Protein AF-A0A922CSL4-F1 (afdb_monomer)

Mean predicted aligned error: 23.05 Å

Foldseek 3Di:
DDDDDDDDDDDDDDDDDDDPDPPPPPPPLDPDDPPDAWAWFAWKDADAFPFTWTKHFQAFFKIKTFQTFGQFPQPAKAKWWAADPDDWLPTDGFAPPPPDDPVDDGDHDGGDGRDMDMTGHPPPHTLQHTFKIFTAHNVVGDTRIITTGDNPDDTAAKDWFQWWDAADQRWTFHTKIRQAFWKIKTFQTFGQQLQQQKAWWWAADPDDWLPTDGWAFQVRDSHHDGGDGRHIGMTTGDDPHTLLHTQKIFIARNVVGDTRTITGRDSPHRHGHPPCPPPSPDPDDDDDDDDDDKWAWDAALRLQWIWIWDDDDQKIKIKIKHQADPQKWKKKFFACDWQWHHLAQTKMKIWDQDPVVRAIDIWIWFANDCAPDPQCHGGDGVVSVVDDTQWAWPGWDDDPSMTMTMTMGGQDDPPVSGDDHNDLPDKGWMKMFMAGADPVRHGDDGDPSGIGHTTDIDRNNDIPNYPDPDRDPDCPCPDAAADAFEAEPDQEKEKAKEAQLRSRGQCVVQVDDDSRMAIQINNHRFHAYEAEAQDKHKYFYAQAADPVDPVRWFFKFKWADFWAALVPDDPVVVVVIDTQWQWDADPVGDIDGQQHWWHKYWAFPRHQCSSVDPHVVVNSVRTDIDTDPTGTGIIMGRHHPPDDQKMWMGTNHGTRRHGIYGYHHPPPDDDDGPPPPPPDDPPDDDDDDDDDDDDDDDDDDDDDDDDDDDDDDDDDDDDDYDDDDDDDDDDDDDDDDDDDDDDDDDDDDDDDDDPPVCVVCVVVVVVVVVVVVVVVVVVCVVCVPVVVVVVVVVVADKFFPVVQFQPHPVLLCCCQPVFQDWDDADPDDQADDADPVRVLVCVQANQAAQFEEEAAEADDEDDSNVVNRCRVRVYYYAHEYQDPVNLVVCVRPHRYGHAHADLDRGKIWDWDWDDDDVDTDTDTHIHHQPSSVCSSSVNLQGAEYEYEDDSVQSSVVNDPQPDPSHHHFKYKYFDPDVVVVVVSQVVVVVSQWDFSDDDPGITMIGRNVSGPDD

Solvent-accessible surface area (backbone atoms only — not comparable to full-atom values): 58434 Å² total; per-residue (Å²): 131,86,87,91,83,89,88,81,88,81,91,85,88,82,88,84,86,82,79,83,80,79,80,76,82,71,84,74,86,66,82,75,67,81,88,63,60,46,40,79,51,45,53,42,42,64,73,37,64,69,31,37,29,39,34,18,27,28,30,58,42,34,38,32,30,45,46,24,25,29,68,41,80,58,95,44,22,38,43,30,33,35,68,54,101,61,96,59,86,88,43,45,74,35,61,55,69,87,86,62,67,84,94,51,85,70,64,64,50,64,62,37,82,59,41,72,45,82,44,55,50,54,94,81,42,37,62,89,68,33,34,35,45,31,40,31,26,66,88,77,64,42,72,29,22,36,34,57,52,57,96,83,69,77,52,26,45,62,46,80,43,68,38,41,43,68,68,36,64,76,29,38,41,39,60,24,30,35,56,27,32,36,38,36,39,38,34,43,26,26,30,33,43,52,53,74,47,19,33,46,31,32,31,64,62,100,58,94,60,88,85,41,48,77,31,34,43,73,84,68,41,84,64,57,44,69,52,41,81,58,40,70,44,51,34,48,48,54,90,86,52,35,56,85,75,29,34,33,46,29,38,32,26,63,84,77,64,40,71,28,25,41,36,75,46,69,88,89,68,53,44,13,42,77,80,68,84,76,75,76,92,66,100,69,90,75,78,91,75,93,83,84,80,84,55,27,23,44,60,40,70,88,26,46,34,34,43,31,52,48,72,59,87,70,29,35,39,40,35,44,35,29,69,62,61,89,62,32,34,42,35,43,34,46,24,31,38,78,88,30,48,34,62,61,62,10,26,30,38,44,33,36,63,40,84,84,81,72,40,70,46,56,39,32,24,34,18,69,37,102,44,65,52,79,57,86,50,10,46,27,52,22,60,60,66,76,47,69,63,64,46,45,74,75,50,58,50,78,55,99,65,32,40,35,41,29,33,33,32,63,26,65,43,83,54,71,92,49,42,64,63,59,54,52,89,47,68,44,27,32,36,40,37,39,27,45,43,44,100,84,73,42,74,41,86,49,56,88,88,36,39,48,88,54,64,42,69,49,49,63,52,62,81,56,53,53,73,59,90,63,69,50,83,68,68,85,70,58,55,76,49,50,79,83,40,57,47,48,94,64,53,70,41,42,36,28,36,25,65,24,38,65,72,24,27,47,34,71,71,69,76,47,76,55,75,30,39,24,34,19,45,71,86,32,75,49,32,41,34,48,48,42,44,76,42,66,36,38,37,36,23,16,30,9,59,51,80,89,40,67,94,52,34,38,27,44,30,30,25,62,51,75,51,41,16,56,73,72,47,53,71,78,55,42,76,74,48,58,71,76,36,34,64,48,63,53,98,87,66,54,76,45,73,64,20,50,10,25,35,30,35,42,42,60,76,73,52,73,50,45,90,78,32,83,46,62,72,56,40,54,68,48,39,44,82,48,67,56,90,74,57,64,17,77,37,74,38,67,36,53,80,90,56,61,56,62,34,18,41,23,21,33,59,43,58,35,30,40,38,45,31,41,43,41,59,78,88,61,91,70,75,61,72,83,62,83,68,87,82,69,88,85,88,74,90,78,83,89,79,88,84,79,82,86,81,90,86,92,90,85,85,88,86,91,90,82,88,88,86,87,86,86,88,91,86,85,87,89,90,90,86,89,85,91,88,89,87,93,91,89,92,85,91,89,87,86,90,91,87,88,90,92,84,84,92,86,87,88,89,84,89,82,82,80,69,67,62,57,72,70,44,49,66,58,53,52,51,52,51,54,51,51,54,55,49,51,53,52,48,52,52,51,54,60,51,52,54,52,47,55,52,51,57,62,75,69,56,64,45,77,43,75,91,44,52,34,83,35,65,68,59,26,46,50,49,24,66,78,43,45,51,89,60,82,68,71,94,70,80,86,68,76,82,80,42,75,68,44,54,50,50,34,70,65,72,43,89,73,62,65,47,35,36,38,38,43,32,45,59,66,82,83,56,72,53,62,54,38,37,33,74,78,29,55,30,50,50,37,40,35,15,43,32,67,67,44,37,61,72,43,75,60,59,54,29,45,35,80,30,32,68,14,58,45,55,22,35,30,42,34,80,44,70,48,87,54,97,90,54,77,48,73,46,80,36,50,16,40,15,54,60,22,50,26,58,33,67,71,38,36,63,14,54,36,37,39,40,30,58,91,32,43,60,47,22,55,73,61,47,68,81,88,40,96,77,47,48,66,42,26,43,32,39,45,50,94,46,73,68,61,43,51,55,44,49,56,51,41,47,75,69,53,31,42,84,72,48,79,56,101,50,34,40,34,30,33,31,51,91,76,52,79,88,122

Sequence (1014 aa):
MAGRVPPSRGVAPHVGVALLLLLAVGSASSRRPEPYYGRLIGRLNQYAHGIKGTVYAVDESTVFIRGFAYDGTGPDAYFWVGDTPQPTPEGILVPYPEDYDTSKDPPILLAHSNSDILLRLPAGKRLRDIKWLSVWCRRFTVNFGDVFIPAGLDPPRPRVLPEFKRLAHGLRSGNISVLDAKTFYIPNLHYDGAGPDAYFWVGNGSEPNPFGTKVPNEVGSLNPLRGYQGEDIEIQLPGKLTAYDIDWLAVWCVEYRHNFGHVYIPKDLDVPPALGQTKITTSSTTSQTPYTTTNNCKEILDKRLQVRWEVQGDQVQITLSARLRKDQYMSFGISGAEGRPAMLGADVVVAYWDSKGNQPKASDYTITHLAQCDGERGVCPDHKLGGSNDVVVVSGSQKNGITTITYRRPLAAKESSKDKEILTSRSQSVIAAFGPLNSKLEANAHSFMDTTRHDVQLDFGATNDNTCIGLAELDERGPQPWAPRVLSGLTNFTARIGPAGGKRGYTPVTGHPSWGIAWYINDQLIPEIYVERGKTYTFFVEGGDDRTNPAKYHPFYISDSSEGGFGQKKEEDQRKQRVFAGVAYDNEGYPYPTAVGRYCEWTHKTVDQWAKAETFEEYMQTLQLECNNGEPAALNWTVAHETPDLVYYQCYTHNNLGWKIHVVDPGTAVPMPGDQKARMNTATTFPPFKMQENPAQEEQPSKTMEKPKEPKPQTPVLPPAKPADKTPPAPTPAAPVLTPSPWLTMPSFTKTPPNDLYRRLLPAVLFVLTFVTVMTILLIYMDTVVGAQQFRLNMTRDYELARIGQASAALVAYVRQLHLAPRAPPRDPPPAEPTPQVRVLDALYGEIYNATFVEFLPAGARAPSTLYLEAARGWDGAVVRAAPRDYLALRGAARALHACLSAADHPREVMYQEGDAAGPFRSRVLCLPLYTVLLAAAATRARLLLLGGPAALPALTHLPFGDGDLHLQNIEILFTDPVVRNKTTEFLLSKNYTVAATFDKSVMYALKEDLNLN

Structure (mmCIF, N/CA/C/O backbone):
data_AF-A0A922CSL4-F1
#
_entry.id   AF-A0A922CSL4-F1
#
loop_
_atom_site.group_PDB
_atom_site.id
_atom_site.type_symbol
_atom_site.label_atom_id
_atom_site.label_alt_id
_atom_site.label_comp_id
_atom_site.label_asym_id
_atom_site.label_entity_id
_atom_site.label_seq_id
_atom_site.pdbx_PDB_ins_code
_atom_site.Cartn_x
_atom_site.Cartn_y
_atom_site.Cartn_z
_atom_site.occupancy
_atom_site.B_iso_or_equiv
_atom_site.auth_seq_id
_atom_site.auth_comp_id
_atom_site.auth_asym_id
_atom_site.auth_atom_id
_atom_site.pdbx_PDB_model_num
ATOM 1 N N . MET A 1 1 ? -46.450 -2.083 -66.752 1.00 36.09 1 MET A N 1
ATOM 2 C CA . MET A 1 1 ? -46.517 -2.535 -68.163 1.00 36.09 1 MET A CA 1
ATOM 3 C C . MET A 1 1 ? -45.136 -3.038 -68.574 1.00 36.09 1 MET A C 1
ATOM 5 O O . MET A 1 1 ? -44.165 -2.572 -67.992 1.00 36.09 1 MET A O 1
ATOM 9 N N . ALA A 1 2 ? -45.032 -3.961 -69.536 1.00 31.73 2 ALA A N 1
ATOM 10 C CA . ALA A 1 2 ? -43.755 -4.256 -70.209 1.00 31.73 2 ALA A CA 1
ATOM 11 C C . ALA A 1 2 ? -43.326 -3.050 -71.084 1.00 31.73 2 ALA A C 1
ATOM 13 O O . ALA A 1 2 ? -44.181 -2.245 -71.444 1.00 31.73 2 ALA A O 1
ATOM 14 N N . GLY A 1 3 ? -42.061 -2.836 -71.463 1.00 32.59 3 GLY A N 1
ATOM 15 C CA . GLY A 1 3 ? -40.851 -3.660 -71.311 1.00 32.59 3 GLY A CA 1
ATOM 16 C C . GLY A 1 3 ? -40.247 -4.020 -72.681 1.00 32.59 3 GLY A C 1
ATOM 17 O O . GLY A 1 3 ? -40.944 -4.623 -73.492 1.00 32.59 3 GLY A O 1
ATOM 18 N N . ARG A 1 4 ? -38.980 -3.649 -72.955 1.00 31.77 4 ARG A N 1
ATOM 19 C CA . ARG A 1 4 ? -38.219 -3.983 -74.189 1.00 31.77 4 ARG A CA 1
ATOM 20 C C . ARG A 1 4 ? -36.695 -3.847 -73.985 1.00 31.77 4 ARG A C 1
ATOM 22 O O . ARG A 1 4 ? -36.267 -2.943 -73.278 1.00 31.77 4 ARG A O 1
ATOM 29 N N . VAL A 1 5 ? -35.919 -4.764 -74.582 1.00 33.84 5 VAL A N 1
ATOM 30 C CA . VAL A 1 5 ? -34.458 -5.029 -74.422 1.00 33.84 5 VAL A CA 1
ATOM 31 C C . VAL A 1 5 ? -33.981 -5.884 -75.635 1.00 33.84 5 VAL A C 1
ATOM 33 O O . VAL A 1 5 ? -34.849 -6.565 -76.190 1.00 33.84 5 VAL A O 1
ATOM 36 N N . PRO A 1 6 ? -32.682 -6.001 -76.033 1.00 62.91 6 PRO A N 1
ATOM 37 C CA . PRO A 1 6 ? -31.513 -5.118 -75.895 1.00 62.91 6 PRO A CA 1
ATOM 38 C C . PRO A 1 6 ? -31.317 -4.342 -77.232 1.00 62.91 6 PRO A C 1
ATOM 40 O O . PRO A 1 6 ? -32.133 -3.433 -77.382 1.00 62.91 6 PRO A O 1
ATOM 43 N N . PRO A 1 7 ? -30.449 -4.647 -78.251 1.00 51.44 7 PRO A N 1
ATOM 44 C CA . PRO A 1 7 ? -29.173 -5.414 -78.423 1.00 51.44 7 PRO A CA 1
ATOM 45 C C . PRO A 1 7 ? -27.947 -4.508 -78.787 1.00 51.44 7 PRO A C 1
ATOM 47 O O . PRO A 1 7 ? -28.124 -3.319 -79.005 1.00 51.44 7 PRO A O 1
ATOM 50 N N . SER A 1 8 ? -26.684 -4.952 -78.955 1.00 33.00 8 SER A N 1
ATOM 51 C CA . SER A 1 8 ? -25.893 -6.074 -78.386 1.00 33.00 8 SER A CA 1
ATOM 52 C C . SER A 1 8 ? -24.391 -5.968 -78.774 1.00 33.00 8 SER A C 1
ATOM 54 O O . SER A 1 8 ? -24.123 -5.675 -79.934 1.00 33.00 8 SER A O 1
ATOM 56 N N . ARG A 1 9 ? -23.467 -6.400 -77.885 1.00 36.00 9 ARG A N 1
ATOM 57 C CA . ARG A 1 9 ? -22.016 -6.704 -78.109 1.00 36.00 9 ARG A CA 1
ATOM 58 C C . ARG A 1 9 ? -21.091 -5.511 -78.479 1.00 36.00 9 ARG A C 1
ATOM 60 O O . ARG A 1 9 ? -21.466 -4.669 -79.274 1.00 36.00 9 ARG A O 1
ATOM 67 N N . GLY A 1 10 ? -19.849 -5.422 -77.979 1.00 30.38 10 GLY A N 1
ATOM 68 C CA . GLY A 1 10 ? -19.165 -6.232 -76.953 1.00 30.38 10 GLY A CA 1
ATOM 69 C C . GLY A 1 10 ? -17.646 -5.959 -76.854 1.00 30.38 10 GLY A C 1
ATOM 70 O O . GLY A 1 10 ? -17.124 -5.148 -77.607 1.00 30.38 10 GLY A O 1
ATOM 71 N N . VAL A 1 11 ? -16.958 -6.726 -75.990 1.00 31.73 11 VAL A N 1
ATOM 72 C CA . VAL A 1 11 ? -15.486 -6.784 -75.768 1.00 31.73 11 VAL A CA 1
ATOM 73 C C . VAL A 1 11 ? -14.870 -5.644 -74.920 1.00 31.73 11 VAL A C 1
ATOM 75 O O . VAL A 1 11 ? -15.285 -4.493 -74.965 1.00 31.73 11 VAL A O 1
ATOM 78 N N . ALA A 1 12 ? -13.884 -6.026 -74.101 1.00 30.91 12 ALA A N 1
ATOM 79 C CA . ALA A 1 12 ? -13.054 -5.246 -73.166 1.00 30.91 12 ALA A CA 1
ATOM 80 C C . ALA A 1 12 ? -11.633 -5.898 -73.159 1.00 30.91 12 ALA A C 1
ATOM 82 O O . ALA A 1 12 ? -11.473 -6.873 -73.903 1.00 30.91 12 ALA A O 1
ATOM 83 N N . PRO A 1 13 ? -10.626 -5.507 -72.335 1.00 52.47 13 PRO A N 1
ATOM 84 C CA . PRO A 1 13 ? -10.555 -4.427 -71.331 1.00 52.47 13 PRO A CA 1
ATOM 85 C C . PRO A 1 13 ? -9.269 -3.553 -71.423 1.00 52.47 13 PRO A C 1
ATOM 87 O O . PRO A 1 13 ? -8.436 -3.790 -72.289 1.00 52.47 13 PRO A O 1
ATOM 90 N N . HIS A 1 14 ? -9.084 -2.574 -70.513 1.00 28.61 14 HIS A N 1
ATOM 91 C CA . HIS A 1 14 ? -7.913 -2.449 -69.598 1.00 28.61 14 HIS A CA 1
ATOM 92 C C . HIS A 1 14 ? -7.725 -1.048 -68.958 1.00 28.61 14 HIS A C 1
ATOM 94 O O . HIS A 1 14 ? -7.924 -0.037 -69.616 1.00 28.61 14 HIS A O 1
ATOM 100 N N . VAL A 1 15 ? -7.214 -1.050 -67.709 1.00 32.50 15 VAL A N 1
ATOM 101 C CA . VAL A 1 15 ? -6.528 0.041 -66.957 1.00 32.50 15 VAL A CA 1
ATOM 102 C C . VAL A 1 15 ? -7.337 1.315 -66.627 1.00 32.50 15 VAL A C 1
ATOM 104 O O . VAL A 1 15 ? -7.944 1.926 -67.494 1.00 32.50 15 VAL A O 1
ATOM 107 N N . GLY A 1 16 ? -7.275 1.775 -65.361 1.00 29.73 16 GLY A N 1
ATOM 108 C CA . GLY A 1 16 ? -7.767 3.119 -64.996 1.00 29.73 16 GLY A CA 1
ATOM 109 C C . GLY A 1 16 ? -8.272 3.384 -63.566 1.00 29.73 16 GLY A C 1
ATOM 110 O O . GLY A 1 16 ? -8.978 4.370 -63.379 1.00 29.73 16 GLY A O 1
ATOM 111 N N . VAL A 1 17 ? -7.971 2.564 -62.547 1.00 32.62 17 VAL A N 1
ATOM 112 C CA . VAL A 1 17 ? -8.412 2.862 -61.163 1.00 32.62 17 VAL A CA 1
ATOM 113 C C . VAL A 1 17 ? -7.452 3.844 -60.485 1.00 32.62 17 VAL A C 1
ATOM 115 O O . VAL A 1 17 ? -6.345 3.473 -60.102 1.00 32.62 17 VAL A O 1
ATOM 118 N N . ALA A 1 18 ? -7.893 5.089 -60.299 1.00 32.78 18 ALA A N 1
ATOM 119 C CA . ALA A 1 18 ? -7.193 6.077 -59.481 1.00 32.78 18 ALA A CA 1
ATOM 120 C C . ALA A 1 18 ? -7.495 5.847 -57.988 1.00 32.78 18 ALA A C 1
ATOM 122 O O . ALA A 1 18 ? -8.610 6.088 -57.526 1.00 32.78 18 ALA A O 1
ATOM 123 N N . LEU A 1 19 ? -6.502 5.377 -57.227 1.00 32.06 19 LEU A N 1
ATOM 124 C CA . LEU A 1 19 ? -6.626 5.159 -55.785 1.00 32.06 19 LEU A CA 1
ATOM 125 C C . LEU A 1 19 ? -6.345 6.463 -55.020 1.00 32.06 19 LEU A C 1
ATOM 127 O O . LEU A 1 19 ? -5.195 6.891 -54.920 1.00 32.06 19 LEU A O 1
ATOM 131 N N . LEU A 1 20 ? -7.384 7.086 -54.456 1.00 33.97 20 LEU A N 1
ATOM 132 C CA . LEU A 1 20 ? -7.229 8.291 -53.637 1.00 33.97 20 LEU A CA 1
ATOM 133 C C . LEU A 1 20 ? -6.722 7.918 -52.230 1.00 33.97 20 LEU A C 1
ATOM 135 O O . LEU A 1 20 ? -7.496 7.576 -51.336 1.00 33.97 20 LEU A O 1
ATOM 139 N N . LEU A 1 21 ? -5.403 7.950 -52.045 1.00 31.23 21 LEU A N 1
ATOM 140 C CA . LEU A 1 21 ? -4.739 7.540 -50.805 1.00 31.23 21 LEU A CA 1
ATOM 141 C C . LEU A 1 21 ? -4.828 8.634 -49.724 1.00 31.23 21 LEU A C 1
ATOM 143 O O . LEU A 1 21 ? -3.905 9.420 -49.512 1.00 31.23 21 LEU A O 1
ATOM 147 N N . LEU A 1 22 ? -5.962 8.673 -49.018 1.00 34.69 22 LEU A N 1
ATOM 148 C CA . LEU A 1 22 ? -6.120 9.434 -47.776 1.00 34.69 22 LEU A CA 1
ATOM 149 C C . LEU A 1 22 ? -5.254 8.808 -46.671 1.00 34.69 22 LEU A C 1
ATOM 151 O O . LEU A 1 22 ? -5.691 7.917 -45.942 1.00 34.69 22 LEU A O 1
ATOM 155 N N . LEU A 1 23 ? -4.013 9.285 -46.549 1.00 32.34 23 LEU A N 1
ATOM 156 C CA . LEU A 1 23 ? -3.118 8.953 -45.442 1.00 32.34 23 LEU A CA 1
ATOM 157 C C . LEU A 1 23 ? -3.625 9.584 -44.139 1.00 32.34 23 LEU A C 1
ATOM 159 O O . LEU A 1 23 ? -3.185 10.655 -43.722 1.00 32.34 23 LEU A O 1
ATOM 163 N N . ALA A 1 24 ? -4.540 8.884 -43.471 1.00 32.25 24 ALA A N 1
ATOM 164 C CA . ALA A 1 24 ? -4.835 9.125 -42.070 1.00 32.25 24 ALA A CA 1
ATOM 165 C C . ALA A 1 24 ? -3.587 8.777 -41.241 1.00 32.25 24 ALA A C 1
ATOM 167 O O . ALA A 1 24 ? -3.325 7.608 -40.952 1.00 32.25 24 ALA A O 1
ATOM 168 N N . VAL A 1 25 ? -2.806 9.795 -40.865 1.00 36.72 25 VAL A N 1
ATOM 169 C CA . VAL A 1 25 ? -1.700 9.655 -39.908 1.00 36.72 25 VAL A CA 1
ATOM 170 C C . VAL A 1 25 ? -2.301 9.416 -38.525 1.00 36.72 25 VAL A C 1
ATOM 172 O O . VAL A 1 25 ? -2.489 10.332 -37.728 1.00 36.72 25 VAL A O 1
ATOM 175 N N . GLY A 1 26 ? -2.665 8.163 -38.260 1.00 28.47 26 GLY A N 1
ATOM 176 C CA . GLY A 1 26 ? -3.084 7.729 -36.939 1.00 28.47 26 GLY A CA 1
ATOM 177 C C . GLY A 1 26 ? -1.903 7.818 -35.980 1.00 28.47 26 GLY A C 1
ATOM 178 O O . GLY A 1 26 ? -0.919 7.097 -36.149 1.00 28.47 26 GLY A O 1
ATOM 179 N N . SER A 1 27 ? -2.009 8.679 -34.967 1.00 33.62 27 SER A N 1
ATOM 180 C CA . SER A 1 27 ? -1.060 8.743 -33.853 1.00 33.62 27 SER A CA 1
ATOM 181 C C . SER A 1 27 ? -1.111 7.444 -33.051 1.00 33.62 27 SER A C 1
ATOM 183 O O . SER A 1 27 ? -1.835 7.327 -32.061 1.00 33.62 27 SER A O 1
ATOM 185 N N . ALA A 1 28 ? -0.357 6.443 -33.500 1.00 31.31 28 ALA A N 1
ATOM 186 C CA . ALA A 1 28 ? -0.207 5.181 -32.802 1.00 31.31 28 ALA A CA 1
ATOM 187 C C . ALA A 1 28 ? 0.451 5.441 -31.440 1.00 31.31 28 ALA A C 1
ATOM 189 O O . ALA A 1 28 ? 1.654 5.690 -31.357 1.00 31.31 28 ALA A O 1
ATOM 190 N N . SER A 1 29 ? -0.339 5.358 -30.365 1.00 43.31 29 SER A N 1
ATOM 191 C CA . SER A 1 29 ? 0.163 5.327 -28.987 1.00 43.31 29 SER A CA 1
ATOM 192 C C . SER A 1 29 ? 0.821 3.965 -28.732 1.00 43.31 29 SER A C 1
ATOM 194 O O . SER A 1 29 ? 0.289 3.081 -28.061 1.00 43.31 29 SER A O 1
ATOM 196 N N . SER A 1 30 ? 1.972 3.751 -29.371 1.00 37.78 30 SER A N 1
ATOM 197 C CA . SER A 1 30 ? 2.791 2.565 -29.181 1.00 37.78 30 SER A CA 1
ATOM 198 C C . SER A 1 30 ? 3.489 2.659 -27.830 1.00 37.78 30 SER A C 1
ATOM 200 O O . SER A 1 30 ? 4.292 3.573 -27.620 1.00 37.78 30 SER A O 1
ATOM 202 N N . ARG A 1 31 ? 3.262 1.674 -26.954 1.00 43.72 31 ARG A N 1
ATOM 203 C CA . ARG A 1 31 ? 4.190 1.382 -25.853 1.00 43.72 31 ARG A CA 1
ATOM 204 C C . ARG A 1 31 ? 5.590 1.250 -26.456 1.00 43.72 31 ARG A C 1
ATOM 206 O O . ARG A 1 31 ? 5.822 0.340 -27.251 1.00 43.72 31 ARG A O 1
ATOM 213 N N . ARG A 1 32 ? 6.493 2.185 -26.144 1.00 55.94 32 ARG A N 1
ATOM 214 C CA . ARG A 1 32 ? 7.875 2.141 -26.640 1.00 55.94 32 ARG A CA 1
ATOM 215 C C . ARG A 1 32 ? 8.553 0.950 -25.944 1.00 55.94 32 ARG A C 1
ATOM 217 O O . ARG A 1 32 ? 8.535 0.924 -24.716 1.00 55.94 32 ARG A O 1
ATOM 224 N N . PRO A 1 33 ? 9.063 -0.061 -26.671 1.00 50.09 33 PRO A N 1
ATOM 225 C CA . PRO A 1 33 ? 9.620 -1.250 -26.037 1.00 50.09 33 PRO A CA 1
ATOM 226 C C . PRO A 1 33 ? 10.852 -0.878 -25.209 1.00 50.09 33 PRO A C 1
ATOM 228 O O . PRO A 1 33 ? 11.732 -0.165 -25.693 1.00 50.09 33 PRO A O 1
ATOM 231 N N . GLU A 1 34 ? 10.917 -1.358 -23.966 1.00 55.31 34 GLU A N 1
ATOM 232 C CA . GLU A 1 34 ? 12.117 -1.204 -23.145 1.00 55.31 34 GLU A CA 1
ATOM 233 C C . GLU A 1 34 ? 13.295 -2.017 -23.718 1.00 55.31 34 GLU A C 1
ATOM 235 O O . GLU A 1 34 ? 13.086 -3.111 -24.252 1.00 55.31 34 GLU A O 1
ATOM 240 N N . PRO A 1 35 ? 14.546 -1.552 -23.538 1.00 65.19 35 PRO A N 1
ATOM 241 C CA . PRO A 1 35 ? 14.935 -0.244 -23.001 1.00 65.19 35 PRO A CA 1
ATOM 242 C C . PRO A 1 35 ? 14.758 0.899 -24.021 1.00 65.19 35 PRO A C 1
ATOM 244 O O . PRO A 1 35 ? 15.205 0.813 -25.166 1.00 65.19 35 PRO A O 1
ATOM 247 N N . TYR A 1 36 ? 14.137 1.997 -23.579 1.00 81.19 36 TYR A N 1
ATOM 248 C CA . TYR A 1 36 ? 13.947 3.219 -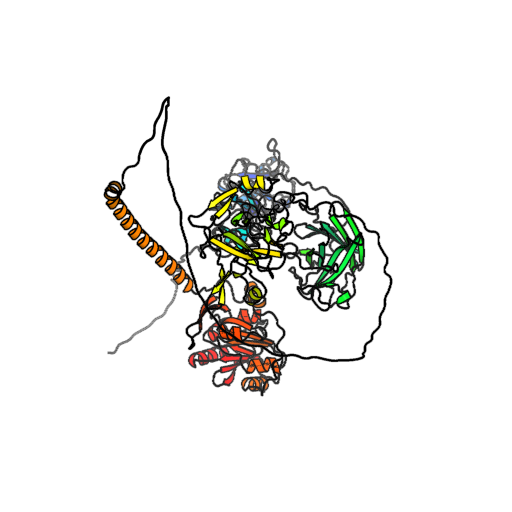24.367 1.00 81.19 36 TYR A CA 1
ATOM 249 C C . TYR A 1 36 ? 15.121 4.190 -24.158 1.00 81.19 36 TYR A C 1
ATOM 251 O O . TYR A 1 36 ? 15.441 4.545 -23.027 1.00 81.19 36 TYR A O 1
ATOM 259 N N . TYR A 1 37 ? 15.736 4.641 -25.257 1.00 84.88 37 TYR A N 1
ATOM 260 C CA . TYR A 1 37 ? 16.961 5.461 -25.257 1.00 84.88 37 TYR A CA 1
ATOM 261 C C . TYR A 1 37 ? 16.772 6.883 -25.811 1.00 84.88 37 TYR A C 1
ATOM 263 O O . TYR A 1 37 ? 17.752 7.567 -26.095 1.00 84.88 37 TYR A O 1
ATOM 271 N N . GLY A 1 38 ? 15.530 7.339 -25.987 1.00 87.69 38 GLY A N 1
ATOM 272 C CA . GLY A 1 38 ? 15.236 8.615 -26.643 1.00 87.69 38 GLY A CA 1
ATOM 273 C C . GLY A 1 38 ? 14.934 8.471 -28.139 1.00 87.69 38 GLY A C 1
ATOM 274 O O . GLY A 1 38 ? 14.615 7.384 -28.634 1.00 87.69 38 GLY A O 1
ATOM 275 N N . ARG A 1 39 ? 14.995 9.582 -28.877 1.00 91.00 39 ARG A N 1
ATOM 276 C CA . ARG A 1 39 ? 14.645 9.644 -30.306 1.00 91.00 39 ARG A CA 1
ATOM 277 C C . ARG A 1 39 ? 15.856 9.271 -31.168 1.00 91.00 39 ARG A C 1
ATOM 279 O O . ARG A 1 39 ? 16.878 9.942 -31.102 1.00 91.00 39 ARG A O 1
ATOM 286 N N . LEU A 1 40 ? 15.758 8.217 -31.982 1.00 91.88 40 LEU A N 1
ATOM 287 C CA . LEU A 1 40 ? 16.858 7.767 -32.850 1.00 91.88 40 LEU A CA 1
ATOM 288 C C . LEU A 1 40 ? 17.323 8.886 -33.803 1.00 91.88 40 LEU A C 1
ATOM 290 O O . LEU A 1 40 ? 16.510 9.458 -34.527 1.00 91.88 40 LEU A O 1
ATOM 294 N N . ILE A 1 41 ? 18.634 9.137 -33.823 1.00 94.94 41 ILE A N 1
ATOM 295 C CA . ILE A 1 41 ? 19.314 10.052 -34.751 1.00 94.94 41 ILE A CA 1
ATOM 296 C C . ILE A 1 41 ? 19.867 9.251 -35.937 1.00 94.94 41 ILE A C 1
ATOM 298 O O . ILE A 1 41 ? 19.562 9.555 -37.086 1.00 94.94 41 ILE A O 1
ATOM 302 N N . GLY A 1 42 ? 20.630 8.185 -35.666 1.00 94.19 42 GLY A N 1
ATOM 303 C CA . GLY A 1 42 ? 21.213 7.323 -36.698 1.00 94.19 42 GLY A CA 1
ATOM 304 C C . GLY A 1 42 ? 22.276 6.366 -36.153 1.00 94.19 42 GLY A C 1
ATOM 305 O O . GLY A 1 42 ? 22.438 6.224 -34.943 1.00 94.19 42 GLY A O 1
ATOM 306 N N . ARG A 1 43 ? 23.022 5.704 -37.042 1.00 96.25 43 ARG A N 1
ATOM 307 C CA . ARG A 1 43 ? 24.281 5.021 -36.692 1.00 96.25 43 ARG A CA 1
ATOM 308 C C . ARG A 1 43 ? 25.468 5.914 -37.025 1.00 96.25 43 ARG A C 1
ATOM 310 O O . ARG A 1 43 ? 25.379 6.702 -37.960 1.00 96.25 43 ARG A O 1
ATOM 317 N N . LEU A 1 44 ? 26.563 5.744 -36.286 1.00 96.00 44 LEU A N 1
ATOM 318 C CA . LEU A 1 44 ? 27.851 6.299 -36.688 1.00 96.00 44 LEU A CA 1
ATOM 319 C C . LEU A 1 44 ? 28.353 5.562 -37.937 1.00 96.00 44 LEU A C 1
ATOM 321 O O . LEU A 1 44 ? 28.434 4.331 -37.945 1.00 96.00 44 LEU A O 1
ATOM 325 N N . ASN A 1 45 ? 28.691 6.322 -38.974 1.00 94.88 45 ASN A N 1
ATOM 326 C CA . ASN A 1 45 ? 29.465 5.861 -40.118 1.00 94.88 45 ASN A CA 1
ATOM 327 C C . ASN A 1 45 ? 30.901 5.556 -39.667 1.00 94.88 45 ASN A C 1
ATOM 329 O O . ASN A 1 45 ? 31.427 6.231 -38.783 1.00 94.88 45 ASN A O 1
ATOM 333 N N . GLN A 1 46 ? 31.549 4.566 -40.283 1.00 91.88 46 GLN A N 1
ATOM 334 C CA . GLN A 1 46 ? 32.938 4.207 -39.988 1.00 91.88 46 GLN A CA 1
ATOM 335 C C . GLN A 1 46 ? 33.838 4.609 -41.162 1.00 91.88 46 GLN A C 1
ATOM 337 O O . GLN A 1 46 ? 33.700 4.050 -42.249 1.00 91.88 46 GLN A O 1
ATOM 342 N N . TYR A 1 47 ? 34.795 5.512 -40.931 1.00 90.25 47 TYR A N 1
ATOM 343 C CA . TYR A 1 47 ? 35.834 5.862 -41.914 1.00 90.25 47 TYR A CA 1
ATOM 344 C C . TYR A 1 47 ? 37.217 5.361 -41.486 1.00 90.25 47 TYR A C 1
ATOM 346 O O . TYR A 1 47 ? 37.994 4.898 -42.317 1.00 90.25 47 TYR A O 1
ATOM 354 N N . ALA A 1 48 ? 37.508 5.393 -40.184 1.00 84.00 48 ALA A N 1
ATOM 355 C CA . ALA A 1 48 ? 38.757 4.910 -39.602 1.00 84.00 48 ALA A CA 1
ATOM 356 C C . ALA A 1 48 ? 38.520 4.280 -38.215 1.00 84.00 48 ALA A C 1
ATOM 358 O O . ALA A 1 48 ? 37.390 4.208 -37.734 1.00 84.00 48 ALA A O 1
ATOM 359 N N . HIS A 1 49 ? 39.594 3.791 -37.593 1.00 86.25 49 HIS A N 1
ATOM 360 C CA . HIS A 1 49 ? 39.707 3.464 -36.163 1.00 86.25 49 HIS A CA 1
ATOM 361 C C . HIS A 1 49 ? 38.596 2.618 -35.501 1.00 86.25 49 HIS A C 1
ATOM 363 O O . HIS A 1 49 ? 38.349 2.703 -34.296 1.00 86.25 49 HIS A O 1
ATOM 369 N N . GLY A 1 50 ? 37.899 1.794 -36.287 1.00 86.62 50 GLY A N 1
ATOM 370 C CA . GLY A 1 50 ? 36.857 0.891 -35.796 1.00 86.62 50 GLY A CA 1
ATOM 371 C C . GLY A 1 50 ? 35.575 1.564 -35.288 1.00 86.62 50 GLY A C 1
ATOM 372 O O . GLY A 1 50 ? 34.807 0.875 -34.615 1.00 86.62 50 GLY A O 1
ATOM 373 N N . ILE A 1 51 ? 35.342 2.852 -35.598 1.00 93.44 51 ILE A N 1
ATOM 374 C CA . ILE A 1 51 ? 34.201 3.633 -35.082 1.00 93.44 51 ILE A CA 1
ATOM 375 C C . ILE A 1 51 ? 32.865 2.919 -35.307 1.00 93.44 51 ILE A C 1
ATOM 377 O O . ILE A 1 51 ? 32.465 2.657 -36.440 1.00 93.44 51 ILE A O 1
ATOM 381 N N . LYS A 1 52 ? 32.149 2.641 -34.213 1.00 92.81 52 LYS A N 1
ATOM 382 C CA . LYS A 1 52 ? 30.786 2.082 -34.209 1.00 92.81 52 LYS A CA 1
ATOM 383 C C . LYS A 1 52 ? 29.953 2.750 -33.124 1.00 92.81 52 LYS A C 1
ATOM 385 O O . LYS A 1 52 ? 30.496 3.248 -32.146 1.00 92.81 52 LYS A O 1
ATOM 390 N N . GLY A 1 53 ? 28.634 2.727 -33.290 1.00 94.19 53 GLY A N 1
ATOM 391 C CA . GLY A 1 53 ? 27.662 3.182 -32.294 1.00 94.19 53 GLY A CA 1
ATOM 392 C C . GLY A 1 53 ? 26.306 3.497 -32.925 1.00 94.19 53 GLY A C 1
ATOM 393 O O . GLY A 1 53 ? 26.207 3.704 -34.137 1.00 94.19 53 GLY A O 1
ATOM 394 N N . THR A 1 54 ? 25.246 3.523 -32.118 1.00 95.50 54 THR A N 1
ATOM 395 C CA . THR A 1 54 ? 23.908 3.989 -32.534 1.00 95.50 54 THR A CA 1
ATOM 396 C C . THR A 1 54 ? 23.478 5.145 -31.638 1.00 95.50 54 THR A C 1
ATOM 398 O O . THR A 1 54 ? 23.522 5.017 -30.420 1.00 95.50 54 THR A O 1
ATOM 401 N N . VAL A 1 55 ? 23.094 6.270 -32.235 1.00 96.00 55 VAL A N 1
ATOM 402 C CA . VAL A 1 55 ? 22.989 7.578 -31.580 1.00 96.00 55 VAL A CA 1
ATOM 403 C C . VAL A 1 55 ? 21.523 7.999 -31.435 1.00 96.00 55 VAL A C 1
ATOM 405 O O . VAL A 1 55 ? 20.746 7.887 -32.385 1.00 96.00 55 VAL A O 1
ATOM 408 N N . TYR A 1 56 ? 21.153 8.500 -30.257 1.00 94.25 56 TYR A N 1
ATOM 409 C CA . TYR A 1 56 ? 19.795 8.885 -29.865 1.00 94.25 56 TYR A CA 1
ATOM 410 C C . TYR A 1 56 ? 19.795 10.256 -29.167 1.00 94.25 56 TYR A C 1
ATOM 412 O O . TYR A 1 56 ? 20.706 10.562 -28.403 1.00 94.25 56 TYR A O 1
ATOM 420 N N . ALA A 1 57 ? 18.764 11.070 -29.390 1.00 93.12 57 ALA A N 1
ATOM 421 C CA . ALA A 1 57 ? 18.505 12.299 -28.643 1.00 93.12 57 ALA A CA 1
ATOM 422 C C . ALA A 1 57 ? 17.737 11.985 -27.352 1.00 93.12 57 ALA A C 1
ATOM 424 O O . ALA A 1 57 ? 16.627 11.448 -27.410 1.00 93.12 57 ALA A O 1
ATOM 425 N N . VAL A 1 58 ? 18.325 12.338 -26.209 1.00 89.56 58 VAL A N 1
ATOM 426 C CA . VAL A 1 58 ? 17.747 12.153 -24.867 1.00 89.56 58 VAL A CA 1
ATOM 427 C C . VAL A 1 58 ? 16.827 13.325 -24.521 1.00 89.56 58 VAL A C 1
ATOM 429 O O . VAL A 1 58 ? 15.688 13.105 -24.118 1.00 89.56 58 VAL A O 1
ATOM 432 N N . ASP A 1 59 ? 17.302 14.551 -24.751 1.00 88.81 59 ASP A N 1
ATOM 433 C CA . ASP A 1 59 ? 16.568 15.815 -24.594 1.00 88.81 59 ASP A CA 1
ATOM 434 C C . ASP A 1 59 ? 17.035 16.842 -25.657 1.00 88.81 59 ASP A C 1
ATOM 436 O O . ASP A 1 59 ? 17.651 16.450 -26.646 1.00 88.81 59 ASP A O 1
ATOM 440 N N . GLU A 1 60 ? 16.752 18.147 -25.518 1.00 89.62 60 GLU A N 1
ATOM 441 C CA . GLU A 1 60 ? 17.232 19.174 -26.474 1.00 89.62 60 GLU A CA 1
ATOM 442 C C . GLU A 1 60 ? 18.765 19.361 -26.494 1.00 89.62 60 GLU A C 1
ATOM 444 O O . GLU A 1 60 ? 19.286 19.933 -27.451 1.00 89.62 60 GLU A O 1
ATOM 449 N N . SER A 1 61 ? 19.482 18.911 -25.464 1.00 88.69 61 SER A N 1
ATOM 450 C CA . SER A 1 61 ? 20.905 19.171 -25.189 1.00 88.69 61 SER A CA 1
ATOM 451 C C . SER A 1 61 ? 21.754 17.917 -24.931 1.00 88.69 61 SER A C 1
ATOM 453 O O . SER A 1 61 ? 22.982 18.002 -24.971 1.00 88.69 61 SER A O 1
ATOM 455 N N . THR A 1 62 ? 21.127 16.763 -24.693 1.00 90.00 62 THR A N 1
ATOM 456 C CA . THR A 1 62 ? 21.809 15.505 -24.345 1.00 90.00 62 THR A CA 1
ATOM 457 C C . THR A 1 62 ? 21.622 14.437 -25.426 1.00 90.00 62 THR A C 1
ATOM 459 O O . THR A 1 62 ? 20.528 14.237 -25.961 1.00 90.00 62 THR A O 1
ATOM 462 N N . VAL A 1 63 ? 22.700 13.713 -25.727 1.00 92.06 63 VAL A N 1
ATOM 463 C CA . VAL A 1 63 ? 22.787 12.664 -26.751 1.00 92.06 63 VAL A CA 1
ATOM 464 C C . VAL A 1 63 ? 23.329 11.380 -26.123 1.00 92.06 63 VAL A C 1
ATOM 466 O O . VAL A 1 63 ? 24.279 11.415 -25.347 1.00 92.06 63 VAL A O 1
ATOM 469 N N . PHE A 1 64 ? 22.758 10.233 -26.480 1.00 92.75 64 PHE A N 1
ATOM 470 C CA . PHE A 1 64 ? 23.202 8.915 -26.031 1.00 92.75 64 PHE A CA 1
ATOM 471 C C . PHE A 1 64 ? 23.714 8.083 -27.211 1.00 92.75 64 PHE A C 1
ATOM 473 O O . PHE A 1 64 ? 23.023 7.930 -28.218 1.00 92.75 64 PHE A O 1
ATOM 480 N N . ILE A 1 65 ? 24.920 7.529 -27.088 1.00 93.75 65 ILE A N 1
ATOM 481 C CA . ILE A 1 65 ? 25.545 6.628 -28.058 1.00 93.75 65 ILE A CA 1
ATOM 482 C C . ILE A 1 65 ? 25.563 5.223 -27.458 1.00 93.75 65 ILE A C 1
ATOM 484 O O . ILE A 1 65 ? 26.348 4.927 -26.559 1.00 93.75 65 ILE A O 1
ATOM 488 N N . ARG A 1 66 ? 24.717 4.339 -27.986 1.00 92.44 66 ARG A N 1
ATOM 489 C CA . ARG A 1 66 ? 24.664 2.929 -27.597 1.00 92.44 66 ARG A CA 1
ATOM 490 C C . ARG A 1 66 ? 25.717 2.110 -28.344 1.00 92.44 66 ARG A C 1
ATOM 492 O O . ARG A 1 66 ? 25.783 2.189 -29.577 1.00 92.44 66 ARG A O 1
ATOM 499 N N . GLY A 1 67 ? 26.469 1.281 -27.624 1.00 88.94 67 GLY A N 1
ATOM 500 C CA . GLY A 1 67 ? 27.465 0.357 -28.168 1.00 88.94 67 GLY A CA 1
ATOM 501 C C . GLY A 1 67 ? 28.600 1.066 -28.904 1.00 88.94 67 GLY A C 1
ATOM 502 O O . GLY A 1 67 ? 28.946 0.673 -30.020 1.00 88.94 67 GLY A O 1
ATOM 503 N N . PHE A 1 68 ? 29.144 2.139 -28.321 1.00 94.94 68 PHE A N 1
ATOM 504 C CA . PHE A 1 68 ? 30.272 2.858 -28.902 1.00 94.94 68 PHE A CA 1
ATOM 505 C C . PHE A 1 68 ? 31.532 1.984 -28.924 1.00 94.94 68 PHE A C 1
ATOM 507 O O . PHE A 1 68 ? 31.869 1.334 -27.930 1.00 94.94 68 PHE A O 1
ATOM 514 N N . ALA A 1 69 ? 32.246 1.981 -30.047 1.00 90.31 69 ALA A N 1
ATOM 515 C CA . ALA A 1 69 ? 33.558 1.355 -30.154 1.00 90.31 69 ALA A CA 1
ATOM 516 C C . ALA A 1 69 ? 34.529 2.252 -30.926 1.00 90.31 69 ALA A C 1
ATOM 518 O O . ALA A 1 69 ? 34.125 2.908 -31.884 1.00 90.31 69 ALA A O 1
ATOM 519 N N . TYR A 1 70 ? 35.791 2.256 -30.500 1.00 92.50 70 TYR A N 1
ATOM 520 C CA . TYR A 1 70 ? 36.902 3.020 -31.072 1.00 92.50 70 TYR A CA 1
ATOM 521 C C . TYR A 1 70 ? 38.219 2.397 -30.586 1.00 92.50 70 TYR A C 1
ATOM 523 O O . TYR A 1 70 ? 38.336 2.061 -29.409 1.00 92.50 70 TYR A O 1
ATOM 531 N N . ASP A 1 71 ? 39.208 2.227 -31.466 1.00 84.62 71 ASP A N 1
ATOM 532 C CA . ASP A 1 71 ? 40.457 1.525 -31.122 1.00 84.62 71 ASP A CA 1
ATOM 533 C C . ASP A 1 71 ? 41.427 2.303 -30.208 1.00 84.62 71 ASP A C 1
ATOM 535 O O . ASP A 1 71 ? 42.362 1.711 -29.670 1.00 84.62 71 ASP A O 1
ATOM 539 N N . GLY A 1 72 ? 41.204 3.606 -29.996 1.00 86.44 72 GLY A N 1
ATOM 540 C CA . GLY A 1 72 ? 42.031 4.446 -29.122 1.00 86.44 72 GLY A CA 1
ATOM 541 C C . GLY A 1 72 ? 43.402 4.834 -29.685 1.00 86.44 72 GLY A C 1
ATOM 542 O O . GLY A 1 72 ? 44.199 5.425 -28.962 1.00 86.44 72 GLY A O 1
ATOM 543 N N . THR A 1 73 ? 43.708 4.515 -30.947 1.00 83.44 73 THR A N 1
ATOM 544 C CA . THR A 1 73 ? 45.041 4.745 -31.545 1.00 83.44 73 THR A CA 1
ATOM 545 C C . THR A 1 73 ? 45.212 6.125 -32.193 1.00 83.44 73 THR A C 1
ATOM 547 O O . THR A 1 73 ? 46.329 6.511 -32.545 1.00 83.44 73 THR A O 1
ATOM 550 N N . GLY A 1 74 ? 44.133 6.902 -32.329 1.00 83.88 74 GLY A N 1
ATOM 551 C CA . GLY A 1 74 ? 44.169 8.282 -32.809 1.00 83.88 74 GLY A CA 1
ATOM 552 C C . GLY A 1 74 ? 44.741 9.247 -31.753 1.00 83.88 74 GLY A C 1
ATOM 553 O O . GLY A 1 74 ? 44.183 9.345 -30.663 1.00 83.88 74 GLY A O 1
ATOM 554 N N . PRO A 1 75 ? 45.812 10.009 -32.053 1.00 78.19 75 PRO A N 1
ATOM 555 C CA . PRO A 1 75 ? 46.637 10.674 -31.033 1.00 78.19 75 PRO A CA 1
ATOM 556 C C . PRO A 1 75 ? 46.082 11.996 -30.468 1.00 78.19 75 PRO A C 1
ATOM 558 O O . PRO A 1 75 ? 46.761 12.626 -29.663 1.00 78.19 75 PRO A O 1
ATOM 561 N N . ASP A 1 76 ? 44.923 12.461 -30.940 1.00 87.94 76 ASP A N 1
ATOM 562 C CA . ASP A 1 76 ? 44.283 13.730 -30.547 1.00 87.94 76 ASP A CA 1
ATOM 563 C C . ASP A 1 76 ? 42.783 13.701 -30.919 1.00 87.94 76 ASP A C 1
ATOM 565 O O . ASP A 1 76 ? 42.269 14.578 -31.617 1.00 87.94 76 ASP A O 1
ATOM 569 N N . ALA A 1 77 ? 42.109 12.601 -30.563 1.00 89.94 77 ALA A N 1
ATOM 570 C CA . ALA A 1 77 ? 40.727 12.314 -30.946 1.00 89.94 77 ALA A CA 1
ATOM 571 C C . ALA A 1 77 ? 39.711 12.796 -29.898 1.00 89.94 77 ALA A C 1
ATOM 573 O O . ALA A 1 77 ? 39.932 12.631 -28.701 1.00 89.94 77 ALA A O 1
ATOM 574 N N . TYR A 1 78 ? 38.579 13.335 -30.355 1.00 93.75 78 TYR A N 1
ATOM 575 C CA . TYR A 1 78 ? 37.511 13.896 -29.521 1.00 93.75 78 TYR A CA 1
ATOM 576 C C . TYR A 1 78 ? 36.124 13.669 -30.137 1.00 93.75 78 TYR A C 1
ATOM 578 O O . TYR A 1 78 ? 36.002 13.445 -31.343 1.00 93.75 78 TYR A O 1
ATOM 586 N N . PHE A 1 79 ? 35.069 13.804 -29.328 1.00 95.12 79 PHE A N 1
ATOM 587 C CA . PHE A 1 79 ? 33.723 14.046 -29.851 1.00 95.12 79 PHE A CA 1
ATOM 588 C C . PHE A 1 79 ? 33.599 15.499 -30.331 1.00 95.12 79 PHE A C 1
ATOM 590 O O . PHE A 1 79 ? 34.107 16.426 -29.698 1.00 95.12 79 PHE A O 1
ATOM 597 N N . TRP A 1 80 ? 32.942 15.694 -31.472 1.00 93.94 80 TRP A N 1
ATOM 598 C CA . TRP A 1 80 ? 32.995 16.933 -32.252 1.00 93.94 80 TRP A CA 1
ATOM 599 C C . TRP A 1 80 ? 31.631 17.211 -32.894 1.00 93.94 80 TRP A C 1
ATOM 601 O O . TRP A 1 80 ? 31.023 16.296 -33.447 1.00 93.94 80 TRP A O 1
ATOM 611 N N . VAL A 1 81 ? 31.133 18.447 -32.844 1.00 95.31 81 VAL A N 1
ATOM 612 C CA . VAL A 1 81 ? 29.836 18.835 -33.442 1.00 95.31 81 VAL A CA 1
ATOM 613 C C . VAL A 1 81 ? 29.937 20.138 -34.224 1.00 95.31 81 VAL A C 1
ATOM 615 O O . VAL A 1 81 ? 30.761 20.992 -33.915 1.00 95.31 81 VAL A O 1
ATOM 618 N N . GLY A 1 82 ? 29.057 20.344 -35.200 1.00 92.69 82 GLY A N 1
ATOM 619 C CA . GLY A 1 82 ? 28.995 21.608 -35.934 1.00 92.69 82 GLY A CA 1
ATOM 620 C C . GLY A 1 82 ? 27.711 21.778 -36.732 1.00 92.69 82 GLY A C 1
ATOM 621 O O . GLY A 1 82 ? 26.900 20.860 -36.841 1.00 92.69 82 GLY A O 1
ATOM 622 N N . ASP A 1 83 ? 27.513 22.979 -37.266 1.00 92.69 83 ASP A N 1
ATOM 623 C CA . ASP A 1 83 ? 26.329 23.419 -38.016 1.00 92.69 83 ASP A CA 1
ATOM 624 C C . ASP A 1 83 ? 26.572 23.527 -39.535 1.00 92.69 83 ASP A C 1
ATOM 626 O O . ASP A 1 83 ? 25.659 23.854 -40.300 1.00 92.69 83 ASP A O 1
ATOM 630 N N . THR A 1 84 ? 27.778 23.207 -39.997 1.00 93.19 84 THR A N 1
ATOM 631 C CA . THR A 1 84 ? 28.166 23.093 -41.408 1.00 93.19 84 THR A CA 1
ATOM 632 C C . THR A 1 84 ? 27.497 21.887 -42.099 1.00 93.19 84 THR A C 1
ATOM 634 O O . THR A 1 84 ? 27.014 20.972 -41.430 1.00 93.19 84 THR A O 1
ATOM 637 N N . PRO A 1 85 ? 27.438 21.829 -43.446 1.00 91.00 85 PRO A N 1
ATOM 638 C CA . PRO A 1 85 ? 26.825 20.700 -44.161 1.00 91.00 85 PRO A CA 1
ATOM 639 C C . PRO A 1 85 ? 27.570 19.357 -44.051 1.00 91.00 85 PRO A C 1
ATOM 641 O O . PRO A 1 85 ? 27.005 18.341 -44.443 1.00 91.00 85 PRO A O 1
ATOM 644 N N . GLN A 1 86 ? 28.820 19.350 -43.579 1.00 90.62 86 GLN A N 1
ATOM 645 C CA . GLN A 1 86 ? 29.719 18.196 -43.407 1.00 90.62 86 GLN A CA 1
ATOM 646 C C . GLN A 1 86 ? 30.682 18.482 -42.234 1.00 90.62 86 GLN A C 1
ATOM 648 O O . GLN A 1 86 ? 30.926 19.662 -41.980 1.00 90.62 86 GLN A O 1
ATOM 653 N N . PRO A 1 87 ? 31.266 17.474 -41.556 1.00 93.25 87 PRO A N 1
ATOM 654 C CA . PRO A 1 87 ? 32.302 17.685 -40.539 1.00 93.25 87 PRO A CA 1
ATOM 655 C C . PRO A 1 87 ? 33.526 18.463 -41.045 1.00 93.25 87 PRO A C 1
ATOM 657 O O . PRO A 1 87 ? 34.095 18.119 -42.081 1.00 93.25 87 PRO A O 1
ATOM 660 N N . THR A 1 88 ? 33.943 19.499 -40.307 1.00 92.25 88 THR A N 1
ATOM 661 C CA . THR A 1 88 ? 35.098 20.360 -40.638 1.00 92.25 88 THR A CA 1
ATOM 662 C C . THR A 1 88 ? 35.970 20.665 -39.401 1.00 92.25 88 THR A C 1
ATOM 664 O O . THR A 1 88 ? 35.512 20.465 -38.266 1.00 92.25 88 THR A O 1
ATOM 667 N N . PRO A 1 89 ? 37.220 21.157 -39.576 1.00 89.19 89 PRO A N 1
ATOM 668 C CA . PRO A 1 89 ? 38.114 21.499 -38.464 1.00 89.19 89 PRO A CA 1
ATOM 669 C C . PRO A 1 89 ? 37.546 22.536 -37.486 1.00 89.19 89 PRO A C 1
ATOM 671 O O . PRO A 1 89 ? 37.887 22.503 -36.308 1.00 89.19 89 PRO A O 1
ATOM 674 N N . GLU A 1 90 ? 36.668 23.425 -37.955 1.00 87.75 90 GLU A N 1
ATOM 675 C CA . GLU A 1 90 ? 36.079 24.543 -37.201 1.00 87.75 90 GLU A CA 1
ATOM 676 C C . GLU A 1 90 ? 34.908 24.123 -36.289 1.00 87.75 90 GLU A C 1
ATOM 678 O O . GLU A 1 90 ? 34.239 24.973 -35.700 1.00 87.75 90 GLU A O 1
ATOM 683 N N . GLY A 1 91 ? 34.638 22.819 -36.181 1.00 87.25 91 GLY A N 1
ATOM 684 C CA . GLY A 1 91 ? 33.662 22.274 -35.240 1.00 87.25 91 GLY A CA 1
ATOM 685 C C . GLY A 1 91 ? 34.013 22.501 -33.763 1.00 87.25 91 GLY A C 1
ATOM 686 O O . GLY A 1 91 ? 35.111 22.909 -33.389 1.00 87.25 91 GLY A O 1
ATOM 687 N N . ILE A 1 92 ? 33.036 22.214 -32.909 1.00 90.62 92 ILE A N 1
ATOM 688 C CA . ILE A 1 92 ? 33.070 22.428 -31.465 1.00 90.62 92 ILE A CA 1
ATOM 689 C C . ILE A 1 92 ? 33.363 21.096 -30.766 1.00 90.62 92 ILE A C 1
ATOM 691 O O . ILE A 1 92 ? 32.667 20.102 -30.987 1.00 90.62 92 ILE A O 1
ATOM 695 N N . LEU A 1 93 ? 34.358 21.098 -29.879 1.00 89.81 93 LEU A N 1
ATOM 696 C CA . LEU A 1 93 ? 34.704 19.970 -29.013 1.00 89.81 93 LEU A CA 1
ATOM 697 C C . LEU A 1 93 ? 33.570 19.704 -28.009 1.00 89.81 93 LEU A C 1
ATOM 699 O O . LEU A 1 93 ? 33.227 20.585 -27.221 1.00 89.81 93 LEU A O 1
ATOM 703 N N . VAL A 1 94 ? 33.012 18.492 -28.014 1.00 90.12 94 VAL A N 1
ATOM 704 C CA . VAL A 1 94 ? 32.078 18.003 -26.985 1.00 90.12 94 VAL A CA 1
ATOM 705 C C . VAL A 1 94 ? 32.886 17.280 -25.901 1.00 90.12 94 VAL A C 1
ATOM 707 O O . VAL A 1 94 ? 33.444 16.218 -26.194 1.00 90.12 94 VAL A O 1
ATOM 710 N N . PRO A 1 95 ? 33.003 17.820 -24.673 1.00 85.62 95 PRO A N 1
ATOM 711 C CA . PRO A 1 95 ? 33.850 17.214 -23.653 1.00 85.62 95 PRO A CA 1
ATOM 712 C C . PRO A 1 95 ? 33.327 15.853 -23.189 1.00 85.62 95 PRO A C 1
ATOM 714 O O . PRO A 1 95 ? 32.120 15.649 -23.046 1.00 85.62 95 PRO A O 1
ATOM 717 N N . TYR A 1 96 ? 34.250 14.931 -22.928 1.00 84.06 96 TYR A N 1
ATOM 718 C CA . TYR A 1 96 ? 33.958 13.617 -22.370 1.00 84.06 96 TYR A CA 1
ATOM 719 C C . TYR A 1 96 ? 35.174 13.108 -21.571 1.00 84.06 96 TYR A C 1
ATOM 721 O O . TYR A 1 96 ? 36.291 13.203 -22.085 1.00 84.06 96 TYR A O 1
ATOM 729 N N . PRO A 1 97 ? 34.996 12.556 -20.355 1.00 77.06 97 PRO A N 1
ATOM 730 C CA . PRO A 1 97 ? 33.740 12.466 -19.600 1.00 77.06 97 PRO A CA 1
ATOM 731 C C . PRO A 1 97 ? 33.257 13.837 -19.072 1.00 77.06 97 PRO A C 1
ATOM 733 O O . PRO A 1 97 ? 33.981 14.829 -19.126 1.00 77.06 97 PRO A O 1
ATOM 736 N N . GLU A 1 98 ? 31.999 13.920 -18.619 1.00 67.31 98 GLU A N 1
ATOM 737 C CA . GLU A 1 98 ? 31.335 15.190 -18.236 1.00 67.31 98 GLU A CA 1
ATOM 738 C C . GLU A 1 98 ? 31.853 15.779 -16.902 1.00 67.31 98 GLU A C 1
ATOM 740 O O . GLU A 1 98 ? 31.568 16.928 -16.581 1.00 67.31 98 GLU A O 1
ATOM 745 N N . ASP A 1 99 ? 32.582 15.001 -16.100 1.00 63.94 99 ASP A N 1
ATOM 746 C CA . ASP A 1 99 ? 33.070 15.341 -14.755 1.00 63.94 99 ASP A CA 1
ATOM 747 C C . ASP A 1 99 ? 34.514 15.886 -14.724 1.00 63.94 99 ASP A C 1
ATOM 749 O O . ASP A 1 99 ? 35.115 16.016 -13.657 1.00 63.94 99 ASP A O 1
ATOM 753 N N . TYR A 1 100 ? 35.072 16.237 -15.886 1.00 68.69 100 TYR A N 1
ATOM 754 C CA . TYR A 1 100 ? 36.408 16.825 -15.991 1.00 68.69 100 TYR A CA 1
ATOM 755 C C . TYR A 1 100 ? 36.483 18.282 -15.482 1.00 68.69 100 TYR A C 1
ATOM 757 O O . TYR A 1 100 ? 35.515 19.042 -15.488 1.00 68.69 100 TYR A O 1
ATOM 765 N N . ASP A 1 101 ? 37.686 18.688 -15.075 1.00 64.81 101 ASP A N 1
ATOM 766 C CA . ASP A 1 101 ? 38.007 20.055 -14.657 1.00 64.81 101 ASP A CA 1
ATOM 767 C C . ASP A 1 101 ? 38.004 21.019 -15.857 1.00 64.81 101 ASP A C 1
ATOM 769 O O . ASP A 1 101 ? 38.957 21.068 -16.640 1.00 64.81 101 ASP A O 1
ATOM 773 N N . THR A 1 102 ? 36.947 21.828 -15.972 1.00 63.44 102 THR A N 1
ATOM 774 C CA . THR A 1 102 ? 36.739 22.782 -17.075 1.00 63.44 102 THR A CA 1
ATOM 775 C C . THR A 1 102 ? 37.754 23.932 -17.129 1.00 63.44 102 THR A C 1
ATOM 777 O O . THR A 1 102 ? 37.667 24.763 -18.030 1.00 63.44 102 THR A O 1
ATOM 780 N N . SER A 1 103 ? 38.706 24.023 -16.189 1.00 61.44 103 SER A N 1
ATOM 781 C CA . SER A 1 103 ? 39.839 24.961 -16.277 1.00 61.44 103 SER A CA 1
ATOM 782 C C . SER A 1 103 ? 40.989 24.462 -17.168 1.00 61.44 103 SER A C 1
ATOM 784 O O . SER A 1 103 ? 41.972 25.180 -17.359 1.00 61.44 103 SER A O 1
ATOM 786 N N . LYS A 1 104 ? 40.882 23.243 -17.716 1.00 66.69 104 LYS A N 1
ATOM 787 C CA . LYS A 1 104 ? 41.899 22.577 -18.547 1.00 66.69 104 LYS A CA 1
ATOM 788 C C . LYS A 1 104 ? 41.304 22.086 -19.868 1.00 66.69 104 LYS A C 1
ATOM 790 O O . LYS A 1 104 ? 40.089 21.951 -20.003 1.00 66.69 104 LYS A O 1
ATOM 795 N N . ASP A 1 105 ? 42.173 21.774 -20.829 1.00 68.25 105 ASP A N 1
ATOM 796 C CA . ASP A 1 105 ? 41.772 21.012 -22.014 1.00 68.25 105 ASP A CA 1
ATOM 797 C C . ASP A 1 105 ? 41.206 19.636 -21.598 1.00 68.25 105 ASP A C 1
ATOM 799 O O . ASP A 1 105 ? 41.785 18.976 -20.726 1.00 68.25 105 ASP A O 1
ATOM 803 N N . PRO A 1 106 ? 40.099 19.176 -22.209 1.00 75.12 106 PRO A N 1
ATOM 804 C CA . PRO A 1 106 ? 39.544 17.857 -21.932 1.00 75.12 106 PRO A CA 1
ATOM 805 C C . PRO A 1 106 ? 40.487 16.733 -22.403 1.00 75.12 106 PRO A C 1
ATOM 807 O O . PRO A 1 106 ? 41.252 16.914 -23.363 1.00 75.12 106 PRO A O 1
ATOM 810 N N . PRO A 1 107 ? 40.432 15.552 -21.758 1.00 82.38 107 PRO A N 1
ATOM 811 C CA . PRO A 1 107 ? 41.278 14.419 -22.115 1.00 82.38 107 PRO A CA 1
ATOM 812 C C . PRO A 1 107 ? 40.970 13.911 -23.528 1.00 82.38 107 PRO A C 1
ATOM 814 O O . PRO A 1 107 ? 39.829 13.962 -23.986 1.00 82.38 107 PRO A O 1
ATOM 817 N N . ILE A 1 108 ? 41.993 13.388 -24.210 1.00 88.25 108 ILE A N 1
ATOM 818 C CA . ILE A 1 108 ? 41.808 12.687 -25.486 1.00 88.25 108 ILE A CA 1
ATOM 819 C C . ILE A 1 108 ? 40.930 11.445 -25.292 1.00 88.25 108 ILE A C 1
ATOM 821 O O . ILE A 1 108 ? 41.015 10.758 -24.270 1.00 88.25 108 ILE A O 1
ATOM 825 N N . LEU A 1 109 ? 40.106 11.137 -26.291 1.00 88.62 109 LEU A N 1
ATOM 826 C CA . LEU A 1 109 ? 39.249 9.958 -26.290 1.00 88.62 109 LEU A CA 1
ATOM 827 C C . LEU A 1 109 ? 40.111 8.684 -26.263 1.00 88.62 109 LEU A C 1
ATOM 829 O O . LEU A 1 109 ? 40.996 8.502 -27.101 1.00 88.62 109 LEU A O 1
ATOM 833 N N . LEU A 1 110 ? 39.847 7.806 -25.294 1.00 88.75 110 LEU A N 1
ATOM 834 C CA . LEU A 1 110 ? 40.569 6.545 -25.100 1.00 88.75 110 LEU A CA 1
ATOM 835 C C . LEU A 1 110 ? 39.939 5.402 -25.916 1.00 88.75 110 LEU A C 1
ATOM 837 O O . LEU A 1 110 ? 38.935 5.589 -26.599 1.00 88.75 110 LEU A O 1
ATOM 841 N N . ALA A 1 111 ? 40.520 4.202 -25.858 1.00 88.56 111 ALA A N 1
ATOM 842 C CA . ALA A 1 111 ? 39.932 3.019 -26.486 1.00 88.56 111 ALA A CA 1
ATOM 843 C C . ALA A 1 111 ? 38.585 2.646 -25.835 1.00 88.56 111 ALA A C 1
ATOM 845 O O . ALA A 1 111 ? 38.481 2.550 -24.612 1.00 88.56 111 ALA A O 1
ATOM 846 N N . HIS A 1 112 ? 37.573 2.370 -26.658 1.00 89.12 112 HIS A N 1
ATOM 847 C CA . HIS A 1 112 ? 36.229 1.976 -26.234 1.00 89.12 112 HIS A CA 1
ATOM 848 C C . HIS A 1 112 ? 35.807 0.668 -26.913 1.00 89.12 112 HIS A C 1
ATOM 850 O O . HIS A 1 112 ? 35.963 0.498 -28.123 1.00 89.12 112 HIS A O 1
ATOM 856 N N . SER A 1 113 ? 35.234 -0.260 -26.143 1.00 89.06 113 SER A N 1
ATOM 857 C CA . SER A 1 113 ? 34.830 -1.593 -26.612 1.00 89.06 113 SER A CA 1
ATOM 858 C C . SER A 1 113 ? 33.364 -1.888 -26.275 1.00 89.06 113 SER A C 1
ATOM 860 O O . SER A 1 113 ? 33.049 -2.535 -25.283 1.00 89.06 113 SER A O 1
ATOM 862 N N . ASN A 1 114 ? 32.455 -1.412 -27.133 1.00 87.94 114 ASN A N 1
ATOM 863 C CA . ASN A 1 114 ? 31.000 -1.551 -26.975 1.00 87.94 114 ASN A CA 1
ATOM 864 C C . ASN A 1 114 ? 30.471 -0.932 -25.660 1.00 87.94 114 ASN A C 1
ATOM 866 O O . ASN A 1 114 ? 29.633 -1.511 -24.972 1.00 87.94 114 ASN A O 1
ATOM 870 N N . SER A 1 115 ? 30.969 0.255 -25.312 1.00 87.44 115 SER A N 1
ATOM 871 C CA . SER A 1 115 ? 30.514 1.033 -24.154 1.00 87.44 115 SER A CA 1
ATOM 872 C C . SER A 1 115 ? 29.345 1.946 -24.521 1.00 87.44 115 SER A C 1
ATOM 874 O O . SER A 1 115 ? 29.391 2.612 -25.554 1.00 87.44 115 SER A O 1
ATOM 876 N N . ASP A 1 116 ? 28.343 2.050 -23.656 1.00 89.56 116 ASP A N 1
ATOM 877 C CA . ASP A 1 116 ? 27.295 3.065 -23.786 1.00 89.56 116 ASP A CA 1
ATOM 878 C C . ASP A 1 116 ? 27.811 4.420 -23.257 1.00 89.56 116 ASP A C 1
ATOM 880 O O . ASP A 1 116 ? 28.439 4.481 -22.200 1.00 89.56 116 ASP A O 1
ATOM 884 N N . ILE A 1 117 ? 27.588 5.504 -24.009 1.00 88.94 117 ILE A N 1
ATOM 885 C CA . ILE A 1 117 ? 28.129 6.846 -23.729 1.00 88.94 117 ILE A CA 1
ATOM 886 C C . ILE A 1 117 ? 27.005 7.884 -23.721 1.00 88.94 117 ILE A C 1
ATOM 888 O O . ILE A 1 117 ? 26.205 7.955 -24.651 1.00 88.94 117 ILE A O 1
ATOM 892 N N . LEU A 1 118 ? 26.989 8.736 -22.696 1.00 88.19 118 LEU A N 1
ATOM 893 C CA . LEU A 1 118 ? 26.125 9.911 -22.597 1.00 88.19 118 LEU A CA 1
ATOM 894 C C . LEU A 1 118 ? 26.969 11.172 -22.850 1.00 88.19 118 LEU A C 1
ATOM 896 O O . LEU A 1 118 ? 27.986 11.372 -22.189 1.00 88.19 118 LEU A O 1
ATOM 900 N N . LEU A 1 119 ? 26.557 12.006 -23.806 1.00 88.88 119 LEU A N 1
ATOM 901 C CA . LEU A 1 119 ? 27.206 13.268 -24.166 1.00 88.88 119 LEU A CA 1
ATOM 902 C C . LEU A 1 119 ? 26.248 14.437 -23.958 1.00 88.88 119 LEU A C 1
ATOM 904 O O . LEU A 1 119 ? 25.079 14.368 -24.339 1.00 88.88 119 LEU A O 1
ATOM 908 N N . ARG A 1 120 ? 26.769 15.544 -23.433 1.00 87.56 120 ARG A N 1
ATOM 909 C CA . ARG A 1 120 ? 26.028 16.795 -23.263 1.00 87.56 120 ARG A CA 1
ATOM 910 C C . ARG A 1 120 ? 26.630 17.879 -24.142 1.00 87.56 120 ARG A C 1
ATOM 912 O O . ARG A 1 120 ? 27.846 18.055 -24.162 1.00 87.56 120 ARG A O 1
ATOM 919 N N . LEU A 1 121 ? 25.791 18.593 -24.886 1.00 88.44 121 LEU A N 1
ATOM 920 C CA . LEU A 1 121 ? 26.259 19.611 -25.819 1.00 88.44 121 LEU A CA 1
ATOM 921 C C . LEU A 1 121 ? 26.848 20.828 -25.071 1.00 88.44 121 LEU A C 1
ATOM 923 O O . LEU A 1 121 ? 26.237 21.328 -24.121 1.00 88.44 121 LEU A O 1
ATOM 927 N N . PRO A 1 122 ? 28.032 21.320 -25.481 1.00 84.75 122 PRO A N 1
ATOM 928 C CA . PRO A 1 122 ? 28.732 22.406 -24.799 1.00 84.75 122 PRO A CA 1
ATOM 929 C C . PRO A 1 122 ? 28.068 23.772 -25.030 1.00 84.75 122 PRO A C 1
ATOM 931 O O . PRO A 1 122 ? 27.300 23.970 -25.971 1.00 84.75 122 PRO A O 1
ATOM 934 N N . ALA A 1 123 ? 28.413 24.747 -24.182 1.00 73.88 123 ALA A N 1
ATOM 935 C CA . ALA A 1 123 ? 28.048 26.163 -24.333 1.00 73.88 123 ALA A CA 1
ATOM 936 C C . ALA A 1 123 ? 26.537 26.452 -24.518 1.00 73.88 123 ALA A C 1
ATOM 938 O O . ALA A 1 123 ? 26.162 27.448 -25.135 1.00 73.88 123 ALA A O 1
ATOM 939 N N . GLY A 1 124 ? 25.657 25.585 -24.001 1.00 75.12 124 GLY A N 1
ATOM 940 C CA . GLY A 1 124 ? 24.201 25.735 -24.128 1.00 75.12 124 GLY A CA 1
ATOM 941 C C . GLY A 1 124 ? 23.651 25.480 -25.539 1.00 75.12 124 GLY A C 1
ATOM 942 O O . GLY A 1 124 ? 22.483 25.783 -25.794 1.00 75.12 124 GLY A O 1
ATOM 943 N N . LYS A 1 125 ? 24.467 24.927 -26.449 1.00 85.00 125 LYS A N 1
ATOM 944 C CA . LYS A 1 125 ? 24.023 24.461 -27.768 1.00 85.00 125 LYS A CA 1
ATOM 945 C C . LYS A 1 125 ? 22.977 23.359 -27.624 1.00 85.00 125 LYS A C 1
ATOM 947 O O . LYS A 1 125 ? 23.049 22.518 -26.731 1.00 85.00 125 LYS A O 1
ATOM 952 N N . ARG A 1 126 ? 22.027 23.338 -28.551 1.00 88.94 126 ARG A N 1
ATOM 953 C CA . ARG A 1 126 ? 20.985 22.317 -28.653 1.00 88.94 126 ARG A CA 1
ATOM 954 C C . ARG A 1 126 ? 21.150 21.487 -29.917 1.00 88.94 126 ARG A C 1
ATOM 956 O O . ARG A 1 126 ? 21.789 21.917 -30.871 1.00 88.94 126 ARG A O 1
ATOM 963 N N . LEU A 1 127 ? 20.502 20.326 -29.967 1.00 90.06 127 LEU A N 1
ATOM 964 C CA . LEU A 1 127 ? 20.467 19.442 -31.141 1.00 90.06 127 LEU A CA 1
ATOM 965 C C . LEU A 1 127 ? 19.952 20.138 -32.411 1.00 90.06 127 LEU A C 1
ATOM 967 O O . LEU A 1 127 ? 20.384 19.804 -33.506 1.00 90.06 127 LEU A O 1
ATOM 971 N N . ARG A 1 128 ? 19.079 21.141 -32.262 1.00 89.31 128 ARG A N 1
ATOM 972 C CA . ARG A 1 128 ? 18.602 22.014 -33.352 1.00 89.31 128 ARG A CA 1
ATOM 973 C C . ARG A 1 128 ? 19.667 22.986 -33.898 1.00 89.31 128 ARG A C 1
ATOM 975 O O . ARG A 1 128 ? 19.490 23.514 -34.990 1.00 89.31 128 ARG A O 1
ATOM 982 N N . ASP A 1 129 ? 20.742 23.230 -33.144 1.00 90.31 129 ASP A N 1
ATOM 983 C CA . ASP A 1 129 ? 21.811 24.195 -33.452 1.00 90.31 129 ASP A CA 1
ATOM 984 C C . ASP A 1 129 ? 23.051 23.525 -34.083 1.00 90.31 129 ASP A C 1
ATOM 986 O O . ASP A 1 129 ? 24.085 24.181 -34.243 1.00 90.31 129 ASP A O 1
ATOM 990 N N . ILE A 1 130 ? 22.971 22.222 -34.385 1.00 93.12 130 ILE A N 1
ATOM 991 C CA . ILE A 1 130 ? 24.027 21.397 -34.990 1.00 93.12 130 ILE A CA 1
ATOM 992 C C . ILE A 1 130 ? 23.437 20.488 -36.082 1.00 93.12 130 ILE A C 1
ATOM 994 O O . ILE A 1 130 ? 22.269 20.112 -36.040 1.00 93.12 130 ILE A O 1
ATOM 998 N N . LYS A 1 131 ? 24.249 20.129 -37.079 1.00 94.38 131 LYS A N 1
ATOM 999 C CA . LYS A 1 131 ? 23.880 19.252 -38.204 1.00 94.38 131 LYS A CA 1
ATOM 1000 C C . LYS A 1 131 ? 24.569 17.893 -38.168 1.00 94.38 131 LYS A C 1
ATOM 1002 O O . LYS A 1 131 ? 24.103 16.978 -38.842 1.00 94.38 131 LYS A O 1
ATOM 1007 N N . TRP A 1 132 ? 25.641 17.738 -37.395 1.00 95.06 132 TRP A N 1
ATOM 1008 C CA . TRP A 1 132 ? 26.384 16.483 -37.284 1.00 95.06 132 TRP A CA 1
ATOM 1009 C C . TRP A 1 132 ? 27.070 16.325 -35.923 1.00 95.06 132 TRP A C 1
ATOM 1011 O O . TRP A 1 132 ? 27.377 17.306 -35.244 1.00 95.06 132 TRP A O 1
ATOM 1021 N N . LEU A 1 133 ? 27.322 15.065 -35.567 1.00 96.56 133 LEU A N 1
ATOM 1022 C CA . LEU A 1 133 ? 28.189 14.611 -34.481 1.00 96.56 133 LEU A CA 1
ATOM 1023 C C . LEU A 1 133 ? 29.247 13.681 -35.088 1.00 96.56 133 LEU A C 1
ATOM 1025 O O . LEU A 1 133 ? 28.908 12.791 -35.864 1.00 96.56 133 LEU A O 1
ATOM 1029 N N . SER A 1 134 ? 30.515 13.883 -34.742 1.00 96.12 134 SER A N 1
ATOM 1030 C CA . SER A 1 134 ? 31.677 13.174 -35.288 1.00 96.12 134 SER A CA 1
ATOM 1031 C C . SER A 1 134 ? 32.642 12.753 -34.178 1.00 96.12 134 SER A C 1
ATOM 1033 O O . SER A 1 134 ? 32.709 13.386 -33.122 1.00 96.12 134 SER A O 1
ATOM 1035 N N . VAL A 1 135 ? 33.404 11.689 -34.430 1.00 96.12 135 VAL A N 1
ATOM 1036 C CA . VAL A 1 135 ? 34.682 11.423 -33.762 1.00 96.12 135 VAL A CA 1
ATOM 1037 C C . VAL A 1 135 ? 35.786 11.998 -34.648 1.00 96.12 135 VAL A C 1
ATOM 1039 O O . VAL A 1 135 ? 36.038 11.489 -35.742 1.00 96.12 135 VAL A O 1
ATOM 1042 N N . TRP A 1 136 ? 36.431 13.066 -34.190 1.00 93.62 136 TRP A N 1
ATOM 1043 C CA . TRP A 1 136 ? 37.354 13.883 -34.982 1.00 93.62 136 TRP A CA 1
ATOM 1044 C C . TRP A 1 136 ? 38.742 13.927 -34.344 1.00 93.62 136 TRP A C 1
ATOM 1046 O O . TRP A 1 136 ? 38.866 14.113 -33.134 1.00 93.62 136 TRP A O 1
ATOM 1056 N N . CYS A 1 137 ? 39.796 13.803 -35.153 1.00 91.12 137 CYS A N 1
ATOM 1057 C CA . CYS A 1 137 ? 41.176 14.005 -34.715 1.00 91.12 137 CYS A CA 1
ATOM 1058 C C . CYS A 1 137 ? 41.673 15.385 -35.149 1.00 91.12 137 CYS A C 1
ATOM 1060 O O . CYS A 1 137 ? 41.907 15.608 -36.342 1.00 91.12 137 CYS A O 1
ATOM 1062 N N . ARG A 1 138 ? 41.861 16.315 -34.197 1.00 90.12 138 ARG A N 1
ATOM 1063 C CA . ARG A 1 138 ? 42.221 17.711 -34.526 1.00 90.12 138 ARG A CA 1
ATOM 1064 C C . ARG A 1 138 ? 43.625 17.777 -35.121 1.00 90.12 138 ARG A C 1
ATOM 1066 O O . ARG A 1 138 ? 43.797 18.358 -36.187 1.00 90.12 138 ARG A O 1
ATOM 1073 N N . ARG A 1 139 ? 44.597 17.092 -34.503 1.00 82.31 139 ARG A N 1
ATOM 1074 C CA . ARG A 1 139 ? 46.004 17.006 -34.955 1.00 82.31 139 ARG A CA 1
ATOM 1075 C C . ARG A 1 139 ? 46.195 16.619 -36.428 1.00 82.31 139 ARG A C 1
ATOM 1077 O O . ARG A 1 139 ? 47.184 17.039 -37.022 1.00 82.31 139 ARG A O 1
ATOM 1084 N N . PHE A 1 140 ? 45.299 15.814 -37.001 1.00 84.25 140 PHE A N 1
ATOM 1085 C CA . PHE A 1 140 ? 45.353 15.429 -38.419 1.00 84.25 140 PHE A CA 1
ATOM 1086 C C . PHE A 1 140 ? 44.234 16.045 -39.270 1.00 84.25 140 PHE A C 1
ATOM 1088 O O . PHE A 1 140 ? 44.246 15.879 -40.486 1.00 84.25 140 PHE A O 1
ATOM 1095 N N . THR A 1 141 ? 43.283 16.763 -38.666 1.00 88.31 141 THR A N 1
ATOM 1096 C CA . THR A 1 141 ? 42.067 17.283 -39.318 1.00 88.31 141 THR A CA 1
ATOM 1097 C C . THR A 1 141 ? 41.261 16.208 -40.067 1.00 88.31 141 THR A C 1
ATOM 1099 O O . THR A 1 141 ? 40.829 16.417 -41.197 1.00 88.31 141 THR A O 1
ATOM 1102 N N . VAL A 1 142 ? 41.074 15.037 -39.441 1.00 88.25 142 VAL A N 1
ATOM 1103 C CA . VAL A 1 142 ? 40.363 13.887 -40.038 1.00 88.25 142 VAL A CA 1
ATOM 1104 C C . VAL A 1 142 ? 39.167 13.453 -39.188 1.00 88.25 142 VAL A C 1
ATOM 1106 O O . VAL A 1 142 ? 39.273 13.266 -37.976 1.00 88.25 142 VAL A O 1
ATOM 1109 N N . ASN A 1 143 ? 38.046 13.218 -39.871 1.00 91.12 143 ASN A N 1
ATOM 1110 C CA . ASN A 1 143 ? 36.838 12.564 -39.374 1.00 91.12 143 ASN A CA 1
ATOM 1111 C C . ASN A 1 143 ? 37.023 11.035 -39.368 1.00 91.12 143 ASN A C 1
ATOM 1113 O O . ASN A 1 143 ? 37.246 10.435 -40.419 1.00 91.12 143 ASN A O 1
ATOM 1117 N N . PHE A 1 144 ? 36.926 10.392 -38.205 1.00 92.88 144 PHE A N 1
ATOM 1118 C CA . PHE A 1 144 ? 37.014 8.930 -38.082 1.00 92.88 144 PHE A CA 1
ATOM 1119 C C . PHE A 1 144 ? 35.651 8.238 -38.222 1.00 92.88 144 PHE A C 1
ATOM 1121 O O . PHE A 1 144 ? 35.594 7.055 -38.569 1.00 92.88 144 PHE A O 1
ATOM 1128 N N . GLY A 1 145 ? 34.564 8.975 -37.994 1.00 94.12 145 GLY A N 1
ATOM 1129 C CA . GLY A 1 145 ? 33.187 8.512 -38.127 1.00 94.12 145 GLY A CA 1
ATOM 1130 C C . GLY A 1 145 ? 32.187 9.577 -37.682 1.00 94.12 145 GLY A C 1
ATOM 1131 O O . GLY A 1 145 ? 32.477 10.348 -36.768 1.00 94.12 145 GLY A O 1
ATOM 1132 N N . ASP A 1 146 ? 31.014 9.630 -38.315 1.00 96.69 146 ASP A N 1
ATOM 1133 C CA . ASP A 1 146 ? 30.000 10.665 -38.073 1.00 96.69 146 ASP A CA 1
ATOM 1134 C C . ASP A 1 146 ? 28.553 10.159 -38.116 1.00 96.69 146 ASP A C 1
ATOM 1136 O O . ASP A 1 146 ? 28.262 9.049 -38.553 1.00 96.69 146 ASP A O 1
ATOM 1140 N N . VAL A 1 147 ? 27.630 10.997 -37.648 1.00 96.88 147 VAL A N 1
ATOM 1141 C CA . VAL A 1 147 ? 26.188 10.882 -37.877 1.00 96.88 147 VAL A CA 1
ATOM 1142 C C . VAL A 1 147 ? 25.604 12.279 -38.099 1.00 96.88 147 VAL A C 1
ATOM 1144 O O . VAL A 1 147 ? 25.995 13.239 -37.433 1.00 96.88 147 VAL A O 1
ATOM 1147 N N . PHE A 1 148 ? 24.652 12.400 -39.022 1.00 95.75 148 PHE A N 1
ATOM 1148 C CA . PHE A 1 148 ? 23.939 13.651 -39.287 1.00 95.75 148 PHE A CA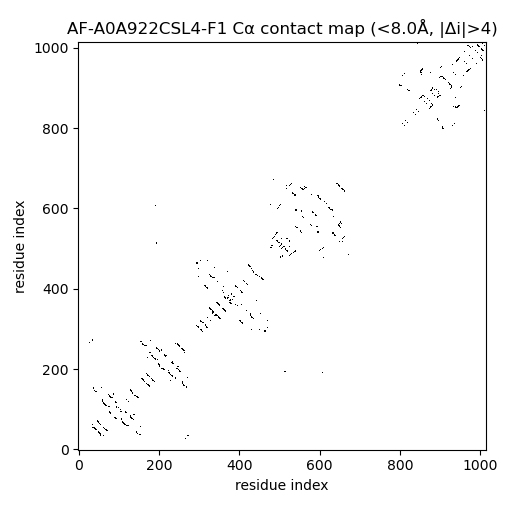 1
ATOM 1149 C C . PHE A 1 148 ? 22.650 13.741 -38.466 1.00 95.75 148 PHE A C 1
ATOM 1151 O O . PHE A 1 148 ? 21.954 12.744 -38.272 1.00 95.75 148 PHE A O 1
ATOM 1158 N N . ILE A 1 149 ? 22.319 14.945 -38.003 1.00 94.50 149 ILE A N 1
ATOM 1159 C CA . ILE A 1 149 ? 21.094 15.235 -37.254 1.00 94.50 149 ILE A CA 1
ATOM 1160 C C . ILE A 1 149 ? 19.930 15.403 -38.248 1.00 94.50 149 ILE A C 1
ATOM 1162 O O . ILE A 1 149 ? 20.005 16.273 -39.121 1.00 94.50 149 ILE A O 1
ATOM 1166 N N . PRO A 1 150 ? 18.842 14.611 -38.159 1.00 92.62 150 PRO A N 1
ATOM 1167 C CA . PRO A 1 150 ? 17.702 14.766 -39.058 1.00 92.62 150 PRO A CA 1
ATOM 1168 C C . PRO A 1 150 ? 17.014 16.128 -38.884 1.00 92.62 150 PRO A C 1
ATOM 1170 O O . PRO A 1 150 ? 16.634 16.502 -37.779 1.00 92.62 150 PRO A O 1
ATOM 1173 N N . ALA A 1 151 ? 16.754 16.838 -39.985 1.00 83.38 151 ALA A N 1
ATOM 1174 C CA . ALA A 1 151 ? 16.152 18.181 -39.966 1.00 83.38 151 ALA A CA 1
ATOM 1175 C C . ALA A 1 151 ? 14.704 18.250 -39.415 1.00 83.38 151 ALA A C 1
ATOM 1177 O O . ALA A 1 151 ? 14.169 19.339 -39.231 1.00 83.38 151 ALA A O 1
ATOM 1178 N N . GLY A 1 152 ? 14.071 17.098 -39.162 1.00 84.25 152 GLY A N 1
ATOM 1179 C CA . GLY A 1 152 ? 12.761 16.956 -38.509 1.00 84.25 152 GLY A CA 1
ATOM 1180 C C . GLY A 1 152 ? 12.822 16.205 -37.172 1.00 84.25 152 GLY A C 1
ATOM 1181 O O . GLY A 1 152 ? 11.849 15.555 -36.791 1.00 84.25 152 GLY A O 1
ATOM 1182 N N . LEU A 1 153 ? 13.976 16.208 -36.497 1.00 89.44 153 LEU A N 1
ATOM 1183 C CA . LEU A 1 153 ? 14.164 15.578 -35.191 1.00 89.44 153 LEU A CA 1
ATOM 1184 C C . LEU A 1 153 ? 13.538 16.438 -34.080 1.00 89.44 153 LEU A C 1
ATOM 1186 O O . LEU A 1 153 ? 14.147 17.405 -33.631 1.00 89.44 153 LEU A O 1
ATOM 1190 N N . ASP A 1 154 ? 12.351 16.059 -33.606 1.00 87.44 154 ASP A N 1
ATOM 1191 C CA . ASP A 1 154 ? 11.801 16.579 -32.348 1.00 87.44 154 ASP A CA 1
ATOM 1192 C C . ASP A 1 154 ? 12.298 15.705 -31.174 1.00 87.44 154 ASP A C 1
ATOM 1194 O O . ASP A 1 154 ? 12.055 14.490 -31.187 1.00 87.44 154 ASP A O 1
ATOM 1198 N N . PRO A 1 155 ? 13.051 16.261 -30.203 1.00 88.62 155 PRO A N 1
ATOM 1199 C CA . PRO A 1 155 ? 13.563 15.511 -29.060 1.00 88.62 155 PRO A CA 1
ATOM 1200 C C . PRO A 1 155 ? 12.553 15.464 -27.891 1.00 88.62 155 PRO A C 1
ATOM 1202 O O . PRO A 1 155 ? 11.735 16.382 -27.742 1.00 88.62 155 PRO A O 1
ATOM 1205 N N . PRO A 1 156 ? 12.633 14.439 -27.017 1.00 89.62 156 PRO A N 1
ATOM 1206 C CA . PRO A 1 156 ? 11.798 14.345 -25.819 1.00 89.62 156 PRO A CA 1
ATOM 1207 C C . PRO A 1 156 ? 12.046 15.513 -24.856 1.00 89.62 156 PRO A C 1
ATOM 1209 O O . PRO A 1 156 ? 13.160 16.033 -24.774 1.00 89.62 156 PRO A O 1
ATOM 1212 N N . ARG A 1 157 ? 11.020 15.941 -24.111 1.00 87.81 157 ARG A N 1
ATOM 1213 C CA . ARG A 1 157 ? 11.082 17.132 -23.240 1.00 87.81 157 ARG A CA 1
ATOM 1214 C C . ARG A 1 157 ? 10.301 16.941 -21.932 1.00 87.81 157 ARG A C 1
ATOM 1216 O O . ARG A 1 157 ? 9.260 16.285 -21.957 1.00 87.81 157 ARG A O 1
ATOM 1223 N N . PRO A 1 158 ? 10.758 17.522 -20.803 1.00 87.25 158 PRO A N 1
ATOM 1224 C CA . PRO A 1 158 ? 10.022 17.500 -19.539 1.00 87.25 158 PRO A CA 1
ATOM 1225 C C . PRO A 1 158 ? 8.578 18.006 -19.673 1.00 87.25 158 PRO A C 1
ATOM 1227 O O . PRO A 1 158 ? 8.308 18.953 -20.418 1.00 87.25 158 PRO A O 1
ATOM 1230 N N . ARG A 1 159 ? 7.643 17.399 -18.932 1.00 90.75 159 ARG A N 1
ATOM 1231 C CA . ARG A 1 159 ? 6.206 17.721 -18.991 1.00 90.75 159 ARG A CA 1
ATOM 1232 C C . ARG A 1 159 ? 5.716 18.282 -17.661 1.00 90.75 159 ARG A C 1
ATOM 1234 O O . ARG A 1 159 ? 5.742 17.591 -16.648 1.00 90.75 159 ARG A O 1
ATOM 1241 N N . VAL A 1 160 ? 5.198 19.506 -17.690 1.00 91.19 160 VAL A N 1
ATOM 1242 C CA . VAL A 1 160 ? 4.521 20.127 -16.542 1.00 91.19 160 VAL A CA 1
ATOM 1243 C C . VAL A 1 160 ? 3.079 19.614 -16.436 1.00 91.19 160 VAL A C 1
ATOM 1245 O O . VAL A 1 160 ? 2.384 19.462 -17.445 1.00 91.19 160 VAL A O 1
ATOM 1248 N N . LEU A 1 161 ? 2.648 19.356 -15.205 1.00 92.62 161 LEU A N 1
ATOM 1249 C CA . LEU A 1 161 ? 1.332 18.895 -14.767 1.00 92.62 161 LEU A CA 1
ATOM 1250 C C . LEU A 1 161 ? 0.741 19.899 -13.748 1.00 92.62 161 LEU A C 1
ATOM 1252 O O . LEU A 1 161 ? 1.472 20.750 -13.237 1.00 92.62 161 LEU A O 1
ATOM 1256 N N . PRO A 1 162 ? -0.563 19.822 -13.422 1.00 93.12 162 PRO A N 1
ATOM 1257 C CA . PRO A 1 162 ? -1.163 20.610 -12.337 1.00 93.12 162 PRO A CA 1
ATOM 1258 C C . PRO A 1 162 ? -0.579 20.301 -10.944 1.00 93.12 162 PRO A C 1
ATOM 1260 O O . PRO A 1 162 ? 0.208 19.369 -10.772 1.00 93.12 162 PRO A O 1
ATOM 1263 N N . GLU A 1 163 ? -1.011 21.060 -9.933 1.00 92.88 163 GLU A N 1
ATOM 1264 C CA . GLU A 1 163 ? -0.833 20.678 -8.524 1.00 92.88 163 GLU A CA 1
ATOM 1265 C C . GLU A 1 163 ? -1.640 19.419 -8.146 1.00 92.88 163 GLU A C 1
ATOM 1267 O O . GLU A 1 163 ? -2.565 19.008 -8.857 1.00 92.88 163 GLU A O 1
ATOM 1272 N N . PHE A 1 164 ? -1.333 18.829 -6.987 1.00 94.56 164 PHE A N 1
ATOM 1273 C CA . PHE A 1 164 ? -2.187 17.803 -6.382 1.00 94.56 164 PHE A CA 1
ATOM 1274 C C . PHE A 1 164 ? -3.610 18.328 -6.119 1.00 94.56 164 PHE A C 1
ATOM 1276 O O . PHE A 1 164 ? -3.795 19.378 -5.501 1.00 94.56 164 PHE A O 1
ATOM 1283 N N . LYS A 1 165 ? -4.638 17.551 -6.498 1.00 89.94 165 LYS A N 1
ATOM 1284 C CA . LYS A 1 165 ? -6.015 17.768 -6.020 1.00 89.94 165 LYS A CA 1
ATOM 1285 C C . LYS A 1 165 ? -6.028 17.762 -4.492 1.00 89.94 165 LYS A C 1
ATOM 1287 O O . LYS A 1 165 ? -5.639 16.769 -3.893 1.00 89.94 165 LYS A O 1
ATOM 1292 N N . ARG A 1 166 ? -6.523 18.825 -3.865 1.00 90.00 166 ARG A N 1
ATOM 1293 C CA . ARG A 1 166 ? -6.543 18.971 -2.402 1.00 90.00 166 ARG A CA 1
ATOM 1294 C C . ARG A 1 166 ? -7.764 18.241 -1.828 1.00 90.00 166 ARG A C 1
ATOM 1296 O O . ARG A 1 166 ? -8.873 18.750 -1.972 1.00 90.00 166 ARG A O 1
ATOM 1303 N N . LEU A 1 167 ? -7.585 17.048 -1.247 1.00 77.44 167 LEU A N 1
ATOM 1304 C CA . LEU A 1 167 ? -8.695 16.238 -0.707 1.00 77.44 167 LEU A CA 1
ATOM 1305 C C . LEU A 1 167 ? -8.660 16.125 0.824 1.00 77.44 167 LEU A C 1
ATOM 1307 O O . LEU A 1 167 ? -9.693 16.299 1.464 1.00 77.44 167 LEU A O 1
ATOM 1311 N N . ALA A 1 168 ? -7.490 15.868 1.415 1.00 76.88 168 ALA A N 1
ATOM 1312 C CA . ALA A 1 168 ? -7.321 15.753 2.865 1.00 76.88 168 ALA A CA 1
ATOM 1313 C C . ALA A 1 168 ? -5.937 16.246 3.331 1.00 76.88 168 ALA A C 1
ATOM 1315 O O . ALA A 1 168 ? -5.067 16.562 2.518 1.00 76.88 168 ALA A O 1
ATOM 1316 N N . HIS A 1 169 ? -5.737 16.304 4.652 1.00 80.06 169 HIS A N 1
ATOM 1317 C CA . HIS A 1 169 ? -4.429 16.491 5.300 1.00 80.06 169 HIS A CA 1
ATOM 1318 C C . HIS A 1 169 ? -3.601 17.710 4.842 1.00 80.06 169 HIS A C 1
ATOM 1320 O O . HIS A 1 169 ? -2.369 17.690 4.771 1.00 80.06 169 HIS A O 1
ATOM 1326 N N . GLY A 1 170 ? -4.298 18.789 4.469 1.00 77.25 170 GLY A N 1
ATOM 1327 C CA . GLY A 1 170 ? -3.694 20.035 3.991 1.00 77.25 170 GLY A CA 1
ATOM 1328 C C . GLY A 1 170 ? -2.919 19.927 2.670 1.00 77.25 170 GLY A C 1
ATOM 1329 O O . GLY A 1 170 ? -2.246 20.902 2.310 1.00 77.25 170 GLY A O 1
ATOM 1330 N N . LEU A 1 171 ? -3.006 18.785 1.968 1.00 90.44 171 LEU A N 1
ATOM 1331 C CA . LEU A 1 171 ? -2.167 18.460 0.814 1.00 90.44 171 LEU A CA 1
ATOM 1332 C C . LEU A 1 171 ? -2.337 19.477 -0.320 1.00 90.44 171 LEU A C 1
ATOM 1334 O O . LEU A 1 171 ? -3.451 19.731 -0.780 1.00 90.44 171 LEU A O 1
ATOM 1338 N N . ARG A 1 172 ? -1.215 20.036 -0.781 1.00 89.25 172 ARG A N 1
ATOM 1339 C CA . ARG A 1 172 ? -1.113 20.944 -1.938 1.00 89.25 172 ARG A CA 1
ATOM 1340 C C . ARG A 1 172 ? 0.329 21.005 -2.441 1.00 89.25 172 ARG A C 1
ATOM 1342 O O . ARG A 1 172 ? 1.254 20.700 -1.691 1.00 89.25 172 ARG A O 1
ATOM 1349 N N . SER A 1 173 ? 0.526 21.463 -3.670 1.00 95.06 173 SER A N 1
ATOM 1350 C CA . SER A 1 173 ? 1.853 21.687 -4.260 1.00 95.06 173 SER A CA 1
ATOM 1351 C C . SER A 1 173 ? 1.818 22.870 -5.233 1.00 95.06 173 SER A C 1
ATOM 1353 O O . SER A 1 173 ? 0.767 23.456 -5.482 1.00 95.06 173 SER A O 1
ATOM 1355 N N . GLY A 1 174 ? 2.961 23.213 -5.822 1.00 89.50 174 GLY A N 1
ATOM 1356 C CA . GLY A 1 174 ? 2.984 23.868 -7.129 1.00 89.50 174 GLY A CA 1
ATOM 1357 C C . GLY A 1 174 ? 2.711 22.870 -8.264 1.00 89.50 174 GLY A C 1
ATOM 1358 O O . GLY A 1 174 ? 2.384 21.703 -8.031 1.00 89.50 174 GLY A O 1
ATOM 1359 N N . ASN A 1 175 ? 2.871 23.329 -9.505 1.00 89.69 175 ASN A N 1
ATOM 1360 C CA . ASN A 1 175 ? 2.743 22.490 -10.699 1.00 89.69 175 ASN A CA 1
ATOM 1361 C C . ASN A 1 175 ? 3.857 21.431 -10.752 1.00 89.69 175 ASN A C 1
ATOM 1363 O O . ASN A 1 175 ? 5.041 21.769 -10.804 1.00 89.69 175 ASN A O 1
ATOM 1367 N N . ILE A 1 176 ? 3.473 20.156 -10.759 1.00 93.75 176 ILE A N 1
ATOM 1368 C CA . ILE A 1 176 ? 4.395 19.012 -10.731 1.00 93.75 176 ILE A CA 1
ATOM 1369 C C . ILE A 1 176 ? 5.054 18.848 -12.108 1.00 93.75 176 ILE A C 1
ATOM 1371 O O . ILE A 1 176 ? 4.389 18.988 -13.129 1.00 93.75 176 ILE A O 1
ATOM 1375 N N . SER A 1 177 ? 6.349 18.537 -12.170 1.00 88.19 177 SER A N 1
ATOM 1376 C CA . SER A 1 177 ? 7.082 18.364 -13.433 1.00 88.19 177 SER A CA 1
ATOM 1377 C C . SER A 1 177 ? 7.646 16.954 -13.578 1.00 88.19 177 SER A C 1
ATOM 1379 O O . SER A 1 177 ? 8.427 16.499 -12.749 1.00 88.19 177 SER A O 1
ATOM 1381 N N . VAL A 1 178 ? 7.284 16.272 -14.664 1.00 92.00 178 VAL A N 1
ATOM 1382 C CA . VAL A 1 178 ? 7.888 14.999 -15.079 1.00 92.00 178 VAL A CA 1
ATOM 1383 C C . VAL A 1 178 ? 9.188 15.323 -15.814 1.00 92.00 178 VAL A C 1
ATOM 1385 O O . VAL A 1 178 ? 9.142 15.845 -16.931 1.00 92.00 178 VAL A O 1
ATOM 1388 N N . LEU A 1 179 ? 10.335 15.083 -15.175 1.00 86.19 179 LEU A N 1
ATOM 1389 C CA . LEU A 1 179 ? 11.656 15.448 -15.704 1.00 86.19 179 LEU A CA 1
ATOM 1390 C C . LEU A 1 179 ? 12.155 14.436 -16.743 1.00 86.19 179 LEU A C 1
ATOM 1392 O O . LEU A 1 179 ? 12.696 14.816 -17.781 1.00 86.19 179 LEU A O 1
ATOM 1396 N N . ASP A 1 180 ? 11.931 13.153 -16.472 1.00 87.50 180 ASP A N 1
ATOM 1397 C CA . ASP A 1 180 ? 12.281 12.022 -17.329 1.00 87.50 180 ASP A CA 1
ATOM 1398 C C . ASP A 1 180 ? 11.260 10.880 -17.144 1.00 87.50 180 ASP A C 1
ATOM 1400 O O . ASP A 1 180 ? 10.249 11.025 -16.458 1.00 87.50 180 ASP A O 1
ATOM 1404 N N . ALA A 1 181 ? 11.505 9.727 -17.764 1.00 87.56 181 ALA A N 1
ATOM 1405 C CA . ALA A 1 181 ? 10.638 8.554 -17.710 1.00 87.56 181 ALA A CA 1
ATOM 1406 C C . ALA A 1 181 ? 10.375 7.982 -16.297 1.00 87.56 181 ALA A C 1
ATOM 1408 O O . ALA A 1 181 ? 9.503 7.126 -16.175 1.00 87.56 181 ALA A O 1
ATOM 1409 N N . LYS A 1 182 ? 11.088 8.399 -15.244 1.00 88.94 182 LYS A N 1
ATOM 1410 C CA . LYS A 1 182 ? 10.917 7.952 -13.848 1.00 88.94 182 LYS A CA 1
ATOM 1411 C C . LYS A 1 182 ? 10.937 9.074 -12.807 1.00 88.94 182 LYS A C 1
ATOM 1413 O O . LYS A 1 182 ? 10.415 8.849 -11.718 1.00 88.94 182 LYS A O 1
ATOM 1418 N N . THR A 1 183 ? 11.533 10.229 -13.090 1.00 87.88 183 THR A N 1
ATOM 1419 C CA . THR A 1 183 ? 11.772 11.282 -12.086 1.00 87.88 183 THR A CA 1
ATOM 1420 C C . THR A 1 183 ? 10.711 12.390 -12.130 1.00 87.88 183 THR A C 1
ATOM 1422 O O . THR A 1 183 ? 10.434 12.969 -13.185 1.00 87.88 183 THR A O 1
ATOM 1425 N N . PHE A 1 184 ? 10.139 12.710 -10.967 1.00 93.19 184 PHE A N 1
ATOM 1426 C CA . PHE A 1 184 ? 9.137 13.758 -10.756 1.00 93.19 184 PHE A CA 1
ATOM 1427 C C . PHE A 1 184 ? 9.673 14.826 -9.799 1.00 93.19 184 PHE A C 1
ATOM 1429 O O . PHE A 1 184 ? 10.048 14.503 -8.676 1.00 93.19 184 PHE A O 1
ATOM 1436 N N . TYR A 1 185 ? 9.628 16.092 -10.210 1.00 90.69 185 TYR A N 1
ATOM 1437 C CA . TYR A 1 185 ? 9.861 17.257 -9.354 1.00 90.69 185 TYR A CA 1
ATOM 1438 C C . TYR A 1 185 ? 8.521 17.830 -8.874 1.00 90.69 185 TYR A C 1
ATOM 1440 O O . TYR A 1 185 ? 7.621 18.099 -9.676 1.00 90.69 185 TYR A O 1
ATOM 1448 N N . ILE A 1 186 ? 8.381 18.001 -7.562 1.00 94.19 186 ILE A N 1
ATOM 1449 C CA . ILE A 1 186 ? 7.176 18.472 -6.876 1.00 94.19 186 ILE A CA 1
ATOM 1450 C C . ILE A 1 186 ? 7.563 19.740 -6.097 1.00 94.19 186 ILE A C 1
ATOM 1452 O O . ILE A 1 186 ? 8.105 19.631 -4.996 1.00 94.19 186 ILE A O 1
ATOM 1456 N N . PRO A 1 187 ? 7.313 20.942 -6.647 1.00 86.25 187 PRO A N 1
ATOM 1457 C CA . PRO A 1 187 ? 7.618 22.191 -5.958 1.00 86.25 187 PRO A CA 1
ATOM 1458 C C . PRO A 1 187 ? 6.593 22.515 -4.865 1.00 86.25 187 PRO A C 1
ATOM 1460 O O . PRO A 1 187 ? 5.414 22.162 -4.984 1.00 86.25 187 PRO A O 1
ATOM 1463 N N . ASN A 1 188 ? 7.009 23.286 -3.858 1.00 84.62 188 ASN A N 1
ATOM 1464 C CA . ASN A 1 188 ? 6.154 23.916 -2.844 1.00 84.62 188 ASN A CA 1
ATOM 1465 C C . ASN A 1 188 ? 5.174 22.944 -2.139 1.00 84.62 188 ASN A C 1
ATOM 1467 O O . ASN A 1 188 ? 4.030 23.301 -1.822 1.00 84.62 188 ASN A O 1
ATOM 1471 N N . LEU A 1 189 ? 5.595 21.695 -1.921 1.00 91.19 189 LEU A N 1
ATOM 1472 C CA . LEU A 1 189 ? 4.782 20.647 -1.312 1.00 91.19 189 LEU A CA 1
ATOM 1473 C C . LEU A 1 189 ? 4.432 21.005 0.134 1.00 91.19 189 LEU A C 1
ATOM 1475 O O . LEU A 1 189 ? 5.294 21.362 0.938 1.00 91.19 189 LEU A O 1
ATOM 1479 N N . HIS A 1 190 ? 3.157 20.863 0.478 1.00 86.75 190 HIS A N 1
ATOM 1480 C CA . HIS A 1 190 ? 2.688 20.896 1.855 1.00 86.75 190 HIS A CA 1
ATOM 1481 C C . HIS A 1 190 ? 1.821 19.676 2.152 1.00 86.75 190 HIS A C 1
ATOM 1483 O O . HIS A 1 190 ? 1.002 19.291 1.322 1.00 86.75 190 HIS A O 1
ATOM 1489 N N . TYR A 1 191 ? 1.974 19.127 3.353 1.00 89.38 191 TYR A N 1
ATOM 1490 C CA . TYR A 1 191 ? 1.189 18.028 3.923 1.00 89.38 191 TYR A CA 1
ATOM 1491 C C . TYR A 1 191 ? 1.371 18.075 5.449 1.00 89.38 191 TYR A C 1
ATOM 1493 O O . TYR A 1 191 ? 2.462 18.410 5.915 1.00 89.38 191 TYR A O 1
ATOM 1501 N N . ASP A 1 192 ? 0.321 17.804 6.228 1.00 76.12 192 ASP A N 1
ATOM 1502 C CA . ASP A 1 192 ? 0.337 17.995 7.690 1.00 76.12 192 ASP A CA 1
ATOM 1503 C C . ASP A 1 192 ? 1.235 17.002 8.459 1.00 76.12 192 ASP A C 1
ATOM 1505 O O . ASP A 1 192 ? 1.786 17.359 9.503 1.00 76.12 192 ASP A O 1
ATOM 1509 N N . GLY A 1 193 ? 1.434 15.794 7.918 1.00 76.94 193 GLY A N 1
ATOM 1510 C CA . GLY A 1 193 ? 2.155 14.694 8.564 1.00 76.94 193 GLY A CA 1
ATOM 1511 C C . GLY A 1 193 ? 1.305 13.815 9.492 1.00 76.94 193 GLY A C 1
ATOM 1512 O O . GLY A 1 193 ? 1.859 12.920 10.125 1.00 76.94 193 GLY A O 1
ATOM 1513 N N . ALA A 1 194 ? -0.009 14.045 9.583 1.00 72.62 194 ALA A N 1
ATOM 1514 C CA . ALA A 1 194 ? -0.906 13.373 10.528 1.00 72.62 194 ALA A CA 1
ATOM 1515 C C . ALA A 1 194 ? -1.428 12.009 10.031 1.00 72.62 194 ALA A C 1
ATOM 1517 O O . ALA A 1 194 ? -1.888 11.193 10.831 1.00 72.62 194 ALA A O 1
ATOM 1518 N N . GLY A 1 195 ? -1.349 11.730 8.725 1.00 70.56 195 GLY A N 1
ATOM 1519 C CA . GLY A 1 195 ? -1.703 10.429 8.157 1.00 70.56 195 GLY A CA 1
ATOM 1520 C C . GLY A 1 195 ? -0.674 9.344 8.518 1.00 70.56 195 GLY A C 1
ATOM 1521 O O . GLY A 1 195 ? 0.470 9.430 8.065 1.00 70.56 195 GLY A O 1
ATOM 1522 N N . PRO A 1 196 ? -1.051 8.300 9.282 1.00 56.50 196 PRO A N 1
ATOM 1523 C CA . PRO A 1 196 ? -0.092 7.415 9.957 1.00 56.50 196 PRO A CA 1
ATOM 1524 C C . PRO A 1 196 ? 0.640 6.429 9.032 1.00 56.50 196 PRO A C 1
ATOM 1526 O O . PRO A 1 196 ? 1.748 6.003 9.352 1.00 56.50 196 PRO A O 1
ATOM 1529 N N . ASP A 1 197 ? 0.047 6.091 7.884 1.00 74.31 197 ASP A N 1
ATOM 1530 C CA . ASP A 1 197 ? 0.581 5.142 6.895 1.00 74.31 197 ASP A CA 1
ATOM 1531 C C . ASP A 1 197 ? 0.480 5.736 5.472 1.00 74.31 197 ASP A C 1
ATOM 1533 O O . ASP A 1 197 ? 0.028 5.091 4.522 1.00 74.31 197 ASP A O 1
ATOM 1537 N N . ALA A 1 198 ? 0.817 7.028 5.351 1.00 79.62 198 ALA A N 1
ATOM 1538 C CA . ALA A 1 198 ? 0.732 7.816 4.121 1.00 79.62 198 ALA A CA 1
ATOM 1539 C C . ALA A 1 198 ? 2.019 7.763 3.283 1.00 79.62 198 ALA A C 1
ATOM 1541 O O . ALA A 1 198 ? 3.118 7.887 3.821 1.00 79.62 198 ALA A O 1
ATOM 1542 N N . TYR A 1 199 ? 1.883 7.636 1.960 1.00 90.88 199 TYR A N 1
ATOM 1543 C CA . TYR A 1 199 ? 2.998 7.481 1.015 1.00 90.88 199 TYR A CA 1
ATOM 1544 C C . TYR A 1 199 ? 2.756 8.200 -0.308 1.00 90.88 199 TYR A C 1
ATOM 1546 O O . TYR A 1 199 ? 1.606 8.376 -0.715 1.00 90.88 199 TYR A O 1
ATOM 1554 N N . PHE A 1 200 ? 3.835 8.501 -1.038 1.00 95.94 200 PHE A N 1
ATOM 1555 C CA . PHE A 1 200 ? 3.733 8.693 -2.483 1.00 95.94 200 PHE A CA 1
ATOM 1556 C C . PHE A 1 200 ? 3.324 7.369 -3.137 1.00 95.94 200 PHE A C 1
ATOM 1558 O O . PHE A 1 200 ? 3.855 6.299 -2.825 1.00 95.94 200 PHE A O 1
ATOM 1565 N N . TRP A 1 201 ? 2.334 7.441 -4.017 1.00 94.88 201 TRP A N 1
ATOM 1566 C CA . TRP A 1 201 ? 1.596 6.282 -4.502 1.00 94.88 201 TRP A CA 1
ATOM 1567 C C . TRP A 1 201 ? 1.243 6.494 -5.970 1.00 94.88 201 TRP A C 1
ATOM 1569 O O . TRP A 1 201 ? 0.724 7.546 -6.338 1.00 94.88 201 TRP A O 1
ATOM 1579 N N . VAL A 1 202 ? 1.521 5.512 -6.821 1.00 96.25 202 VAL A N 1
ATOM 1580 C CA . VAL A 1 202 ? 1.231 5.585 -8.262 1.00 96.25 202 VAL A CA 1
ATOM 1581 C C . VAL A 1 202 ? 0.461 4.366 -8.717 1.00 96.25 202 VAL A C 1
ATOM 1583 O O . VAL A 1 202 ? 0.566 3.296 -8.123 1.00 96.25 202 VAL A O 1
ATOM 1586 N N . GLY A 1 203 ? -0.282 4.477 -9.805 1.00 90.12 203 GLY A N 1
ATOM 1587 C CA . GLY A 1 203 ? -0.965 3.316 -10.347 1.00 90.12 203 GLY A CA 1
ATOM 1588 C C . GLY A 1 203 ? -1.736 3.615 -11.611 1.00 90.12 203 GLY A C 1
ATOM 1589 O O . GLY A 1 203 ? -1.631 4.692 -12.192 1.00 90.12 203 GLY A O 1
ATOM 1590 N N . ASN A 1 204 ? -2.500 2.618 -12.036 1.00 87.19 204 ASN A N 1
ATOM 1591 C CA . ASN A 1 204 ? -3.298 2.636 -13.251 1.00 87.19 204 ASN A CA 1
ATOM 1592 C C . ASN A 1 204 ? -4.792 2.539 -12.876 1.00 87.19 204 ASN A C 1
ATOM 1594 O O . ASN A 1 204 ? -5.138 2.029 -11.806 1.00 87.19 204 ASN A O 1
ATOM 1598 N N . GLY A 1 205 ? -5.680 3.036 -13.733 1.00 83.75 205 GLY A N 1
ATOM 1599 C CA . GLY A 1 205 ? -7.106 3.230 -13.457 1.00 83.75 205 GLY A CA 1
ATOM 1600 C C . GLY A 1 205 ? -7.500 4.709 -13.374 1.00 83.75 205 GLY A C 1
ATOM 1601 O O . GLY A 1 205 ? -6.661 5.593 -13.232 1.00 83.75 205 GLY A O 1
ATOM 1602 N N . SER A 1 206 ? -8.804 4.987 -13.442 1.00 82.00 206 SER A N 1
ATOM 1603 C CA . SER A 1 206 ? -9.350 6.353 -13.487 1.00 82.00 206 SER A CA 1
ATOM 1604 C C . SER A 1 206 ? -9.151 7.170 -12.207 1.00 82.00 206 SER A C 1
ATOM 1606 O O . SER A 1 206 ? -9.246 8.395 -12.261 1.00 82.00 206 SER A O 1
ATOM 1608 N N . GLU A 1 207 ? -8.890 6.526 -11.067 1.00 85.75 207 GLU A N 1
ATOM 1609 C CA . GLU A 1 207 ? -8.656 7.172 -9.770 1.00 85.75 207 GLU A CA 1
ATOM 1610 C C . GLU A 1 207 ? -7.642 6.379 -8.915 1.00 85.75 207 GLU A C 1
ATOM 1612 O O . GLU A 1 207 ? -7.500 5.160 -9.105 1.00 85.75 207 GLU A O 1
ATOM 1617 N N . PRO A 1 208 ? -6.950 7.047 -7.965 1.00 89.44 208 PRO A N 1
ATOM 1618 C CA . PRO A 1 208 ? -6.126 6.402 -6.949 1.00 89.44 208 PRO A CA 1
ATOM 1619 C C . PRO A 1 208 ? -6.881 5.329 -6.178 1.00 89.44 208 PRO A C 1
ATOM 1621 O O . PRO A 1 208 ? -8.039 5.510 -5.806 1.00 89.44 208 PRO A O 1
ATOM 1624 N N . ASN A 1 209 ? -6.221 4.196 -5.956 1.00 81.50 209 ASN A N 1
ATOM 1625 C CA . ASN A 1 209 ? -6.850 3.013 -5.383 1.00 81.50 209 ASN A CA 1
ATOM 1626 C C . ASN A 1 209 ? -5.839 2.141 -4.601 1.00 81.50 209 ASN A C 1
ATOM 1628 O O . ASN A 1 209 ? -4.621 2.317 -4.749 1.00 81.50 209 ASN A O 1
ATOM 1632 N N . PRO A 1 210 ? -6.313 1.173 -3.784 1.00 73.00 210 PRO A N 1
ATOM 1633 C CA . PRO A 1 210 ? -5.451 0.371 -2.909 1.00 73.00 210 PRO A CA 1
ATOM 1634 C C . PRO A 1 210 ? -4.425 -0.515 -3.633 1.00 73.00 210 PRO A C 1
ATOM 1636 O O . PRO A 1 210 ? -3.517 -1.021 -2.981 1.00 73.00 210 PRO A O 1
ATOM 1639 N N . PHE A 1 211 ? -4.564 -0.726 -4.948 1.00 77.25 211 PHE A N 1
ATOM 1640 C CA . PHE A 1 211 ? -3.684 -1.584 -5.753 1.00 77.25 211 PHE A CA 1
ATOM 1641 C C . PHE A 1 211 ? -2.540 -0.817 -6.440 1.00 77.25 211 PHE A C 1
ATOM 1643 O O . PHE A 1 211 ? -1.853 -1.371 -7.298 1.00 77.25 211 PHE A O 1
ATOM 1650 N N . GLY A 1 212 ? -2.338 0.455 -6.085 1.00 79.56 212 GLY A N 1
ATOM 1651 C CA . GLY A 1 212 ? -1.167 1.223 -6.503 1.00 79.56 212 GLY A CA 1
ATOM 1652 C C . GLY A 1 212 ? 0.157 0.681 -5.949 1.00 79.56 212 GLY A C 1
ATOM 1653 O O . GLY A 1 212 ? 0.204 -0.191 -5.084 1.00 79.56 212 GLY A O 1
ATOM 1654 N N . THR A 1 213 ? 1.253 1.222 -6.472 1.00 85.81 213 THR A N 1
ATOM 1655 C CA . THR A 1 213 ? 2.626 0.947 -6.048 1.00 85.81 213 THR A CA 1
ATOM 1656 C C . THR A 1 213 ? 3.173 2.107 -5.223 1.00 85.81 213 THR A C 1
ATOM 1658 O O . THR A 1 213 ? 3.009 3.278 -5.570 1.00 85.81 213 THR A O 1
ATOM 1661 N N . LYS A 1 214 ? 3.869 1.752 -4.144 1.00 86.25 214 LYS A N 1
ATOM 1662 C CA . LYS A 1 214 ? 4.568 2.652 -3.227 1.00 86.25 214 LYS A CA 1
ATOM 1663 C C . LYS A 1 214 ? 5.793 3.274 -3.901 1.00 86.25 214 LYS A C 1
ATOM 1665 O O . LYS A 1 214 ? 6.642 2.534 -4.388 1.00 86.25 214 LYS A O 1
ATOM 1670 N N . VAL A 1 215 ? 5.905 4.599 -3.910 1.00 89.50 215 VAL A N 1
ATOM 1671 C CA . VAL A 1 215 ? 7.069 5.325 -4.449 1.00 89.50 215 VAL A CA 1
ATOM 1672 C C . VAL A 1 215 ? 7.957 5.797 -3.288 1.00 89.50 215 VAL A C 1
ATOM 1674 O O . VAL A 1 215 ? 7.414 6.280 -2.290 1.00 89.50 215 VAL A O 1
ATOM 1677 N N . PRO A 1 216 ? 9.295 5.661 -3.374 1.00 79.44 216 PRO A N 1
ATOM 1678 C CA . PRO A 1 216 ? 10.210 6.253 -2.401 1.00 79.44 216 PRO A CA 1
ATOM 1679 C C . PRO A 1 216 ? 10.063 7.778 -2.303 1.00 79.44 216 PRO A C 1
ATOM 1681 O O . PRO A 1 216 ? 9.748 8.444 -3.289 1.00 79.44 216 PRO A O 1
ATOM 1684 N N . ASN A 1 217 ? 10.317 8.333 -1.120 1.00 79.94 217 ASN A N 1
ATOM 1685 C CA . ASN A 1 217 ? 10.343 9.779 -0.903 1.00 79.94 217 ASN A CA 1
ATOM 1686 C C . ASN A 1 217 ? 11.674 10.422 -1.352 1.00 79.94 217 ASN A C 1
ATOM 1688 O O . ASN A 1 217 ? 12.538 9.765 -1.934 1.00 79.94 217 ASN A O 1
ATOM 1692 N N . GLU A 1 218 ? 11.857 11.705 -1.038 1.00 83.88 218 GLU A N 1
ATOM 1693 C CA . GLU A 1 218 ? 12.985 12.538 -1.475 1.00 83.88 218 GLU A CA 1
ATOM 1694 C C . GLU A 1 218 ? 14.370 12.094 -0.967 1.00 83.88 218 GLU A C 1
ATOM 1696 O O . GLU A 1 218 ? 15.391 12.534 -1.487 1.00 83.88 218 GLU A O 1
ATOM 1701 N N . VAL A 1 219 ? 14.420 11.198 0.027 1.00 68.50 219 VAL A N 1
ATOM 1702 C CA . VAL A 1 219 ? 15.657 10.562 0.525 1.00 68.50 219 VAL A CA 1
ATOM 1703 C C . VAL A 1 219 ? 15.725 9.065 0.189 1.00 68.50 219 VAL A C 1
ATOM 1705 O O . VAL A 1 219 ? 16.470 8.312 0.814 1.00 68.50 219 VAL A O 1
ATOM 1708 N N . GLY A 1 220 ? 14.917 8.602 -0.771 1.00 58.81 220 GLY A N 1
ATOM 1709 C CA . GLY A 1 220 ? 14.853 7.198 -1.186 1.00 58.81 220 GLY A CA 1
ATOM 1710 C C . GLY A 1 220 ? 14.205 6.260 -0.159 1.00 58.81 220 GLY A C 1
ATOM 1711 O O . GLY A 1 220 ? 14.342 5.041 -0.272 1.00 58.81 220 GLY A O 1
ATOM 1712 N N . SER A 1 221 ? 13.504 6.793 0.846 1.00 63.31 221 SER A N 1
ATOM 1713 C CA . SER A 1 221 ? 12.876 6.002 1.907 1.00 63.31 221 SER A CA 1
ATOM 1714 C C . SER A 1 221 ? 11.455 5.569 1.548 1.00 63.31 221 SER A C 1
ATOM 1716 O O . SER A 1 221 ? 10.701 6.297 0.907 1.00 63.31 221 SER A O 1
ATOM 1718 N N . LEU A 1 222 ? 11.073 4.382 2.023 1.00 71.19 222 LEU A N 1
ATOM 1719 C CA . LEU A 1 222 ? 9.709 3.846 1.968 1.00 71.19 222 LEU A CA 1
ATOM 1720 C C . LEU A 1 222 ? 8.990 3.958 3.330 1.00 71.19 222 LEU A C 1
ATOM 1722 O O . LEU A 1 222 ? 7.973 3.298 3.545 1.00 71.19 222 LEU A O 1
ATOM 1726 N N . ASN A 1 223 ? 9.497 4.773 4.257 1.00 68.31 223 ASN A N 1
ATOM 1727 C CA . ASN A 1 223 ? 8.813 5.092 5.516 1.00 68.31 223 ASN A CA 1
ATOM 1728 C C . ASN A 1 223 ? 7.601 6.023 5.279 1.00 68.31 223 ASN A C 1
ATOM 1730 O O . ASN A 1 223 ? 7.552 6.684 4.238 1.00 68.31 223 ASN A O 1
ATOM 1734 N N . PRO A 1 224 ? 6.619 6.083 6.206 1.00 75.56 224 PRO A N 1
ATOM 1735 C CA . PRO A 1 224 ? 5.499 7.017 6.102 1.00 75.56 224 PRO A CA 1
ATOM 1736 C C . PRO A 1 224 ? 5.973 8.462 5.942 1.00 75.56 224 PRO A C 1
ATOM 1738 O O . PRO A 1 224 ? 6.969 8.866 6.553 1.00 75.56 224 PRO A O 1
ATOM 1741 N N . LEU A 1 225 ? 5.263 9.235 5.120 1.00 77.62 225 LEU A N 1
ATOM 1742 C CA . LEU A 1 225 ? 5.613 10.622 4.842 1.00 77.62 225 LEU A CA 1
ATOM 1743 C C . LEU A 1 225 ? 5.562 11.468 6.116 1.00 77.62 225 LEU A C 1
ATOM 1745 O O . LEU A 1 225 ? 4.561 11.510 6.831 1.00 77.62 225 LEU A O 1
ATOM 1749 N N . ARG A 1 226 ? 6.650 12.202 6.346 1.00 82.88 226 ARG A N 1
ATOM 1750 C CA . ARG A 1 226 ? 6.690 13.344 7.263 1.00 82.88 226 ARG A CA 1
ATOM 1751 C C . ARG A 1 226 ? 5.778 14.469 6.763 1.00 82.88 226 ARG A C 1
ATOM 1753 O O . ARG A 1 226 ? 5.431 14.510 5.586 1.00 82.88 226 ARG A O 1
ATOM 1760 N N . GLY A 1 227 ? 5.468 15.429 7.632 1.00 77.12 227 GLY A N 1
ATOM 1761 C CA . GLY A 1 227 ? 4.919 16.708 7.184 1.00 77.12 227 GLY A CA 1
ATOM 1762 C C . GLY A 1 227 ? 5.908 17.466 6.284 1.00 77.12 227 GLY A C 1
ATOM 1763 O O . GLY A 1 227 ? 7.127 17.374 6.473 1.00 77.12 227 GLY A O 1
ATOM 1764 N N . TYR A 1 228 ? 5.365 18.224 5.332 1.00 83.94 228 TYR A N 1
ATOM 1765 C CA . TYR A 1 228 ? 6.107 19.116 4.430 1.00 83.94 228 TYR A CA 1
ATOM 1766 C C . TYR A 1 228 ? 5.548 20.540 4.538 1.00 83.94 228 TYR A C 1
ATOM 1768 O O . TYR A 1 228 ? 4.334 20.700 4.717 1.00 83.94 228 TYR A O 1
ATOM 1776 N N . GLN A 1 229 ? 6.387 21.576 4.423 1.00 78.12 229 GLN A N 1
ATOM 1777 C CA . GLN A 1 229 ? 5.962 22.990 4.501 1.00 78.12 229 GLN A CA 1
ATOM 1778 C C . GLN A 1 229 ? 6.586 23.874 3.415 1.00 78.12 229 GLN A C 1
ATOM 1780 O O . GLN A 1 229 ? 7.513 24.638 3.672 1.00 78.12 229 GLN A O 1
ATOM 1785 N N . GLY A 1 230 ? 6.028 23.804 2.206 1.00 79.81 230 GLY A N 1
ATOM 1786 C CA . GLY A 1 230 ? 6.470 24.615 1.072 1.00 79.81 230 GLY A CA 1
ATOM 1787 C C . GLY A 1 230 ? 7.804 24.144 0.508 1.00 79.81 230 GLY A C 1
ATOM 1788 O O . GLY A 1 230 ? 8.637 24.955 0.119 1.00 79.81 230 GLY A O 1
ATOM 1789 N N . GLU A 1 231 ? 8.014 22.829 0.506 1.00 81.75 231 GLU A N 1
ATOM 1790 C CA . GLU A 1 231 ? 9.290 22.212 0.152 1.00 81.75 231 GLU A CA 1
ATOM 1791 C C . GLU A 1 231 ? 9.306 21.750 -1.304 1.00 81.75 231 GLU A C 1
ATOM 1793 O O . GLU A 1 231 ? 8.352 21.142 -1.789 1.00 81.75 231 GLU A O 1
ATOM 1798 N N . ASP A 1 232 ? 10.416 22.010 -1.984 1.00 79.44 232 ASP A N 1
ATOM 1799 C CA . ASP A 1 232 ? 10.695 21.496 -3.319 1.00 79.44 232 ASP A CA 1
ATOM 1800 C C . ASP A 1 232 ? 11.394 20.139 -3.198 1.00 79.44 232 ASP A C 1
ATOM 1802 O O . ASP A 1 232 ? 12.450 20.043 -2.568 1.00 79.44 232 ASP A O 1
ATOM 1806 N N . ILE A 1 233 ? 10.822 19.091 -3.798 1.00 86.56 233 ILE A N 1
ATOM 1807 C CA . ILE A 1 233 ? 11.382 17.733 -3.748 1.00 86.56 233 ILE A CA 1
ATOM 1808 C C . ILE A 1 233 ? 11.443 17.066 -5.123 1.00 86.56 233 ILE A C 1
ATOM 1810 O O . ILE A 1 233 ? 10.650 17.369 -6.014 1.00 86.56 233 ILE A O 1
ATOM 1814 N N . GLU A 1 234 ? 12.337 16.089 -5.265 1.00 82.25 234 GLU A N 1
ATOM 1815 C CA . GLU A 1 234 ? 12.356 15.141 -6.382 1.00 82.25 234 GLU A CA 1
ATOM 1816 C C . GLU A 1 234 ? 12.097 13.721 -5.862 1.00 82.25 234 GLU A C 1
ATOM 1818 O O . GLU A 1 234 ? 12.628 13.330 -4.823 1.00 82.25 234 GLU A O 1
ATOM 1823 N N . ILE A 1 235 ? 11.277 12.944 -6.575 1.00 88.19 235 ILE A N 1
ATOM 1824 C CA . ILE A 1 235 ? 11.006 11.526 -6.288 1.00 88.19 235 ILE A CA 1
ATOM 1825 C C . ILE A 1 235 ? 11.131 10.691 -7.566 1.00 88.19 235 ILE A C 1
ATOM 1827 O O . ILE A 1 235 ? 10.863 11.180 -8.666 1.00 88.19 235 ILE A O 1
ATOM 1831 N N . GLN A 1 236 ? 11.518 9.419 -7.437 1.00 86.19 236 GLN A N 1
ATOM 1832 C CA . GLN A 1 236 ? 11.766 8.536 -8.581 1.00 86.19 236 GLN A CA 1
ATOM 1833 C C . GLN A 1 236 ? 10.969 7.229 -8.491 1.00 86.19 236 GLN A C 1
ATOM 1835 O O . GLN A 1 236 ? 10.908 6.588 -7.441 1.00 86.19 236 GLN A O 1
ATOM 1840 N N . LEU A 1 237 ? 10.366 6.816 -9.611 1.00 87.00 237 LEU A N 1
ATOM 1841 C CA . LEU A 1 237 ? 9.584 5.581 -9.696 1.00 87.00 237 LEU A CA 1
ATOM 1842 C C . LEU A 1 237 ? 10.444 4.322 -9.453 1.00 87.00 237 LEU A C 1
ATOM 1844 O O . LEU A 1 237 ? 11.529 4.196 -10.028 1.00 87.00 237 LEU A O 1
ATOM 1848 N N . PRO A 1 238 ? 9.965 3.356 -8.644 1.00 82.25 238 PRO A N 1
ATOM 1849 C CA . PRO A 1 238 ? 10.760 2.205 -8.234 1.00 82.25 238 PRO A CA 1
ATOM 1850 C C . PRO A 1 238 ? 10.877 1.126 -9.320 1.00 82.25 238 PRO A C 1
ATOM 1852 O O . PRO A 1 238 ? 9.950 0.849 -10.088 1.00 82.25 238 PRO A O 1
ATOM 1855 N N . GLY A 1 239 ? 12.016 0.429 -9.321 1.00 78.62 239 GLY A N 1
ATOM 1856 C CA . GLY A 1 239 ? 12.243 -0.755 -10.149 1.00 78.62 239 GLY A CA 1
ATOM 1857 C C . GLY A 1 239 ? 12.128 -0.459 -11.647 1.00 78.62 239 GLY A C 1
ATOM 1858 O O . GLY A 1 239 ? 12.888 0.342 -12.194 1.00 78.62 239 GLY A O 1
ATOM 1859 N N . LYS A 1 240 ? 11.191 -1.132 -12.325 1.00 79.50 240 LYS A N 1
ATOM 1860 C CA . LYS A 1 240 ? 10.945 -0.982 -13.771 1.00 79.50 240 LYS A CA 1
ATOM 1861 C C . LYS A 1 240 ? 9.789 -0.039 -14.128 1.00 79.50 240 LYS A C 1
ATOM 1863 O O . LYS A 1 240 ? 9.550 0.157 -15.309 1.00 79.50 240 LYS A O 1
ATOM 1868 N N . LEU A 1 241 ? 9.081 0.545 -13.157 1.00 84.00 241 LEU A N 1
ATOM 1869 C CA . LEU A 1 241 ? 7.966 1.446 -13.473 1.00 84.00 241 LEU A CA 1
ATOM 1870 C C . LEU A 1 241 ? 8.462 2.730 -14.139 1.00 84.00 241 LEU A C 1
ATOM 1872 O O . LEU A 1 241 ? 9.461 3.311 -13.712 1.00 84.00 241 LEU A O 1
ATOM 1876 N N . THR A 1 242 ? 7.724 3.185 -15.149 1.00 88.44 242 THR A N 1
ATOM 1877 C CA . THR A 1 242 ? 7.919 4.476 -15.810 1.00 88.44 242 THR A CA 1
ATOM 1878 C C . THR A 1 242 ? 6.649 5.328 -15.750 1.00 88.44 242 THR A C 1
ATOM 1880 O O . THR A 1 242 ? 5.548 4.828 -15.513 1.00 88.44 242 THR A O 1
ATOM 1883 N N . ALA A 1 243 ? 6.776 6.628 -16.018 1.00 88.94 243 ALA A N 1
ATOM 1884 C CA . ALA A 1 243 ? 5.653 7.556 -16.130 1.00 88.94 243 ALA A CA 1
ATOM 1885 C C . ALA A 1 243 ? 4.655 7.152 -17.239 1.00 88.94 243 ALA A C 1
ATOM 1887 O O . ALA A 1 243 ? 3.497 7.556 -17.205 1.00 88.94 243 ALA A O 1
ATOM 1888 N N . TYR A 1 244 ? 5.070 6.317 -18.198 1.00 89.25 244 TYR A N 1
ATOM 1889 C CA . TYR A 1 244 ? 4.197 5.773 -19.240 1.00 89.25 244 TYR A CA 1
ATOM 1890 C C . TYR A 1 244 ? 3.250 4.671 -18.715 1.00 89.25 244 TYR A C 1
ATOM 1892 O O . TYR A 1 244 ? 2.152 4.490 -19.253 1.00 89.25 244 TYR A O 1
ATOM 1900 N N . ASP A 1 245 ? 3.642 3.964 -17.649 1.00 88.25 245 ASP A N 1
ATOM 1901 C CA . ASP A 1 245 ? 2.931 2.799 -17.095 1.00 88.25 245 ASP A CA 1
ATOM 1902 C C . ASP A 1 245 ? 1.818 3.160 -16.098 1.00 88.25 245 ASP A C 1
ATOM 1904 O O . ASP A 1 245 ? 1.053 2.287 -15.684 1.00 88.25 245 ASP A O 1
ATOM 1908 N N . ILE A 1 246 ? 1.720 4.435 -15.710 1.00 93.12 246 ILE A N 1
ATOM 1909 C CA . ILE A 1 246 ? 0.826 4.928 -14.653 1.00 93.12 246 ILE A CA 1
ATOM 1910 C C . ILE A 1 246 ? -0.173 5.964 -15.189 1.00 93.12 246 ILE A C 1
ATOM 1912 O O . ILE A 1 246 ? 0.119 6.714 -16.120 1.00 93.12 246 ILE A O 1
ATOM 1916 N N . ASP A 1 247 ? -1.378 5.990 -14.624 1.00 94.19 247 ASP A N 1
ATOM 1917 C CA . ASP A 1 247 ? -2.441 6.965 -14.913 1.00 94.19 247 ASP A CA 1
ATOM 1918 C C . ASP A 1 247 ? -2.428 8.143 -13.920 1.00 94.19 247 ASP A C 1
ATOM 1920 O O . ASP A 1 247 ? -2.926 9.222 -14.240 1.00 94.19 247 ASP A O 1
ATOM 1924 N N . TRP A 1 248 ? -1.867 7.965 -12.719 1.00 95.69 248 TRP A N 1
ATOM 1925 C CA . TRP A 1 248 ? -1.868 8.973 -11.652 1.00 95.69 248 TRP A CA 1
ATOM 1926 C C . TRP A 1 248 ? -0.681 8.839 -10.688 1.00 95.69 248 TRP A C 1
ATOM 1928 O O . TRP A 1 248 ? -0.124 7.756 -10.499 1.00 95.69 248 TRP A O 1
ATOM 1938 N N . LEU A 1 249 ? -0.357 9.964 -10.043 1.00 97.06 249 LEU A N 1
ATOM 1939 C CA . LEU A 1 249 ? 0.518 10.091 -8.875 1.00 97.06 249 LEU A CA 1
ATOM 1940 C C . LEU A 1 249 ? -0.296 10.723 -7.739 1.00 97.06 249 LEU A C 1
ATOM 1942 O O . LEU A 1 249 ? -1.000 11.709 -7.955 1.00 97.06 249 LEU A O 1
ATOM 1946 N N . ALA A 1 250 ? -0.216 10.159 -6.539 1.00 96.38 250 ALA A N 1
ATOM 1947 C CA . ALA A 1 250 ? -1.022 10.531 -5.383 1.00 96.38 250 ALA A CA 1
ATOM 1948 C C . ALA A 1 250 ? -0.211 10.525 -4.081 1.00 96.38 250 ALA A C 1
ATOM 1950 O O . ALA A 1 250 ? 0.841 9.888 -3.998 1.00 96.38 250 ALA A O 1
ATOM 1951 N N . VAL A 1 251 ? -0.755 11.171 -3.048 1.00 95.38 251 VAL A N 1
ATOM 1952 C CA . VAL A 1 251 ? -0.455 10.837 -1.651 1.00 95.38 251 VAL A CA 1
ATOM 1953 C C . VAL A 1 251 ? -1.615 10.009 -1.105 1.00 95.38 251 VAL A C 1
ATOM 1955 O O . VAL A 1 251 ? -2.772 10.433 -1.138 1.00 95.38 251 VAL A O 1
ATOM 1958 N N . TRP A 1 252 ? -1.310 8.803 -0.635 1.00 90.62 252 TRP A N 1
ATOM 1959 C CA . TRP A 1 252 ? -2.297 7.785 -0.278 1.00 90.62 252 TRP A CA 1
ATOM 1960 C C . TRP A 1 252 ? -1.958 7.149 1.069 1.00 90.62 252 TRP A C 1
ATOM 1962 O O . TRP A 1 252 ? -0.819 6.737 1.290 1.00 90.62 252 TRP A O 1
ATOM 1972 N N . CYS A 1 253 ? -2.954 7.025 1.947 1.00 83.50 253 CYS A N 1
ATOM 1973 C CA . CYS A 1 253 ? -2.841 6.278 3.196 1.00 83.50 253 CYS A CA 1
ATOM 1974 C C . CYS A 1 253 ? -3.227 4.815 2.971 1.00 83.50 253 CYS A C 1
ATOM 1976 O O . CYS A 1 253 ? -4.369 4.521 2.607 1.00 83.50 253 CYS A O 1
ATOM 1978 N N . VAL A 1 254 ? -2.278 3.898 3.166 1.00 74.31 254 VAL A N 1
ATOM 1979 C CA . VAL A 1 254 ? -2.469 2.469 2.874 1.00 74.31 254 VAL A CA 1
ATOM 1980 C C . VAL A 1 254 ? -3.355 1.797 3.922 1.00 74.31 254 VAL A C 1
ATOM 1982 O O . VAL A 1 254 ? -4.316 1.132 3.529 1.00 74.31 254 VAL A O 1
ATOM 1985 N N . GLU A 1 255 ? -3.105 2.022 5.215 1.00 65.44 255 GLU A N 1
ATOM 1986 C CA . GLU A 1 255 ? -3.912 1.479 6.320 1.00 65.44 255 GLU A CA 1
ATOM 1987 C C . GLU A 1 255 ? -5.408 1.831 6.194 1.00 65.44 255 GLU A C 1
ATOM 1989 O O . GLU A 1 255 ? -6.252 0.933 6.200 1.00 65.44 255 GLU A O 1
ATOM 1994 N N . TYR A 1 256 ? -5.741 3.105 5.949 1.00 57.78 256 TYR A N 1
ATOM 1995 C CA . TYR A 1 256 ? -7.135 3.570 5.810 1.00 57.78 256 TYR A CA 1
ATOM 1996 C C . TYR A 1 256 ? -7.663 3.615 4.373 1.00 57.78 256 TYR A C 1
ATOM 1998 O O . TYR A 1 256 ? -8.804 4.014 4.149 1.00 57.78 256 TYR A O 1
ATOM 2006 N N . ARG A 1 257 ? -6.859 3.179 3.393 1.00 75.31 257 ARG A N 1
ATOM 2007 C CA . ARG A 1 257 ? -7.210 3.132 1.960 1.00 75.31 257 ARG A CA 1
ATOM 2008 C C . ARG A 1 257 ? -7.778 4.458 1.432 1.00 75.31 257 ARG A C 1
ATOM 2010 O O . ARG A 1 257 ? -8.734 4.459 0.655 1.00 75.31 257 ARG A O 1
ATOM 2017 N N . HIS A 1 258 ? -7.201 5.574 1.874 1.00 80.56 258 HIS A N 1
ATOM 2018 C CA . HIS A 1 258 ? -7.735 6.913 1.634 1.00 80.56 258 HIS A CA 1
ATOM 2019 C C . HIS A 1 258 ? -6.791 7.758 0.772 1.00 80.56 258 HIS A C 1
ATOM 2021 O O . HIS A 1 258 ? -5.581 7.803 1.001 1.00 80.56 258 HIS A O 1
ATOM 2027 N N . ASN A 1 259 ? -7.362 8.447 -0.217 1.00 87.19 259 ASN A N 1
ATOM 2028 C CA . ASN A 1 259 ? -6.654 9.341 -1.126 1.00 87.19 259 ASN A CA 1
ATOM 2029 C C . ASN A 1 259 ? -6.597 10.753 -0.534 1.00 87.19 259 ASN A C 1
ATOM 2031 O O . ASN A 1 259 ? -7.627 11.414 -0.427 1.00 87.19 259 ASN A O 1
ATOM 2035 N N . PHE A 1 260 ? -5.408 11.236 -0.177 1.00 88.81 260 PHE A N 1
ATOM 2036 C CA . PHE A 1 260 ? -5.251 12.600 0.342 1.00 88.81 260 PHE A CA 1
ATOM 2037 C C . PHE A 1 260 ? -5.159 13.634 -0.786 1.00 88.81 260 PHE A C 1
ATOM 2039 O O . PHE A 1 260 ? -5.434 14.818 -0.571 1.00 88.81 260 PHE A O 1
ATOM 2046 N N . GLY A 1 261 ? -4.833 13.176 -1.997 1.00 90.81 261 GLY A N 1
ATOM 2047 C CA . GLY A 1 261 ? -4.867 13.971 -3.213 1.00 90.81 261 GLY A CA 1
ATOM 2048 C C . GLY A 1 261 ? -3.951 13.448 -4.310 1.00 90.81 261 GLY A C 1
ATOM 2049 O O . GLY A 1 261 ? -2.979 12.738 -4.049 1.00 90.81 261 GLY A O 1
ATOM 2050 N N . HIS A 1 262 ? -4.268 13.799 -5.559 1.00 96.00 262 HIS A N 1
ATOM 2051 C CA . HIS A 1 262 ? -3.608 13.237 -6.739 1.00 96.00 262 HIS A CA 1
ATOM 2052 C C . HIS A 1 262 ? -3.541 14.173 -7.942 1.00 96.00 262 HIS A C 1
ATOM 2054 O O . HIS A 1 262 ? -4.323 15.114 -8.068 1.00 96.00 262 HIS A O 1
ATOM 2060 N N . VAL A 1 263 ? -2.618 13.858 -8.848 1.00 96.31 263 VAL A N 1
ATOM 2061 C CA . VAL A 1 263 ? -2.475 14.422 -10.192 1.00 96.31 263 VAL A CA 1
ATOM 2062 C C . VAL A 1 263 ? -2.556 13.287 -11.222 1.00 96.31 263 VAL A C 1
ATOM 2064 O O . VAL A 1 263 ? -2.170 12.151 -10.940 1.00 96.31 263 VAL A O 1
ATOM 2067 N N . TYR A 1 264 ? -3.077 13.574 -12.415 1.00 95.44 264 TYR A N 1
ATOM 2068 C CA . TYR A 1 264 ? -3.158 12.606 -13.516 1.00 95.44 264 TYR A CA 1
ATOM 2069 C C . TYR A 1 264 ? -1.969 12.723 -14.465 1.00 95.44 264 TYR A C 1
ATOM 2071 O O . TYR A 1 264 ? -1.498 13.826 -14.749 1.00 95.44 264 TYR A O 1
ATOM 2079 N N . ILE A 1 265 ? -1.530 11.583 -14.998 1.00 94.12 265 ILE A N 1
ATOM 2080 C CA . ILE A 1 265 ? -0.433 11.499 -15.960 1.00 94.12 265 ILE A CA 1
ATOM 2081 C C . ILE A 1 265 ? -1.010 11.413 -17.387 1.00 94.12 265 ILE A C 1
ATOM 2083 O O . ILE A 1 265 ? -1.782 10.496 -17.683 1.00 94.12 265 ILE A O 1
ATOM 2087 N N . PRO A 1 266 ? -0.681 12.360 -18.287 1.00 89.75 266 PRO A N 1
ATOM 2088 C CA . PRO A 1 266 ? -1.162 12.351 -19.666 1.00 89.75 266 PRO A CA 1
ATOM 2089 C C . PRO A 1 266 ? -0.565 11.185 -20.466 1.00 89.75 266 PRO A C 1
ATOM 2091 O O . PRO A 1 266 ? 0.575 10.786 -20.240 1.00 89.75 266 PRO A O 1
ATOM 2094 N N . LYS A 1 267 ? -1.313 10.651 -21.442 1.00 82.38 267 LYS A N 1
ATOM 2095 C CA . LYS A 1 267 ? -0.850 9.544 -22.309 1.00 82.38 267 LYS A CA 1
ATOM 2096 C C . LYS A 1 267 ? -0.196 9.997 -23.618 1.00 82.38 267 LYS A C 1
ATOM 2098 O O . LYS A 1 267 ? 0.408 9.182 -24.306 1.00 82.38 267 LYS A O 1
ATOM 2103 N N . ASP A 1 268 ? -0.256 11.291 -23.924 1.00 84.06 268 ASP A N 1
ATOM 2104 C CA . ASP A 1 268 ? 0.541 11.998 -24.938 1.00 84.06 268 ASP A CA 1
ATOM 2105 C C . ASP A 1 268 ? 1.933 12.417 -24.412 1.00 84.06 268 ASP A C 1
ATOM 2107 O O . ASP A 1 268 ? 2.505 13.415 -24.848 1.00 84.06 268 ASP A O 1
ATOM 2111 N N . LEU A 1 269 ? 2.475 11.683 -23.436 1.00 84.88 269 LEU A N 1
ATOM 2112 C CA . LEU A 1 269 ? 3.774 11.962 -22.828 1.00 84.88 269 LEU A CA 1
ATOM 2113 C C . LEU A 1 269 ? 4.925 11.636 -23.802 1.00 84.88 269 LEU A C 1
ATOM 2115 O O . LEU A 1 269 ? 4.928 10.577 -24.429 1.00 84.88 269 LEU A O 1
ATOM 2119 N N . ASP A 1 270 ? 5.925 12.516 -23.888 1.00 86.06 270 ASP A N 1
ATOM 2120 C CA . ASP A 1 270 ? 7.188 12.274 -24.606 1.00 86.06 270 ASP A CA 1
ATOM 2121 C C . ASP A 1 270 ? 8.366 12.885 -23.828 1.00 86.06 270 ASP A C 1
ATOM 2123 O O . ASP A 1 270 ? 8.941 13.908 -24.205 1.00 86.06 270 ASP A O 1
ATOM 2127 N N . VAL A 1 271 ? 8.661 12.287 -22.670 1.00 89.50 271 VAL A N 1
ATOM 2128 C CA . VAL A 1 271 ? 9.710 12.736 -21.739 1.00 89.50 271 VAL A CA 1
ATOM 2129 C C . VAL A 1 271 ? 11.044 12.014 -21.985 1.00 89.50 271 VAL A C 1
ATOM 2131 O O . VAL A 1 271 ? 11.048 10.894 -22.519 1.00 89.50 271 VAL A O 1
ATOM 2134 N N . PRO A 1 272 ? 12.183 12.620 -21.594 1.00 89.75 272 PRO A N 1
ATOM 2135 C CA . PRO A 1 272 ? 13.505 12.005 -21.696 1.00 89.75 272 PRO A CA 1
ATOM 2136 C C . PRO A 1 272 ? 13.576 10.591 -21.094 1.00 89.75 272 PRO A C 1
ATOM 2138 O O . PRO A 1 272 ? 12.898 10.305 -20.106 1.00 89.75 272 PRO A O 1
ATOM 2141 N N . PRO A 1 273 ? 14.387 9.677 -21.651 1.00 86.88 273 PRO A N 1
ATOM 2142 C CA . PRO A 1 273 ? 14.669 8.385 -21.026 1.00 86.88 273 PRO A CA 1
ATOM 2143 C C . PRO A 1 273 ? 15.461 8.576 -19.720 1.00 86.88 273 PRO A C 1
ATOM 2145 O O . PRO A 1 273 ? 16.283 9.480 -19.620 1.00 86.88 273 PRO A O 1
ATOM 2148 N N . ALA A 1 274 ? 15.258 7.720 -18.718 1.00 82.56 274 ALA A N 1
ATOM 2149 C CA . ALA A 1 274 ? 15.975 7.800 -17.440 1.00 82.56 274 ALA A CA 1
ATOM 2150 C C . ALA A 1 274 ? 17.362 7.121 -17.532 1.00 82.56 274 ALA A C 1
ATOM 2152 O O . ALA A 1 274 ? 17.521 5.974 -17.116 1.00 82.56 274 ALA A O 1
ATOM 2153 N N . LEU A 1 275 ? 18.356 7.806 -18.118 1.00 78.69 275 LEU A N 1
ATOM 2154 C CA . LEU A 1 275 ? 19.715 7.282 -18.366 1.00 78.69 275 LEU A CA 1
ATOM 2155 C C . LEU A 1 275 ? 20.788 7.871 -17.426 1.00 78.69 275 LEU A C 1
ATOM 2157 O O . LEU A 1 275 ? 21.980 7.691 -17.662 1.00 78.69 275 LEU A O 1
ATOM 2161 N N . GLY A 1 276 ? 20.381 8.577 -16.365 1.00 65.94 276 GLY A N 1
ATOM 2162 C CA . GLY A 1 276 ? 21.287 9.200 -15.390 1.00 65.94 276 GLY A CA 1
ATOM 2163 C C . GLY A 1 276 ? 21.700 10.643 -15.709 1.00 65.94 276 GLY A C 1
ATOM 2164 O O . GLY A 1 276 ? 22.501 11.215 -14.976 1.00 65.94 276 GLY A O 1
ATOM 2165 N N . GLN A 1 277 ? 21.139 11.264 -16.755 1.00 63.84 277 GLN A N 1
ATOM 2166 C CA . GLN A 1 277 ? 21.383 12.676 -17.092 1.00 63.84 277 GLN A CA 1
ATOM 2167 C C . GLN A 1 277 ? 20.888 13.663 -16.012 1.00 63.84 277 GLN A C 1
ATOM 2169 O O . GLN A 1 277 ? 21.386 14.784 -15.902 1.00 63.84 277 GLN A O 1
ATOM 2174 N N . THR A 1 278 ? 19.915 13.250 -15.198 1.00 58.72 278 THR A N 1
ATOM 2175 C CA . THR A 1 278 ? 19.415 13.977 -14.026 1.00 58.72 278 THR A CA 1
ATOM 2176 C C . THR A 1 278 ? 20.346 13.747 -12.833 1.00 58.72 278 THR A C 1
ATOM 2178 O O . THR A 1 278 ? 20.180 12.792 -12.071 1.00 58.72 278 THR A O 1
ATOM 2181 N N . LYS A 1 279 ? 21.351 14.616 -12.667 1.00 47.88 279 LYS A N 1
ATOM 2182 C CA . LYS A 1 279 ? 22.260 14.574 -11.509 1.00 47.88 279 LYS A CA 1
ATOM 2183 C C . LYS A 1 279 ? 21.516 14.935 -10.220 1.00 47.88 279 LYS A C 1
ATOM 2185 O O . LYS A 1 279 ? 21.309 16.110 -9.923 1.00 47.88 279 LYS A O 1
ATOM 2190 N N . ILE A 1 280 ? 21.165 13.902 -9.454 1.00 44.06 280 ILE A N 1
ATOM 2191 C CA . ILE A 1 280 ? 20.548 14.001 -8.128 1.00 44.06 280 ILE A CA 1
ATOM 2192 C C . ILE A 1 280 ? 21.429 14.880 -7.231 1.00 44.06 280 ILE A C 1
ATOM 2194 O O . ILE A 1 280 ? 22.539 14.493 -6.859 1.00 44.06 280 ILE A O 1
ATOM 2198 N N . THR A 1 281 ? 20.940 16.065 -6.864 1.00 27.86 281 THR A N 1
ATOM 2199 C CA . THR A 1 281 ? 21.680 17.006 -6.006 1.00 27.86 281 THR A CA 1
ATOM 2200 C C . THR A 1 281 ? 21.364 16.744 -4.530 1.00 27.86 281 THR A C 1
ATOM 2202 O O . THR A 1 281 ? 20.817 17.586 -3.825 1.00 27.86 281 THR A O 1
ATOM 2205 N N . THR A 1 282 ? 21.720 15.549 -4.049 1.00 25.48 282 THR A N 1
ATOM 2206 C CA . THR A 1 282 ? 21.681 15.197 -2.618 1.00 25.48 282 THR A CA 1
ATOM 2207 C C . THR A 1 282 ? 23.024 14.630 -2.169 1.00 25.48 282 THR A C 1
ATOM 2209 O O . THR A 1 282 ? 23.514 13.649 -2.729 1.00 25.48 282 THR A O 1
ATOM 2212 N N . SER A 1 283 ? 23.616 15.231 -1.137 1.00 27.86 283 SER A N 1
ATOM 2213 C CA . SER A 1 283 ? 24.980 14.946 -0.675 1.00 27.86 283 SER A CA 1
ATOM 2214 C C . SER A 1 283 ? 25.111 13.589 0.030 1.00 27.86 283 SER A C 1
ATOM 2216 O O . SER A 1 283 ? 25.087 13.515 1.255 1.00 27.86 283 SER A O 1
ATOM 2218 N N . SER A 1 284 ? 25.279 12.511 -0.740 1.00 26.58 284 SER A N 1
ATOM 2219 C CA . SER A 1 284 ? 25.484 11.148 -0.220 1.00 26.58 284 SER A CA 1
ATOM 2220 C C . SER A 1 284 ? 26.589 10.386 -0.963 1.00 26.58 284 SER A C 1
ATOM 2222 O O . SER A 1 284 ? 26.401 9.292 -1.487 1.00 26.58 284 SER A O 1
ATOM 2224 N N . THR A 1 285 ? 27.803 10.946 -0.967 1.00 26.66 285 THR A N 1
ATOM 2225 C CA . THR A 1 285 ? 29.009 10.174 -1.296 1.00 26.66 285 THR A CA 1
ATOM 2226 C C . THR A 1 285 ? 29.112 8.984 -0.341 1.00 26.66 285 THR A C 1
ATOM 2228 O O . THR A 1 285 ? 29.287 9.172 0.861 1.00 26.66 285 THR A O 1
ATOM 2231 N N . THR A 1 286 ? 29.028 7.751 -0.840 1.00 27.02 286 THR A N 1
ATOM 2232 C CA . THR A 1 286 ? 29.341 6.555 -0.038 1.00 27.02 286 THR A CA 1
ATOM 2233 C C . THR A 1 286 ? 30.283 5.642 -0.806 1.00 27.02 286 THR A C 1
ATOM 2235 O O . THR A 1 286 ? 29.896 4.691 -1.479 1.00 27.02 286 THR A O 1
ATOM 2238 N N . SER A 1 287 ? 31.551 6.026 -0.698 1.00 25.50 287 SER A N 1
ATOM 2239 C CA . SER A 1 287 ? 32.775 5.299 -1.007 1.00 25.50 287 SER A CA 1
ATOM 2240 C C . SER A 1 287 ? 32.639 3.777 -1.107 1.00 25.50 287 SER A C 1
ATOM 2242 O O . SER A 1 287 ? 32.291 3.105 -0.137 1.00 25.50 287 SER A O 1
ATOM 2244 N N . GLN A 1 288 ? 33.075 3.225 -2.238 1.00 29.41 288 GLN A N 1
ATOM 2245 C CA . GLN A 1 288 ? 33.514 1.835 -2.290 1.00 29.41 288 GLN A CA 1
ATOM 2246 C C . GLN A 1 288 ? 34.778 1.685 -1.428 1.00 29.41 288 GLN A C 1
ATOM 2248 O O . GLN A 1 288 ? 35.802 2.301 -1.724 1.00 29.41 288 GLN A O 1
ATOM 2253 N N . THR A 1 289 ? 34.739 0.842 -0.397 1.00 24.89 289 THR A N 1
ATOM 2254 C CA . THR A 1 289 ? 35.943 0.320 0.268 1.00 24.89 289 THR A CA 1
ATOM 2255 C C . THR A 1 289 ? 35.859 -1.208 0.337 1.00 24.89 289 THR A C 1
ATOM 2257 O O . THR A 1 289 ? 34.899 -1.744 0.892 1.00 24.89 289 THR A O 1
ATOM 2260 N N . PRO A 1 290 ? 36.819 -1.944 -0.255 1.00 37.03 290 PRO A N 1
ATOM 2261 C CA . PRO A 1 290 ? 36.749 -3.397 -0.326 1.00 37.03 290 PRO A CA 1
ATOM 2262 C C . PRO A 1 290 ? 37.241 -4.041 0.973 1.00 37.03 290 PRO A C 1
ATOM 2264 O O . PRO A 1 290 ? 38.345 -3.752 1.432 1.00 37.03 290 PRO A O 1
ATOM 2267 N N . TYR A 1 291 ? 36.465 -4.982 1.512 1.00 26.69 291 TYR A N 1
ATOM 2268 C CA . TYR A 1 291 ? 36.920 -5.917 2.543 1.00 26.69 291 TYR A CA 1
ATOM 2269 C C . TYR A 1 291 ? 36.505 -7.351 2.203 1.00 26.69 291 TYR A C 1
ATOM 2271 O O . TYR A 1 291 ? 35.580 -7.589 1.427 1.00 26.69 291 TYR A O 1
ATOM 2279 N N . THR A 1 292 ? 37.286 -8.305 2.701 1.00 28.25 292 THR A N 1
ATOM 2280 C CA . THR A 1 292 ? 37.474 -9.625 2.091 1.00 28.25 292 THR A CA 1
ATOM 2281 C C . THR A 1 292 ? 36.732 -10.759 2.804 1.00 28.25 292 THR A C 1
ATOM 2283 O O . THR A 1 292 ? 36.417 -10.674 3.988 1.00 28.25 292 THR A O 1
ATOM 2286 N N . THR A 1 293 ? 36.617 -11.894 2.100 1.00 32.50 293 THR A N 1
ATOM 2287 C CA . THR A 1 293 ? 36.272 -13.235 2.627 1.00 32.50 293 THR A CA 1
ATOM 2288 C C . THR A 1 293 ? 34.771 -13.552 2.757 1.00 32.50 293 THR A C 1
ATOM 2290 O O . THR A 1 293 ? 34.174 -13.473 3.830 1.00 32.50 293 THR A O 1
ATOM 2293 N N . THR A 1 294 ? 34.189 -13.974 1.626 1.00 47.09 294 THR A N 1
ATOM 2294 C CA . THR A 1 294 ? 33.138 -15.011 1.505 1.00 47.09 294 THR A CA 1
ATOM 2295 C C . THR A 1 294 ? 32.144 -15.124 2.662 1.00 47.09 294 THR A C 1
ATOM 2297 O O . THR A 1 294 ? 32.256 -16.007 3.506 1.00 47.09 294 THR A O 1
ATOM 2300 N N . ASN A 1 295 ? 31.128 -14.264 2.664 1.00 62.78 295 ASN A N 1
ATOM 2301 C CA . ASN A 1 295 ? 29.911 -14.434 3.458 1.00 62.78 295 ASN A CA 1
ATOM 2302 C C . ASN A 1 295 ? 28.727 -13.900 2.646 1.00 62.78 295 ASN A C 1
ATOM 2304 O O . ASN A 1 295 ? 28.729 -12.722 2.287 1.00 62.78 295 ASN A O 1
ATOM 2308 N N . ASN A 1 296 ? 27.716 -14.729 2.376 1.00 86.00 296 ASN A N 1
ATOM 2309 C CA . ASN A 1 296 ? 26.478 -14.243 1.768 1.00 86.00 296 ASN A CA 1
ATOM 2310 C C . ASN A 1 296 ? 25.630 -13.540 2.834 1.00 86.00 296 ASN A C 1
ATOM 2312 O O . ASN A 1 296 ? 25.590 -13.969 3.991 1.00 86.00 296 ASN A O 1
ATOM 2316 N N . CYS A 1 297 ? 24.970 -12.447 2.464 1.00 87.44 297 CYS A N 1
ATOM 2317 C CA . CYS A 1 297 ? 24.155 -11.645 3.357 1.00 87.44 297 CYS A CA 1
ATOM 2318 C C . CYS A 1 297 ? 23.100 -10.839 2.599 1.00 87.44 297 CYS A C 1
ATOM 2320 O O . CYS A 1 297 ? 23.427 -10.114 1.658 1.00 87.44 297 CYS A O 1
ATOM 2322 N N . LYS A 1 298 ? 21.855 -10.882 3.081 1.00 89.12 298 LYS A N 1
ATOM 2323 C CA . LYS A 1 298 ? 20.729 -10.127 2.525 1.00 89.12 298 LYS A CA 1
ATOM 2324 C C . LYS A 1 298 ? 19.934 -9.429 3.622 1.00 89.12 298 LYS A C 1
ATOM 2326 O O . LYS A 1 298 ? 19.729 -9.966 4.712 1.00 89.12 298 LYS A O 1
ATOM 2331 N N . GLU A 1 299 ? 19.488 -8.217 3.321 1.00 87.88 299 GLU A N 1
ATOM 2332 C CA . GLU A 1 299 ? 18.627 -7.407 4.184 1.00 87.88 299 GLU A CA 1
ATOM 2333 C C . GLU A 1 299 ? 17.160 -7.586 3.761 1.00 87.88 299 GLU A C 1
ATOM 2335 O O . GLU A 1 299 ? 16.821 -7.479 2.583 1.00 87.88 299 GLU A O 1
ATOM 2340 N N . ILE A 1 300 ? 16.291 -7.893 4.726 1.00 86.75 300 ILE A N 1
ATOM 2341 C CA . ILE A 1 300 ? 14.871 -8.234 4.542 1.00 86.75 300 ILE A CA 1
ATOM 2342 C C . ILE A 1 300 ? 14.045 -7.427 5.569 1.00 86.75 300 ILE A C 1
ATOM 2344 O O . ILE A 1 300 ? 14.590 -6.906 6.545 1.00 86.75 300 ILE A O 1
ATOM 2348 N N . LEU A 1 301 ? 12.732 -7.286 5.351 1.00 82.56 301 LEU A N 1
ATOM 2349 C CA . LEU A 1 301 ? 11.817 -6.510 6.209 1.00 82.56 301 LEU A CA 1
ATOM 2350 C C . LEU A 1 301 ? 12.280 -5.053 6.380 1.00 82.56 301 LEU A C 1
ATOM 2352 O O . LEU A 1 301 ? 12.468 -4.577 7.498 1.00 82.56 301 LEU A O 1
ATOM 2356 N N . ASP A 1 302 ? 12.520 -4.357 5.266 1.00 74.62 302 ASP A N 1
ATOM 2357 C CA . ASP A 1 302 ? 12.977 -2.956 5.255 1.00 74.62 302 ASP A CA 1
ATOM 2358 C C . ASP A 1 302 ? 14.304 -2.767 6.019 1.00 74.62 302 ASP A C 1
ATOM 2360 O O . ASP A 1 302 ? 14.488 -1.825 6.788 1.00 74.62 302 ASP A O 1
ATOM 2364 N N . LYS A 1 303 ? 15.227 -3.724 5.830 1.00 78.31 303 LYS A N 1
ATOM 2365 C CA . LYS A 1 303 ? 16.530 -3.841 6.512 1.00 78.31 303 LYS A CA 1
ATOM 2366 C C . LYS A 1 303 ? 16.467 -4.048 8.032 1.00 78.31 303 LYS A C 1
ATOM 2368 O O . LYS A 1 303 ? 17.495 -3.938 8.703 1.00 78.31 303 LYS A O 1
ATOM 2373 N N . ARG A 1 304 ? 15.297 -4.368 8.597 1.00 84.88 304 ARG A N 1
ATOM 2374 C CA . ARG A 1 304 ? 15.138 -4.682 10.031 1.00 84.88 304 ARG A CA 1
ATOM 2375 C C . ARG A 1 304 ? 15.589 -6.102 10.379 1.00 84.88 304 ARG A C 1
ATOM 2377 O O . ARG A 1 304 ? 15.965 -6.345 11.524 1.00 84.88 304 ARG A O 1
ATOM 2384 N N . LEU A 1 305 ? 15.570 -7.019 9.407 1.00 90.88 305 LEU A N 1
ATOM 2385 C CA . LEU A 1 305 ? 16.154 -8.357 9.509 1.00 90.88 305 LEU A CA 1
ATOM 2386 C C . LEU A 1 305 ? 17.358 -8.468 8.571 1.00 90.88 305 LEU A C 1
ATOM 2388 O O . LEU A 1 305 ? 17.278 -8.133 7.390 1.00 90.88 305 LEU A O 1
ATOM 2392 N N . GLN A 1 306 ? 18.461 -8.995 9.086 1.00 92.44 306 GLN A N 1
ATOM 2393 C CA . GLN A 1 306 ? 19.648 -9.336 8.315 1.00 92.44 306 GLN A CA 1
ATOM 2394 C C . GLN A 1 306 ? 19.855 -10.850 8.367 1.00 92.44 306 GLN A C 1
ATOM 2396 O O . GLN A 1 306 ? 19.957 -11.427 9.450 1.00 92.44 306 GLN A O 1
ATOM 2401 N N . VAL A 1 307 ? 19.932 -11.477 7.194 1.00 94.00 307 VAL A N 1
ATOM 2402 C CA . VAL A 1 307 ? 20.105 -12.924 7.028 1.00 94.00 307 VAL A CA 1
ATOM 2403 C C . VAL A 1 307 ? 21.459 -13.178 6.380 1.00 94.00 307 VAL A C 1
ATOM 2405 O O . VAL A 1 307 ? 21.683 -12.747 5.251 1.00 94.00 307 VAL A O 1
ATOM 2408 N N . ARG A 1 308 ? 22.359 -13.885 7.071 1.00 92.12 308 ARG A N 1
ATOM 2409 C CA . ARG A 1 308 ? 23.559 -14.487 6.465 1.00 92.12 308 ARG A CA 1
ATOM 2410 C C . ARG A 1 308 ? 23.370 -15.984 6.301 1.00 92.12 308 ARG A C 1
ATOM 2412 O O . ARG A 1 308 ? 22.804 -16.610 7.195 1.00 92.12 308 ARG A O 1
ATOM 2419 N N . TRP A 1 309 ? 23.889 -16.545 5.213 1.00 91.94 309 TRP A N 1
ATOM 2420 C CA . TRP A 1 309 ? 23.909 -17.989 4.980 1.00 91.94 309 TRP A CA 1
ATOM 2421 C C . TRP A 1 309 ? 25.262 -18.462 4.449 1.00 91.94 309 TRP A C 1
ATOM 2423 O O . TRP A 1 309 ? 25.957 -17.745 3.728 1.00 91.94 309 TRP A O 1
ATOM 2433 N N . GLU A 1 310 ? 25.612 -19.690 4.809 1.00 88.44 310 GLU A N 1
ATOM 2434 C CA . GLU A 1 310 ? 26.792 -20.413 4.344 1.00 88.44 310 GLU A CA 1
ATOM 2435 C C . GLU A 1 310 ? 26.426 -21.897 4.218 1.00 88.44 310 GLU A C 1
ATOM 2437 O O . GLU A 1 310 ? 25.862 -22.477 5.148 1.00 88.44 310 GLU A O 1
ATOM 2442 N N . VAL A 1 311 ? 26.735 -22.519 3.080 1.00 86.12 311 VAL A N 1
ATOM 2443 C CA . VAL A 1 311 ? 26.541 -23.963 2.884 1.00 86.12 311 VAL A CA 1
ATOM 2444 C C . VAL A 1 311 ? 27.768 -24.708 3.405 1.00 86.12 311 VAL A C 1
ATOM 2446 O O . VAL A 1 311 ? 28.894 -24.434 2.995 1.00 86.12 311 VAL A O 1
ATOM 2449 N N . GLN A 1 312 ? 27.545 -25.657 4.310 1.00 82.44 312 GLN A N 1
ATOM 2450 C CA . GLN A 1 312 ? 28.574 -26.445 4.983 1.00 82.44 312 GLN A CA 1
ATOM 2451 C C . GLN A 1 312 ? 28.293 -27.937 4.758 1.00 82.44 312 GLN A C 1
ATOM 2453 O O . GLN A 1 312 ? 27.698 -28.608 5.599 1.00 82.44 312 GLN A O 1
ATOM 2458 N N . GLY A 1 313 ? 28.711 -28.455 3.599 1.00 79.88 313 GLY A N 1
ATOM 2459 C CA . GLY A 1 313 ? 28.446 -29.840 3.202 1.00 79.88 313 GLY A CA 1
ATOM 2460 C C . GLY A 1 313 ? 26.975 -30.058 2.839 1.00 79.88 313 GLY A C 1
ATOM 2461 O O . GLY A 1 313 ? 26.467 -29.424 1.920 1.00 79.88 313 GLY A O 1
ATOM 2462 N N . ASP A 1 314 ? 26.308 -30.956 3.560 1.00 83.81 314 ASP A N 1
ATOM 2463 C CA . ASP A 1 314 ? 24.881 -31.290 3.445 1.00 83.81 314 ASP A CA 1
ATOM 2464 C C . ASP A 1 314 ? 23.955 -30.364 4.264 1.00 83.81 314 ASP A C 1
ATOM 2466 O O . ASP A 1 314 ? 22.734 -30.528 4.249 1.00 83.81 314 ASP A O 1
ATOM 2470 N N . GLN A 1 315 ? 24.527 -29.393 4.980 1.00 87.31 315 GLN A N 1
ATOM 2471 C CA . GLN A 1 315 ? 23.834 -28.482 5.894 1.00 87.31 315 GLN A CA 1
ATOM 2472 C C . GLN A 1 315 ? 23.945 -27.026 5.417 1.00 87.31 315 GLN A C 1
ATOM 2474 O O . GLN A 1 315 ? 24.938 -26.637 4.799 1.00 87.31 315 GLN A O 1
ATOM 2479 N N . VAL A 1 316 ? 22.981 -26.179 5.789 1.00 90.62 316 VAL A N 1
ATOM 2480 C CA . VAL A 1 316 ? 23.126 -24.716 5.721 1.00 90.62 316 VAL A CA 1
ATOM 2481 C C . VAL A 1 316 ? 23.242 -24.132 7.126 1.00 90.62 316 VAL A C 1
ATOM 2483 O O . VAL A 1 316 ? 22.470 -24.463 8.026 1.00 90.62 316 VAL A O 1
ATOM 2486 N N . GLN A 1 317 ? 24.214 -23.245 7.320 1.00 93.19 317 GLN A N 1
ATOM 2487 C CA . GLN A 1 317 ? 24.341 -22.411 8.509 1.00 93.19 317 GLN A CA 1
ATOM 2488 C C . GLN A 1 317 ? 23.707 -21.050 8.225 1.00 93.19 317 GLN A C 1
ATOM 2490 O O . GLN A 1 317 ? 24.127 -20.354 7.302 1.00 93.19 317 GLN A O 1
ATOM 2495 N N . ILE A 1 318 ? 22.720 -20.657 9.030 1.00 94.94 318 ILE A N 1
ATOM 2496 C CA . ILE A 1 318 ? 22.000 -19.388 8.893 1.00 94.94 318 ILE A CA 1
ATOM 2497 C C . ILE A 1 318 ? 22.216 -18.554 10.156 1.00 94.94 318 ILE A C 1
ATOM 2499 O O . ILE A 1 318 ? 22.000 -19.022 11.273 1.00 94.94 318 ILE A O 1
ATOM 2503 N N . THR A 1 319 ? 22.624 -17.298 9.977 1.00 94.56 319 THR A N 1
ATOM 2504 C CA . THR A 1 319 ? 22.693 -16.298 11.049 1.00 94.56 319 THR A C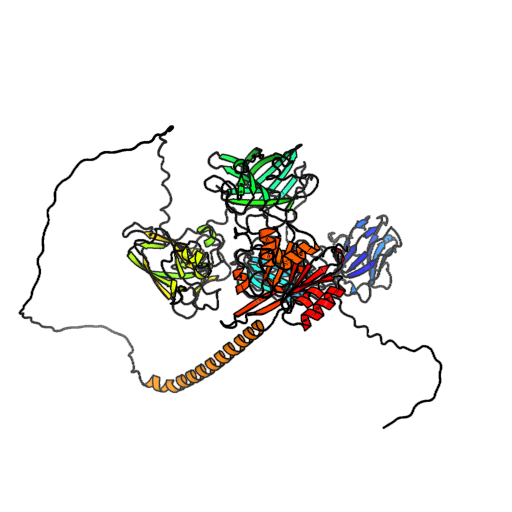A 1
ATOM 2505 C C . THR A 1 319 ? 21.636 -15.234 10.809 1.00 94.56 319 THR A C 1
ATOM 2507 O O . THR A 1 319 ? 21.729 -14.468 9.847 1.00 94.56 319 THR A O 1
ATOM 2510 N N . LEU A 1 320 ? 20.662 -15.159 11.712 1.00 95.81 320 LEU A N 1
ATOM 2511 C CA . LEU A 1 320 ? 19.680 -14.083 11.766 1.00 95.81 320 LEU A CA 1
ATOM 2512 C C . LEU A 1 320 ? 20.163 -13.013 12.748 1.00 95.81 320 LEU A C 1
ATOM 2514 O O . LEU A 1 320 ? 20.476 -13.324 13.898 1.00 95.81 320 LEU A O 1
ATOM 2518 N N . SER A 1 321 ? 20.187 -11.756 12.315 1.00 93.06 321 SER A N 1
ATOM 2519 C CA . SER A 1 321 ? 20.398 -10.594 13.184 1.00 93.06 321 SER A CA 1
ATOM 2520 C C . SER A 1 321 ? 19.235 -9.623 13.033 1.00 93.06 321 SER A C 1
ATOM 2522 O O . SER A 1 321 ? 18.893 -9.249 11.914 1.00 93.06 321 SER A O 1
ATOM 2524 N N . ALA A 1 322 ? 18.662 -9.178 14.148 1.00 90.12 322 ALA A N 1
ATOM 2525 C CA . ALA A 1 322 ? 17.635 -8.135 14.196 1.00 90.12 322 ALA A CA 1
ATOM 2526 C C . ALA A 1 322 ? 17.637 -7.451 15.569 1.00 90.12 322 ALA A C 1
ATOM 2528 O O . ALA A 1 322 ? 18.154 -8.011 16.536 1.00 90.12 322 ALA A O 1
ATOM 2529 N N . ARG A 1 323 ? 17.031 -6.267 15.698 1.00 82.00 323 ARG A N 1
ATOM 2530 C CA . ARG A 1 323 ? 16.653 -5.764 17.031 1.00 82.00 323 ARG A CA 1
ATOM 2531 C C . ARG A 1 323 ? 15.319 -6.394 17.422 1.00 82.00 323 ARG A C 1
ATOM 2533 O O . ARG A 1 323 ? 14.410 -6.460 16.599 1.00 82.00 323 ARG A O 1
ATOM 2540 N N . LEU A 1 324 ? 15.241 -6.916 18.643 1.00 82.38 324 LEU A N 1
ATOM 2541 C CA . LEU A 1 324 ? 14.067 -7.617 19.163 1.00 82.38 324 LEU A CA 1
ATOM 2542 C C . LEU A 1 324 ? 13.721 -7.079 20.544 1.00 82.38 324 LEU A C 1
ATOM 2544 O O . LEU A 1 324 ? 14.581 -6.981 21.423 1.00 82.38 324 LEU A O 1
ATOM 2548 N N . ARG A 1 325 ? 12.436 -6.791 20.745 1.00 76.94 325 ARG A N 1
ATOM 2549 C CA . ARG A 1 325 ? 11.888 -6.475 22.062 1.00 76.94 325 ARG A CA 1
ATOM 2550 C C . ARG A 1 325 ? 11.864 -7.733 22.927 1.00 76.94 325 ARG A C 1
ATOM 2552 O O . ARG A 1 325 ? 11.942 -8.863 22.441 1.00 76.94 325 ARG A O 1
ATOM 2559 N N . LYS A 1 326 ? 11.699 -7.533 24.234 1.00 70.06 326 LYS A N 1
ATOM 2560 C CA . LYS A 1 326 ? 11.414 -8.639 25.147 1.00 70.06 326 LYS A CA 1
ATOM 2561 C C . LYS A 1 326 ? 10.136 -9.362 24.699 1.00 70.06 326 LYS A C 1
ATOM 2563 O O . LYS A 1 326 ? 9.174 -8.711 24.301 1.00 70.06 326 LYS A O 1
ATOM 2568 N N . ASP A 1 327 ? 10.160 -10.691 24.771 1.00 75.38 327 ASP A N 1
ATOM 2569 C CA . ASP A 1 327 ? 9.046 -11.578 24.420 1.00 75.38 327 ASP A CA 1
ATOM 2570 C C . ASP A 1 327 ? 8.591 -11.459 22.938 1.00 75.38 327 ASP A C 1
ATOM 2572 O O . ASP A 1 327 ? 7.438 -11.728 22.601 1.00 75.38 327 ASP A O 1
ATOM 2576 N N . GLN A 1 328 ? 9.516 -11.092 22.036 1.00 85.56 328 GLN A N 1
ATOM 2577 C CA . GLN A 1 328 ? 9.336 -11.038 20.576 1.00 85.56 328 GLN A CA 1
ATOM 2578 C C . GLN A 1 328 ? 10.178 -12.118 19.862 1.00 85.56 328 GLN A C 1
ATOM 2580 O O . GLN A 1 328 ? 11.303 -12.407 20.275 1.00 85.56 328 GLN A O 1
ATOM 2585 N N . TYR A 1 329 ? 9.659 -12.679 18.766 1.00 94.06 329 TYR A N 1
ATOM 2586 C CA . TYR A 1 329 ? 10.387 -13.566 17.851 1.00 94.06 329 TYR A CA 1
ATOM 2587 C C . TYR A 1 329 ? 10.738 -12.882 16.525 1.00 94.06 329 TYR A C 1
ATOM 2589 O O . TYR A 1 329 ? 10.055 -11.957 16.080 1.00 94.06 329 TYR A O 1
ATOM 2597 N N . MET A 1 330 ? 11.773 -13.407 15.870 1.00 96.31 330 MET A N 1
ATOM 2598 C CA . MET A 1 330 ? 11.998 -13.301 14.427 1.00 96.31 330 MET A CA 1
ATOM 2599 C C . MET A 1 330 ? 11.812 -14.675 13.785 1.00 96.31 330 MET A C 1
ATOM 2601 O O . MET A 1 330 ? 11.993 -15.702 14.433 1.00 96.31 330 MET A O 1
ATOM 2605 N N . SER A 1 331 ? 11.441 -14.711 12.514 1.00 96.62 331 SER A N 1
ATOM 2606 C CA . SER A 1 331 ? 11.247 -15.951 11.763 1.00 96.62 331 SER A CA 1
ATOM 2607 C C . SER A 1 331 ? 11.771 -15.814 10.342 1.00 96.62 331 SER A C 1
ATOM 2609 O O . SER A 1 331 ? 11.741 -14.717 9.778 1.00 96.62 331 SER A O 1
ATOM 2611 N N . PHE A 1 332 ? 12.273 -16.914 9.785 1.00 97.75 332 PHE A N 1
ATOM 2612 C CA . PHE A 1 332 ? 12.830 -16.982 8.435 1.00 97.75 332 PHE A CA 1
ATOM 2613 C C . PHE A 1 332 ? 12.733 -18.410 7.882 1.00 97.75 332 PHE A C 1
ATOM 2615 O O . PHE A 1 332 ? 13.025 -19.359 8.607 1.00 97.75 332 PHE A O 1
ATOM 2622 N N . GLY A 1 333 ? 12.390 -18.566 6.603 1.00 96.31 333 GLY A N 1
ATOM 2623 C CA . GLY A 1 333 ? 12.440 -19.862 5.919 1.00 96.31 333 GLY A CA 1
ATOM 2624 C C . GLY A 1 333 ? 11.868 -19.841 4.503 1.00 96.31 333 GLY A C 1
ATOM 2625 O O . GLY A 1 333 ? 11.715 -18.777 3.901 1.00 96.31 333 GLY A O 1
ATOM 2626 N N . ILE A 1 334 ? 11.576 -21.019 3.956 1.00 96.38 334 ILE A N 1
ATOM 2627 C CA . ILE A 1 334 ? 11.162 -21.198 2.559 1.00 96.38 334 ILE A CA 1
ATOM 2628 C C . ILE A 1 334 ? 9.665 -20.898 2.404 1.00 96.38 334 ILE A C 1
ATOM 2630 O O . ILE A 1 334 ? 8.823 -21.391 3.158 1.00 96.38 334 ILE A O 1
ATOM 2634 N N . SER A 1 335 ? 9.318 -20.095 1.395 1.00 96.19 335 SER A N 1
ATOM 2635 C CA . SER A 1 335 ? 7.935 -19.695 1.124 1.00 96.19 335 SER A CA 1
ATOM 2636 C C . SER A 1 335 ? 7.037 -20.898 0.828 1.00 96.19 335 SER A C 1
ATOM 2638 O O . SER A 1 335 ? 7.441 -21.887 0.211 1.00 96.19 335 SER A O 1
ATOM 2640 N N . GLY A 1 336 ? 5.762 -20.789 1.197 1.00 92.38 336 GLY A N 1
ATOM 2641 C CA . GLY A 1 336 ? 4.720 -21.751 0.854 1.00 92.38 336 GLY A CA 1
ATOM 2642 C C . GLY A 1 336 ? 4.559 -21.973 -0.652 1.00 92.38 336 GLY A C 1
ATOM 2643 O O . GLY A 1 336 ? 4.231 -23.080 -1.076 1.00 92.38 336 GLY A O 1
ATOM 2644 N N . ALA A 1 337 ? 4.872 -20.958 -1.462 1.00 92.12 337 ALA A N 1
ATOM 2645 C CA . ALA A 1 337 ? 4.859 -21.008 -2.919 1.00 92.12 337 ALA A CA 1
ATOM 2646 C C . ALA A 1 337 ? 6.013 -20.183 -3.509 1.00 92.12 337 ALA A C 1
ATOM 2648 O O . ALA A 1 337 ? 6.362 -19.137 -2.972 1.00 92.12 337 ALA A O 1
ATOM 2649 N N . GLU A 1 338 ? 6.552 -20.625 -4.644 1.00 90.75 338 GLU A N 1
ATOM 2650 C CA . GLU A 1 338 ? 7.544 -19.869 -5.420 1.00 90.75 338 GLU A CA 1
ATOM 2651 C C . GLU A 1 338 ? 6.918 -18.631 -6.092 1.00 90.75 338 GLU A C 1
ATOM 2653 O O . GLU A 1 338 ? 5.728 -18.612 -6.427 1.00 90.75 338 GLU A O 1
ATOM 2658 N N . GLY A 1 339 ? 7.730 -17.594 -6.307 1.00 85.69 339 GLY A N 1
ATOM 2659 C CA . GLY A 1 339 ? 7.354 -16.347 -6.983 1.00 85.69 339 GLY A CA 1
ATOM 2660 C C . GLY A 1 339 ? 6.514 -15.370 -6.148 1.00 85.69 339 GLY A C 1
ATOM 2661 O O . GLY A 1 339 ? 6.020 -14.379 -6.689 1.00 85.69 339 GLY A O 1
ATOM 2662 N N . ARG A 1 340 ? 6.286 -15.651 -4.857 1.00 86.38 340 ARG A N 1
ATOM 2663 C CA . ARG A 1 340 ? 5.548 -14.782 -3.920 1.00 86.38 340 ARG A CA 1
ATOM 2664 C C . ARG A 1 340 ? 5.774 -15.189 -2.459 1.00 86.38 340 ARG A C 1
ATOM 2666 O O . ARG A 1 340 ? 5.949 -16.375 -2.187 1.00 86.38 340 ARG A O 1
ATOM 2673 N N . PRO A 1 341 ? 5.621 -14.271 -1.488 1.00 89.50 341 PRO A N 1
ATOM 2674 C CA . PRO A 1 341 ? 5.506 -14.657 -0.091 1.00 89.50 341 PRO A CA 1
ATOM 2675 C C . PRO A 1 341 ? 4.172 -15.385 0.140 1.00 89.50 341 PRO A C 1
ATOM 2677 O O . PRO A 1 341 ? 3.097 -14.909 -0.243 1.00 89.50 341 PRO A O 1
ATOM 2680 N N . ALA A 1 342 ? 4.228 -16.554 0.769 1.00 92.62 342 ALA A N 1
ATOM 2681 C CA . ALA A 1 342 ? 3.059 -17.326 1.170 1.00 92.62 342 ALA A CA 1
ATOM 2682 C C . ALA A 1 342 ? 3.350 -18.052 2.484 1.00 92.62 342 ALA A C 1
ATOM 2684 O O . ALA A 1 342 ? 4.301 -18.817 2.548 1.00 92.62 342 ALA A O 1
ATOM 2685 N N . MET A 1 343 ? 2.531 -17.839 3.517 1.00 88.69 343 MET A N 1
ATOM 2686 C CA . MET A 1 343 ? 2.679 -18.554 4.793 1.00 88.69 343 MET A CA 1
ATOM 2687 C C . MET A 1 343 ? 2.098 -19.973 4.749 1.00 88.69 343 MET A C 1
ATOM 2689 O O . MET A 1 343 ? 2.648 -20.872 5.361 1.00 88.69 343 MET A O 1
ATOM 2693 N N . LEU A 1 344 ? 0.983 -20.199 4.045 1.00 92.31 344 LEU A N 1
ATOM 2694 C CA . LEU A 1 344 ? 0.358 -21.526 3.979 1.00 92.31 344 LEU A CA 1
ATOM 2695 C C . LEU A 1 344 ? 1.248 -22.515 3.220 1.00 92.31 344 LEU A C 1
ATOM 2697 O O . LEU A 1 344 ? 1.589 -22.266 2.063 1.00 92.31 344 LEU A O 1
ATOM 2701 N N . GLY A 1 345 ? 1.586 -23.631 3.868 1.00 90.56 345 GLY A N 1
ATOM 2702 C CA . GLY A 1 345 ? 2.529 -24.625 3.359 1.00 90.56 345 GLY A CA 1
ATOM 2703 C C . GLY A 1 345 ? 3.983 -24.150 3.381 1.00 90.56 345 GLY A C 1
ATOM 2704 O O . GLY A 1 345 ? 4.779 -24.656 2.591 1.00 90.56 345 GLY A O 1
ATOM 2705 N N . ALA A 1 346 ? 4.313 -23.139 4.192 1.00 94.19 346 ALA A N 1
ATOM 2706 C CA . ALA A 1 346 ? 5.683 -22.690 4.419 1.00 94.19 346 ALA A CA 1
ATOM 2707 C C . ALA A 1 346 ? 6.363 -23.484 5.538 1.00 94.19 346 ALA A C 1
ATOM 2709 O O . ALA A 1 346 ? 5.708 -23.992 6.450 1.00 94.19 346 ALA A O 1
ATOM 2710 N N . ASP A 1 347 ? 7.686 -23.501 5.454 1.00 95.00 347 ASP A N 1
ATOM 2711 C CA . ASP A 1 347 ? 8.618 -24.133 6.378 1.00 95.00 347 ASP A CA 1
ATOM 2712 C C . ASP A 1 347 ? 9.538 -23.021 6.898 1.00 95.00 347 ASP A C 1
ATOM 2714 O O . ASP A 1 347 ? 10.231 -22.372 6.103 1.00 95.00 347 ASP A O 1
ATOM 2718 N N . VAL A 1 348 ? 9.462 -22.717 8.199 1.00 96.12 348 VAL A N 1
ATOM 2719 C CA . VAL A 1 348 ? 10.165 -21.576 8.800 1.00 96.12 348 VAL A CA 1
ATOM 2720 C C . VAL A 1 348 ? 10.780 -21.884 10.157 1.00 96.12 348 VAL A C 1
ATOM 2722 O O . VAL A 1 348 ? 10.154 -22.454 11.044 1.00 96.12 348 VAL A O 1
ATOM 2725 N N . VAL A 1 349 ? 11.980 -21.352 10.372 1.00 97.56 349 VAL A N 1
ATOM 2726 C CA . VAL A 1 349 ? 12.621 -21.327 11.683 1.00 97.56 349 VAL A CA 1
ATOM 2727 C C . VAL A 1 349 ? 12.119 -20.118 12.461 1.00 97.56 349 VAL A C 1
ATOM 2729 O O . VAL A 1 349 ? 12.317 -18.977 12.036 1.00 97.56 349 VAL A O 1
ATOM 2732 N N . VAL A 1 350 ? 11.521 -20.347 13.629 1.00 97.19 350 VAL A N 1
ATOM 2733 C CA . VAL A 1 350 ? 11.176 -19.297 14.601 1.00 97.19 350 VAL A CA 1
ATOM 2734 C C . VAL A 1 350 ? 12.304 -19.191 15.624 1.00 97.19 350 VAL A C 1
ATOM 2736 O O . VAL A 1 350 ? 12.609 -20.162 16.314 1.00 97.19 350 VAL A O 1
ATOM 2739 N N . ALA A 1 351 ? 12.915 -18.012 15.745 1.00 96.94 351 ALA A N 1
ATOM 2740 C CA . ALA A 1 351 ? 14.056 -17.742 16.617 1.00 96.94 351 ALA A CA 1
ATOM 2741 C C . ALA A 1 351 ? 13.804 -16.547 17.554 1.00 96.94 351 ALA A C 1
ATOM 2743 O O . ALA A 1 351 ? 13.263 -15.515 17.155 1.00 96.94 351 ALA A O 1
ATOM 2744 N N . TYR A 1 352 ? 14.204 -16.677 18.819 1.00 95.12 352 TYR A N 1
ATOM 2745 C CA . TYR A 1 352 ? 13.969 -15.678 19.865 1.00 95.12 352 TYR A CA 1
ATOM 2746 C C . TYR A 1 352 ? 14.992 -15.789 21.007 1.00 95.12 352 TYR A C 1
ATOM 2748 O O . TYR A 1 352 ? 15.742 -16.763 21.107 1.00 95.12 352 TYR A O 1
ATOM 2756 N N . TRP A 1 353 ? 15.027 -14.788 21.890 1.00 93.00 353 TRP A N 1
ATOM 2757 C CA . TRP A 1 353 ? 15.833 -14.831 23.113 1.00 93.00 353 TRP A CA 1
ATOM 2758 C C . TRP A 1 353 ? 14.963 -15.204 24.315 1.00 93.00 353 TRP A C 1
ATOM 2760 O O . TRP A 1 353 ? 14.071 -14.445 24.703 1.00 93.00 353 TRP A O 1
ATOM 2770 N N . ASP A 1 354 ? 15.217 -16.360 24.929 1.00 89.69 354 ASP A N 1
ATOM 2771 C CA . ASP A 1 354 ? 14.547 -16.730 26.173 1.00 89.69 354 ASP A CA 1
ATOM 2772 C C . ASP A 1 354 ? 15.087 -15.870 27.322 1.00 89.69 354 ASP A C 1
ATOM 2774 O O . ASP A 1 354 ? 16.195 -16.074 27.819 1.00 89.69 354 ASP A O 1
ATOM 2778 N N . SER A 1 355 ? 14.270 -14.918 27.772 1.00 81.62 355 SER A N 1
ATOM 2779 C CA . SER A 1 355 ? 14.593 -14.015 28.881 1.00 81.62 355 SER A CA 1
ATOM 2780 C C . SER A 1 355 ? 14.594 -14.687 30.263 1.00 81.62 355 SER A C 1
ATOM 2782 O O . SER A 1 355 ? 14.984 -14.039 31.232 1.00 81.62 355 SER A O 1
ATOM 2784 N N . LYS A 1 356 ? 14.143 -15.946 30.389 1.00 80.50 356 LYS A N 1
ATOM 2785 C CA . LYS A 1 356 ? 14.178 -16.716 31.647 1.00 80.50 356 LYS A CA 1
ATOM 2786 C C . LYS A 1 356 ? 15.457 -17.548 31.746 1.00 80.50 356 LYS A C 1
ATOM 2788 O O . LYS A 1 356 ? 16.141 -17.479 32.761 1.00 80.50 356 LYS A O 1
ATOM 2793 N N . GLY A 1 357 ? 15.797 -18.296 30.695 1.00 80.81 357 GLY A N 1
ATOM 2794 C CA . GLY A 1 357 ? 17.054 -19.046 30.598 1.00 80.81 357 GLY A CA 1
ATOM 2795 C C . GLY A 1 357 ? 18.278 -18.201 30.220 1.00 80.81 357 GLY A C 1
ATOM 2796 O O . GLY A 1 357 ? 19.401 -18.678 30.359 1.00 80.81 357 GLY A O 1
ATOM 2797 N N . ASN A 1 358 ? 18.071 -16.969 29.741 1.00 84.94 358 ASN A N 1
ATOM 2798 C CA . ASN A 1 358 ? 19.077 -16.093 29.128 1.00 84.94 358 ASN A CA 1
ATOM 2799 C C . ASN A 1 358 ? 19.871 -16.789 28.005 1.00 84.94 358 ASN A C 1
ATOM 2801 O O . ASN A 1 358 ? 21.104 -16.788 27.987 1.00 84.94 358 ASN A O 1
ATOM 2805 N N . GLN A 1 359 ? 19.144 -17.434 27.092 1.00 91.00 359 GLN A N 1
ATOM 2806 C CA . GLN A 1 359 ? 19.698 -18.244 26.006 1.00 91.00 359 GLN A CA 1
ATOM 2807 C C . GLN A 1 359 ? 18.976 -17.968 24.681 1.00 91.00 359 GLN A C 1
ATOM 2809 O O . GLN A 1 359 ? 17.762 -17.737 24.684 1.00 91.00 359 GLN A O 1
ATOM 2814 N N . PRO A 1 360 ? 19.671 -18.078 23.535 1.00 94.88 360 PRO A N 1
ATOM 2815 C CA . PRO A 1 360 ? 19.008 -18.137 22.242 1.00 94.88 360 PRO A CA 1
ATOM 2816 C C . PRO A 1 360 ? 18.176 -19.421 22.137 1.00 94.88 360 PRO A C 1
ATOM 2818 O O . PRO A 1 360 ? 18.601 -20.496 22.574 1.00 94.88 360 PRO A O 1
ATOM 2821 N N . LYS A 1 361 ? 17.003 -19.317 21.517 1.00 95.19 361 LYS A N 1
ATOM 2822 C CA . LYS A 1 361 ? 16.186 -20.450 21.080 1.00 95.19 361 LYS A CA 1
ATOM 2823 C C . LYS A 1 361 ? 15.875 -20.285 19.599 1.00 95.19 361 LYS A C 1
ATOM 2825 O O . LYS A 1 361 ? 15.643 -19.174 19.128 1.00 95.19 361 LYS A O 1
ATOM 2830 N N . ALA A 1 362 ? 15.870 -21.398 18.883 1.00 96.50 362 ALA A N 1
ATOM 2831 C CA . ALA A 1 362 ? 15.314 -21.500 17.547 1.00 96.50 362 ALA A CA 1
ATOM 2832 C C . ALA A 1 362 ? 14.637 -22.867 17.415 1.00 96.50 362 ALA A C 1
ATOM 2834 O O . ALA A 1 362 ? 15.067 -23.830 18.058 1.00 96.50 362 ALA A O 1
ATOM 2835 N N . SER A 1 363 ? 13.563 -22.947 16.638 1.00 95.31 363 SER A N 1
ATOM 2836 C CA . SER A 1 363 ? 12.866 -24.202 16.349 1.00 95.31 363 SER A CA 1
ATOM 2837 C C . SER A 1 363 ? 12.208 -24.154 14.976 1.00 95.31 363 SER A C 1
ATOM 2839 O O . SER A 1 363 ? 11.780 -23.078 14.554 1.00 95.31 363 SER A O 1
ATOM 2841 N N . ASP A 1 364 ? 12.129 -25.303 14.310 1.00 94.50 364 ASP A N 1
ATOM 2842 C CA . ASP A 1 364 ? 11.419 -25.461 13.034 1.00 94.50 364 ASP A CA 1
ATOM 2843 C C . ASP A 1 364 ? 9.896 -25.496 13.241 1.00 94.50 364 ASP A C 1
ATOM 2845 O O . ASP A 1 364 ? 9.402 -25.995 14.266 1.00 94.50 364 ASP A O 1
ATOM 2849 N N . TYR A 1 365 ? 9.179 -24.878 12.298 1.00 95.19 365 TYR A N 1
ATOM 2850 C CA . TYR A 1 365 ? 7.722 -24.772 12.254 1.00 95.19 365 TYR A CA 1
ATOM 2851 C C . TYR A 1 365 ? 7.173 -24.986 10.828 1.00 95.19 365 TYR A C 1
ATOM 2853 O O . TYR A 1 365 ? 7.309 -24.109 9.965 1.00 95.19 365 TYR A O 1
ATOM 2861 N N . THR A 1 366 ? 6.379 -26.041 10.625 1.00 92.81 366 THR A N 1
ATOM 2862 C CA . THR A 1 366 ? 5.414 -26.119 9.516 1.00 92.81 366 THR A CA 1
ATOM 2863 C C . THR A 1 366 ? 4.222 -25.188 9.753 1.00 92.81 366 THR A C 1
ATOM 2865 O O . THR A 1 366 ? 3.523 -25.259 10.772 1.00 92.81 366 THR A O 1
ATOM 2868 N N . ILE A 1 367 ? 3.894 -24.366 8.752 1.00 92.75 367 ILE A N 1
ATOM 2869 C CA . ILE A 1 367 ? 2.667 -23.561 8.742 1.00 92.75 367 ILE A CA 1
ATOM 2870 C C . ILE A 1 367 ? 1.593 -24.243 7.889 1.00 92.75 367 ILE A C 1
ATOM 2872 O O . ILE A 1 367 ? 1.558 -24.117 6.663 1.00 92.75 367 ILE A O 1
ATOM 2876 N N . THR A 1 368 ? 0.650 -24.919 8.545 1.00 85.44 368 THR A N 1
ATOM 2877 C CA . THR A 1 368 ? -0.493 -25.552 7.860 1.00 85.44 368 THR A CA 1
ATOM 2878 C C . THR A 1 368 ? -1.673 -24.594 7.672 1.00 85.44 368 THR A C 1
ATOM 2880 O O . THR A 1 368 ? -2.370 -24.672 6.664 1.00 85.44 368 THR A O 1
ATOM 2883 N N . HIS A 1 369 ? -1.915 -23.695 8.635 1.00 80.69 369 HIS A N 1
ATOM 2884 C CA . HIS A 1 369 ? -3.068 -22.785 8.676 1.00 80.69 369 HIS A CA 1
ATOM 2885 C C . HIS A 1 369 ? -2.667 -21.423 9.272 1.00 80.69 369 HIS A C 1
ATOM 2887 O O . HIS A 1 369 ? -1.740 -21.344 10.075 1.00 80.69 369 HIS A O 1
ATOM 2893 N N . LEU A 1 370 ? -3.394 -20.350 8.934 1.00 77.06 370 LEU A N 1
ATOM 2894 C CA . LEU A 1 370 ? -3.162 -18.987 9.454 1.00 77.06 370 LEU A CA 1
ATOM 2895 C C . LEU A 1 370 ? -3.757 -18.784 10.866 1.00 77.06 370 LEU A C 1
ATOM 2897 O O . LEU A 1 370 ? -4.534 -17.860 11.098 1.00 77.06 370 LEU A O 1
ATOM 2901 N N . ALA A 1 371 ? -3.427 -19.679 11.794 1.00 68.44 371 ALA A N 1
ATOM 2902 C CA . ALA A 1 371 ? -3.907 -19.687 13.176 1.00 68.44 371 ALA A CA 1
ATOM 2903 C C . ALA A 1 371 ? -2.772 -20.064 14.145 1.00 68.44 371 ALA A C 1
ATOM 2905 O O . ALA A 1 371 ? -1.746 -20.600 13.724 1.00 68.44 371 ALA A O 1
ATOM 2906 N N . GLN A 1 372 ? -2.955 -19.811 15.446 1.00 65.06 372 GLN A N 1
ATOM 2907 C CA . GLN A 1 372 ? -2.073 -20.374 16.478 1.00 65.06 372 GLN A CA 1
ATOM 2908 C C . GLN A 1 372 ? -2.100 -21.911 16.428 1.00 65.06 372 GLN A C 1
ATOM 2910 O O . GLN A 1 372 ? -3.102 -22.491 16.014 1.00 65.06 372 GLN A O 1
ATOM 2915 N N . CYS A 1 373 ? -1.024 -22.561 16.877 1.00 80.56 373 CYS A N 1
ATOM 2916 C CA . CYS A 1 373 ? -0.979 -24.018 16.969 1.00 80.56 373 CYS A CA 1
ATOM 2917 C C . CYS A 1 373 ? -2.018 -24.564 17.963 1.00 80.56 373 CYS A C 1
ATOM 2919 O O . CYS A 1 373 ? -1.906 -24.312 19.168 1.00 80.56 373 CYS A O 1
ATOM 2921 N N . ASP A 1 374 ? -2.984 -25.346 17.479 1.00 76.06 374 ASP A N 1
ATOM 2922 C CA . ASP A 1 374 ? -3.930 -26.083 18.332 1.00 76.06 374 ASP A CA 1
ATOM 2923 C C . ASP A 1 374 ? -3.359 -27.432 18.823 1.00 76.06 374 ASP A C 1
ATOM 2925 O O . ASP A 1 374 ? -3.710 -27.898 19.908 1.00 76.06 374 ASP A O 1
ATOM 2929 N N . GLY A 1 375 ? -2.409 -28.002 18.074 1.00 71.44 375 GLY A N 1
ATOM 2930 C CA . GLY A 1 375 ? -1.785 -29.307 18.310 1.00 71.44 375 GLY A CA 1
ATOM 2931 C C . GLY A 1 375 ? -1.775 -30.201 17.065 1.00 71.44 375 GLY A C 1
ATOM 2932 O O . GLY A 1 375 ? -0.892 -31.042 16.940 1.00 71.44 375 GLY A O 1
ATOM 2933 N N . GLU A 1 376 ? -2.691 -29.969 16.123 1.00 73.56 376 GLU A N 1
ATOM 2934 C CA . GLU A 1 376 ? -2.774 -30.646 14.820 1.00 73.56 376 GLU A CA 1
ATOM 2935 C C . GLU A 1 376 ? -2.565 -29.679 13.640 1.00 73.56 376 GLU A C 1
ATOM 2937 O O . GLU A 1 376 ? -2.170 -30.094 12.548 1.00 73.56 376 GLU A O 1
ATOM 2942 N N . ARG A 1 377 ? -2.901 -28.394 13.821 1.00 74.12 377 ARG A N 1
ATOM 2943 C CA . ARG A 1 377 ? -3.012 -27.373 12.771 1.00 74.12 377 ARG A CA 1
ATOM 2944 C C . ARG A 1 377 ? -2.607 -25.988 13.285 1.00 74.12 377 ARG A C 1
ATOM 2946 O O . ARG A 1 377 ? -2.533 -25.736 14.485 1.00 74.12 377 ARG A O 1
ATOM 2953 N N . GLY A 1 378 ? -2.355 -25.076 12.344 1.00 82.00 378 GLY A N 1
ATOM 2954 C CA . GLY A 1 378 ? -1.884 -23.711 12.604 1.00 82.00 378 GLY A CA 1
ATOM 2955 C C . GLY A 1 378 ? -0.423 -23.500 12.202 1.00 82.00 378 GLY A C 1
ATOM 2956 O O . GLY A 1 378 ? 0.108 -24.214 11.347 1.00 82.00 378 GLY A O 1
ATOM 2957 N N . VAL A 1 379 ? 0.197 -22.502 12.829 1.00 88.25 379 VAL A N 1
ATOM 2958 C CA . VAL A 1 379 ? 1.642 -22.231 12.859 1.00 88.25 379 VAL A CA 1
ATOM 2959 C C . VAL A 1 379 ? 2.229 -23.042 14.020 1.00 88.25 379 VAL A C 1
ATOM 2961 O O . VAL A 1 379 ? 2.205 -22.581 15.162 1.00 88.25 379 VAL A O 1
ATOM 2964 N N . CYS A 1 380 ? 2.689 -24.269 13.758 1.00 88.94 380 CYS A N 1
ATOM 2965 C CA . CYS A 1 380 ? 3.079 -25.233 14.795 1.00 88.94 380 CYS A CA 1
ATOM 2966 C C . CYS A 1 380 ? 4.573 -25.578 14.753 1.00 88.94 380 CYS A C 1
ATOM 2968 O O . CYS A 1 380 ? 5.076 -25.820 13.663 1.00 88.94 380 CYS A O 1
ATOM 2970 N N . PRO A 1 381 ? 5.251 -25.722 15.910 1.00 93.19 381 PRO A N 1
ATOM 2971 C CA . PRO A 1 381 ? 6.537 -26.408 15.976 1.00 93.19 381 PRO A CA 1
ATOM 2972 C C . PRO A 1 381 ? 6.395 -27.866 15.523 1.00 93.19 381 PRO A C 1
ATOM 2974 O O . PRO A 1 381 ? 5.481 -28.561 15.980 1.00 93.19 381 PRO A O 1
ATOM 2977 N N . ASP A 1 382 ? 7.316 -28.369 14.705 1.00 90.31 382 ASP A N 1
ATOM 2978 C CA . ASP A 1 382 ? 7.123 -29.664 14.031 1.00 90.31 382 ASP A CA 1
ATOM 2979 C C . ASP A 1 382 ? 7.060 -30.869 14.970 1.00 90.31 382 ASP A C 1
ATOM 2981 O O . ASP A 1 382 ? 6.292 -31.805 14.735 1.00 90.31 382 ASP A O 1
ATOM 2985 N N . HIS A 1 383 ? 7.748 -30.798 16.112 1.00 87.94 383 HIS A N 1
ATOM 2986 C CA . HIS A 1 383 ? 7.666 -31.810 17.168 1.00 87.94 383 HIS A CA 1
ATOM 2987 C C . HIS A 1 383 ? 6.253 -31.990 17.756 1.00 87.94 383 HIS A C 1
ATOM 2989 O O . HIS A 1 383 ? 5.971 -33.033 18.343 1.00 87.94 383 HIS A O 1
ATOM 2995 N N . LYS A 1 384 ? 5.344 -31.013 17.597 1.00 84.75 384 LYS A N 1
ATOM 2996 C CA . LYS A 1 384 ? 3.927 -31.169 17.971 1.00 84.75 384 LYS A CA 1
ATOM 2997 C C . LYS A 1 384 ? 3.130 -31.940 16.925 1.00 84.75 384 LYS A C 1
ATOM 2999 O O . LYS A 1 384 ? 2.269 -32.731 17.286 1.00 84.75 384 LYS A O 1
ATOM 3004 N N . LEU A 1 385 ? 3.469 -31.768 15.649 1.00 85.12 385 LEU A N 1
ATOM 3005 C CA . LEU A 1 385 ? 2.854 -32.469 14.518 1.00 85.12 385 LEU A CA 1
ATOM 3006 C C . LEU A 1 385 ? 3.485 -33.857 14.270 1.00 85.12 385 LEU A C 1
ATOM 3008 O O . LEU A 1 385 ? 3.370 -34.413 13.175 1.00 85.12 385 LEU A O 1
ATOM 3012 N N . GLY A 1 386 ? 4.221 -34.401 15.248 1.00 82.06 386 GLY A N 1
ATOM 3013 C CA . GLY A 1 386 ? 4.966 -35.657 15.114 1.00 82.06 386 GLY A CA 1
ATOM 3014 C C . GLY A 1 386 ? 6.058 -35.610 14.040 1.00 82.06 386 GLY A C 1
ATOM 3015 O O . GLY A 1 386 ? 6.305 -36.609 13.371 1.00 82.06 386 GLY A O 1
ATOM 3016 N N . GLY A 1 387 ? 6.621 -34.433 13.763 1.00 84.81 387 GLY A N 1
ATOM 3017 C CA . GLY A 1 387 ? 7.889 -34.279 13.049 1.00 84.81 387 GLY A CA 1
ATOM 3018 C C . GLY A 1 387 ? 9.048 -34.198 14.035 1.00 84.81 387 GLY A C 1
ATOM 3019 O O . GLY A 1 387 ? 8.875 -34.339 15.248 1.00 84.81 387 GLY A O 1
ATOM 3020 N N . SER A 1 388 ? 10.233 -33.944 13.515 1.00 87.31 388 SER A N 1
ATOM 3021 C CA . SER A 1 388 ? 11.430 -33.644 14.285 1.00 87.31 388 SER A CA 1
ATOM 3022 C C . SER A 1 388 ? 11.771 -32.152 14.199 1.00 87.31 388 SER A C 1
ATOM 3024 O O . SER A 1 388 ? 11.192 -31.411 13.415 1.00 87.31 388 SER A O 1
ATOM 3026 N N . ASN A 1 389 ? 12.659 -31.678 15.073 1.00 89.75 389 ASN A N 1
ATOM 3027 C CA . ASN A 1 389 ? 13.177 -30.312 15.011 1.00 89.75 389 ASN A CA 1
ATOM 3028 C C . ASN A 1 389 ? 14.608 -30.366 14.474 1.00 89.75 389 ASN A C 1
ATOM 3030 O O . ASN A 1 389 ? 15.525 -30.695 15.232 1.00 89.75 389 ASN A O 1
ATOM 3034 N N . ASP A 1 390 ? 14.790 -30.024 13.202 1.00 87.69 390 ASP A N 1
ATOM 3035 C CA . ASP A 1 390 ? 16.088 -30.099 12.522 1.00 87.69 390 ASP A CA 1
ATOM 3036 C C . ASP A 1 390 ? 16.973 -28.858 12.712 1.00 87.69 390 ASP A C 1
ATOM 3038 O O . ASP A 1 390 ? 18.146 -28.847 12.332 1.00 87.69 390 ASP A O 1
ATOM 3042 N N . VAL A 1 391 ? 16.450 -27.832 13.386 1.00 93.62 391 VAL A N 1
ATOM 3043 C CA . VAL A 1 391 ? 17.196 -26.628 13.761 1.00 93.62 391 VAL A CA 1
ATOM 3044 C C . VAL A 1 391 ? 18.095 -26.893 14.964 1.00 93.62 391 VAL A C 1
ATOM 3046 O O . VAL A 1 391 ? 17.629 -27.008 16.103 1.00 93.62 391 VAL A O 1
ATOM 3049 N N . VAL A 1 392 ? 19.407 -26.874 14.731 1.00 93.88 392 VAL A N 1
ATOM 3050 C CA . VAL A 1 392 ? 20.435 -26.900 15.780 1.00 93.88 392 VAL A CA 1
ATOM 3051 C C . VAL A 1 392 ? 20.999 -25.493 15.979 1.00 93.88 392 VAL A C 1
ATOM 3053 O O . VAL A 1 392 ? 21.691 -24.958 15.113 1.00 93.88 392 VAL A O 1
ATOM 3056 N N . VAL A 1 393 ? 20.734 -24.881 17.138 1.00 94.94 393 VAL A N 1
ATOM 3057 C CA . VAL A 1 393 ? 21.327 -23.585 17.513 1.00 94.94 393 VAL A CA 1
ATOM 3058 C C . VAL A 1 393 ? 22.831 -23.755 17.740 1.00 94.94 393 VAL A C 1
ATOM 3060 O O . VAL A 1 393 ? 23.253 -24.522 18.601 1.00 94.94 393 VAL A O 1
ATOM 3063 N N . VAL A 1 394 ? 23.637 -23.007 16.985 1.00 91.69 394 VAL A N 1
ATOM 3064 C CA . VAL A 1 394 ? 25.105 -22.994 17.078 1.00 91.69 394 VAL A CA 1
ATOM 3065 C C . VAL A 1 394 ? 25.570 -21.942 18.080 1.00 91.69 394 VAL A C 1
ATOM 3067 O O . VAL A 1 394 ? 26.466 -22.192 18.883 1.00 91.69 394 VAL A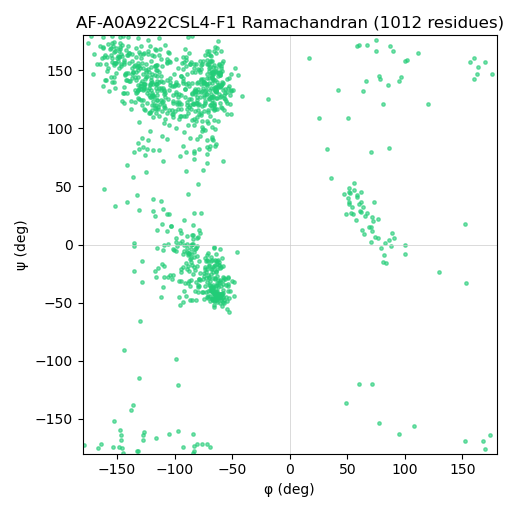 O 1
ATOM 3070 N N . SER A 1 395 ? 24.979 -20.747 18.032 1.00 91.69 395 SER A N 1
ATOM 3071 C CA . SER A 1 395 ? 25.321 -19.645 18.930 1.00 91.69 395 SER A CA 1
ATOM 3072 C C . SER A 1 395 ? 24.228 -18.576 18.960 1.00 91.69 395 SER A C 1
ATOM 3074 O O . SER A 1 395 ? 23.307 -18.555 18.143 1.00 91.69 395 SER A O 1
ATOM 3076 N N . GLY A 1 396 ? 24.343 -17.646 19.902 1.00 90.50 396 GLY A N 1
ATOM 3077 C CA . GLY A 1 396 ? 23.580 -16.409 19.874 1.00 90.50 396 GLY A CA 1
ATOM 3078 C C . GLY A 1 396 ? 24.119 -15.396 20.873 1.00 90.50 396 GLY A C 1
ATOM 3079 O O . GLY A 1 396 ? 24.756 -15.758 21.862 1.00 90.50 396 GLY A O 1
ATOM 3080 N N . SER A 1 397 ? 23.877 -14.116 20.611 1.00 88.25 397 SER A N 1
ATOM 3081 C CA . SER A 1 397 ? 24.283 -13.022 21.491 1.00 88.25 397 SER A CA 1
ATOM 3082 C C . SER A 1 397 ? 23.368 -11.816 21.339 1.00 88.25 397 SER A C 1
ATOM 3084 O O . SER A 1 397 ? 22.987 -11.477 20.219 1.00 88.25 397 SER A O 1
ATOM 3086 N N . GLN A 1 398 ? 23.113 -11.116 22.442 1.00 84.19 398 GLN A N 1
ATOM 3087 C CA . GLN A 1 398 ? 22.539 -9.774 22.419 1.00 84.19 398 GLN A CA 1
ATOM 3088 C C . GLN A 1 398 ? 23.647 -8.737 22.636 1.00 84.19 398 GLN A C 1
ATOM 3090 O O . GLN A 1 398 ? 24.374 -8.799 23.629 1.00 84.19 398 GLN A O 1
ATOM 3095 N N . LYS A 1 399 ? 23.799 -7.790 21.704 1.00 76.62 399 LYS A N 1
ATOM 3096 C CA . LYS A 1 399 ? 24.755 -6.671 21.785 1.00 76.62 399 LYS A CA 1
ATOM 3097 C C . LYS A 1 399 ? 24.109 -5.410 21.217 1.00 76.62 399 LYS A C 1
ATOM 3099 O O . LYS A 1 399 ? 23.566 -5.438 20.121 1.00 76.62 399 LYS A O 1
ATOM 3104 N N . ASN A 1 400 ? 24.175 -4.300 21.952 1.00 65.94 400 ASN A N 1
ATOM 3105 C CA . ASN A 1 400 ? 23.654 -2.989 21.531 1.00 65.94 400 ASN A CA 1
ATOM 3106 C C . ASN A 1 400 ? 22.182 -3.019 21.039 1.00 65.94 400 ASN A C 1
ATOM 3108 O O . ASN A 1 400 ? 21.829 -2.334 20.085 1.00 65.94 400 ASN A O 1
ATOM 3112 N N . GLY A 1 401 ? 21.331 -3.847 21.660 1.00 69.38 401 GLY A N 1
ATOM 3113 C CA . GLY A 1 401 ? 19.926 -4.056 21.263 1.00 69.38 401 GLY A CA 1
ATOM 3114 C C . GLY A 1 401 ? 19.714 -5.034 20.097 1.00 69.38 401 GLY A C 1
ATOM 3115 O O . GLY A 1 401 ? 18.609 -5.538 19.911 1.00 69.38 401 GLY A O 1
ATOM 3116 N N . ILE A 1 402 ? 20.765 -5.376 19.347 1.00 83.31 402 ILE A N 1
ATOM 3117 C CA . ILE A 1 402 ? 20.713 -6.390 18.292 1.00 83.31 402 ILE A CA 1
ATOM 3118 C C . ILE A 1 402 ? 20.813 -7.777 18.933 1.00 83.31 402 ILE A C 1
ATOM 3120 O O . ILE A 1 402 ? 21.764 -8.079 19.656 1.00 83.31 402 ILE A O 1
ATOM 3124 N N . THR A 1 403 ? 19.831 -8.625 18.643 1.00 88.94 403 THR A N 1
ATOM 3125 C CA . THR A 1 403 ? 19.847 -10.065 18.898 1.00 88.94 403 THR A CA 1
ATOM 3126 C C . THR A 1 403 ? 20.331 -10.771 17.635 1.00 88.94 403 THR A C 1
ATOM 3128 O O . THR A 1 403 ? 19.677 -10.715 16.594 1.00 88.94 403 THR A O 1
ATOM 3131 N N . THR A 1 404 ? 21.470 -11.451 17.733 1.00 92.88 404 THR A N 1
ATOM 3132 C CA . THR A 1 404 ? 21.997 -12.336 16.688 1.00 92.88 404 THR A CA 1
ATOM 3133 C C . THR A 1 404 ? 21.855 -13.782 17.144 1.00 92.88 404 THR A C 1
ATOM 3135 O O . THR A 1 404 ? 22.261 -14.107 18.260 1.00 92.88 404 THR A O 1
ATOM 3138 N N . ILE A 1 405 ? 21.298 -14.648 16.297 1.00 96.06 405 ILE A N 1
ATOM 3139 C CA . ILE A 1 405 ? 21.159 -16.091 16.535 1.00 96.06 405 ILE A CA 1
ATOM 3140 C C . ILE A 1 405 ? 21.650 -16.831 15.288 1.00 96.06 405 ILE A C 1
ATOM 3142 O O . ILE A 1 405 ? 21.172 -16.572 14.184 1.00 96.06 405 ILE A O 1
ATOM 3146 N N . THR A 1 406 ? 22.590 -17.758 15.472 1.00 95.00 406 THR A N 1
ATOM 3147 C CA . THR A 1 406 ? 23.099 -18.645 14.420 1.00 95.00 406 THR A CA 1
ATOM 3148 C C . THR A 1 406 ? 22.612 -20.062 14.675 1.00 95.00 406 THR A C 1
ATOM 3150 O O . THR A 1 406 ? 22.797 -20.604 15.767 1.00 95.00 406 THR A O 1
ATOM 3153 N N . TYR A 1 407 ? 22.037 -20.687 13.655 1.00 96.31 407 TYR A N 1
ATOM 3154 C CA . TYR A 1 407 ? 21.627 -22.086 13.673 1.00 96.31 407 TYR A CA 1
ATOM 3155 C C . TYR A 1 407 ? 22.079 -22.811 12.400 1.00 96.31 407 TYR A C 1
ATOM 3157 O O . TYR A 1 407 ? 22.551 -22.193 11.444 1.00 96.31 407 TYR A O 1
ATOM 3165 N N . ARG A 1 408 ? 21.952 -24.137 12.401 1.00 94.06 408 ARG A N 1
ATOM 3166 C CA . ARG A 1 408 ? 22.110 -25.006 11.230 1.00 94.06 408 ARG A CA 1
ATOM 3167 C C . ARG A 1 408 ? 20.861 -25.855 11.044 1.00 94.06 408 ARG A C 1
ATOM 3169 O O . ARG A 1 408 ? 20.213 -26.180 12.037 1.00 94.06 408 ARG A O 1
ATOM 3176 N N . ARG A 1 409 ? 20.563 -26.203 9.794 1.00 94.06 409 ARG A N 1
ATOM 3177 C CA . ARG A 1 409 ? 19.597 -27.244 9.413 1.00 94.06 409 ARG A CA 1
ATOM 3178 C C . ARG A 1 409 ? 20.030 -27.925 8.101 1.00 94.06 409 ARG A C 1
ATOM 3180 O O . ARG A 1 409 ? 20.839 -27.332 7.374 1.00 94.06 409 ARG A O 1
ATOM 3187 N N . PRO A 1 410 ? 19.522 -29.129 7.782 1.00 89.50 410 PRO A N 1
ATOM 3188 C CA . PRO A 1 410 ? 19.852 -29.832 6.545 1.00 89.50 410 PRO A CA 1
ATOM 3189 C C . PRO A 1 410 ? 19.437 -29.060 5.290 1.00 89.50 410 PRO A C 1
ATOM 3191 O O . PRO A 1 410 ? 18.508 -28.249 5.320 1.00 89.50 410 PRO A O 1
ATOM 3194 N N . LEU A 1 411 ? 20.110 -29.343 4.171 1.00 88.19 411 LEU A N 1
ATOM 3195 C CA . LEU A 1 411 ? 19.657 -28.917 2.844 1.00 88.19 411 LEU A CA 1
ATOM 3196 C C . LEU A 1 411 ? 18.483 -29.771 2.346 1.00 88.19 411 LEU A C 1
ATOM 3198 O O . LEU A 1 411 ? 17.547 -29.240 1.758 1.00 88.19 411 LEU A O 1
ATOM 3202 N N . ALA A 1 412 ? 18.528 -31.085 2.573 1.00 83.56 412 ALA A N 1
ATOM 3203 C CA . ALA A 1 412 ? 17.469 -32.004 2.168 1.00 83.56 412 ALA A CA 1
ATOM 3204 C C . ALA A 1 412 ? 16.263 -31.919 3.117 1.00 83.56 412 ALA A C 1
ATOM 3206 O O . ALA A 1 412 ? 16.443 -31.915 4.334 1.00 83.56 412 ALA A O 1
ATOM 3207 N N . ALA A 1 413 ? 15.044 -31.928 2.568 1.00 85.25 413 ALA A N 1
ATOM 3208 C CA . ALA A 1 413 ? 13.840 -32.164 3.363 1.00 85.25 413 ALA A CA 1
ATOM 3209 C C . ALA A 1 413 ? 13.859 -33.604 3.898 1.00 85.25 413 ALA A C 1
ATOM 3211 O O . ALA A 1 413 ? 14.018 -34.560 3.134 1.00 85.25 413 ALA A O 1
ATOM 3212 N N . LYS A 1 414 ? 13.695 -33.756 5.206 1.00 83.56 414 LYS A N 1
ATOM 3213 C CA . LYS A 1 414 ? 13.794 -35.019 5.937 1.00 83.56 414 LYS A CA 1
ATOM 3214 C C . LYS A 1 414 ? 12.412 -35.635 6.134 1.00 83.56 414 LYS A C 1
ATOM 3216 O O . LYS A 1 414 ? 12.194 -36.804 5.817 1.00 83.56 414 LYS A O 1
ATOM 3221 N N . GLU A 1 415 ? 11.447 -34.818 6.540 1.00 85.31 415 GLU A N 1
ATOM 3222 C CA . GLU A 1 415 ? 10.027 -35.123 6.609 1.00 85.31 415 GLU A CA 1
ATOM 3223 C C . GLU A 1 415 ? 9.261 -34.326 5.533 1.00 85.31 415 GLU A C 1
ATOM 3225 O O . GLU A 1 415 ? 8.483 -33.430 5.835 1.00 85.31 415 GLU A O 1
ATOM 3230 N N . SER A 1 416 ? 9.423 -34.710 4.256 1.00 77.56 416 SER A N 1
ATOM 3231 C CA . SER A 1 416 ? 8.879 -34.065 3.025 1.00 77.56 416 SER A CA 1
ATOM 3232 C C . SER A 1 416 ? 7.394 -33.620 2.981 1.00 77.56 416 SER A C 1
ATOM 3234 O O . SER A 1 416 ? 6.966 -32.989 2.015 1.00 77.56 416 SER A O 1
ATOM 3236 N N . SER A 1 417 ? 6.589 -33.938 3.995 1.00 79.19 417 SER A N 1
ATOM 3237 C CA . SER A 1 417 ? 5.233 -33.410 4.219 1.00 79.19 417 SER A CA 1
ATOM 3238 C C . SER A 1 417 ? 5.180 -32.116 5.052 1.00 79.19 417 SER A C 1
ATOM 3240 O O . SER A 1 417 ? 4.091 -31.587 5.272 1.00 79.19 417 SER A O 1
ATOM 3242 N N . LYS A 1 418 ? 6.323 -31.677 5.588 1.00 82.12 418 LYS A N 1
ATOM 3243 C CA . LYS A 1 418 ? 6.502 -30.602 6.574 1.00 82.12 418 LYS A CA 1
ATOM 3244 C C . LYS A 1 418 ? 7.579 -29.641 6.079 1.00 82.12 418 LYS A C 1
ATOM 3246 O O . LYS A 1 418 ? 7.276 -28.518 5.679 1.00 82.12 418 LYS A O 1
ATOM 3251 N N . ASP A 1 419 ? 8.803 -30.144 5.999 1.00 89.25 419 ASP A N 1
ATOM 3252 C CA . ASP A 1 419 ? 9.988 -29.401 5.589 1.00 89.25 419 ASP A CA 1
ATOM 3253 C C . ASP A 1 419 ? 10.199 -29.369 4.065 1.00 89.25 419 ASP A C 1
ATOM 3255 O O . ASP A 1 419 ? 9.703 -30.200 3.296 1.00 89.25 419 ASP A O 1
ATOM 3259 N N . LYS A 1 420 ? 10.946 -28.352 3.629 1.00 91.44 420 LYS A N 1
ATOM 3260 C CA . LYS A 1 420 ? 11.289 -28.048 2.242 1.00 91.44 420 LYS A CA 1
ATOM 3261 C C . LYS A 1 420 ? 12.786 -28.126 2.003 1.00 91.44 420 LYS A C 1
ATOM 3263 O O . LYS A 1 420 ? 13.606 -27.767 2.844 1.00 91.44 420 LYS A O 1
ATOM 3268 N N . GLU A 1 421 ? 13.126 -28.558 0.795 1.00 90.31 421 GLU A N 1
ATOM 3269 C CA . GLU A 1 421 ? 14.505 -28.655 0.338 1.00 90.31 421 GLU A CA 1
ATOM 3270 C C . GLU A 1 421 ? 15.098 -27.261 0.068 1.00 90.31 421 GLU A C 1
ATOM 3272 O O . GLU A 1 421 ? 14.501 -26.403 -0.594 1.00 90.31 421 GLU A O 1
ATOM 3277 N N . ILE A 1 422 ? 16.303 -27.028 0.579 1.00 91.19 422 ILE A N 1
ATOM 3278 C CA . ILE A 1 422 ? 17.060 -25.792 0.398 1.00 91.19 422 ILE A CA 1
ATOM 3279 C C . ILE A 1 422 ? 17.962 -25.972 -0.826 1.00 91.19 422 ILE A C 1
ATOM 3281 O O . ILE A 1 422 ? 19.128 -26.354 -0.735 1.00 91.19 422 ILE A O 1
ATOM 3285 N N . LEU A 1 423 ? 17.385 -25.710 -1.999 1.00 88.50 423 LEU A N 1
ATOM 3286 C CA . LEU A 1 423 ? 18.062 -25.825 -3.286 1.00 88.50 423 LEU A CA 1
ATOM 3287 C C . LEU A 1 423 ? 19.223 -24.826 -3.394 1.00 88.50 423 LEU A C 1
ATOM 3289 O O . LEU A 1 423 ? 19.041 -23.616 -3.261 1.00 88.50 423 LEU A O 1
ATOM 3293 N N . THR A 1 424 ? 20.408 -25.343 -3.713 1.00 86.56 424 THR A N 1
ATOM 3294 C CA . THR A 1 424 ? 21.636 -24.573 -3.988 1.00 86.56 424 THR A CA 1
ATOM 3295 C C . THR A 1 424 ? 21.903 -24.386 -5.486 1.00 86.56 424 THR A C 1
ATOM 3297 O O . THR A 1 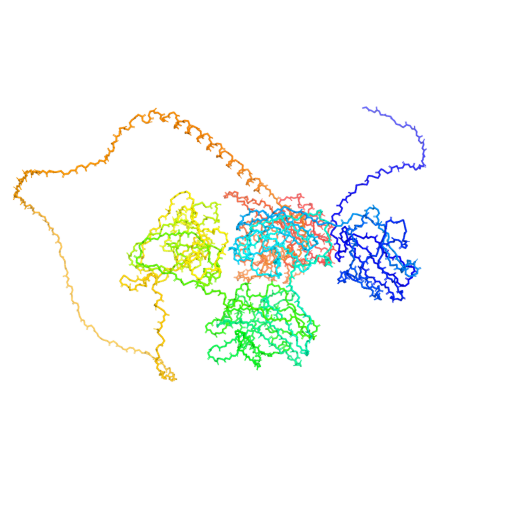424 ? 22.911 -23.806 -5.874 1.00 86.56 424 THR A O 1
ATOM 3300 N N . SER A 1 425 ? 21.013 -24.885 -6.350 1.00 80.56 425 SER A N 1
ATOM 3301 C CA . SER A 1 425 ? 21.142 -24.838 -7.814 1.00 80.56 425 SER A CA 1
ATOM 3302 C C . SER A 1 425 ? 20.311 -23.736 -8.483 1.00 80.56 425 SER A C 1
ATOM 3304 O O . SER A 1 425 ? 20.346 -23.605 -9.707 1.00 80.56 425 SER A O 1
ATOM 3306 N N . ARG A 1 426 ? 19.494 -23.007 -7.713 1.00 86.75 426 ARG A N 1
ATOM 3307 C CA . ARG A 1 426 ? 18.642 -21.902 -8.175 1.00 86.75 426 ARG A CA 1
ATOM 3308 C C . ARG A 1 426 ? 18.235 -21.009 -7.004 1.00 86.75 426 ARG A C 1
ATOM 3310 O O . ARG A 1 426 ? 18.232 -21.452 -5.859 1.00 86.75 426 ARG A O 1
ATOM 3317 N N . SER A 1 427 ? 17.773 -19.800 -7.306 1.00 89.06 427 SER A N 1
ATOM 3318 C CA . SER A 1 427 ? 17.070 -18.969 -6.325 1.00 89.06 427 SER A CA 1
ATOM 3319 C C . SER A 1 427 ? 15.711 -19.573 -5.931 1.00 89.06 427 SER A C 1
ATOM 3321 O O . SER A 1 427 ? 15.017 -20.130 -6.784 1.00 89.06 427 SER A O 1
ATOM 3323 N N . GLN A 1 428 ? 15.326 -19.431 -4.660 1.00 92.25 428 GLN A N 1
ATOM 3324 C CA . GLN A 1 428 ? 14.011 -19.808 -4.118 1.00 92.25 428 GLN A CA 1
ATOM 3325 C C . GLN A 1 428 ? 13.370 -18.634 -3.368 1.00 92.25 428 GLN A C 1
ATOM 3327 O O . GLN A 1 428 ? 14.078 -17.854 -2.722 1.00 92.25 428 GLN A O 1
ATOM 3332 N N . SER A 1 429 ? 12.041 -18.528 -3.402 1.00 95.56 429 SER A N 1
ATOM 3333 C CA . SER A 1 429 ? 11.268 -17.579 -2.593 1.00 95.56 429 SER A CA 1
ATOM 3334 C C . SER A 1 429 ? 11.351 -17.914 -1.101 1.00 95.56 429 SER A C 1
ATOM 3336 O O . SER A 1 429 ? 11.012 -19.019 -0.674 1.00 95.56 429 SER A O 1
ATOM 3338 N N . VAL A 1 430 ? 11.721 -16.928 -0.285 1.00 96.88 430 VAL A N 1
ATOM 3339 C CA . VAL A 1 430 ? 11.744 -17.017 1.184 1.00 96.88 430 VAL A CA 1
ATOM 3340 C C . VAL A 1 430 ? 10.672 -16.126 1.807 1.00 96.88 430 VAL A C 1
ATOM 3342 O O . VAL A 1 430 ? 10.201 -15.164 1.194 1.00 96.88 430 VAL A O 1
ATOM 3345 N N . ILE A 1 431 ? 10.314 -16.414 3.056 1.00 96.50 431 ILE A N 1
ATOM 3346 C CA . ILE A 1 431 ? 9.504 -15.528 3.896 1.00 96.50 431 ILE A CA 1
ATOM 3347 C C . ILE A 1 431 ? 10.204 -15.228 5.219 1.00 96.50 431 ILE A C 1
ATOM 3349 O O . ILE A 1 431 ? 11.037 -15.999 5.696 1.00 96.50 431 ILE A O 1
ATOM 3353 N N . ALA A 1 432 ? 9.846 -14.094 5.817 1.00 96.50 432 ALA A N 1
ATOM 3354 C CA . ALA A 1 432 ? 10.294 -13.700 7.144 1.00 96.50 432 ALA A CA 1
ATOM 3355 C C . ALA A 1 432 ? 9.229 -12.862 7.860 1.00 96.50 432 ALA A C 1
ATOM 3357 O O . ALA A 1 432 ? 8.457 -12.149 7.210 1.00 96.50 432 ALA A O 1
ATOM 3358 N N . ALA A 1 433 ? 9.212 -12.916 9.192 1.00 93.06 433 ALA A N 1
ATOM 3359 C CA . ALA A 1 433 ? 8.328 -12.090 10.013 1.00 93.06 433 ALA A CA 1
ATOM 3360 C C . ALA A 1 433 ? 8.858 -11.841 11.435 1.00 93.06 433 ALA A C 1
ATOM 3362 O O . ALA A 1 433 ? 9.623 -12.651 11.966 1.00 93.06 433 ALA A O 1
ATOM 3363 N N . PHE A 1 434 ? 8.388 -10.766 12.074 1.00 90.25 434 PHE A N 1
ATOM 3364 C CA . PHE A 1 434 ? 8.528 -10.525 13.515 1.00 90.25 434 PHE A CA 1
ATOM 3365 C C . PHE A 1 434 ? 7.167 -10.574 14.206 1.00 90.25 434 PHE A C 1
ATOM 3367 O O . PHE A 1 434 ? 6.212 -9.984 13.711 1.00 90.25 434 PHE A O 1
ATOM 3374 N N . GLY A 1 435 ? 7.074 -11.170 15.393 1.00 83.62 435 GLY A N 1
ATOM 3375 C CA . GLY A 1 435 ? 5.821 -11.171 16.153 1.00 83.62 435 GLY A CA 1
ATOM 3376 C C . GLY A 1 435 ? 6.010 -11.349 17.658 1.00 83.62 435 GLY A C 1
ATOM 3377 O O . GLY A 1 435 ? 7.113 -11.656 18.111 1.00 83.62 435 GLY A O 1
ATOM 3378 N N . PRO A 1 436 ? 4.957 -11.137 18.461 1.00 82.44 436 PRO A N 1
ATOM 3379 C CA . PRO A 1 436 ? 4.983 -11.443 19.885 1.00 82.44 436 PRO A CA 1
ATOM 3380 C C . PRO A 1 436 ? 4.994 -12.960 20.116 1.00 82.44 436 PRO A C 1
ATOM 3382 O O . PRO A 1 436 ? 4.418 -13.729 19.347 1.00 82.44 436 PRO A O 1
ATOM 3385 N N . LEU A 1 437 ? 5.612 -13.402 21.206 1.00 80.75 437 LEU A N 1
ATOM 3386 C CA . LEU A 1 437 ? 5.464 -14.762 21.717 1.00 80.75 437 LEU A CA 1
ATOM 3387 C C . LEU A 1 437 ? 4.194 -14.875 22.572 1.00 80.75 437 LEU A C 1
ATOM 3389 O O . LEU A 1 437 ? 3.752 -13.907 23.194 1.00 80.75 437 LEU A O 1
ATOM 3393 N N . ASN A 1 438 ? 3.599 -16.066 22.627 1.00 74.94 438 ASN A N 1
ATOM 3394 C CA . ASN A 1 438 ? 2.540 -16.373 23.589 1.00 74.94 438 ASN A CA 1
ATOM 3395 C C . ASN A 1 438 ? 3.121 -16.818 24.952 1.00 74.94 438 ASN A C 1
ATOM 3397 O O . ASN A 1 438 ? 4.334 -16.935 25.136 1.00 74.94 438 ASN A O 1
ATOM 3401 N N . SER A 1 439 ? 2.253 -17.111 25.925 1.00 74.94 439 SER A N 1
ATOM 3402 C CA . SER A 1 439 ? 2.650 -17.525 27.284 1.00 74.94 439 SER A CA 1
ATOM 3403 C C . SER A 1 439 ? 3.457 -18.833 27.360 1.00 74.94 439 SER A C 1
ATOM 3405 O O . SER A 1 439 ? 4.084 -19.092 28.390 1.00 74.94 439 SER A O 1
ATOM 3407 N N . LYS A 1 440 ? 3.476 -19.634 26.285 1.00 75.62 440 LYS A N 1
ATOM 3408 C CA . LYS A 1 440 ? 4.257 -20.873 26.140 1.00 75.62 440 LYS A CA 1
ATOM 3409 C C . LYS A 1 440 ? 5.609 -20.660 25.435 1.00 75.62 440 LYS A C 1
ATOM 3411 O O . LYS A 1 440 ? 6.348 -21.623 25.273 1.00 75.62 440 LYS A O 1
ATOM 3416 N N . LEU A 1 441 ? 5.944 -19.419 25.057 1.00 83.25 441 LEU A N 1
ATOM 3417 C CA . LEU A 1 441 ? 7.071 -19.058 24.178 1.00 83.25 441 LEU A CA 1
ATOM 3418 C C . LEU A 1 441 ? 6.938 -19.610 22.744 1.00 83.25 441 LEU A C 1
ATOM 3420 O O . LEU A 1 441 ? 7.932 -19.892 22.083 1.00 83.25 441 LEU A O 1
ATOM 3424 N N . GLU A 1 442 ? 5.706 -19.726 22.247 1.00 85.19 442 GLU A N 1
ATOM 3425 C CA . GLU A 1 442 ? 5.409 -20.110 20.861 1.00 85.19 442 GLU A CA 1
ATOM 3426 C C . GLU A 1 442 ? 4.974 -18.886 20.037 1.00 85.19 442 GLU A C 1
ATOM 3428 O O . GLU A 1 442 ? 4.499 -17.889 20.595 1.00 85.19 442 GLU A O 1
ATOM 3433 N N . ALA A 1 443 ? 5.122 -18.951 18.711 1.00 84.44 443 ALA A N 1
ATOM 3434 C CA . ALA A 1 443 ? 4.782 -17.849 17.810 1.00 84.44 443 ALA A CA 1
ATOM 3435 C C . ALA A 1 443 ? 3.293 -17.450 17.896 1.00 84.44 443 ALA A C 1
ATOM 3437 O O . ALA A 1 443 ? 2.395 -18.281 17.750 1.00 84.44 443 ALA A O 1
ATOM 3438 N N . ASN A 1 444 ? 3.027 -16.157 18.099 1.00 78.50 444 ASN A N 1
ATOM 3439 C CA . ASN A 1 444 ? 1.694 -15.558 18.010 1.00 78.50 444 ASN A CA 1
ATOM 3440 C C . ASN A 1 444 ? 1.575 -14.670 16.750 1.00 78.50 444 ASN A C 1
ATOM 3442 O O . ASN A 1 444 ? 2.559 -14.423 16.046 1.00 78.50 444 ASN A O 1
ATOM 3446 N N . ALA A 1 445 ? 0.363 -14.195 16.459 1.00 67.00 445 ALA A N 1
ATOM 3447 C CA . ALA A 1 445 ? 0.053 -13.368 15.298 1.00 67.00 445 ALA A CA 1
ATOM 3448 C C . ALA A 1 445 ? 0.905 -12.084 15.245 1.00 67.00 445 ALA A C 1
ATOM 3450 O O . ALA A 1 445 ? 0.936 -11.291 16.185 1.00 67.00 445 ALA A O 1
ATOM 3451 N N . HIS A 1 446 ? 1.578 -11.891 14.114 1.00 61.94 446 HIS A N 1
ATOM 3452 C CA . HIS A 1 446 ? 2.391 -10.723 13.777 1.00 61.94 446 HIS A CA 1
ATOM 3453 C C . HIS A 1 446 ? 1.583 -9.643 13.039 1.00 61.94 446 HIS A C 1
ATOM 3455 O O . HIS A 1 446 ? 0.589 -9.945 12.371 1.00 61.94 446 HIS A O 1
ATOM 3461 N N . SER A 1 447 ? 2.045 -8.390 13.085 1.00 63.03 447 SER A N 1
ATOM 3462 C CA . SER A 1 447 ? 1.458 -7.302 12.291 1.00 63.03 447 SER A CA 1
ATOM 3463 C C . SER A 1 447 ? 1.645 -7.530 10.787 1.00 63.03 447 SER A C 1
ATOM 3465 O O . SER A 1 447 ? 2.667 -8.050 10.341 1.00 63.03 447 SER A O 1
ATOM 3467 N N . PHE A 1 448 ? 0.708 -7.041 9.971 1.00 50.62 448 PHE A N 1
ATOM 3468 C CA . PHE A 1 448 ? 0.845 -7.006 8.508 1.00 50.62 448 PHE A CA 1
ATOM 3469 C C . PHE A 1 448 ? 2.035 -6.144 8.028 1.00 50.62 448 PHE A C 1
ATOM 3471 O O . PHE A 1 448 ? 2.499 -6.296 6.896 1.00 50.62 448 PHE A O 1
ATOM 3478 N N . MET A 1 449 ? 2.561 -5.262 8.886 1.00 49.09 449 MET A N 1
ATOM 3479 C CA . MET A 1 449 ? 3.776 -4.471 8.634 1.00 49.09 449 MET A CA 1
ATOM 3480 C C . MET A 1 449 ? 5.072 -5.180 9.072 1.00 49.09 449 MET A C 1
ATOM 3482 O O . MET A 1 449 ? 6.162 -4.710 8.755 1.00 49.09 449 MET A O 1
ATOM 3486 N N . ASP A 1 450 ? 4.978 -6.323 9.753 1.00 74.38 450 ASP A N 1
ATOM 3487 C CA . ASP A 1 450 ? 6.115 -7.087 10.283 1.00 74.38 450 ASP A CA 1
ATOM 3488 C C . ASP A 1 450 ? 6.335 -8.409 9.525 1.00 74.38 450 ASP A C 1
ATOM 3490 O O . ASP A 1 450 ? 6.797 -9.390 10.099 1.00 74.38 450 ASP A O 1
ATOM 3494 N N . THR A 1 451 ? 6.001 -8.446 8.229 1.00 81.94 451 THR A N 1
ATOM 3495 C CA . THR A 1 451 ? 6.065 -9.642 7.361 1.00 81.94 451 THR A CA 1
ATOM 3496 C C . THR A 1 451 ? 6.654 -9.325 5.982 1.00 81.94 451 THR A C 1
ATOM 3498 O O . THR A 1 451 ? 6.624 -8.180 5.527 1.00 81.94 451 THR A O 1
ATOM 3501 N N . THR A 1 452 ? 7.178 -10.332 5.277 1.00 81.31 452 THR A N 1
ATOM 3502 C CA . THR A 1 452 ? 7.624 -10.200 3.878 1.00 81.31 452 THR A CA 1
ATOM 3503 C C . THR A 1 452 ? 6.443 -9.928 2.946 1.00 81.31 452 THR A C 1
ATOM 3505 O O . THR A 1 452 ? 5.646 -10.818 2.659 1.00 81.31 452 THR A O 1
ATOM 3508 N N . ARG A 1 453 ? 6.342 -8.682 2.466 1.00 80.31 453 ARG A N 1
ATOM 3509 C CA . ARG A 1 453 ? 5.224 -8.152 1.656 1.00 80.31 453 ARG A CA 1
ATOM 3510 C C . ARG A 1 453 ? 5.380 -8.318 0.141 1.00 80.31 453 ARG A C 1
ATOM 3512 O O . ARG A 1 453 ? 4.402 -8.187 -0.591 1.00 80.31 453 ARG A O 1
ATOM 3519 N N . HIS A 1 454 ? 6.592 -8.601 -0.320 1.00 80.12 454 HIS A N 1
ATOM 3520 C CA . HIS A 1 454 ? 6.953 -8.795 -1.725 1.00 80.12 454 HIS A CA 1
ATOM 3521 C C . HIS A 1 454 ? 7.760 -10.087 -1.866 1.00 80.12 454 HIS A C 1
ATOM 3523 O O . HIS A 1 454 ? 8.199 -10.641 -0.857 1.00 80.12 454 HIS A O 1
ATOM 3529 N N . ASP A 1 455 ? 7.929 -10.585 -3.092 1.00 89.62 455 ASP A N 1
ATOM 3530 C CA . ASP A 1 455 ? 8.753 -11.774 -3.309 1.00 89.62 455 ASP A CA 1
ATOM 3531 C C . ASP A 1 455 ? 10.225 -11.459 -3.030 1.00 89.62 455 ASP A C 1
ATOM 3533 O O . ASP A 1 455 ? 10.778 -10.493 -3.560 1.00 89.62 455 ASP A O 1
ATOM 3537 N N . VAL A 1 456 ? 10.845 -12.266 -2.174 1.00 88.81 456 VAL A N 1
ATOM 3538 C CA . VAL A 1 456 ? 12.259 -12.160 -1.820 1.00 88.81 456 VAL A CA 1
ATOM 3539 C C . VAL A 1 456 ? 12.885 -13.494 -2.170 1.00 88.81 456 VAL A C 1
ATOM 3541 O O . VAL A 1 456 ? 12.567 -14.503 -1.550 1.00 88.81 456 VAL A O 1
ATOM 3544 N N . GLN A 1 457 ? 13.765 -13.502 -3.168 1.00 90.88 457 GLN A N 1
ATOM 3545 C CA . GLN A 1 457 ? 14.452 -14.716 -3.596 1.00 90.88 457 GLN A CA 1
ATOM 3546 C C . GLN A 1 457 ? 15.906 -14.718 -3.115 1.00 90.88 457 GLN A C 1
ATOM 3548 O O . GLN A 1 457 ? 16.628 -13.719 -3.253 1.00 90.88 457 GLN A O 1
ATOM 3553 N N . LEU A 1 458 ? 16.336 -15.844 -2.545 1.00 89.56 458 LEU A N 1
ATOM 3554 C CA . LEU A 1 458 ? 17.729 -16.121 -2.185 1.00 89.56 458 LEU A CA 1
ATOM 3555 C C . LEU A 1 458 ? 18.231 -17.301 -3.008 1.00 89.56 458 LEU A C 1
ATOM 3557 O O . LEU A 1 458 ? 17.527 -18.294 -3.166 1.00 89.56 458 LEU A O 1
ATOM 3561 N N . ASP A 1 459 ? 19.461 -17.191 -3.498 1.00 89.31 459 ASP A N 1
ATOM 3562 C CA . ASP A 1 459 ? 20.223 -18.321 -4.015 1.00 89.31 459 ASP A CA 1
ATOM 3563 C C . ASP A 1 459 ? 21.129 -18.837 -2.891 1.00 89.31 459 ASP A C 1
ATOM 3565 O O . ASP A 1 459 ? 22.069 -18.162 -2.460 1.00 89.31 459 ASP A O 1
ATOM 3569 N N . PHE A 1 460 ? 20.822 -20.030 -2.383 1.00 87.44 460 PHE A N 1
ATOM 3570 C CA . PHE A 1 460 ? 21.580 -20.620 -1.283 1.00 87.44 460 PHE A CA 1
ATOM 3571 C C . PHE A 1 460 ? 22.961 -21.135 -1.720 1.00 87.44 460 PHE A C 1
ATOM 3573 O O . PHE A 1 460 ? 23.837 -21.263 -0.868 1.00 87.44 460 PHE A O 1
ATOM 3580 N N . GLY A 1 461 ? 23.185 -21.368 -3.021 1.00 83.06 461 GLY A N 1
ATOM 3581 C CA . GLY A 1 461 ? 24.476 -21.771 -3.591 1.00 83.06 461 GLY A CA 1
ATOM 3582 C C . GLY A 1 461 ? 25.359 -20.614 -4.073 1.00 83.06 461 GLY A C 1
ATOM 3583 O O . GLY A 1 461 ? 26.507 -20.846 -4.456 1.00 83.06 461 GLY A O 1
ATOM 3584 N N . ALA A 1 462 ? 24.861 -19.373 -4.048 1.00 77.88 462 ALA A N 1
ATOM 3585 C CA . ALA A 1 462 ? 25.635 -18.192 -4.426 1.00 77.88 462 ALA A CA 1
ATOM 3586 C C . ALA A 1 462 ? 26.912 -18.021 -3.580 1.00 77.88 462 ALA A C 1
ATOM 3588 O O . ALA A 1 462 ? 27.011 -18.496 -2.447 1.00 77.88 462 ALA A O 1
ATOM 3589 N N . THR A 1 463 ? 27.891 -17.282 -4.110 1.00 69.19 463 THR A N 1
ATOM 3590 C CA . THR A 1 463 ? 29.114 -16.922 -3.377 1.00 69.19 463 THR A CA 1
ATOM 3591 C C . THR A 1 463 ? 29.369 -15.421 -3.455 1.00 69.19 463 THR A C 1
ATOM 3593 O O . THR A 1 463 ? 29.497 -14.852 -4.537 1.00 69.19 463 THR A O 1
ATOM 3596 N N . ASN A 1 464 ? 29.489 -14.781 -2.291 1.00 64.31 464 ASN A N 1
ATOM 3597 C CA . ASN A 1 464 ? 29.614 -13.329 -2.131 1.00 64.31 464 ASN A CA 1
ATOM 3598 C C . ASN A 1 464 ? 28.354 -12.524 -2.534 1.00 64.31 464 ASN A C 1
ATOM 3600 O O . ASN A 1 464 ? 28.483 -11.343 -2.858 1.00 64.31 464 ASN A O 1
ATOM 3604 N N . ASP A 1 465 ? 27.141 -13.102 -2.457 1.00 71.44 465 ASP A N 1
ATOM 3605 C CA . ASP A 1 465 ? 25.884 -12.318 -2.500 1.00 71.44 465 ASP A CA 1
ATOM 3606 C C . ASP A 1 465 ? 25.736 -11.545 -1.181 1.00 71.44 465 ASP A C 1
ATOM 3608 O O . ASP A 1 465 ? 25.055 -11.984 -0.258 1.00 71.44 465 ASP A O 1
ATOM 3612 N N . ASN A 1 466 ? 26.476 -10.443 -1.043 1.00 74.00 466 ASN A N 1
ATOM 3613 C CA . ASN A 1 466 ? 26.528 -9.608 0.154 1.00 74.00 466 ASN A CA 1
ATOM 3614 C C . ASN A 1 466 ? 25.916 -8.232 -0.135 1.00 74.00 466 ASN A C 1
ATOM 3616 O O . ASN A 1 466 ? 26.629 -7.255 -0.361 1.00 74.00 466 ASN A O 1
ATOM 3620 N N . THR A 1 467 ? 24.585 -8.142 -0.092 1.00 74.56 467 THR A N 1
ATOM 3621 C CA . THR A 1 467 ? 23.859 -6.864 -0.204 1.00 74.56 467 THR A CA 1
ATOM 3622 C C . THR A 1 467 ? 23.745 -6.133 1.139 1.00 74.56 467 THR A C 1
ATOM 3624 O O . THR A 1 467 ? 22.987 -5.169 1.246 1.00 74.56 467 THR A O 1
ATOM 3627 N N . CYS A 1 468 ? 24.420 -6.616 2.186 1.00 75.62 468 CYS A N 1
ATOM 3628 C CA . CYS A 1 468 ? 24.312 -6.070 3.531 1.00 75.62 468 CYS A CA 1
ATOM 3629 C C . CYS A 1 468 ? 25.257 -4.893 3.752 1.00 75.62 468 CYS A C 1
ATOM 3631 O O . CYS A 1 468 ? 26.477 -5.053 3.771 1.00 75.62 468 CYS A O 1
ATOM 3633 N N . ILE A 1 469 ? 24.670 -3.730 4.012 1.00 67.19 469 ILE A N 1
ATOM 3634 C CA . ILE A 1 469 ? 25.376 -2.486 4.342 1.00 67.19 469 ILE A CA 1
ATOM 3635 C C . ILE A 1 469 ? 25.304 -2.240 5.858 1.00 67.19 469 ILE A C 1
ATOM 3637 O O . ILE A 1 469 ? 26.227 -1.689 6.452 1.00 67.19 469 ILE A O 1
ATOM 3641 N N . GLY A 1 470 ? 24.235 -2.709 6.503 1.00 62.72 470 GLY A N 1
ATOM 3642 C CA . GLY A 1 470 ? 23.998 -2.595 7.933 1.00 62.72 470 GLY A CA 1
ATOM 3643 C C . GLY A 1 470 ? 22.516 -2.775 8.241 1.00 62.72 470 GLY A C 1
ATOM 3644 O O . GLY A 1 470 ? 21.661 -2.287 7.502 1.00 62.72 470 GLY A O 1
ATOM 3645 N N . LEU A 1 471 ? 22.207 -3.444 9.358 1.00 62.69 471 LEU A N 1
ATOM 3646 C CA . LEU A 1 471 ? 20.851 -3.416 9.910 1.00 62.69 471 LEU A CA 1
ATOM 3647 C C . LEU A 1 471 ? 20.392 -1.966 10.036 1.00 62.69 471 LEU A C 1
ATOM 3649 O O . LEU A 1 471 ? 21.137 -1.143 10.573 1.00 62.69 471 LEU A O 1
ATOM 3653 N N . ALA A 1 472 ? 19.174 -1.670 9.578 1.00 52.31 472 ALA A N 1
ATOM 3654 C CA . ALA A 1 472 ? 18.609 -0.343 9.751 1.00 52.31 472 ALA A CA 1
ATOM 3655 C C . ALA A 1 472 ? 18.661 0.052 11.227 1.00 52.31 472 ALA A C 1
ATOM 3657 O O . ALA A 1 472 ? 18.283 -0.720 12.118 1.00 52.31 472 ALA A O 1
ATOM 3658 N N . GLU A 1 473 ? 19.092 1.285 11.480 1.00 46.62 473 GLU A N 1
ATOM 3659 C CA . GLU A 1 473 ? 18.867 1.907 12.770 1.00 46.62 473 GLU A CA 1
ATOM 3660 C C . GLU A 1 473 ? 17.369 2.148 12.920 1.00 46.62 473 GLU A C 1
ATOM 3662 O O . GLU A 1 473 ? 16.813 3.160 12.503 1.00 46.62 473 GLU A O 1
ATOM 3667 N N . LEU A 1 474 ? 16.700 1.170 13.526 1.00 44.88 474 LEU A N 1
ATOM 3668 C CA . LEU A 1 474 ? 15.461 1.434 14.224 1.00 44.88 474 LEU A CA 1
ATOM 3669 C C . LEU A 1 474 ? 15.753 2.537 15.244 1.00 44.88 474 LEU A C 1
ATOM 3671 O O . LEU A 1 474 ? 16.585 2.345 16.141 1.00 44.88 474 LEU A O 1
ATOM 3675 N N . ASP A 1 475 ? 15.018 3.646 15.128 1.00 39.91 475 ASP A N 1
ATOM 3676 C CA . ASP A 1 475 ? 14.735 4.584 16.216 1.00 39.91 475 ASP A CA 1
ATOM 3677 C C . ASP A 1 475 ? 14.034 3.811 17.347 1.00 39.91 475 ASP A C 1
ATOM 3679 O O . ASP A 1 475 ? 12.830 3.920 17.577 1.00 39.91 475 ASP A O 1
ATOM 3683 N N . GLU A 1 476 ? 14.779 2.966 18.055 1.00 40.22 476 GLU A N 1
ATOM 3684 C CA . GLU A 1 476 ? 14.251 2.115 19.124 1.00 40.22 476 GLU A CA 1
ATOM 3685 C C . GLU A 1 476 ? 14.190 2.857 20.468 1.00 40.22 476 GLU A C 1
ATOM 3687 O O . GLU A 1 476 ? 13.845 2.305 21.510 1.00 40.22 476 GLU A O 1
ATOM 3692 N N . ARG A 1 477 ? 14.447 4.169 20.409 1.00 44.59 477 ARG A N 1
ATOM 3693 C CA . ARG A 1 477 ? 13.776 5.169 21.235 1.00 44.59 477 ARG A CA 1
ATOM 3694 C C . ARG A 1 477 ? 13.149 6.246 20.354 1.00 44.59 477 ARG A C 1
ATOM 3696 O O . ARG A 1 477 ? 13.445 7.429 20.502 1.00 44.59 477 ARG A O 1
ATOM 3703 N N . GLY A 1 478 ? 12.199 5.831 19.512 1.00 52.50 478 GLY A N 1
ATOM 3704 C CA . GLY A 1 478 ? 11.032 6.662 19.232 1.00 52.50 478 GLY A CA 1
ATOM 3705 C C . GLY A 1 478 ? 10.581 7.280 20.563 1.00 52.50 478 GLY A C 1
ATOM 3706 O O . GLY A 1 478 ? 10.549 6.561 21.570 1.00 52.50 478 GLY A O 1
ATOM 3707 N N . PRO A 1 479 ? 10.421 8.611 20.619 1.00 62.25 479 PRO A N 1
ATOM 3708 C CA . PRO A 1 479 ? 10.536 9.349 21.869 1.00 62.25 479 PRO A CA 1
ATOM 3709 C C . PRO A 1 479 ? 9.510 8.878 22.895 1.00 62.25 479 PRO A C 1
ATOM 3711 O O . PRO A 1 479 ? 8.414 8.456 22.532 1.00 62.25 479 PRO A O 1
ATOM 3714 N N . GLN A 1 480 ? 9.882 8.941 24.179 1.00 76.50 480 GLN A N 1
ATOM 3715 C CA . GLN A 1 480 ? 9.045 8.411 25.256 1.00 76.50 480 GLN A CA 1
ATOM 3716 C C . GLN A 1 480 ? 7.612 8.959 25.147 1.00 76.50 480 GLN A C 1
ATOM 3718 O O . GLN A 1 480 ? 7.454 10.177 24.965 1.00 76.50 480 GLN A O 1
ATOM 3723 N N . PRO A 1 481 ? 6.592 8.081 25.235 1.00 85.62 481 PRO A N 1
ATOM 3724 C CA . PRO A 1 481 ? 5.208 8.508 25.161 1.00 85.62 481 PRO A CA 1
ATOM 3725 C C . PRO A 1 481 ? 4.897 9.476 26.296 1.00 85.62 481 PRO A C 1
ATOM 3727 O O . PRO A 1 481 ? 5.451 9.362 27.395 1.00 85.62 481 PRO A O 1
ATOM 3730 N N . TRP A 1 482 ? 4.005 10.429 26.040 1.00 89.44 482 TRP A N 1
ATOM 3731 C CA . TRP A 1 482 ? 3.549 11.316 27.102 1.00 89.44 482 TRP A CA 1
ATOM 3732 C C . TRP A 1 482 ? 2.826 10.496 28.174 1.00 89.44 482 TRP A C 1
ATOM 3734 O O . TRP A 1 482 ? 2.079 9.567 27.865 1.00 89.44 482 TRP A O 1
ATOM 3744 N N . ALA A 1 483 ? 3.056 10.836 29.445 1.00 84.75 483 ALA A N 1
ATOM 3745 C CA . ALA A 1 483 ? 2.463 10.114 30.564 1.00 84.75 483 ALA A CA 1
ATOM 3746 C C . ALA A 1 483 ? 0.922 10.096 30.442 1.00 84.75 483 ALA A C 1
ATOM 3748 O O . ALA A 1 483 ? 0.329 11.181 30.342 1.00 84.75 483 ALA A O 1
ATOM 3749 N N . PRO A 1 484 ? 0.275 8.908 30.467 1.00 83.44 484 PRO A N 1
ATOM 3750 C CA . PRO A 1 484 ? -1.177 8.794 30.409 1.00 83.44 484 PRO A CA 1
ATOM 3751 C C . PRO A 1 484 ? -1.833 9.634 31.501 1.00 83.44 484 PRO A C 1
ATOM 3753 O O . PRO A 1 484 ? -1.430 9.603 32.667 1.00 83.44 484 PRO A O 1
ATOM 3756 N N . ARG A 1 485 ? -2.828 10.425 31.107 1.00 88.38 485 ARG A N 1
ATOM 3757 C CA . ARG A 1 485 ? -3.499 11.373 31.997 1.00 88.38 485 ARG A CA 1
ATOM 3758 C C . ARG A 1 485 ? -4.603 10.672 32.770 1.00 88.38 485 ARG A C 1
ATOM 3760 O O . ARG A 1 485 ? -5.202 9.737 32.259 1.00 88.38 485 ARG A O 1
ATOM 3767 N N . VAL A 1 486 ? -4.869 11.121 33.994 1.00 91.38 486 VAL A N 1
ATOM 3768 C CA . VAL A 1 486 ? -5.898 10.532 34.860 1.00 91.38 486 VAL A CA 1
ATOM 3769 C C . VAL A 1 486 ? -6.931 11.591 35.217 1.00 91.38 486 VAL A C 1
ATOM 3771 O O . VAL A 1 486 ? -6.573 12.663 35.708 1.00 91.38 486 VAL A O 1
ATOM 3774 N N . LEU A 1 487 ? -8.206 11.279 34.984 1.00 90.94 487 LEU A N 1
ATOM 3775 C CA . LEU A 1 487 ? -9.347 12.092 35.402 1.00 90.94 487 LEU A CA 1
ATOM 3776 C C . LEU A 1 487 ? -10.132 11.343 36.481 1.00 90.94 487 LEU A C 1
ATOM 3778 O O . LEU A 1 487 ? -10.632 10.245 36.247 1.00 90.94 487 LEU A O 1
ATOM 3782 N N . SER A 1 488 ? -10.256 11.944 37.660 1.00 90.06 488 SER A N 1
ATOM 3783 C CA . SER A 1 488 ? -10.940 11.370 38.821 1.00 90.06 488 SER A CA 1
ATOM 3784 C C . SER A 1 488 ? -11.669 12.466 39.606 1.00 90.06 488 SER A C 1
ATOM 3786 O O . SER A 1 488 ? -11.354 13.649 39.477 1.00 90.06 488 SER A O 1
ATOM 3788 N N . GLY A 1 489 ? -12.697 12.095 40.378 1.00 85.44 489 GLY A N 1
ATOM 3789 C CA . GLY A 1 489 ? -13.487 13.039 41.186 1.00 85.44 489 GLY A CA 1
ATOM 3790 C C . GLY A 1 489 ? -14.412 13.988 40.403 1.00 85.44 489 GLY A C 1
ATOM 3791 O O . GLY A 1 489 ? -15.087 14.813 41.015 1.00 85.44 489 GLY A O 1
ATOM 3792 N N . LEU A 1 490 ? -14.476 13.874 39.073 1.00 90.69 490 LEU A N 1
ATOM 3793 C CA . LEU A 1 490 ? -15.327 14.690 38.199 1.00 90.69 490 LEU A CA 1
ATOM 3794 C C . LEU A 1 490 ? -16.615 13.946 37.830 1.00 90.69 490 LEU A C 1
ATOM 3796 O O . LEU A 1 490 ? -16.570 12.769 37.490 1.00 90.69 490 LEU A O 1
ATOM 3800 N N . THR A 1 491 ? -17.755 14.642 37.840 1.00 92.44 491 THR A N 1
ATOM 3801 C CA . THR A 1 491 ? -19.047 14.116 37.352 1.00 92.44 491 THR A CA 1
ATOM 3802 C C . THR A 1 491 ? -19.342 14.478 35.896 1.00 92.44 491 THR A C 1
ATOM 3804 O O . THR A 1 491 ? -20.142 13.804 35.255 1.00 92.44 491 THR A O 1
ATOM 3807 N N . ASN A 1 492 ? -18.704 15.527 35.371 1.00 96.12 492 ASN A N 1
ATOM 3808 C CA . ASN A 1 492 ? -18.939 16.058 34.032 1.00 96.12 492 ASN A CA 1
ATOM 3809 C C . ASN A 1 492 ? -17.643 16.036 33.208 1.00 96.12 492 ASN A C 1
ATOM 3811 O O . ASN A 1 492 ? -16.582 16.430 33.700 1.00 96.12 492 ASN A O 1
ATOM 3815 N N . PHE A 1 493 ? -17.759 15.638 31.944 1.00 97.06 493 PHE A N 1
ATOM 3816 C CA . PHE A 1 493 ? -16.666 15.555 30.979 1.00 97.06 493 PHE A CA 1
ATOM 3817 C C . PHE A 1 493 ? -17.058 16.227 29.658 1.00 97.06 493 PHE A C 1
ATOM 3819 O O . PHE A 1 493 ? -18.201 16.101 29.230 1.00 97.06 493 PHE A O 1
ATOM 3826 N N . THR A 1 494 ? -16.129 16.895 28.978 1.00 97.25 494 THR A N 1
ATOM 3827 C CA . THR A 1 494 ? -16.246 17.256 27.555 1.00 97.25 494 THR A CA 1
ATOM 3828 C C . THR A 1 494 ? -15.465 16.253 26.713 1.00 97.25 494 THR A C 1
ATOM 3830 O O . THR A 1 494 ? -14.380 15.841 27.116 1.00 97.25 494 THR A O 1
ATOM 3833 N N . ALA A 1 495 ? -15.998 15.849 25.559 1.00 97.19 495 ALA A N 1
ATOM 3834 C CA . ALA A 1 495 ? -15.364 14.902 24.642 1.00 97.19 495 ALA A CA 1
ATOM 3835 C C . ALA A 1 495 ? -15.282 15.504 23.231 1.00 97.19 495 ALA A C 1
ATOM 3837 O O . ALA A 1 495 ? -16.310 15.778 22.614 1.00 97.19 495 ALA A O 1
ATOM 3838 N N . ARG A 1 496 ? -14.059 15.709 22.734 1.00 96.38 496 ARG A N 1
ATOM 3839 C CA . ARG A 1 496 ? -13.726 16.371 21.457 1.00 96.38 496 ARG A CA 1
ATOM 3840 C C . ARG A 1 496 ? -12.829 15.492 20.598 1.00 96.38 496 ARG A C 1
ATOM 3842 O O . ARG A 1 496 ? -12.200 14.571 21.111 1.00 96.38 496 ARG A O 1
ATOM 3849 N N . ILE A 1 497 ? -12.714 15.818 19.317 1.00 92.50 497 ILE A N 1
ATOM 3850 C CA . ILE A 1 497 ? -11.716 15.213 18.430 1.00 92.50 497 ILE A CA 1
ATOM 3851 C C . ILE A 1 497 ? -10.421 16.041 18.467 1.00 92.50 497 ILE A C 1
ATOM 3853 O O . ILE A 1 497 ? -10.430 17.232 18.783 1.00 92.50 497 ILE A O 1
ATOM 3857 N N . GLY A 1 498 ? -9.287 15.407 18.190 1.00 88.69 498 GLY A N 1
ATOM 3858 C CA . GLY A 1 498 ? -7.985 16.059 18.061 1.00 88.69 498 GLY A CA 1
ATOM 3859 C C . GLY A 1 498 ? -6.916 15.085 17.560 1.00 88.69 498 GLY A C 1
ATOM 3860 O O . GLY A 1 498 ? -7.226 13.910 17.352 1.00 88.69 498 GLY A O 1
ATOM 3861 N N . PRO A 1 499 ? -5.662 15.526 17.366 1.00 85.25 499 PRO A N 1
ATOM 3862 C CA . PRO A 1 499 ? -4.644 14.744 16.676 1.00 85.25 499 PRO A CA 1
ATOM 3863 C C . PRO A 1 499 ? -4.072 13.640 17.569 1.00 85.25 499 PRO A C 1
ATOM 3865 O O . PRO A 1 499 ? -3.990 13.766 18.789 1.00 85.25 499 PRO A O 1
ATOM 3868 N N . ALA A 1 500 ? -3.621 12.545 16.967 1.00 83.06 500 ALA A N 1
ATOM 3869 C CA . ALA A 1 500 ? -3.184 11.357 17.697 1.00 83.06 500 ALA A CA 1
ATOM 3870 C C . ALA A 1 500 ? -1.849 11.506 18.458 1.00 83.06 500 ALA A C 1
ATOM 3872 O O . ALA A 1 500 ? -1.480 10.592 19.196 1.00 83.06 500 ALA A O 1
ATOM 3873 N N . GLY A 1 501 ? -1.101 12.606 18.297 1.00 81.81 501 GLY A N 1
ATOM 3874 C CA . GLY A 1 501 ? 0.176 12.820 18.993 1.00 81.81 501 GLY A CA 1
ATOM 3875 C C . GLY A 1 501 ? 1.374 12.046 18.426 1.00 81.81 501 GLY A C 1
ATOM 3876 O O . GLY A 1 501 ? 2.341 11.790 19.152 1.00 81.81 501 GLY A O 1
ATOM 3877 N N . GLY A 1 502 ? 1.312 11.622 17.160 1.00 75.19 502 GLY A N 1
ATOM 3878 C CA . GLY A 1 502 ? 2.392 10.913 16.463 1.00 75.19 502 GLY A CA 1
ATOM 3879 C C . GLY A 1 502 ? 2.989 9.738 17.255 1.00 75.19 502 GLY A C 1
ATOM 3880 O O . GLY A 1 502 ? 2.269 8.959 17.883 1.00 75.19 502 GLY A O 1
ATOM 3881 N N . LYS A 1 503 ? 4.327 9.611 17.274 1.00 75.19 503 LYS A N 1
ATOM 3882 C CA . LYS A 1 503 ? 5.016 8.544 18.034 1.00 75.19 503 LYS A CA 1
ATOM 3883 C C . LYS A 1 503 ? 5.136 8.819 19.549 1.00 75.19 503 LYS A C 1
ATOM 3885 O O . LYS A 1 503 ? 5.885 8.100 20.202 1.00 75.19 503 LYS A O 1
ATOM 3890 N N . ARG A 1 504 ? 4.433 9.814 20.117 1.00 84.56 504 ARG A N 1
ATOM 3891 C CA . ARG A 1 504 ? 4.342 10.048 21.581 1.00 84.56 504 ARG A CA 1
ATOM 3892 C C . ARG A 1 504 ? 2.937 9.852 22.173 1.00 84.56 504 ARG A C 1
ATOM 3894 O O . ARG A 1 504 ? 2.826 9.680 23.384 1.00 84.56 504 ARG A O 1
ATOM 3901 N N . GLY A 1 505 ? 1.889 9.908 21.351 1.00 87.00 505 GLY A N 1
ATOM 3902 C CA . GLY A 1 505 ? 0.491 9.871 21.785 1.00 87.00 505 GLY A CA 1
ATOM 3903 C C . GLY A 1 505 ? -0.162 8.488 21.699 1.00 87.00 505 GLY A C 1
ATOM 3904 O O . GLY A 1 505 ? 0.280 7.539 22.344 1.00 87.00 505 GLY A O 1
ATOM 3905 N N . TYR A 1 506 ? -1.244 8.381 20.921 1.00 83.88 506 TYR A N 1
ATOM 3906 C CA . TYR A 1 506 ? -2.201 7.269 20.949 1.00 83.88 506 TYR A CA 1
ATOM 3907 C C . TYR A 1 506 ? -1.553 5.885 20.817 1.00 83.88 506 TYR A C 1
ATOM 3909 O O . TYR A 1 506 ? -1.709 5.042 21.699 1.00 83.88 506 TYR A O 1
ATOM 3917 N N . THR A 1 507 ? -0.817 5.636 19.732 1.00 76.44 507 THR A N 1
ATOM 3918 C CA . THR A 1 507 ? -0.295 4.299 19.402 1.00 76.44 507 THR A CA 1
ATOM 3919 C C . THR A 1 507 ? 0.651 3.724 20.472 1.00 76.44 507 THR A C 1
ATOM 3921 O O . THR A 1 507 ? 0.416 2.596 20.905 1.00 76.44 507 THR A O 1
ATOM 3924 N N . PRO A 1 508 ? 1.690 4.440 20.961 1.00 75.81 508 PRO A N 1
ATOM 3925 C CA . PRO A 1 508 ? 2.565 3.913 22.015 1.00 75.81 508 PRO A CA 1
ATOM 3926 C C . PRO A 1 508 ? 1.919 3.869 23.411 1.00 75.81 508 PRO A C 1
ATOM 3928 O O . PRO A 1 508 ? 2.355 3.065 24.231 1.00 75.81 508 PRO A O 1
ATOM 3931 N N . VAL A 1 509 ? 0.899 4.690 23.695 1.00 81.06 509 VAL A N 1
ATOM 3932 C CA . VAL A 1 509 ? 0.141 4.628 24.962 1.00 81.06 509 VAL A CA 1
ATOM 3933 C C . VAL A 1 509 ? -0.830 3.444 24.980 1.00 81.06 509 VAL A C 1
ATOM 3935 O O . VAL A 1 509 ? -0.967 2.772 26.003 1.00 81.06 509 VAL A O 1
ATOM 3938 N N . THR A 1 510 ? -1.508 3.182 23.860 1.00 79.06 510 THR A N 1
ATOM 3939 C CA . THR A 1 510 ? -2.609 2.206 23.798 1.00 79.06 510 THR A CA 1
ATOM 3940 C C . THR A 1 510 ? -2.183 0.810 23.354 1.00 79.06 510 THR A C 1
ATOM 3942 O O . THR A 1 510 ? -2.795 -0.171 23.773 1.00 79.06 510 THR A O 1
ATOM 3945 N N . GLY A 1 511 ? -1.162 0.714 22.497 1.00 73.56 511 GLY A N 1
ATOM 3946 C CA . GLY A 1 511 ? -0.818 -0.500 21.752 1.00 73.56 511 GLY A CA 1
ATOM 3947 C C . GLY A 1 511 ? -1.690 -0.757 20.512 1.00 73.56 511 GLY A C 1
ATOM 3948 O O . GLY A 1 511 ? -1.420 -1.710 19.785 1.00 73.56 511 GLY A O 1
ATOM 3949 N N . HIS A 1 512 ? -2.701 0.078 20.244 1.00 70.06 512 HIS A N 1
ATOM 3950 C CA . HIS A 1 512 ? -3.593 -0.027 19.086 1.00 70.06 512 HIS A CA 1
ATOM 3951 C C . HIS A 1 512 ? -3.191 0.976 17.979 1.00 70.06 512 HIS A C 1
ATOM 3953 O O . HIS A 1 512 ? -2.729 2.075 18.299 1.00 70.06 512 HIS A O 1
ATOM 3959 N N . PRO A 1 513 ? -3.362 0.649 16.681 1.00 56.72 513 PRO A N 1
ATOM 3960 C CA . PRO A 1 513 ? -3.121 1.601 15.594 1.00 56.72 513 PRO A CA 1
ATOM 3961 C C . PRO A 1 513 ? -4.151 2.737 15.627 1.00 56.72 513 PRO A C 1
ATOM 3963 O O . PRO A 1 513 ? -5.319 2.509 15.943 1.00 56.72 513 PRO A O 1
ATOM 3966 N N . SER A 1 514 ? -3.713 3.954 15.302 1.00 64.75 514 SER A N 1
ATOM 3967 C CA . SER A 1 514 ? -4.513 5.185 15.375 1.00 64.75 514 SER A CA 1
ATOM 3968 C C . SER A 1 514 ? -4.928 5.683 13.989 1.00 64.75 514 SER A C 1
ATOM 3970 O O . SER A 1 514 ? -4.238 5.410 13.010 1.00 64.75 514 SER A O 1
ATOM 3972 N N . TRP A 1 515 ? -6.006 6.468 13.904 1.00 57.38 515 TRP A N 1
ATOM 3973 C CA . TRP A 1 515 ? -6.492 7.090 12.660 1.00 57.38 515 TRP A CA 1
ATOM 3974 C C . TRP A 1 515 ? -5.796 8.417 12.310 1.00 57.38 515 TRP A C 1
ATOM 3976 O O . TRP A 1 515 ? -6.202 9.097 11.374 1.00 57.38 515 TRP A O 1
ATOM 3986 N N . GLY A 1 516 ? -4.787 8.831 13.083 1.00 58.81 516 GLY A N 1
ATOM 3987 C CA . GLY A 1 516 ? -4.248 10.199 13.049 1.00 58.81 516 GLY A CA 1
ATOM 3988 C C . GLY A 1 516 ? -5.056 11.181 13.910 1.00 58.81 516 GLY A C 1
ATOM 3989 O O . GLY A 1 516 ? -4.529 12.216 14.308 1.00 58.81 516 GLY A O 1
ATOM 3990 N N . ILE A 1 517 ? -6.279 10.800 14.299 1.00 76.38 517 ILE A N 1
ATOM 3991 C CA . ILE A 1 517 ? -7.132 11.474 15.287 1.00 76.38 517 ILE A CA 1
ATOM 3992 C C . ILE A 1 517 ? -7.481 10.553 16.467 1.00 76.38 517 ILE A C 1
ATOM 3994 O O . ILE A 1 517 ? -7.444 9.325 16.347 1.00 76.38 517 ILE A O 1
ATOM 3998 N N . ALA A 1 518 ? -7.836 11.153 17.603 1.00 90.88 518 ALA A N 1
ATOM 3999 C CA . ALA A 1 518 ? -8.246 10.482 18.835 1.00 90.88 518 ALA A CA 1
ATOM 4000 C C . ALA A 1 518 ? -9.227 11.344 19.660 1.00 90.88 518 ALA A C 1
ATOM 4002 O O . ALA A 1 518 ? -9.407 12.536 19.403 1.00 90.88 518 ALA A O 1
ATOM 4003 N N . TRP A 1 519 ? -9.844 10.742 20.680 1.00 96.12 519 TRP A N 1
ATOM 4004 C CA . TRP A 1 519 ? -10.683 11.436 21.658 1.00 96.12 519 TRP A CA 1
ATOM 4005 C C . TRP A 1 519 ? -9.847 12.257 22.648 1.00 96.12 519 TRP A C 1
ATOM 4007 O O . TRP A 1 519 ? -8.968 11.740 23.343 1.00 96.12 519 TRP A O 1
ATOM 4017 N N . TYR A 1 520 ? -10.200 13.533 22.767 1.00 96.56 520 TYR A N 1
ATOM 4018 C CA . TYR A 1 520 ? -9.735 14.452 23.796 1.00 96.56 520 TYR A CA 1
ATOM 4019 C C . TYR A 1 520 ? -10.831 14.603 24.854 1.00 96.56 520 TYR A C 1
ATOM 4021 O O . TYR A 1 520 ? -11.913 15.105 24.546 1.00 96.56 520 TYR A O 1
ATOM 4029 N N . ILE A 1 521 ? -10.567 14.178 26.093 1.00 96.94 521 ILE A N 1
ATOM 4030 C CA . ILE A 1 521 ? -11.524 14.274 27.207 1.00 96.94 521 ILE A CA 1
ATOM 4031 C C . ILE A 1 521 ? -11.033 15.323 28.205 1.00 96.94 521 ILE A C 1
ATOM 4033 O O . ILE A 1 521 ? -9.904 15.227 28.686 1.00 96.94 521 ILE A O 1
ATOM 4037 N N . ASN A 1 522 ? -11.855 16.335 28.501 1.00 94.94 522 ASN A N 1
ATOM 4038 C CA . ASN A 1 522 ? -11.450 17.539 29.248 1.00 94.94 522 ASN A CA 1
ATOM 4039 C C . ASN A 1 522 ? -10.125 18.129 28.723 1.00 94.94 522 ASN A C 1
ATOM 4041 O O . ASN A 1 522 ? -9.221 18.468 29.488 1.00 94.94 522 ASN A O 1
ATOM 4045 N N . ASP A 1 523 ? -10.004 18.183 27.393 1.00 94.19 523 ASP A N 1
ATOM 4046 C CA . ASP A 1 523 ? -8.836 18.677 26.655 1.00 94.19 523 ASP A CA 1
ATOM 4047 C C . ASP A 1 523 ? -7.509 17.946 26.973 1.00 94.19 523 ASP A C 1
ATOM 4049 O O . ASP A 1 523 ? -6.422 18.452 26.703 1.00 94.19 523 ASP A O 1
ATOM 4053 N N . GLN A 1 524 ? -7.587 16.719 27.505 1.00 94.50 524 GLN A N 1
ATOM 4054 C CA . GLN A 1 524 ? -6.478 15.764 27.590 1.00 94.50 524 GLN A CA 1
ATOM 4055 C C . GLN A 1 524 ? -6.601 14.715 26.478 1.00 94.50 524 GLN A C 1
ATOM 4057 O O . GLN A 1 524 ? -7.685 14.174 26.269 1.00 94.50 524 GLN A O 1
ATOM 4062 N N . LEU A 1 525 ? -5.496 14.373 25.811 1.00 93.88 525 LEU A N 1
ATOM 4063 C CA . LEU A 1 525 ? -5.437 13.259 24.856 1.00 93.88 525 LEU A CA 1
ATOM 4064 C C . LEU A 1 525 ? -5.615 11.920 25.597 1.00 93.88 525 LEU A C 1
ATOM 4066 O O . LEU A 1 525 ? -4.798 11.579 26.452 1.00 93.88 525 LEU A O 1
ATOM 4070 N N . ILE A 1 526 ? -6.687 11.190 25.269 1.00 94.94 526 ILE A N 1
ATOM 4071 C CA . ILE A 1 526 ? -7.050 9.851 25.776 1.00 94.94 526 ILE A CA 1
ATOM 4072 C C . ILE A 1 526 ? -6.719 9.538 27.261 1.00 94.94 526 ILE A C 1
ATOM 4074 O O . ILE A 1 526 ? -6.025 8.559 27.551 1.00 94.94 526 ILE A O 1
ATOM 4078 N N . PRO A 1 527 ? -7.217 10.318 28.239 1.00 95.88 527 PRO A N 1
ATOM 4079 C CA . PRO A 1 527 ? -7.009 10.029 29.656 1.00 95.88 527 PRO A CA 1
ATOM 4080 C C . PRO A 1 527 ? -7.693 8.729 30.106 1.00 95.88 527 PRO A C 1
ATOM 4082 O O . PRO A 1 527 ? -8.721 8.317 29.565 1.00 95.88 527 PRO A O 1
ATOM 4085 N N . GLU A 1 528 ? -7.163 8.124 31.163 1.00 94.94 528 GLU A N 1
ATOM 4086 C CA . GLU A 1 528 ? -7.843 7.098 31.949 1.00 94.94 528 GLU A CA 1
ATOM 4087 C C . GLU A 1 528 ? -8.817 7.770 32.928 1.00 94.94 528 GLU A C 1
ATOM 4089 O O . GLU A 1 528 ? -8.432 8.616 33.740 1.00 94.94 528 GLU A O 1
ATOM 4094 N N . ILE A 1 529 ? -10.098 7.418 32.829 1.00 95.31 529 ILE A N 1
ATOM 4095 C CA . ILE A 1 529 ? -11.176 8.022 33.625 1.00 95.31 529 ILE A CA 1
ATOM 4096 C C . ILE A 1 529 ? -11.509 7.095 34.798 1.00 95.31 529 ILE A C 1
ATOM 4098 O O . ILE A 1 529 ? -11.601 5.889 34.607 1.00 95.31 529 ILE A O 1
ATOM 4102 N N . TYR A 1 530 ? -11.718 7.634 35.999 1.00 94.94 530 TYR A N 1
ATOM 4103 C CA . TYR A 1 530 ? -12.157 6.874 37.174 1.00 94.94 530 TYR A CA 1
ATOM 4104 C C . TYR A 1 530 ? -13.591 7.252 37.558 1.00 94.94 530 TYR A C 1
ATOM 4106 O O . TYR A 1 530 ? -13.872 8.420 37.839 1.00 94.94 530 TYR A O 1
ATOM 4114 N N . VAL A 1 531 ? -14.483 6.259 37.601 1.00 95.00 531 VAL A N 1
ATOM 4115 C CA . VAL A 1 531 ? -15.906 6.410 37.961 1.00 95.00 531 VAL A CA 1
ATOM 4116 C C . VAL A 1 531 ? -16.307 5.442 39.074 1.00 95.00 531 VAL A C 1
ATOM 4118 O O . VAL A 1 531 ? -15.745 4.357 39.195 1.00 95.00 531 VAL A O 1
ATOM 4121 N N . GLU A 1 532 ? -17.299 5.811 39.882 1.00 94.94 532 GLU A N 1
ATOM 4122 C CA . GLU A 1 532 ? -17.805 4.992 40.988 1.00 94.94 532 GLU A CA 1
ATOM 4123 C C . GLU A 1 532 ? -19.144 4.331 40.638 1.00 94.94 532 GLU A C 1
ATOM 4125 O O . GLU A 1 532 ? -20.044 4.973 40.084 1.00 94.94 532 GLU A O 1
ATOM 4130 N N . ARG A 1 533 ? -19.314 3.066 41.038 1.00 95.38 533 ARG A N 1
ATOM 4131 C CA . ARG A 1 533 ? -20.593 2.346 40.925 1.00 95.38 533 ARG A CA 1
ATOM 4132 C C . ARG A 1 533 ? -21.712 3.070 41.683 1.00 95.38 533 ARG A C 1
ATOM 4134 O O . ARG A 1 533 ? -21.518 3.559 42.793 1.00 95.38 533 ARG A O 1
ATOM 4141 N N . GLY A 1 534 ? -22.894 3.141 41.079 1.00 92.69 534 GLY A N 1
ATOM 4142 C CA . GLY A 1 534 ? -24.071 3.837 41.607 1.00 92.69 534 GLY A CA 1
ATOM 4143 C C . GLY A 1 534 ? -24.102 5.354 41.366 1.00 92.69 534 GLY A C 1
ATOM 4144 O O . GLY A 1 534 ? -25.141 5.971 41.600 1.00 92.69 534 GLY A O 1
ATOM 4145 N N . LYS A 1 535 ? -23.020 5.979 40.873 1.00 94.62 535 LYS A N 1
ATOM 4146 C CA . LYS A 1 535 ? -23.018 7.404 40.488 1.00 94.62 535 LYS A CA 1
ATOM 4147 C C . LYS A 1 535 ? -23.410 7.601 39.020 1.00 94.62 535 LYS A C 1
ATOM 4149 O O . LYS A 1 535 ? -23.330 6.687 38.202 1.00 94.62 535 LYS A O 1
ATOM 4154 N N . THR A 1 536 ? -23.863 8.815 38.701 1.00 96.25 536 THR A N 1
ATOM 4155 C CA . THR A 1 536 ? -24.222 9.236 37.337 1.00 96.25 536 THR A CA 1
ATOM 4156 C C . THR A 1 536 ? -23.259 10.311 36.850 1.00 96.25 536 THR A C 1
ATOM 4158 O O . THR A 1 536 ? -22.958 11.247 37.591 1.00 96.25 536 THR A O 1
ATOM 4161 N N . TYR A 1 537 ? -22.800 10.161 35.611 1.00 97.06 537 TYR A N 1
ATOM 4162 C CA . TYR A 1 537 ? -21.800 11.000 34.958 1.00 97.06 537 TYR A CA 1
ATOM 4163 C C . TYR A 1 537 ? -22.347 11.555 33.637 1.00 97.06 537 TYR A C 1
ATOM 4165 O O . TYR A 1 537 ? -23.135 10.887 32.965 1.00 97.06 537 TYR A O 1
ATOM 4173 N N . THR A 1 538 ? -21.914 12.758 33.261 1.00 97.50 538 THR A N 1
ATOM 4174 C CA . THR A 1 538 ? -22.355 13.466 32.047 1.00 97.50 538 THR A CA 1
ATOM 4175 C C . THR A 1 538 ? -21.182 13.640 31.089 1.00 97.50 538 THR A C 1
ATOM 4177 O O . THR A 1 538 ? -20.179 14.249 31.459 1.00 97.50 538 THR A O 1
ATOM 4180 N N . PHE A 1 539 ? -21.313 13.178 29.848 1.00 97.69 539 PHE A N 1
ATOM 4181 C CA . PHE A 1 539 ? -20.355 13.451 28.775 1.00 97.69 539 PHE A CA 1
ATOM 4182 C C . PHE A 1 539 ? -20.985 14.416 27.765 1.00 97.69 539 PHE A C 1
ATOM 4184 O O . PHE A 1 539 ? -21.981 14.083 27.131 1.00 97.69 539 PHE A O 1
ATOM 4191 N N . PHE A 1 540 ? -20.406 15.605 27.615 1.00 97.62 540 PHE A N 1
ATOM 4192 C CA . PHE A 1 540 ? -20.755 16.592 26.594 1.00 97.62 540 PHE A CA 1
ATOM 4193 C C . PHE A 1 540 ? -19.930 16.312 25.338 1.00 97.62 540 PHE A C 1
ATOM 4195 O O . PHE A 1 540 ? -18.732 16.591 25.291 1.00 97.62 540 PHE A O 1
ATOM 4202 N N . VAL A 1 541 ? -20.569 15.701 24.348 1.00 97.69 541 VAL A N 1
ATOM 4203 C CA . VAL A 1 541 ? -19.929 15.116 23.171 1.00 97.69 541 VAL A CA 1
ATOM 4204 C C . VAL A 1 541 ? -19.992 16.085 21.998 1.00 97.69 541 VAL A C 1
ATOM 4206 O O . VAL A 1 541 ? -21.071 16.498 21.568 1.00 97.69 541 VAL A O 1
ATOM 4209 N N . GLU A 1 542 ? -18.812 16.413 21.478 1.00 97.00 542 GLU A N 1
ATOM 4210 C CA . GLU A 1 542 ? -18.573 17.338 20.370 1.00 97.00 542 GLU A CA 1
ATOM 4211 C C . GLU A 1 542 ? -17.901 16.610 19.178 1.00 97.00 542 GLU A C 1
ATOM 4213 O O . GLU A 1 542 ? -16.974 17.115 18.547 1.00 97.00 542 GLU A O 1
ATOM 4218 N N . GLY A 1 543 ? -18.337 15.371 18.909 1.00 88.25 543 GLY A N 1
ATOM 4219 C CA . GLY A 1 543 ? -17.770 14.470 17.892 1.00 88.25 543 GLY A CA 1
ATOM 4220 C C . GLY A 1 543 ? -18.367 14.571 16.482 1.00 88.25 543 GLY A C 1
ATOM 4221 O O . GLY A 1 543 ? -17.950 13.824 15.598 1.00 88.25 543 GLY A O 1
ATOM 4222 N N . GLY A 1 544 ? -19.334 15.465 16.261 1.00 89.94 544 GLY A N 1
ATOM 4223 C CA . GLY A 1 544 ? -20.009 15.656 14.977 1.00 89.94 544 GLY A CA 1
ATOM 4224 C C . GLY A 1 544 ? -21.347 14.928 14.832 1.00 89.94 544 GLY A C 1
ATOM 4225 O O . GLY A 1 544 ? -21.556 13.819 15.329 1.00 89.94 544 GLY A O 1
ATOM 4226 N N . ASP A 1 545 ? -22.257 15.596 14.128 1.00 87.56 545 ASP A N 1
ATOM 4227 C CA . ASP A 1 545 ? -23.677 15.273 13.997 1.00 87.56 545 ASP A CA 1
ATOM 4228 C C . ASP A 1 545 ? -24.117 14.930 12.561 1.00 87.56 545 ASP A C 1
ATOM 4230 O O . ASP A 1 545 ? -25.076 14.176 12.371 1.00 87.56 545 ASP A O 1
ATOM 4234 N N . ASP A 1 546 ? -23.374 15.386 11.551 1.00 80.00 546 ASP A N 1
ATOM 4235 C CA . ASP A 1 546 ? -23.636 15.096 10.139 1.00 80.00 546 ASP A CA 1
ATOM 4236 C C . ASP A 1 546 ? -23.221 13.670 9.724 1.00 80.00 546 ASP A C 1
ATOM 4238 O O . ASP A 1 546 ? -22.078 13.401 9.350 1.00 80.00 546 ASP A O 1
ATOM 4242 N N . ARG A 1 547 ? -24.198 12.754 9.698 1.00 73.56 547 ARG A N 1
ATOM 4243 C CA . ARG A 1 547 ? -24.039 11.377 9.187 1.00 73.56 547 ARG A CA 1
ATOM 4244 C C . ARG A 1 547 ? -23.582 11.283 7.726 1.00 73.56 547 ARG A C 1
ATOM 4246 O O . ARG A 1 547 ? -23.137 10.209 7.324 1.00 73.56 547 ARG A O 1
ATOM 4253 N N . THR A 1 548 ? -23.717 12.339 6.922 1.00 59.59 548 THR A N 1
ATOM 4254 C CA . THR A 1 548 ? -23.309 12.332 5.506 1.00 59.59 548 THR A CA 1
ATOM 4255 C C . THR A 1 548 ? -21.819 12.613 5.309 1.00 59.59 548 THR A C 1
ATOM 4257 O O . THR A 1 548 ? -21.292 12.349 4.228 1.00 59.59 548 THR A O 1
ATOM 4260 N N . ASN A 1 549 ? -21.116 13.039 6.366 1.00 59.94 549 ASN A N 1
ATOM 4261 C CA . ASN A 1 549 ? -19.680 13.300 6.371 1.00 59.94 549 ASN A CA 1
ATOM 4262 C C . ASN A 1 549 ? -18.941 12.384 7.375 1.00 59.94 549 ASN A C 1
ATOM 4264 O O . ASN A 1 549 ? -18.615 12.819 8.481 1.00 59.94 549 ASN A O 1
ATOM 4268 N N . PRO A 1 550 ? -18.625 11.120 7.013 1.00 60.12 550 PRO A N 1
ATOM 4269 C CA . PRO A 1 550 ? -17.964 10.168 7.914 1.00 60.12 550 PRO A CA 1
ATOM 4270 C C . PRO A 1 550 ? -16.659 10.683 8.532 1.00 60.12 550 PRO A C 1
ATOM 4272 O O . PRO A 1 550 ? -16.378 10.395 9.693 1.00 60.12 550 PRO A O 1
ATOM 4275 N N . ALA A 1 551 ? -15.894 11.489 7.787 1.00 53.97 551 ALA A N 1
ATOM 4276 C CA . ALA A 1 551 ? -14.628 12.064 8.238 1.00 53.97 551 ALA A CA 1
ATOM 4277 C C . ALA A 1 551 ? -14.786 13.114 9.354 1.00 53.97 551 ALA A C 1
ATOM 4279 O O . ALA A 1 551 ? -13.784 13.517 9.936 1.00 53.97 551 ALA A O 1
ATOM 4280 N N . LYS A 1 552 ? -16.022 13.557 9.636 1.00 74.81 552 LYS A N 1
ATOM 4281 C CA . LYS A 1 552 ? -16.386 14.430 10.760 1.00 74.81 552 LYS A CA 1
ATOM 4282 C C . LYS A 1 552 ? -17.593 13.896 11.547 1.00 74.81 552 LYS A C 1
ATOM 4284 O O . LYS A 1 552 ? -18.350 14.678 12.117 1.00 74.81 552 LYS A O 1
ATOM 4289 N N . TYR A 1 553 ? -17.781 12.571 11.579 1.00 81.50 553 TYR A N 1
ATOM 4290 C CA . TYR A 1 553 ? -18.889 11.912 12.279 1.00 81.50 553 TYR A CA 1
ATOM 4291 C C . TYR A 1 553 ? -18.396 10.802 13.217 1.00 81.50 553 TYR A C 1
ATOM 4293 O O . TYR A 1 553 ? -18.273 9.626 12.843 1.00 81.50 553 TYR A O 1
ATOM 4301 N N . HIS A 1 554 ? -18.149 11.180 14.473 1.00 89.06 554 HIS A N 1
ATOM 4302 C CA . HIS A 1 554 ? -17.584 10.312 15.506 1.00 89.06 554 HIS A CA 1
ATOM 4303 C C . HIS A 1 554 ? -18.475 10.290 16.764 1.00 89.06 554 HIS A C 1
ATOM 4305 O O . HIS A 1 554 ? -18.155 10.928 17.767 1.00 89.06 554 HIS A O 1
ATOM 4311 N N . PRO A 1 555 ? -19.609 9.565 16.764 1.00 94.19 555 PRO A N 1
ATOM 4312 C CA . PRO A 1 555 ? -20.458 9.473 17.948 1.00 94.19 555 PRO A CA 1
ATOM 4313 C C . PRO A 1 555 ? -19.762 8.725 19.085 1.00 94.19 555 PRO A C 1
ATOM 4315 O O . PRO A 1 555 ? -19.082 7.723 18.855 1.00 94.19 555 PRO A O 1
ATOM 4318 N N . PHE A 1 556 ? -19.954 9.183 20.317 1.00 96.81 556 PHE A N 1
ATOM 4319 C CA . PHE A 1 556 ? -19.296 8.634 21.506 1.00 96.81 556 PHE A CA 1
ATOM 4320 C C . PHE A 1 556 ? -20.150 7.545 22.170 1.00 96.81 556 PHE A C 1
ATOM 4322 O O . PHE A 1 556 ? -21.364 7.694 22.311 1.00 96.81 556 PHE A O 1
ATOM 4329 N N . TYR A 1 557 ? -19.534 6.455 22.622 1.00 97.31 557 TYR A N 1
ATOM 4330 C CA . TYR A 1 557 ? -20.233 5.405 23.369 1.00 97.31 557 TYR A CA 1
ATOM 4331 C C . TYR A 1 557 ? -19.283 4.658 24.324 1.00 97.31 557 TYR A C 1
ATOM 4333 O O . TYR A 1 557 ? -18.062 4.791 24.225 1.00 97.31 557 TYR A O 1
ATOM 4341 N N . ILE A 1 558 ? -19.841 3.893 25.269 1.00 97.81 558 ILE A N 1
ATOM 4342 C CA . ILE A 1 558 ? -19.089 3.172 26.312 1.00 97.81 558 ILE A CA 1
ATOM 4343 C C . ILE A 1 558 ? -19.400 1.673 26.231 1.00 97.81 558 ILE A C 1
ATOM 4345 O O . ILE A 1 558 ? -20.570 1.285 26.233 1.00 97.81 558 ILE A O 1
ATOM 4349 N N . SER A 1 559 ? -18.371 0.821 26.178 1.00 95.75 559 SER A N 1
ATOM 4350 C CA . SER A 1 559 ? -18.501 -0.647 26.092 1.00 95.75 559 SER A CA 1
ATOM 4351 C C . SER A 1 559 ? -17.309 -1.400 26.692 1.00 95.75 559 SER A C 1
ATOM 4353 O O . SER A 1 559 ? -16.311 -0.793 27.058 1.00 95.75 559 SER A O 1
ATOM 4355 N N . ASP A 1 560 ? -17.388 -2.725 26.763 1.00 93.12 560 ASP A N 1
ATOM 4356 C CA . ASP A 1 560 ? -16.286 -3.623 27.150 1.00 93.12 560 ASP A CA 1
ATOM 4357 C C . ASP A 1 560 ? -15.182 -3.791 26.076 1.00 93.12 560 ASP A C 1
ATOM 4359 O O . ASP A 1 560 ? -14.051 -4.146 26.401 1.00 93.12 560 ASP A O 1
ATOM 4363 N N . SER A 1 561 ? -15.473 -3.503 24.804 1.00 90.88 561 SER A N 1
ATOM 4364 C CA . SER A 1 561 ? -14.521 -3.616 23.686 1.00 90.88 561 SER A CA 1
ATOM 4365 C C . SER A 1 561 ? -13.499 -2.476 23.651 1.00 90.88 561 SER A C 1
ATOM 4367 O O . SER A 1 561 ? -13.859 -1.334 23.353 1.00 90.88 561 SER A O 1
ATOM 4369 N N . SER A 1 562 ? -12.208 -2.805 23.772 1.00 87.81 562 SER A N 1
ATOM 4370 C CA . SER A 1 562 ? -11.117 -1.826 23.648 1.00 87.81 562 SER A CA 1
ATOM 4371 C C . SER A 1 562 ? -11.006 -1.177 22.265 1.00 87.81 562 SER A C 1
ATOM 4373 O O . SER A 1 562 ? -10.554 -0.041 22.179 1.00 87.81 562 SER A O 1
ATOM 4375 N N . GLU A 1 563 ? -11.448 -1.857 21.201 1.00 79.62 563 GLU A N 1
ATOM 4376 C CA . GLU A 1 563 ? -11.251 -1.419 19.809 1.00 79.62 563 GLU A CA 1
ATOM 4377 C C . GLU A 1 563 ? -12.307 -0.447 19.261 1.00 79.62 563 GLU A C 1
ATOM 4379 O O . GLU A 1 563 ? -12.070 0.166 18.232 1.00 79.62 563 GLU A O 1
ATOM 4384 N N . GLY A 1 564 ? -13.475 -0.278 19.889 1.00 85.69 564 GLY A N 1
ATOM 4385 C CA . GLY A 1 564 ? -14.525 0.618 19.369 1.00 85.69 564 GLY A CA 1
ATOM 4386 C C . GLY A 1 564 ? -15.361 0.078 18.196 1.00 85.69 564 GLY A C 1
ATOM 4387 O O . GLY A 1 564 ? -15.556 -1.135 18.068 1.00 85.69 564 GLY A O 1
ATOM 4388 N N . GLY A 1 565 ? -15.896 0.998 17.379 1.00 82.12 565 GLY A N 1
ATOM 4389 C CA . GLY A 1 565 ? -16.509 0.749 16.065 1.00 82.12 565 GLY A CA 1
ATOM 4390 C C . GLY A 1 565 ? -17.753 -0.140 16.024 1.00 82.12 565 GLY A C 1
ATOM 4391 O O . GLY A 1 565 ? -17.919 -0.916 15.084 1.00 82.12 565 GLY A O 1
ATOM 4392 N N . PHE A 1 566 ? -18.634 -0.063 17.025 1.00 85.56 566 PHE A N 1
ATOM 4393 C CA . PHE A 1 566 ? -19.841 -0.901 17.109 1.00 85.56 566 PHE A CA 1
ATOM 4394 C C . PHE A 1 566 ? -20.714 -0.873 15.836 1.00 85.56 566 PHE A C 1
ATOM 4396 O O . PHE A 1 566 ? -21.197 -1.916 15.399 1.00 85.56 566 PHE A O 1
ATOM 4403 N N . GLY A 1 567 ? -20.880 0.293 15.203 1.00 77.50 567 GLY A N 1
ATOM 4404 C CA . GLY A 1 567 ? -21.733 0.483 14.024 1.00 77.50 567 GLY A CA 1
ATOM 4405 C C . GLY A 1 567 ? -21.234 -0.165 12.728 1.00 77.50 567 GLY A C 1
ATOM 4406 O O . GLY A 1 567 ? -22.027 -0.346 11.810 1.00 77.50 567 GLY A O 1
ATOM 4407 N N . GLN A 1 568 ? -19.951 -0.536 12.648 1.00 74.75 568 GLN A N 1
ATOM 4408 C CA . GLN A 1 568 ? -19.377 -1.249 11.494 1.00 74.75 568 GLN A CA 1
ATOM 4409 C C . GLN A 1 568 ? -19.210 -2.763 11.725 1.00 74.75 568 GLN A C 1
ATOM 4411 O O . GLN A 1 568 ? -18.819 -3.495 10.813 1.00 74.75 568 GLN A O 1
ATOM 4416 N N . LYS A 1 569 ? -19.508 -3.258 12.934 1.00 78.19 569 LYS A N 1
ATOM 4417 C CA . LYS A 1 569 ? -19.478 -4.691 13.262 1.00 78.19 569 LYS A CA 1
ATOM 4418 C C . LYS A 1 569 ? -20.741 -5.393 12.756 1.00 78.19 569 LYS A C 1
ATOM 4420 O O . LYS A 1 569 ? -21.811 -4.798 12.676 1.00 78.19 569 LYS A O 1
ATOM 4425 N N . LYS A 1 570 ? -20.624 -6.686 12.440 1.00 76.62 570 LYS A N 1
ATOM 4426 C CA . LYS A 1 570 ? -21.785 -7.538 12.136 1.00 76.62 570 LYS A CA 1
ATOM 4427 C C . LYS A 1 570 ? -22.606 -7.769 13.400 1.00 76.62 570 LYS A C 1
ATOM 4429 O O . LYS A 1 570 ? -22.058 -7.746 14.497 1.00 76.62 570 LYS A O 1
ATOM 4434 N N . GLU A 1 571 ? -23.879 -8.112 13.239 1.00 80.12 571 GLU A N 1
ATOM 4435 C CA . GLU A 1 571 ? -24.781 -8.422 14.355 1.00 80.12 571 GLU A CA 1
ATOM 4436 C C . GLU A 1 571 ? -24.221 -9.517 15.291 1.00 80.12 571 GLU A C 1
ATOM 4438 O O . GLU A 1 571 ? -24.278 -9.389 16.511 1.00 80.12 571 GLU A O 1
ATOM 4443 N N . GLU A 1 572 ? -23.589 -10.558 14.734 1.00 79.75 572 GLU A N 1
ATOM 4444 C CA . GLU A 1 572 ? -22.893 -11.612 15.493 1.00 79.75 572 GLU A CA 1
ATOM 4445 C C . GLU A 1 572 ? -21.776 -11.074 16.401 1.00 79.75 572 GLU A C 1
ATOM 4447 O O . GLU A 1 572 ? -21.535 -11.630 17.469 1.00 79.75 572 GLU A O 1
ATOM 4452 N N . ASP A 1 573 ? -21.084 -10.013 15.982 1.00 75.62 573 ASP A N 1
ATOM 4453 C CA . ASP A 1 573 ? -19.963 -9.405 16.703 1.00 75.62 573 ASP A CA 1
ATOM 4454 C C . ASP A 1 573 ? -20.433 -8.292 17.651 1.00 75.62 573 ASP A C 1
ATOM 4456 O O . ASP A 1 573 ? -19.910 -8.163 18.755 1.00 75.62 573 ASP A O 1
ATOM 4460 N N . GLN A 1 574 ? -21.487 -7.560 17.280 1.00 85.56 574 GLN A N 1
ATOM 4461 C CA . GLN A 1 574 ? -22.218 -6.650 18.168 1.00 85.56 574 GLN A CA 1
ATOM 4462 C C . GLN A 1 574 ? -22.794 -7.404 19.378 1.00 85.56 574 GLN A C 1
ATOM 4464 O O . GLN A 1 574 ? -22.638 -6.961 20.512 1.00 85.56 574 GLN A O 1
ATOM 4469 N N . ARG A 1 575 ? -23.372 -8.596 19.164 1.00 85.19 575 ARG A N 1
ATOM 4470 C CA . ARG A 1 575 ? -23.890 -9.483 20.227 1.00 85.19 575 ARG A CA 1
ATOM 4471 C C . ARG A 1 575 ? -22.815 -9.999 21.200 1.00 85.19 575 ARG A C 1
ATOM 4473 O O . ARG A 1 575 ? -23.176 -10.471 22.275 1.00 85.19 575 ARG A O 1
ATOM 4480 N N . LYS A 1 576 ? -21.521 -9.919 20.856 1.00 86.94 576 LYS A N 1
ATOM 4481 C CA . LYS A 1 576 ? -20.391 -10.290 21.738 1.00 86.94 576 LYS A CA 1
ATOM 4482 C C . LYS A 1 576 ? -19.914 -9.133 22.627 1.00 86.94 576 LYS A C 1
ATOM 4484 O O . LYS A 1 576 ? -19.057 -9.358 23.473 1.00 86.94 576 LYS A O 1
ATOM 4489 N N . GLN A 1 577 ? -20.428 -7.920 22.420 1.00 89.56 577 GLN A N 1
ATOM 4490 C CA . GLN A 1 577 ? -19.914 -6.684 23.007 1.00 89.56 577 GLN A CA 1
ATOM 4491 C C . GLN A 1 577 ? -20.981 -6.009 23.880 1.00 89.56 577 GLN A C 1
ATOM 4493 O O . GLN A 1 577 ? -22.011 -5.550 23.379 1.00 89.56 577 GLN A O 1
ATOM 4498 N N . ARG A 1 578 ? -20.741 -5.897 25.190 1.00 92.75 578 ARG A N 1
ATOM 4499 C CA . ARG A 1 578 ? -21.658 -5.227 26.118 1.00 92.75 578 ARG A CA 1
ATOM 4500 C C . ARG A 1 578 ? -21.487 -3.710 26.033 1.00 92.75 578 ARG A C 1
ATOM 4502 O O . ARG A 1 578 ? -20.451 -3.157 26.398 1.00 92.75 578 ARG A O 1
ATOM 4509 N N . VAL A 1 579 ? -22.538 -3.024 25.589 1.00 94.44 579 VAL A N 1
ATOM 4510 C CA . VAL A 1 579 ? -22.643 -1.558 25.641 1.00 94.44 579 VAL A CA 1
ATOM 4511 C C . VAL A 1 579 ? -23.228 -1.123 26.989 1.00 94.44 579 VAL A C 1
ATOM 4513 O O . VAL A 1 579 ? -24.201 -1.708 27.462 1.00 94.44 579 VAL A O 1
ATOM 4516 N N . PHE A 1 580 ? -22.647 -0.081 27.587 1.00 95.88 580 PHE A N 1
ATOM 4517 C CA . PHE A 1 580 ? -23.086 0.520 28.853 1.00 95.88 580 PHE A CA 1
ATOM 4518 C C . PHE A 1 580 ? -23.720 1.908 28.668 1.00 95.88 580 PHE A C 1
ATOM 4520 O O . PHE A 1 580 ? -24.567 2.297 29.469 1.00 95.88 580 PHE A O 1
ATOM 4527 N N . ALA A 1 581 ? -23.331 2.653 27.625 1.00 96.06 581 ALA A N 1
ATOM 4528 C CA . ALA A 1 581 ? -23.899 3.961 27.286 1.00 96.06 581 ALA A CA 1
ATOM 4529 C C . ALA A 1 581 ? -23.659 4.326 25.809 1.00 96.06 581 ALA A C 1
ATOM 4531 O O . ALA A 1 581 ? -22.747 3.795 25.179 1.00 96.06 581 ALA A O 1
ATOM 4532 N N . GLY A 1 582 ? -24.431 5.281 25.278 1.00 93.00 582 GLY A N 1
ATOM 4533 C CA . GLY A 1 582 ? -24.191 5.925 23.974 1.00 93.00 582 GLY A CA 1
ATOM 4534 C C . GLY A 1 582 ? -24.809 5.241 22.749 1.00 93.00 582 GLY A C 1
ATOM 4535 O O . GLY A 1 582 ? -24.690 5.769 21.646 1.00 93.00 582 GLY A O 1
ATOM 4536 N N . VAL A 1 583 ? -25.499 4.110 22.927 1.00 94.44 583 VAL A N 1
ATOM 4537 C CA . VAL A 1 583 ? -26.255 3.407 21.874 1.00 94.44 583 VAL A CA 1
ATOM 4538 C C . VAL A 1 583 ? -27.668 3.123 22.375 1.00 94.44 583 VAL A C 1
ATOM 4540 O O . VAL A 1 583 ? -27.850 2.736 23.529 1.00 94.44 583 VAL A O 1
ATOM 4543 N N . ALA A 1 584 ? -28.654 3.299 21.502 1.00 91.62 584 ALA A N 1
ATOM 4544 C CA . ALA A 1 584 ? -30.024 2.829 21.669 1.00 91.62 584 ALA A CA 1
ATOM 4545 C C . ALA A 1 584 ? -30.391 1.903 20.500 1.00 91.62 584 ALA A C 1
ATOM 4547 O O . ALA A 1 584 ? -29.636 1.789 19.537 1.00 91.62 584 ALA A O 1
ATOM 4548 N N . TYR A 1 585 ? -31.540 1.240 20.594 1.00 89.94 585 TYR A N 1
ATOM 4549 C CA . TYR A 1 585 ? -32.078 0.376 19.546 1.00 89.94 585 TYR A CA 1
ATOM 4550 C C . TYR A 1 585 ? -33.443 0.913 19.122 1.00 89.94 585 TYR A C 1
ATOM 4552 O O . TYR A 1 585 ? -34.193 1.407 19.968 1.00 89.94 585 TYR A O 1
ATOM 4560 N N . ASP A 1 586 ? -33.749 0.856 17.829 1.00 86.38 586 ASP A N 1
ATOM 4561 C CA . ASP A 1 586 ? -35.067 1.229 17.313 1.00 86.38 586 ASP A CA 1
ATOM 4562 C C . ASP A 1 586 ? -36.090 0.079 17.421 1.00 86.38 586 ASP A C 1
ATOM 4564 O O . ASP A 1 586 ? -35.808 -0.995 17.958 1.00 86.38 586 ASP A O 1
ATOM 4568 N N . ASN A 1 587 ? -37.307 0.316 16.921 1.00 85.38 587 ASN A N 1
ATOM 4569 C CA . ASN A 1 587 ? -38.411 -0.650 16.958 1.00 85.38 587 ASN A CA 1
ATOM 4570 C C . ASN A 1 587 ? -38.145 -1.923 16.130 1.00 85.38 587 ASN A C 1
ATOM 4572 O O . ASN A 1 587 ? -38.846 -2.919 16.308 1.00 85.38 587 ASN A O 1
ATOM 4576 N N . GLU A 1 588 ? -37.173 -1.882 15.219 1.00 81.19 588 GLU A N 1
ATOM 4577 C CA . GLU A 1 588 ? -36.779 -2.984 14.336 1.00 81.19 588 GLU A CA 1
ATOM 4578 C C . GLU A 1 588 ? -35.541 -3.726 14.878 1.00 81.19 588 GLU A C 1
ATOM 4580 O O . GLU A 1 588 ? -35.172 -4.784 14.370 1.00 81.19 588 GLU A O 1
ATOM 4585 N N . GLY A 1 589 ? -34.951 -3.222 15.969 1.00 79.69 589 GLY A N 1
ATOM 4586 C CA . GLY A 1 589 ? -33.801 -3.805 16.649 1.00 79.69 589 GLY A CA 1
ATOM 4587 C C . GLY A 1 589 ? -32.452 -3.329 16.112 1.00 79.69 589 GLY A C 1
ATOM 4588 O O . GLY A 1 589 ? -31.427 -3.884 16.512 1.00 79.69 589 GLY A O 1
ATOM 4589 N N . TYR A 1 590 ? -32.410 -2.310 15.247 1.00 81.06 590 TYR A N 1
ATOM 4590 C CA . TYR A 1 590 ? -31.143 -1.772 14.759 1.00 81.06 590 TYR A CA 1
ATOM 4591 C C . TYR A 1 590 ? -30.509 -0.832 15.796 1.00 81.06 590 TYR A C 1
ATOM 4593 O O . TYR A 1 590 ? -31.178 0.067 16.316 1.00 81.06 590 TYR A O 1
ATOM 4601 N N . PRO A 1 591 ? -29.211 -1.002 16.115 1.00 89.31 591 PRO A N 1
ATOM 4602 C CA . PRO A 1 591 ? -28.506 -0.096 17.008 1.00 89.31 591 PRO A CA 1
ATOM 4603 C C . PRO A 1 591 ? -28.236 1.246 16.326 1.00 89.31 591 PRO A C 1
ATOM 4605 O O . PRO A 1 591 ? -27.750 1.288 15.198 1.00 89.31 591 PRO A O 1
ATOM 4608 N N . TYR A 1 592 ? -28.424 2.347 17.049 1.00 90.75 592 TYR A N 1
ATOM 4609 C CA . TYR A 1 592 ? -28.024 3.684 16.620 1.00 90.75 592 TYR A CA 1
ATOM 4610 C C . TYR A 1 592 ? -27.364 4.470 17.767 1.00 90.75 592 TYR A C 1
ATOM 4612 O O . TYR A 1 592 ? -27.729 4.299 18.934 1.00 90.75 592 TYR A O 1
ATOM 4620 N N . PRO A 1 593 ? -26.384 5.343 17.475 1.00 93.50 593 PRO A N 1
ATOM 4621 C CA . PRO A 1 593 ? -25.714 6.129 18.500 1.00 93.50 593 PRO A CA 1
ATOM 4622 C C . PRO A 1 593 ? -26.608 7.266 19.004 1.00 93.50 593 PRO A C 1
ATOM 4624 O O . PRO A 1 593 ? -27.277 7.931 18.210 1.00 93.50 593 PRO A O 1
ATOM 4627 N N . THR A 1 594 ? -26.582 7.516 20.314 1.00 93.25 594 THR A N 1
ATOM 4628 C CA . THR A 1 594 ? -27.363 8.580 20.972 1.00 93.25 594 THR A CA 1
ATOM 4629 C C . THR A 1 594 ? -26.545 9.825 21.303 1.00 93.25 594 THR A C 1
ATOM 4631 O O . THR A 1 594 ? -27.103 10.917 21.353 1.00 93.25 594 THR A O 1
ATOM 4634 N N . ALA A 1 595 ? -25.229 9.697 21.496 1.00 93.06 595 ALA A N 1
ATOM 4635 C CA . ALA A 1 595 ? -24.350 10.826 21.798 1.00 93.06 595 ALA A CA 1
ATOM 4636 C C . ALA A 1 595 ? -23.788 11.442 20.504 1.00 93.06 595 ALA A C 1
ATOM 4638 O O . ALA A 1 595 ? -22.674 11.138 20.071 1.00 93.06 595 ALA A O 1
ATOM 4639 N N . VAL A 1 596 ? -24.622 12.263 19.865 1.00 93.12 596 VAL A N 1
ATOM 4640 C CA . VAL A 1 596 ? -24.410 12.854 18.537 1.00 93.12 596 VAL A CA 1
ATOM 4641 C C . VAL A 1 596 ? -24.678 14.359 18.631 1.00 93.12 596 VAL A C 1
ATOM 4643 O O . VAL A 1 596 ? -25.830 14.762 18.768 1.00 93.12 596 VAL A O 1
ATOM 4646 N N . GLY A 1 597 ? -23.626 15.180 18.612 1.00 92.75 597 GLY A N 1
ATOM 4647 C CA . GLY A 1 597 ? -23.692 16.641 18.774 1.00 92.75 597 GLY A CA 1
ATOM 4648 C C . GLY A 1 597 ? -22.646 17.346 17.913 1.00 92.75 597 GLY A C 1
ATOM 4649 O O . GLY A 1 597 ? -21.901 16.665 17.211 1.00 92.75 597 GLY A O 1
ATOM 4650 N N . ARG A 1 598 ? -22.580 18.687 17.959 1.00 94.56 598 ARG A N 1
ATOM 4651 C CA . ARG A 1 598 ? -21.744 19.496 17.043 1.00 94.56 598 ARG A CA 1
ATOM 4652 C C . ARG A 1 598 ? -20.309 18.984 16.907 1.00 94.56 598 ARG A C 1
ATOM 4654 O O . ARG A 1 598 ? -19.745 18.448 17.852 1.00 94.56 598 ARG A O 1
ATOM 4661 N N . TYR A 1 599 ? -19.671 19.227 15.770 1.00 92.56 599 TYR A N 1
ATOM 4662 C CA . TYR A 1 599 ? -18.257 18.891 15.596 1.00 92.56 599 TYR A CA 1
ATOM 4663 C C . TYR A 1 599 ? -17.326 19.945 16.226 1.00 92.56 599 TYR A C 1
ATOM 4665 O O . TYR A 1 599 ? -17.428 21.126 15.886 1.00 92.56 599 TYR A O 1
ATOM 4673 N N . CYS A 1 600 ? -16.394 19.518 17.082 1.00 94.94 600 CYS A N 1
ATOM 4674 C CA . CYS A 1 600 ? -15.248 20.306 17.542 1.00 94.94 600 CYS A CA 1
ATOM 4675 C C . CYS A 1 600 ? -13.952 19.483 17.469 1.00 94.94 600 CYS A C 1
ATOM 4677 O O . CYS A 1 600 ? -13.872 18.371 17.997 1.00 94.94 600 CYS A O 1
ATOM 4679 N N . GLU A 1 601 ? -12.921 20.070 16.868 1.00 90.62 601 GLU A N 1
ATOM 4680 C CA . GLU A 1 601 ? -11.629 19.440 16.600 1.00 90.62 601 GLU A CA 1
ATOM 4681 C C . GLU A 1 601 ? -10.474 20.342 17.032 1.00 90.62 601 GLU A C 1
ATOM 4683 O O . GLU A 1 601 ? -10.431 21.530 16.710 1.00 90.62 601 GLU A O 1
ATOM 4688 N N . TRP A 1 602 ? -9.511 19.763 17.745 1.00 90.94 602 TRP A N 1
ATOM 4689 C CA . TRP A 1 602 ? -8.207 20.380 17.945 1.00 90.94 602 TRP A CA 1
ATOM 4690 C C . TRP A 1 602 ? -7.367 20.216 16.668 1.00 90.94 602 TRP A C 1
ATOM 4692 O O . TRP A 1 602 ? -6.992 19.105 16.307 1.00 90.94 602 TRP A O 1
ATOM 4702 N N . THR A 1 603 ? -7.067 21.314 15.977 1.00 81.56 603 THR A N 1
ATOM 4703 C CA . THR A 1 603 ? -6.285 21.350 14.730 1.00 81.56 603 THR A CA 1
ATOM 4704 C C . THR A 1 603 ? -4.866 21.870 14.983 1.00 81.56 603 THR A C 1
ATOM 4706 O O . THR A 1 603 ? -4.603 22.565 15.969 1.00 81.56 603 THR A O 1
ATOM 4709 N N . HIS A 1 604 ? -3.913 21.553 14.102 1.00 78.94 604 HIS A N 1
ATOM 4710 C CA . HIS A 1 604 ? -2.559 22.111 14.181 1.00 78.94 604 HIS A CA 1
ATOM 4711 C C . HIS A 1 604 ? -2.525 23.570 13.714 1.00 78.94 604 HIS A C 1
ATOM 4713 O O . HIS A 1 604 ? -3.006 23.889 12.630 1.00 78.94 604 HIS A O 1
ATOM 4719 N N . LYS A 1 605 ? -1.845 24.445 14.468 1.00 83.88 605 LYS A N 1
ATOM 4720 C CA . LYS A 1 605 ? -1.579 25.832 14.035 1.00 83.88 605 LYS A CA 1
ATOM 4721 C C . LYS A 1 605 ? -0.641 25.921 12.820 1.00 83.88 605 LYS A C 1
ATOM 4723 O O . LYS A 1 605 ? -0.645 26.936 12.130 1.00 83.88 605 LYS A O 1
ATOM 4728 N N . THR A 1 606 ? 0.191 24.899 12.587 1.00 75.69 606 THR A N 1
ATOM 4729 C CA . THR A 1 606 ? 1.112 24.802 11.437 1.00 75.69 606 THR A CA 1
ATOM 4730 C C . THR A 1 606 ? 1.243 23.356 10.933 1.00 75.69 606 THR A C 1
ATOM 4732 O O . THR A 1 606 ? 0.456 22.925 10.098 1.00 75.69 606 THR A O 1
ATOM 4735 N N . VAL A 1 607 ? 2.208 22.597 11.458 1.00 71.69 607 VAL A N 1
ATOM 4736 C CA . VAL A 1 607 ? 2.384 21.143 11.271 1.00 71.69 607 VAL A CA 1
ATOM 4737 C C . VAL A 1 607 ? 2.230 20.426 12.601 1.00 71.69 607 VAL A C 1
ATOM 4739 O O . VAL A 1 607 ? 2.294 21.063 13.655 1.00 71.69 607 VAL A O 1
ATOM 4742 N N . ASP A 1 608 ? 2.104 19.101 12.563 1.00 72.06 608 ASP A N 1
ATOM 4743 C CA . ASP A 1 608 ? 2.184 18.291 13.772 1.00 72.06 608 ASP A CA 1
ATOM 4744 C C . ASP A 1 608 ? 3.593 18.380 14.403 1.00 72.06 608 ASP A C 1
ATOM 4746 O O . ASP A 1 608 ? 4.601 17.998 13.804 1.00 72.06 608 ASP A O 1
ATOM 4750 N N . GLN A 1 609 ? 3.678 18.924 15.623 1.00 78.12 609 GLN A N 1
ATOM 4751 C CA . GLN A 1 609 ? 4.942 19.166 16.335 1.00 78.12 609 GLN A CA 1
ATOM 4752 C C . GLN A 1 609 ? 5.227 18.142 17.447 1.00 78.12 609 GLN A C 1
ATOM 4754 O O . GLN A 1 609 ? 6.114 18.371 18.273 1.00 78.12 609 GLN A O 1
ATOM 4759 N N . TRP A 1 610 ? 4.529 16.998 17.459 1.00 79.69 610 TRP A N 1
ATOM 4760 C CA . TRP A 1 610 ? 4.662 15.928 18.467 1.00 79.69 610 TRP A CA 1
ATOM 4761 C C . TRP A 1 610 ? 6.115 15.505 18.760 1.00 79.69 610 TRP A C 1
ATOM 4763 O O . TRP A 1 610 ? 6.450 15.134 19.883 1.00 79.69 610 TRP A O 1
ATOM 4773 N N . ALA A 1 611 ? 6.995 15.564 17.756 1.00 73.69 611 ALA A N 1
ATOM 4774 C CA . ALA A 1 611 ? 8.400 15.193 17.896 1.00 73.69 611 ALA A CA 1
ATOM 4775 C C . ALA A 1 611 ? 9.204 16.215 18.723 1.00 73.69 611 ALA A C 1
ATOM 4777 O O . ALA A 1 611 ? 10.130 15.828 19.434 1.00 73.69 611 ALA A O 1
ATOM 4778 N N . LYS A 1 612 ? 8.837 17.503 18.641 1.00 80.38 612 LYS A N 1
ATOM 4779 C CA . LYS A 1 612 ? 9.518 18.627 19.307 1.00 80.38 612 LYS A CA 1
ATOM 4780 C C . LYS A 1 612 ? 9.002 18.889 20.721 1.00 80.38 612 LYS A C 1
ATOM 4782 O O . LYS A 1 612 ? 9.775 19.343 21.552 1.00 80.38 612 LYS A O 1
ATOM 4787 N N . ALA A 1 613 ? 7.724 18.618 20.981 1.00 84.00 613 ALA A N 1
ATOM 4788 C CA . ALA A 1 613 ? 7.138 18.747 22.311 1.00 84.00 613 ALA A CA 1
ATOM 4789 C C . ALA A 1 613 ? 7.595 17.589 23.215 1.00 84.00 613 ALA A C 1
ATOM 4791 O O . ALA A 1 613 ? 7.343 16.418 22.914 1.00 84.00 613 ALA A O 1
ATOM 4792 N N . GLU A 1 614 ? 8.267 17.894 24.323 1.00 84.62 614 GLU A N 1
ATOM 4793 C CA . GLU A 1 614 ? 8.640 16.898 25.330 1.00 84.62 614 GLU A CA 1
ATOM 4794 C C . GLU A 1 614 ? 7.448 16.547 26.220 1.00 84.62 614 GLU A C 1
ATOM 4796 O O . GLU A 1 614 ? 7.260 15.375 26.557 1.00 84.62 614 GLU A O 1
ATOM 4801 N N . THR A 1 615 ? 6.597 17.533 26.519 1.00 88.88 615 THR A N 1
ATOM 4802 C CA . THR A 1 615 ? 5.363 17.366 27.299 1.00 88.88 615 THR A CA 1
ATOM 4803 C C . THR A 1 615 ? 4.099 17.450 26.436 1.00 88.88 615 THR A C 1
ATOM 4805 O O . THR A 1 615 ? 4.096 18.004 25.335 1.00 88.88 615 THR A O 1
ATOM 4808 N N . PHE A 1 616 ? 2.987 16.907 26.943 1.00 90.75 616 PHE A N 1
ATOM 4809 C CA . PHE A 1 616 ? 1.683 17.055 26.286 1.00 90.75 616 PHE A CA 1
ATOM 4810 C C . PHE A 1 616 ? 1.171 18.505 26.389 1.00 90.75 616 PHE A C 1
ATOM 4812 O O . PHE A 1 616 ? 0.482 18.994 25.503 1.00 90.75 616 PHE A O 1
ATOM 4819 N N . GLU A 1 617 ? 1.553 19.222 27.443 1.00 90.94 617 GLU A N 1
ATOM 4820 C CA . GLU A 1 617 ? 1.217 20.622 27.685 1.00 90.94 617 GLU A CA 1
ATOM 4821 C C . GLU A 1 617 ? 1.870 21.570 26.666 1.00 90.94 617 GLU A C 1
ATOM 4823 O O . GLU A 1 617 ? 1.225 22.513 26.205 1.00 90.94 617 GLU A O 1
ATOM 4828 N N . GLU A 1 618 ? 3.122 21.315 26.274 1.00 90.44 618 GLU A N 1
ATOM 4829 C CA . GLU A 1 618 ? 3.763 21.978 25.128 1.00 90.44 618 GLU A CA 1
ATOM 4830 C C . GLU A 1 618 ? 3.049 21.632 23.823 1.00 90.44 618 GLU A C 1
ATOM 4832 O O . GLU A 1 618 ? 2.749 22.520 23.024 1.00 90.44 618 GLU A O 1
ATOM 4837 N N . TYR A 1 619 ? 2.735 20.349 23.614 1.00 91.94 619 TYR A N 1
ATOM 4838 C CA . TYR A 1 619 ? 2.048 19.896 22.409 1.00 91.94 619 TYR A CA 1
ATOM 4839 C C . TYR A 1 619 ? 0.703 20.602 22.224 1.00 91.94 619 TYR A C 1
ATOM 4841 O O . TYR A 1 619 ? 0.420 21.132 21.149 1.00 91.94 619 TYR A O 1
ATOM 4849 N N . MET A 1 620 ? -0.079 20.704 23.298 1.00 92.88 620 MET A N 1
ATOM 4850 C CA . MET A 1 620 ? -1.384 21.356 23.312 1.00 92.88 620 MET A CA 1
ATOM 4851 C C . MET A 1 620 ? -1.311 22.843 22.930 1.00 92.88 620 MET A C 1
ATOM 4853 O O . MET A 1 620 ? -2.205 23.358 22.261 1.00 92.88 620 MET A O 1
ATOM 4857 N N . GLN A 1 621 ? -0.215 23.536 23.262 1.00 92.44 621 GLN A N 1
ATOM 4858 C CA . GLN A 1 621 ? 0.004 24.926 22.840 1.00 92.44 621 GLN A CA 1
ATOM 4859 C C . GLN A 1 621 ? 0.219 25.068 21.323 1.00 92.44 621 GLN A C 1
ATOM 4861 O O . GLN A 1 621 ? -0.028 26.147 20.774 1.00 92.44 621 GLN A O 1
ATOM 4866 N N . THR A 1 622 ? 0.614 23.999 20.624 1.00 89.25 622 THR A N 1
ATOM 4867 C CA . THR A 1 622 ? 0.732 23.976 19.151 1.00 89.25 622 THR A CA 1
ATOM 4868 C C . THR A 1 622 ? -0.606 23.765 18.434 1.00 89.25 622 THR A C 1
ATOM 4870 O O . THR A 1 622 ? -0.685 23.962 17.219 1.00 89.25 622 THR A O 1
ATOM 4873 N N . LEU A 1 623 ? -1.670 23.435 19.177 1.00 92.06 623 LEU A N 1
ATOM 4874 C CA . LEU A 1 623 ? -3.016 23.206 18.652 1.00 92.06 623 LEU A CA 1
ATOM 4875 C C . LEU A 1 623 ? -3.925 24.434 18.825 1.00 92.06 623 LEU A C 1
ATOM 4877 O O . LEU A 1 623 ? -3.669 25.309 19.657 1.00 92.06 623 LEU A O 1
ATOM 4881 N N . GLN A 1 624 ? -5.001 24.502 18.048 1.00 93.62 624 GLN A N 1
ATOM 4882 C CA . GL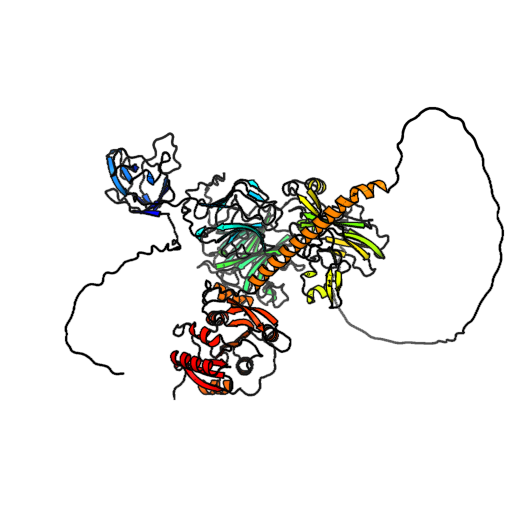N A 1 624 ? -6.121 25.434 18.216 1.00 93.62 624 GLN A CA 1
ATOM 4883 C C . GLN A 1 624 ? -7.446 24.664 18.152 1.00 93.62 624 GLN A C 1
ATOM 4885 O O . GLN A 1 624 ? -7.493 23.599 17.551 1.00 93.62 624 GLN A O 1
ATOM 4890 N N . LEU A 1 625 ? -8.505 25.165 18.791 1.00 95.12 625 LEU A N 1
ATOM 4891 C CA . LEU A 1 625 ? -9.816 24.511 18.776 1.00 95.12 625 LEU A CA 1
ATOM 4892 C C . LEU A 1 625 ? -10.700 25.138 17.697 1.00 95.12 625 LEU A C 1
ATOM 4894 O O . LEU A 1 625 ? -11.002 26.330 17.761 1.00 95.12 625 LEU A O 1
ATOM 4898 N N . GLU A 1 626 ? -11.148 24.326 16.746 1.00 91.94 626 GLU A N 1
ATOM 4899 C CA . GLU A 1 626 ? -12.095 24.708 15.701 1.00 91.94 626 GLU A CA 1
ATOM 4900 C C . GLU A 1 626 ? -13.423 23.973 15.922 1.00 91.94 626 GLU A C 1
ATOM 4902 O O . GLU A 1 626 ? -13.465 22.748 16.018 1.00 91.94 626 GLU A O 1
ATOM 4907 N N . CYS A 1 627 ? -14.521 24.725 16.026 1.00 93.38 627 CYS A N 1
ATOM 4908 C CA . CYS A 1 627 ? -15.861 24.198 16.293 1.00 93.38 627 CYS A CA 1
ATOM 4909 C C . CYS A 1 627 ? -16.859 24.661 15.230 1.00 93.38 627 CYS A C 1
ATOM 4911 O O . CYS A 1 627 ? -16.907 25.843 14.883 1.00 93.38 627 CYS A O 1
ATOM 4913 N N . ASN A 1 628 ? -17.722 23.746 14.795 1.00 90.25 628 ASN A N 1
ATOM 4914 C CA . ASN A 1 628 ? -18.917 24.074 14.027 1.00 90.25 628 ASN A CA 1
ATOM 4915 C C . ASN A 1 628 ? -19.963 24.771 14.918 1.00 90.25 628 ASN A C 1
ATOM 4917 O O . ASN A 1 628 ? -20.023 24.563 16.133 1.00 90.25 628 ASN A O 1
ATOM 4921 N N . ASN A 1 629 ? -20.843 25.563 14.300 1.00 88.19 629 ASN A N 1
ATOM 4922 C CA . ASN A 1 629 ? -22.021 26.104 14.980 1.00 88.19 629 ASN A CA 1
ATOM 4923 C C . ASN A 1 629 ? -22.978 24.968 15.375 1.00 88.19 629 ASN A C 1
ATOM 4925 O O . ASN A 1 629 ? -23.303 24.125 14.545 1.00 88.19 629 ASN A O 1
ATOM 4929 N N . GLY A 1 630 ? -23.457 24.976 16.621 1.00 90.81 630 GLY A N 1
ATOM 4930 C CA . GLY A 1 630 ? -24.374 23.970 17.164 1.00 90.81 630 GLY A CA 1
ATOM 4931 C C . GLY A 1 630 ? -24.217 23.810 18.678 1.00 90.81 630 GLY A C 1
ATOM 4932 O O . GLY A 1 630 ? -23.503 24.590 19.318 1.00 90.81 630 GLY A O 1
ATOM 4933 N N . GLU A 1 631 ? -24.840 22.775 19.240 1.00 92.56 631 GLU A N 1
ATOM 4934 C CA . GLU A 1 631 ? -24.764 22.421 20.666 1.00 92.56 631 GLU A CA 1
ATOM 4935 C C . GLU A 1 631 ? -24.090 21.045 20.874 1.00 92.56 631 GLU A C 1
ATOM 4937 O O . GLU A 1 631 ? -24.163 20.182 19.991 1.00 92.56 631 GLU A O 1
ATOM 4942 N N . PRO A 1 632 ? -23.400 20.821 22.011 1.00 95.25 632 PRO A N 1
ATOM 4943 C CA . PRO A 1 632 ? -22.861 19.510 22.378 1.00 95.25 632 PRO A CA 1
ATOM 4944 C C . PRO A 1 632 ? -23.982 18.547 22.796 1.00 95.25 632 PRO A C 1
ATOM 4946 O O . PRO A 1 632 ? -24.941 18.951 23.454 1.00 95.25 632 PRO A O 1
ATOM 4949 N N . ALA A 1 633 ? -23.836 17.254 22.507 1.00 95.88 633 ALA A N 1
ATOM 4950 C CA . ALA A 1 633 ? -24.793 16.247 22.969 1.00 95.88 633 ALA A CA 1
ATOM 4951 C C . ALA A 1 633 ? -24.466 15.775 24.390 1.00 95.88 633 ALA A C 1
ATOM 4953 O O . ALA A 1 633 ? -23.334 15.390 24.666 1.00 95.88 633 ALA A O 1
ATOM 4954 N N . ALA A 1 634 ? -25.454 15.760 25.286 1.00 95.69 634 ALA A N 1
ATOM 4955 C CA . ALA A 1 634 ? -25.285 15.261 26.650 1.00 95.69 634 ALA A CA 1
ATOM 4956 C C . ALA A 1 634 ? -25.594 13.756 26.739 1.00 95.69 634 ALA A C 1
ATOM 4958 O O . ALA A 1 634 ? -26.750 13.341 26.640 1.00 95.69 634 ALA A O 1
ATOM 4959 N N . LEU A 1 635 ? -24.566 12.939 26.970 1.00 96.81 635 LEU A N 1
ATOM 4960 C CA . LEU A 1 635 ? -24.704 11.528 27.319 1.00 96.81 635 LEU A CA 1
ATOM 4961 C C . LEU A 1 635 ? -24.641 11.355 28.840 1.00 96.81 635 LEU A C 1
ATOM 4963 O O . LEU A 1 635 ? -23.570 11.452 29.440 1.00 96.81 635 LEU A O 1
ATOM 4967 N N . ASN A 1 636 ? -25.784 11.043 29.445 1.00 96.50 636 ASN A N 1
ATOM 4968 C CA . ASN A 1 636 ? -25.871 10.680 30.857 1.00 96.50 636 ASN A CA 1
ATOM 4969 C C . ASN A 1 636 ? -25.645 9.170 31.016 1.00 96.50 636 ASN A C 1
ATOM 4971 O O . ASN A 1 636 ? -26.363 8.374 30.409 1.00 96.50 636 ASN A O 1
ATOM 4975 N N . TRP A 1 637 ? -24.690 8.771 31.855 1.00 97.06 637 TRP A N 1
ATOM 4976 C CA . TRP A 1 637 ? -24.414 7.370 32.182 1.00 97.06 637 TRP A CA 1
ATOM 4977 C C . TRP A 1 637 ? -24.440 7.146 33.695 1.00 97.06 637 TRP A C 1
ATOM 4979 O O . TRP A 1 637 ? -23.613 7.687 34.428 1.00 97.06 637 TRP A O 1
ATOM 4989 N N . THR A 1 638 ? -25.386 6.332 34.164 1.00 96.44 638 THR A N 1
ATOM 4990 C CA . THR A 1 638 ? -25.402 5.805 35.534 1.00 96.44 638 THR A CA 1
ATOM 4991 C C . THR A 1 638 ? -24.629 4.491 35.565 1.00 96.44 638 THR A C 1
ATOM 4993 O O . THR A 1 638 ? -24.986 3.543 34.865 1.00 96.44 638 THR A O 1
ATOM 4996 N N . VAL A 1 639 ? -23.571 4.424 36.372 1.00 96.25 639 VAL A N 1
ATOM 4997 C CA . VAL A 1 639 ? -22.699 3.247 36.459 1.00 96.25 639 VAL A CA 1
ATOM 4998 C C . VAL A 1 639 ? -23.401 2.163 37.276 1.00 96.25 639 VAL A C 1
ATOM 5000 O O . VAL A 1 639 ? -23.524 2.275 38.495 1.00 96.25 639 VAL A O 1
ATOM 5003 N N . ALA A 1 640 ? -23.881 1.111 36.616 1.00 93.94 640 ALA A N 1
ATOM 5004 C CA . ALA A 1 640 ? -24.574 0.007 37.275 1.00 93.94 640 ALA A CA 1
ATOM 5005 C C . ALA A 1 640 ? -23.610 -0.835 38.139 1.00 93.94 640 ALA A C 1
ATOM 5007 O O . ALA A 1 640 ? -22.410 -0.900 37.856 1.00 93.94 640 ALA A O 1
ATOM 5008 N N . HIS A 1 641 ? -24.111 -1.487 39.194 1.00 91.88 641 HIS A N 1
ATOM 5009 C CA . HIS A 1 641 ? -23.258 -2.231 40.134 1.00 91.88 641 HIS A CA 1
ATOM 5010 C C . HIS A 1 641 ? -22.559 -3.439 39.488 1.00 91.88 641 HIS A C 1
ATOM 5012 O O . HIS A 1 641 ? -21.450 -3.784 39.879 1.00 91.88 641 HIS A O 1
ATOM 5018 N N . GLU A 1 642 ? -23.159 -4.037 38.461 1.00 92.38 642 GLU A N 1
ATOM 5019 C CA . GLU A 1 642 ? -22.599 -5.134 37.663 1.00 92.38 642 GLU A CA 1
ATOM 5020 C C . GLU A 1 642 ? -21.814 -4.656 36.420 1.00 92.38 642 GLU A C 1
ATOM 5022 O O . GLU A 1 642 ? -21.619 -5.409 35.461 1.00 92.38 642 GLU A O 1
ATOM 5027 N N . THR A 1 643 ? -21.351 -3.400 36.424 1.00 94.56 643 THR A N 1
ATOM 5028 C CA . THR A 1 643 ? -20.341 -2.900 35.476 1.00 94.56 643 THR A CA 1
ATOM 5029 C C . THR A 1 643 ? -18.959 -3.462 35.860 1.00 94.56 643 THR A C 1
ATOM 5031 O O . THR A 1 643 ? -18.577 -3.322 37.028 1.00 94.56 643 THR A O 1
ATOM 5034 N N . PRO A 1 644 ? -18.191 -4.074 34.933 1.00 95.38 644 PRO A N 1
ATOM 5035 C CA . PRO A 1 644 ? -16.827 -4.553 35.193 1.00 95.38 644 PRO A CA 1
ATOM 5036 C C . PRO A 1 644 ? -15.874 -3.440 35.647 1.00 95.38 644 PRO A C 1
ATOM 5038 O O . PRO A 1 644 ? -16.088 -2.283 35.299 1.00 95.38 644 PRO A O 1
ATOM 5041 N N . ASP A 1 645 ? -14.795 -3.793 36.357 1.00 94.50 645 ASP A N 1
ATOM 5042 C CA . ASP A 1 645 ? -13.781 -2.835 36.854 1.00 94.50 645 ASP A CA 1
ATOM 5043 C C . ASP A 1 645 ? -13.059 -2.054 35.740 1.00 94.50 645 ASP A C 1
ATOM 5045 O O . ASP A 1 645 ? -12.448 -1.018 35.998 1.00 94.50 645 ASP A O 1
ATOM 5049 N N . LEU A 1 646 ? -13.121 -2.543 34.498 1.00 96.12 646 LEU A N 1
ATOM 5050 C CA . LEU A 1 646 ? -12.557 -1.898 33.319 1.00 96.12 646 LEU A CA 1
ATOM 5051 C C . LEU A 1 646 ? -13.567 -1.921 32.170 1.00 96.12 646 LEU A C 1
ATOM 5053 O O . LEU A 1 646 ? -13.995 -2.989 31.730 1.00 96.12 646 LEU A O 1
ATOM 5057 N N . VAL A 1 647 ? -13.897 -0.738 31.658 1.00 97.62 647 VAL A N 1
ATOM 5058 C CA . VAL A 1 647 ? -14.638 -0.538 30.404 1.00 97.62 647 VAL A CA 1
ATOM 5059 C C . VAL A 1 647 ? -13.918 0.515 29.553 1.00 97.62 647 VAL A C 1
ATOM 5061 O O . VAL A 1 647 ? -12.897 1.070 29.961 1.00 97.62 647 VAL A O 1
ATOM 5064 N N . TYR A 1 648 ? -14.414 0.790 28.351 1.00 97.50 648 TYR A N 1
ATOM 5065 C CA . TYR A 1 648 ? -13.770 1.668 27.376 1.00 97.50 648 TYR A CA 1
ATOM 5066 C C . TYR A 1 648 ? -14.760 2.682 26.811 1.00 97.50 648 TYR A C 1
ATOM 5068 O O . TYR A 1 648 ? -15.883 2.322 26.453 1.00 97.50 648 TYR A O 1
ATOM 5076 N N . TYR A 1 649 ? -14.325 3.936 26.679 1.00 97.44 649 TYR A N 1
ATOM 5077 C CA . TYR A 1 649 ? -15.003 4.922 25.842 1.00 97.44 649 TYR A CA 1
ATOM 5078 C C . TYR A 1 649 ? -14.417 4.875 24.435 1.00 97.44 649 TYR A C 1
ATOM 5080 O O . TYR A 1 649 ? -13.198 4.844 24.266 1.00 97.44 649 TYR A O 1
ATOM 5088 N N . GLN A 1 650 ? -15.271 4.860 23.417 1.00 95.31 650 GLN A N 1
ATOM 5089 C CA . GLN A 1 650 ? -14.853 4.700 22.028 1.00 95.31 650 GLN A CA 1
ATOM 5090 C C . GLN A 1 650 ? -15.757 5.463 21.054 1.00 95.31 650 GLN A C 1
ATOM 5092 O O . GLN A 1 650 ? -16.809 5.991 21.414 1.00 95.31 650 GLN A O 1
ATOM 5097 N N . CYS A 1 651 ? -15.323 5.533 19.794 1.00 89.94 651 CYS A N 1
ATOM 5098 C CA . CYS A 1 651 ? -16.150 6.003 18.688 1.00 89.94 651 CYS A CA 1
ATOM 5099 C C . CYS A 1 651 ? -17.062 4.874 18.175 1.00 89.94 651 CYS A C 1
ATOM 5101 O O . CYS A 1 651 ? -16.616 3.745 17.971 1.00 89.94 651 CYS A O 1
ATOM 5103 N N . TYR A 1 652 ? -18.345 5.166 17.961 1.00 90.44 652 TYR A N 1
ATOM 5104 C CA . TYR A 1 652 ? -19.338 4.202 17.480 1.00 90.44 652 TYR A CA 1
ATOM 5105 C C . TYR A 1 652 ? -19.084 3.779 16.026 1.00 90.44 652 TYR A C 1
ATOM 5107 O O . TYR A 1 652 ? -19.286 2.617 15.680 1.00 90.44 652 TYR A O 1
ATOM 5115 N N . THR A 1 653 ? -18.648 4.709 15.173 1.00 79.62 653 THR A N 1
ATOM 5116 C CA . THR A 1 653 ? -18.429 4.484 13.734 1.00 79.62 653 THR A CA 1
ATOM 5117 C C . THR A 1 653 ? -17.025 3.977 13.404 1.00 79.62 653 THR A C 1
ATOM 5119 O O . THR A 1 653 ? -16.879 3.183 12.482 1.00 79.62 653 THR A O 1
ATOM 5122 N N . HIS A 1 654 ? -16.009 4.390 14.165 1.00 77.69 654 HIS A N 1
ATOM 5123 C CA . HIS A 1 654 ? -14.595 4.137 13.871 1.00 77.69 654 HIS A CA 1
ATOM 5124 C C . HIS A 1 654 ? -13.918 3.353 15.005 1.00 77.69 654 HIS A C 1
ATOM 5126 O O . HIS A 1 654 ? -14.205 3.582 16.181 1.00 77.69 654 HIS A O 1
ATOM 5132 N N . ASN A 1 655 ? -12.993 2.451 14.664 1.00 79.25 655 ASN A N 1
ATOM 5133 C CA . ASN A 1 655 ? -12.178 1.752 15.664 1.00 79.25 655 ASN A CA 1
ATOM 5134 C C . ASN A 1 655 ? -11.079 2.670 16.236 1.00 79.25 655 ASN A C 1
ATOM 5136 O O . ASN A 1 655 ? -10.633 3.576 15.549 1.00 79.25 655 ASN A O 1
ATOM 5140 N N . ASN A 1 656 ? -10.562 2.375 17.429 1.00 82.50 656 ASN A N 1
ATOM 5141 C CA . ASN A 1 656 ? -9.305 2.915 17.972 1.00 82.50 656 ASN A CA 1
ATOM 5142 C C . ASN A 1 656 ? -9.206 4.458 18.035 1.00 82.50 656 ASN A C 1
ATOM 5144 O O . ASN A 1 656 ? -8.193 5.040 17.643 1.00 82.50 656 ASN A O 1
ATOM 5148 N N . LEU A 1 657 ? -10.247 5.130 18.543 1.00 86.19 657 LEU A N 1
ATOM 5149 C CA . LEU A 1 657 ? -10.210 6.578 18.822 1.00 86.19 657 LEU A CA 1
ATOM 5150 C C . LEU A 1 657 ? -10.109 6.892 20.325 1.00 86.19 657 LEU A C 1
ATOM 5152 O O . LEU A 1 657 ? -9.594 7.942 20.695 1.00 86.19 657 LEU A O 1
ATOM 5156 N N . GLY A 1 658 ? -10.614 6.020 21.201 1.00 91.00 658 GLY A N 1
ATOM 5157 C CA . GLY A 1 658 ? -10.710 6.245 22.649 1.00 91.00 658 GLY A CA 1
ATOM 5158 C C . GLY A 1 658 ? -9.881 5.286 23.504 1.00 91.00 658 GLY A C 1
ATOM 5159 O O . GLY A 1 658 ? -8.984 4.603 23.000 1.00 91.00 658 GLY A O 1
ATOM 5160 N N . TRP A 1 659 ? -10.160 5.283 24.812 1.00 94.81 659 TRP A N 1
ATOM 5161 C CA . TRP A 1 659 ? -9.378 4.575 25.831 1.00 94.81 659 TRP A CA 1
ATOM 5162 C C . TRP A 1 659 ? -10.232 4.172 27.053 1.00 94.81 659 TRP A C 1
ATOM 5164 O O . TRP A 1 659 ? -11.414 3.860 26.916 1.00 94.81 659 TRP A O 1
ATOM 5174 N N . LYS A 1 660 ? -9.618 4.063 28.235 1.00 94.69 660 LYS A N 1
ATOM 5175 C CA . LYS A 1 660 ? -10.122 3.301 29.388 1.00 94.69 660 LYS A CA 1
ATOM 5176 C C . LYS A 1 660 ? -10.916 4.128 30.395 1.00 94.69 660 LYS A C 1
ATOM 5178 O O . LYS A 1 660 ? -10.560 5.261 30.719 1.00 94.69 660 LYS A O 1
ATOM 5183 N N . ILE A 1 661 ? -11.925 3.485 30.973 1.00 97.00 661 ILE A N 1
ATOM 5184 C CA . ILE A 1 661 ? -12.595 3.891 32.206 1.00 97.00 661 ILE A CA 1
ATOM 5185 C C . ILE A 1 661 ? -12.391 2.784 33.245 1.00 97.00 661 ILE A C 1
ATOM 5187 O O . ILE A 1 661 ? -12.824 1.649 33.041 1.00 97.00 661 ILE A O 1
ATOM 5191 N N . HIS A 1 662 ? -11.763 3.124 34.366 1.00 96.06 662 HIS A N 1
ATOM 5192 C CA . HIS A 1 662 ? -11.707 2.284 35.558 1.00 96.06 662 HIS A CA 1
ATOM 5193 C C . HIS A 1 662 ? -12.962 2.522 36.397 1.00 96.06 662 HIS A C 1
ATOM 5195 O O . HIS A 1 662 ? -13.317 3.665 36.698 1.00 96.06 662 HIS A O 1
ATOM 5201 N N . VAL A 1 663 ? -13.626 1.441 36.785 1.00 95.69 663 VAL A N 1
ATOM 5202 C CA . VAL A 1 663 ? -14.854 1.459 37.581 1.00 95.69 663 VAL A CA 1
ATOM 5203 C C . VAL A 1 663 ? -14.527 0.948 38.977 1.00 95.69 663 VAL A C 1
ATOM 5205 O O . VAL A 1 663 ? -14.064 -0.178 39.136 1.00 95.69 663 VAL A O 1
ATOM 5208 N N . VAL A 1 664 ? -14.756 1.779 39.991 1.00 94.81 664 VAL A N 1
ATOM 5209 C CA . VAL A 1 664 ? -14.421 1.478 41.389 1.00 94.81 664 VAL A CA 1
ATOM 5210 C C . VAL A 1 664 ? -15.657 1.486 42.287 1.00 94.81 664 VAL A C 1
ATOM 5212 O O . VAL A 1 664 ? -16.706 2.037 41.940 1.00 94.81 664 VAL A O 1
ATOM 5215 N N . ASP A 1 665 ? -15.539 0.892 43.470 1.00 91.88 665 ASP A N 1
ATOM 5216 C CA . ASP A 1 665 ? -16.608 0.926 44.468 1.00 91.88 665 ASP A CA 1
ATOM 5217 C C . ASP A 1 665 ? -16.627 2.271 45.223 1.00 91.88 665 ASP A C 1
ATOM 5219 O O . ASP A 1 665 ? -15.568 2.890 45.399 1.00 91.88 665 ASP A O 1
ATOM 5223 N N . PRO A 1 666 ? -17.796 2.750 45.693 1.00 87.38 666 PRO A N 1
ATOM 5224 C CA . PRO A 1 666 ? -17.906 4.010 46.425 1.00 87.38 666 PRO A CA 1
ATOM 5225 C C . PRO A 1 666 ? -16.942 4.113 47.612 1.00 87.38 666 PRO A C 1
ATOM 5227 O O . PRO A 1 666 ? -16.899 3.239 48.476 1.00 87.38 666 PRO A O 1
ATOM 5230 N N . GLY A 1 667 ? -16.184 5.209 47.669 1.00 77.44 667 GLY A N 1
ATOM 5231 C CA . GLY A 1 667 ? -15.176 5.441 48.712 1.00 77.44 667 GLY A CA 1
ATOM 5232 C C . GLY A 1 667 ? -13.810 4.781 48.471 1.00 77.44 667 GLY A C 1
ATOM 5233 O O . GLY A 1 667 ? -12.911 4.960 49.292 1.00 77.44 667 GLY A O 1
ATOM 5234 N N . THR A 1 668 ? -13.612 4.072 47.353 1.00 84.31 668 THR A N 1
ATOM 5235 C CA . THR A 1 668 ? -12.278 3.610 46.929 1.00 84.31 668 THR A CA 1
ATOM 5236 C C . THR A 1 668 ? -11.348 4.804 46.694 1.00 84.31 668 THR A C 1
ATOM 5238 O O . THR A 1 668 ? -11.728 5.782 46.049 1.00 84.31 668 THR A O 1
ATOM 5241 N N . ALA A 1 669 ? -10.105 4.724 47.177 1.00 78.00 669 ALA A N 1
ATOM 5242 C CA . ALA A 1 669 ? -9.099 5.752 46.925 1.00 78.00 669 ALA A CA 1
ATOM 5243 C C . ALA A 1 669 ? -8.669 5.747 45.444 1.00 78.00 669 ALA A C 1
ATOM 5245 O O . ALA A 1 669 ? -8.007 4.818 44.982 1.00 78.00 669 ALA A O 1
ATOM 5246 N N . VAL A 1 670 ? -9.044 6.794 44.707 1.00 80.94 670 VAL A N 1
ATOM 5247 C CA . VAL A 1 670 ? -8.673 7.006 43.297 1.00 80.94 670 VAL A CA 1
ATOM 5248 C C . VAL A 1 670 ? -7.399 7.859 43.174 1.00 80.94 670 VAL A C 1
ATOM 5250 O O . VAL A 1 670 ? -7.158 8.706 44.039 1.00 80.94 670 VAL A O 1
ATOM 5253 N N . PRO A 1 671 ? -6.579 7.696 42.114 1.00 76.56 671 PRO A N 1
ATOM 5254 C CA . PRO A 1 671 ? -5.405 8.545 41.905 1.00 76.56 671 PRO A CA 1
ATOM 5255 C C . PRO A 1 671 ? -5.818 10.008 41.701 1.00 76.56 671 PRO A C 1
ATOM 5257 O O . PRO A 1 671 ? -6.753 10.283 40.945 1.00 76.56 671 PRO A O 1
ATOM 5260 N N . MET A 1 672 ? -5.129 10.952 42.347 1.00 63.09 672 MET A N 1
ATOM 5261 C CA . MET A 1 672 ? -5.414 12.381 42.175 1.00 63.09 672 MET A CA 1
ATOM 5262 C C . MET A 1 672 ? -4.837 12.915 40.849 1.00 63.09 672 MET A C 1
ATOM 5264 O O . MET A 1 672 ? -3.735 12.510 40.462 1.00 63.09 672 MET A O 1
ATOM 5268 N N . PRO A 1 673 ? -5.530 13.837 40.147 1.00 56.19 673 PRO A N 1
ATOM 5269 C CA . PRO A 1 673 ? -5.038 14.391 38.888 1.00 56.19 673 PRO A CA 1
ATOM 5270 C C . PRO A 1 673 ? -3.683 15.092 39.068 1.00 56.19 673 PRO A C 1
ATOM 5272 O O . PRO A 1 673 ? -3.569 16.067 39.807 1.00 56.19 673 PRO A O 1
ATOM 5275 N N . GLY A 1 674 ? -2.656 14.586 38.378 1.00 54.09 674 GLY A N 1
ATOM 5276 C CA . GLY A 1 674 ? -1.283 15.110 38.412 1.00 54.09 674 GLY A CA 1
ATOM 5277 C C . GLY A 1 674 ? -0.295 14.353 39.313 1.00 54.09 674 GLY A C 1
ATOM 5278 O O . GLY A 1 674 ? 0.903 14.626 39.237 1.00 54.09 674 GLY A O 1
ATOM 5279 N N . ASP A 1 675 ? -0.735 13.385 40.125 1.00 46.03 675 ASP A N 1
ATOM 5280 C CA . ASP A 1 675 ? 0.140 12.725 41.107 1.00 46.03 675 ASP A CA 1
ATOM 5281 C C . ASP A 1 675 ? 0.980 11.575 40.503 1.00 46.03 675 ASP A C 1
ATOM 5283 O O . ASP A 1 675 ? 0.660 10.388 40.602 1.00 46.03 675 ASP A O 1
ATOM 5287 N N . GLN A 1 676 ? 2.090 11.929 39.845 1.00 44.72 676 GLN A N 1
ATOM 5288 C CA . GLN A 1 676 ? 2.963 10.988 39.119 1.00 44.72 676 GLN A CA 1
ATOM 5289 C C . GLN A 1 676 ? 3.703 9.952 39.998 1.00 44.72 676 GLN A C 1
ATOM 5291 O O . GLN A 1 676 ? 4.428 9.110 39.465 1.00 44.72 676 GLN A O 1
ATOM 5296 N N . LYS A 1 677 ? 3.573 9.978 41.333 1.00 33.03 677 LYS A N 1
ATOM 5297 C CA . LYS A 1 677 ? 4.382 9.122 42.227 1.00 33.03 677 LYS A CA 1
ATOM 5298 C C . LYS A 1 677 ? 3.819 7.723 42.485 1.00 33.03 677 LYS A C 1
ATOM 5300 O O . LYS A 1 677 ? 4.557 6.862 42.961 1.00 33.03 677 LYS A O 1
ATOM 5305 N N . ALA A 1 678 ? 2.569 7.444 42.121 1.00 33.03 678 ALA A N 1
ATOM 5306 C CA . ALA A 1 678 ? 1.886 6.184 42.438 1.00 33.03 678 ALA A CA 1
ATOM 5307 C C . ALA A 1 678 ? 2.286 4.958 41.572 1.00 33.03 678 ALA A C 1
ATOM 5309 O O . ALA A 1 678 ? 1.477 4.046 41.396 1.00 33.03 678 ALA A O 1
ATOM 5310 N N . ARG A 1 679 ? 3.512 4.896 41.016 1.00 35.81 679 ARG A N 1
ATOM 5311 C CA . ARG A 1 679 ? 4.008 3.695 40.299 1.00 35.81 679 ARG A CA 1
ATOM 5312 C C . ARG A 1 679 ? 5.527 3.456 40.306 1.00 35.81 679 ARG A C 1
ATOM 5314 O O . ARG A 1 679 ? 6.070 2.858 39.381 1.00 35.81 679 ARG A O 1
ATOM 5321 N N . MET A 1 680 ? 6.206 3.832 41.390 1.00 30.36 680 MET A N 1
ATOM 5322 C CA . MET A 1 680 ? 7.506 3.247 41.757 1.00 30.36 680 MET A CA 1
ATOM 5323 C C . MET A 1 680 ? 7.441 2.644 43.168 1.00 30.36 680 MET A C 1
ATOM 5325 O O . MET A 1 680 ? 6.694 3.123 44.014 1.00 30.36 680 MET A O 1
ATOM 5329 N N . ASN A 1 681 ? 8.255 1.610 43.406 1.00 29.34 681 ASN A N 1
ATOM 5330 C CA . ASN A 1 681 ? 8.435 0.891 44.677 1.00 29.34 681 ASN A CA 1
ATOM 5331 C C . ASN A 1 681 ? 7.266 -0.002 45.151 1.00 29.34 681 ASN A C 1
ATOM 5333 O O . ASN A 1 681 ? 6.564 0.300 46.110 1.00 29.34 681 ASN A O 1
ATOM 5337 N N . THR A 1 682 ? 7.169 -1.201 44.570 1.00 28.42 682 THR A N 1
ATOM 5338 C CA . THR A 1 682 ? 6.702 -2.416 45.284 1.00 28.42 682 THR A CA 1
ATOM 5339 C C . THR A 1 682 ? 7.503 -3.660 44.869 1.00 28.42 682 THR A C 1
ATOM 5341 O O . THR A 1 682 ? 6.993 -4.771 44.779 1.00 28.42 682 THR A O 1
ATOM 5344 N N . ALA A 1 683 ? 8.805 -3.475 44.628 1.00 29.89 683 ALA A N 1
ATOM 5345 C CA . ALA A 1 683 ? 9.764 -4.563 44.459 1.00 29.89 683 ALA A CA 1
ATOM 5346 C C . ALA A 1 683 ? 10.453 -4.851 45.805 1.00 29.89 683 ALA A C 1
ATOM 5348 O O . ALA A 1 683 ? 11.593 -4.443 46.020 1.00 29.89 683 ALA A O 1
ATOM 5349 N N . THR A 1 684 ? 9.746 -5.527 46.716 1.00 28.06 684 THR A N 1
ATOM 5350 C CA . THR A 1 684 ? 10.283 -5.898 48.036 1.00 28.06 684 THR A CA 1
ATOM 5351 C C . THR A 1 684 ? 10.243 -7.410 48.224 1.00 28.06 684 THR A C 1
ATOM 5353 O O . THR A 1 684 ? 9.186 -8.030 48.284 1.00 28.06 684 THR A O 1
ATOM 5356 N N . THR A 1 685 ? 11.439 -7.981 48.291 1.00 27.89 685 THR A N 1
ATOM 5357 C CA . THR A 1 685 ? 11.780 -9.402 48.372 1.00 27.89 685 THR A CA 1
ATOM 5358 C C . THR A 1 685 ? 11.015 -10.189 49.443 1.00 27.89 685 THR A C 1
ATOM 5360 O O . THR A 1 685 ? 11.042 -9.821 50.614 1.00 27.89 685 THR A O 1
ATOM 5363 N N . PHE A 1 686 ? 10.492 -11.362 49.071 1.00 27.09 686 PHE A N 1
ATOM 5364 C CA . PHE A 1 686 ? 10.276 -12.485 49.993 1.00 27.09 686 PHE A CA 1
ATOM 5365 C C . PHE A 1 686 ? 11.103 -13.700 49.521 1.00 27.09 686 PHE A C 1
ATOM 5367 O O . PHE A 1 686 ? 11.192 -13.931 48.313 1.00 27.09 686 PHE A O 1
ATOM 5374 N N . PRO A 1 687 ? 11.757 -14.450 50.431 1.00 28.91 687 PRO A N 1
ATOM 5375 C CA . PRO A 1 687 ? 12.630 -15.569 50.073 1.00 28.91 687 PRO A CA 1
ATOM 5376 C C . PRO A 1 687 ? 11.841 -16.842 49.697 1.00 28.91 687 PRO A C 1
ATOM 5378 O O . PRO A 1 687 ? 10.691 -17.000 50.110 1.00 28.91 687 PRO A O 1
ATOM 5381 N N . PRO A 1 688 ? 12.445 -17.775 48.936 1.00 26.95 688 PRO A N 1
ATOM 5382 C CA . PRO A 1 688 ? 11.736 -18.932 48.399 1.00 26.95 688 PRO A CA 1
ATOM 5383 C C . PRO A 1 688 ? 11.514 -20.033 49.445 1.00 26.95 688 PRO A C 1
ATOM 5385 O O . PRO A 1 688 ? 12.469 -20.560 50.018 1.00 26.95 688 PRO A O 1
ATOM 5388 N N . PHE A 1 689 ? 10.263 -20.465 49.605 1.00 25.62 689 PHE A N 1
ATOM 5389 C CA . PHE A 1 689 ? 9.950 -21.770 50.189 1.00 25.62 689 PHE A CA 1
ATOM 5390 C C . PHE A 1 689 ? 9.846 -22.829 49.088 1.00 25.62 689 PHE A C 1
ATOM 5392 O O . PHE A 1 689 ? 9.210 -22.614 48.057 1.00 25.62 689 PHE A O 1
ATOM 5399 N N . LYS A 1 690 ? 10.485 -23.981 49.310 1.00 24.69 690 LYS A N 1
ATOM 5400 C CA . LYS A 1 690 ? 10.373 -25.146 48.425 1.00 24.69 690 LYS A CA 1
ATOM 5401 C C . LYS A 1 690 ? 8.992 -25.783 48.575 1.00 24.69 690 LYS A C 1
ATOM 5403 O O . LYS A 1 690 ? 8.517 -25.940 49.696 1.00 24.69 690 LYS A O 1
ATOM 5408 N N . MET A 1 691 ? 8.440 -26.283 47.475 1.00 25.98 691 MET A N 1
ATOM 5409 C CA . MET A 1 691 ? 7.528 -27.427 47.505 1.00 25.98 691 MET A CA 1
ATOM 5410 C C . MET A 1 691 ? 8.070 -28.507 46.572 1.00 25.98 691 MET A C 1
ATOM 5412 O O . MET A 1 691 ? 8.691 -28.198 45.555 1.00 25.98 691 MET A O 1
ATOM 5416 N N . GLN A 1 692 ? 7.882 -29.761 46.966 1.00 26.55 692 GLN A N 1
ATOM 5417 C CA . GLN A 1 692 ? 8.420 -30.941 46.303 1.00 26.55 692 GLN A CA 1
ATOM 5418 C C . GLN A 1 692 ? 7.276 -31.941 46.077 1.00 26.55 692 GLN A C 1
ATOM 5420 O O . GLN A 1 692 ? 6.428 -32.097 46.947 1.00 26.55 692 GLN A O 1
ATOM 5425 N N . GLU A 1 693 ? 7.258 -32.522 44.878 1.00 25.78 693 GLU A N 1
ATOM 5426 C CA . GLU A 1 693 ? 6.609 -33.769 44.427 1.00 25.78 693 GLU A CA 1
ATOM 5427 C C . GLU A 1 693 ? 5.355 -34.294 45.181 1.00 25.78 693 GLU A C 1
ATOM 5429 O O . GLU A 1 693 ? 5.441 -34.815 46.286 1.00 25.78 693 GLU A O 1
ATOM 5434 N N . ASN A 1 694 ? 4.192 -34.191 44.511 1.00 24.38 694 ASN A N 1
ATOM 5435 C CA . ASN A 1 694 ? 3.265 -35.272 44.076 1.00 24.38 694 ASN A CA 1
ATOM 5436 C C . ASN A 1 694 ? 3.358 -36.705 44.688 1.00 24.38 694 ASN A C 1
ATOM 5438 O O . ASN A 1 694 ? 4.458 -37.116 45.047 1.00 24.38 694 ASN A O 1
ATOM 5442 N N . PRO A 1 695 ? 2.300 -37.570 44.597 1.00 38.31 695 PRO A N 1
ATOM 5443 C CA . PRO A 1 695 ? 0.966 -37.383 43.968 1.00 38.31 695 PRO A CA 1
ATOM 5444 C C . PRO A 1 695 ? -0.270 -37.984 44.726 1.00 38.31 695 PRO A C 1
ATOM 5446 O O . PRO A 1 695 ? -0.132 -38.650 45.740 1.00 38.31 695 PRO A O 1
ATOM 5449 N N . ALA A 1 696 ? -1.469 -37.772 44.147 1.00 23.58 696 ALA A N 1
ATOM 5450 C CA . ALA A 1 696 ? -2.681 -38.636 44.059 1.00 23.58 696 ALA A CA 1
ATOM 5451 C C . ALA A 1 696 ? -3.219 -39.492 45.245 1.00 23.58 696 ALA A C 1
ATOM 5453 O O . ALA A 1 696 ? -2.519 -40.358 45.753 1.00 23.58 696 ALA A O 1
ATOM 5454 N N . GLN A 1 697 ? -4.543 -39.425 45.502 1.00 24.22 697 GLN A N 1
ATOM 5455 C CA . GLN A 1 697 ? -5.533 -40.470 45.113 1.00 24.22 697 GLN A CA 1
ATOM 5456 C C . GLN A 1 697 ? -7.008 -40.085 45.432 1.00 24.22 697 GLN A C 1
ATOM 5458 O O . GLN A 1 697 ? -7.275 -39.018 45.983 1.00 24.22 697 GLN A O 1
ATOM 5463 N N . GLU A 1 698 ? -7.957 -40.924 44.992 1.00 26.36 698 GLU A N 1
ATOM 5464 C CA . GLU A 1 698 ? -9.426 -40.810 45.122 1.00 26.36 698 GLU A CA 1
ATOM 5465 C C . GLU A 1 698 ? -9.968 -41.158 46.530 1.00 26.36 698 GLU A C 1
ATOM 5467 O O . GLU A 1 698 ? -9.344 -41.946 47.231 1.00 26.36 698 GLU A O 1
ATOM 5472 N N . GLU A 1 699 ? -11.149 -40.630 46.915 1.00 24.88 699 GLU A N 1
ATOM 5473 C CA . GLU A 1 699 ? -12.368 -41.413 47.275 1.00 24.88 699 GLU A CA 1
ATOM 5474 C C . GLU A 1 699 ? -13.513 -40.580 47.932 1.00 24.88 699 GLU A C 1
ATOM 5476 O O . GLU A 1 699 ? -13.320 -39.526 48.536 1.00 24.88 699 GLU A O 1
ATOM 5481 N N . GLN A 1 700 ? -14.739 -41.108 47.818 1.00 22.81 700 GLN A N 1
ATOM 5482 C CA . GLN A 1 700 ? -15.963 -40.875 48.622 1.00 22.81 700 GLN A CA 1
ATOM 5483 C C . GLN A 1 700 ? -16.499 -42.287 49.014 1.00 22.81 700 GLN A C 1
ATOM 5485 O O . GLN A 1 700 ? -16.101 -43.212 48.304 1.00 22.81 700 GLN A O 1
ATOM 5490 N N . PRO A 1 701 ? -17.413 -42.537 50.007 1.00 38.19 701 PRO A N 1
ATOM 5491 C CA . PRO A 1 701 ? -18.533 -41.662 50.430 1.00 38.19 701 PRO A CA 1
ATOM 5492 C C . PRO A 1 701 ? -19.086 -41.766 51.896 1.00 38.19 701 PRO A C 1
ATOM 5494 O O . PRO A 1 701 ? -18.809 -42.697 52.650 1.00 38.19 701 PRO A O 1
ATOM 5497 N N . SER A 1 702 ? -20.100 -40.930 52.203 1.00 25.52 702 SER A N 1
ATOM 5498 C CA . SER A 1 702 ? -21.160 -41.131 53.241 1.00 25.52 702 SER A CA 1
ATOM 5499 C C . SER A 1 702 ? -20.762 -40.942 54.737 1.00 25.52 702 SER A C 1
ATOM 5501 O O . SER A 1 702 ? -19.584 -40.810 55.031 1.00 25.52 702 SER A O 1
ATOM 5503 N N . LYS A 1 703 ? -21.662 -40.836 55.745 1.00 28.16 703 LYS A N 1
ATOM 5504 C CA . LYS A 1 703 ? -23.101 -41.207 55.861 1.00 28.16 703 LYS A CA 1
ATOM 5505 C C . LYS A 1 703 ? -23.897 -40.361 56.903 1.00 28.16 703 LYS A C 1
ATOM 5507 O O . LYS A 1 703 ? -23.333 -39.597 57.671 1.00 28.16 703 LYS A O 1
ATOM 5512 N N . THR A 1 704 ? -25.223 -40.531 56.892 1.00 25.41 704 THR A N 1
ATOM 5513 C CA . THR A 1 704 ? -26.351 -39.854 57.600 1.00 25.41 704 THR A CA 1
ATOM 5514 C C . THR A 1 704 ? -26.422 -39.852 59.144 1.00 25.41 704 THR A C 1
ATOM 5516 O O . THR A 1 704 ? -26.097 -40.880 59.729 1.00 25.41 704 THR A O 1
ATOM 5519 N N . MET A 1 705 ? -27.060 -38.813 59.740 1.00 28.48 705 MET A N 1
ATOM 5520 C CA . MET A 1 705 ? -28.160 -38.811 60.773 1.00 28.48 705 MET A CA 1
ATOM 5521 C C . MET A 1 705 ? -28.283 -37.415 61.464 1.00 28.48 705 MET A C 1
ATOM 5523 O O . MET A 1 705 ? -27.278 -36.721 61.534 1.00 28.48 705 MET A O 1
ATOM 5527 N N . GLU A 1 706 ? -29.404 -36.894 62.009 1.00 27.50 706 GLU A N 1
ATOM 5528 C CA . GLU A 1 706 ? -30.866 -37.131 61.869 1.00 27.50 706 GLU A CA 1
ATOM 5529 C C . GLU A 1 706 ? -31.668 -35.855 62.324 1.00 27.50 706 GLU A C 1
ATOM 5531 O O . GLU A 1 706 ? -31.077 -34.890 62.805 1.00 27.50 706 GLU A O 1
ATOM 5536 N N . LYS A 1 707 ? -33.004 -35.804 62.129 1.00 24.84 707 LYS A N 1
ATOM 5537 C CA . LYS A 1 707 ? -33.970 -34.740 62.562 1.00 24.84 707 LYS A CA 1
ATOM 5538 C C . LYS A 1 707 ? -34.417 -34.939 64.048 1.00 24.84 707 LYS A C 1
ATOM 5540 O O . LYS A 1 707 ? -33.886 -35.868 64.650 1.00 24.84 707 LYS A O 1
ATOM 5545 N N . PRO A 1 708 ? -35.391 -34.204 64.678 1.00 39.19 708 PRO A N 1
ATOM 5546 C CA . PRO A 1 708 ? -36.396 -33.208 64.216 1.00 39.19 708 PRO A CA 1
ATOM 5547 C C . PRO A 1 708 ? -36.332 -31.855 65.019 1.00 39.19 708 PRO A C 1
ATOM 5549 O O . PRO A 1 708 ? -35.298 -31.590 65.611 1.00 39.19 708 PRO A O 1
ATOM 5552 N N . LYS A 1 709 ? -37.303 -30.911 65.099 1.00 26.45 709 LYS A N 1
ATOM 5553 C CA . LYS A 1 709 ? -38.758 -30.841 64.783 1.00 26.45 709 LYS A CA 1
ATOM 5554 C C . LYS A 1 709 ? -39.242 -29.373 64.606 1.00 26.45 709 LYS A C 1
ATOM 5556 O O . LYS A 1 709 ? -38.649 -28.467 65.175 1.00 26.45 709 LYS A O 1
ATOM 5561 N N . GLU A 1 710 ? -40.329 -29.153 63.857 1.00 29.27 710 GLU A N 1
ATOM 5562 C CA . GLU A 1 710 ? -41.051 -27.858 63.686 1.00 29.27 710 GLU A CA 1
ATOM 5563 C C . GLU A 1 710 ? -42.161 -27.718 64.767 1.00 29.27 710 GLU A C 1
ATOM 5565 O O . GLU A 1 710 ? -42.547 -28.746 65.339 1.00 29.27 710 GLU A O 1
ATOM 5570 N N . PRO A 1 711 ? -42.699 -26.509 65.062 1.00 33.72 711 PRO A N 1
ATOM 5571 C CA . PRO A 1 711 ? -43.957 -26.123 64.394 1.00 33.72 711 PRO A CA 1
ATOM 5572 C C . PRO A 1 711 ? -44.178 -24.607 64.121 1.00 33.72 711 PRO A C 1
ATOM 5574 O O . PRO A 1 711 ? -43.585 -23.728 64.739 1.00 33.72 711 PRO A O 1
ATOM 5577 N N . LYS A 1 712 ? -45.120 -24.334 63.204 1.00 26.73 712 LYS A N 1
ATOM 5578 C CA . LYS A 1 712 ? -45.830 -23.052 62.928 1.00 26.73 712 LYS A CA 1
ATOM 5579 C C . LYS A 1 712 ? -47.048 -22.905 63.907 1.00 26.73 712 LYS A C 1
ATOM 5581 O O . LYS A 1 712 ? -47.081 -23.721 64.829 1.00 26.73 712 LYS A O 1
ATOM 5586 N N . PRO A 1 713 ? -48.099 -22.038 63.746 1.00 39.72 713 PRO A N 1
ATOM 5587 C CA . PRO A 1 713 ? -48.447 -21.100 62.648 1.00 39.72 713 PRO A CA 1
ATOM 5588 C C . PRO A 1 713 ? -49.161 -19.757 63.032 1.00 39.72 713 PRO A C 1
ATOM 5590 O O . PRO A 1 713 ? -49.345 -19.439 64.199 1.00 39.72 713 PRO A O 1
ATOM 5593 N N . GLN A 1 714 ? -49.678 -19.065 61.995 1.00 28.62 714 GLN A N 1
ATOM 5594 C CA . GLN A 1 714 ? -50.857 -18.154 61.948 1.00 28.62 714 GLN A CA 1
ATOM 5595 C C . GLN A 1 714 ? -50.669 -16.619 61.998 1.00 28.62 714 GLN A C 1
ATOM 5597 O O . GLN A 1 714 ? -49.632 -16.086 62.379 1.00 28.62 714 GLN A O 1
ATOM 5602 N N . THR A 1 715 ? -51.703 -15.918 61.498 1.00 32.19 715 THR A N 1
ATOM 5603 C CA . THR A 1 715 ? -51.769 -14.472 61.193 1.00 32.19 715 THR A CA 1
ATOM 5604 C C . THR A 1 715 ? -53.222 -13.969 61.295 1.00 32.19 715 THR A C 1
ATOM 5606 O O . THR A 1 715 ? -54.117 -14.6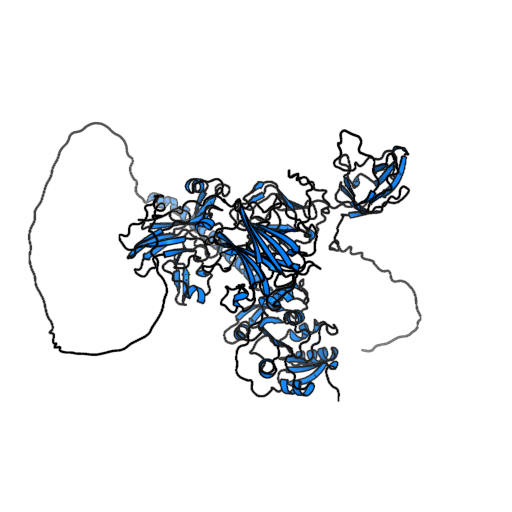61 60.812 1.00 32.19 715 THR A O 1
ATOM 5609 N N . PRO A 1 716 ? -53.469 -12.772 61.859 1.00 41.34 716 PRO A N 1
ATOM 5610 C CA . PRO A 1 716 ? -54.591 -11.892 61.463 1.00 41.34 716 PRO A CA 1
ATOM 5611 C C . PRO A 1 716 ? -54.107 -10.437 61.185 1.00 41.34 716 PRO A C 1
ATOM 5613 O O . PRO A 1 716 ? -53.171 -9.982 61.829 1.00 41.34 716 PRO A O 1
ATOM 5616 N N . VAL A 1 717 ? -54.525 -9.707 60.136 1.00 31.30 717 VAL A N 1
ATOM 5617 C CA . VAL A 1 717 ? -55.836 -9.075 59.804 1.00 31.30 717 VAL A CA 1
ATOM 5618 C C . VAL A 1 717 ? -56.055 -7.659 60.419 1.00 31.30 717 VAL A C 1
ATOM 5620 O O . VAL A 1 717 ? -55.705 -7.391 61.559 1.00 31.30 717 VAL A O 1
ATOM 5623 N N . LEU A 1 718 ? -56.600 -6.766 59.574 1.00 32.25 718 LEU A N 1
ATOM 5624 C CA . LEU A 1 718 ? -56.927 -5.310 59.645 1.00 32.25 718 LEU A CA 1
ATOM 5625 C C . LEU A 1 718 ? -58.103 -4.923 60.617 1.00 32.25 718 LEU A C 1
ATOM 5627 O O . LEU A 1 718 ? -58.651 -5.861 61.195 1.00 32.25 718 LEU A O 1
ATOM 5631 N N . PRO A 1 719 ? -58.636 -3.652 60.736 1.00 47.66 719 PRO A N 1
ATOM 5632 C CA . PRO A 1 719 ? -58.282 -2.324 60.150 1.00 47.66 719 PRO A CA 1
ATOM 5633 C C . PRO A 1 719 ? -58.160 -1.085 61.156 1.00 47.66 719 PRO A C 1
ATOM 5635 O O . PRO A 1 719 ? -57.159 -1.086 61.864 1.00 47.66 719 PRO A O 1
ATOM 5638 N N . PRO A 1 720 ? -58.962 0.042 61.198 1.00 52.66 720 PRO A N 1
ATOM 5639 C CA . PRO A 1 720 ? -58.390 1.395 60.916 1.00 52.66 720 PRO A CA 1
ATOM 5640 C C . PRO A 1 720 ? -58.826 2.679 61.735 1.00 52.66 720 PRO A C 1
ATOM 5642 O O . PRO A 1 720 ? -59.873 2.715 62.368 1.00 52.66 720 PRO A O 1
ATOM 5645 N N . ALA A 1 721 ? -58.094 3.797 61.504 1.00 31.12 721 ALA A N 1
ATOM 5646 C CA . ALA A 1 721 ? -58.520 5.229 61.336 1.00 31.12 721 ALA A CA 1
ATOM 5647 C C . ALA A 1 721 ? -58.870 6.253 62.486 1.00 31.12 721 ALA A C 1
ATOM 5649 O O . ALA A 1 721 ? -59.943 6.185 63.071 1.00 31.12 721 ALA A O 1
ATOM 5650 N N . LYS A 1 722 ? -58.104 7.387 62.505 1.00 30.23 722 LYS A N 1
ATOM 5651 C CA . LYS A 1 722 ? -58.483 8.838 62.743 1.00 30.23 722 LYS A CA 1
ATOM 5652 C C . LYS A 1 722 ? -58.985 9.310 64.152 1.00 30.23 722 LYS A C 1
ATOM 5654 O O . LYS A 1 722 ? -59.281 8.440 64.960 1.00 30.23 722 LYS A O 1
ATOM 5659 N N . PRO A 1 723 ? -59.177 10.638 64.470 1.00 47.12 723 PRO A N 1
ATOM 5660 C CA . PRO A 1 723 ? -58.687 11.940 63.896 1.00 47.12 723 PRO A CA 1
ATOM 5661 C C . PRO A 1 723 ? -58.268 13.106 64.891 1.00 47.12 723 PRO A C 1
ATOM 5663 O O . PRO A 1 723 ? -58.758 13.151 66.009 1.00 47.12 723 PRO A O 1
ATOM 5666 N N . ALA A 1 724 ? -57.538 14.139 64.388 1.00 36.47 724 ALA A N 1
ATOM 5667 C CA . ALA A 1 724 ? -57.517 15.605 64.759 1.00 36.47 724 ALA A CA 1
ATOM 5668 C C . ALA A 1 724 ? -57.167 16.068 66.230 1.00 36.47 724 ALA A C 1
ATOM 5670 O O . ALA A 1 724 ? -57.013 15.214 67.090 1.00 36.47 724 ALA A O 1
ATOM 5671 N N . ASP A 1 725 ? -56.952 17.348 66.644 1.00 34.69 725 ASP A N 1
ATOM 5672 C CA . ASP A 1 725 ? -57.019 18.727 66.057 1.00 34.69 725 ASP A CA 1
ATOM 5673 C C . ASP A 1 725 ? -56.221 19.812 66.903 1.00 34.69 725 ASP A C 1
ATOM 5675 O O . ASP A 1 725 ? -55.925 19.554 68.068 1.00 34.69 725 ASP A O 1
ATOM 5679 N N . LYS A 1 726 ? -56.029 21.050 66.370 1.00 31.28 726 LYS A N 1
ATOM 5680 C CA . LYS A 1 726 ? -55.808 22.408 67.010 1.00 31.28 726 LYS A CA 1
ATOM 5681 C C . LYS A 1 726 ? -54.413 23.066 67.275 1.00 31.28 726 LYS A C 1
ATOM 5683 O O . LYS A 1 726 ? -53.448 22.451 67.709 1.00 31.28 726 LYS A O 1
ATOM 5688 N N . THR A 1 727 ? -54.399 24.395 67.031 1.00 32.25 727 THR A N 1
ATOM 5689 C CA . THR A 1 727 ? -53.389 25.500 67.190 1.00 32.25 727 THR A CA 1
ATOM 5690 C C . THR A 1 727 ? -53.728 26.410 68.421 1.00 32.25 727 THR A C 1
ATOM 5692 O O . THR A 1 727 ? -54.548 25.918 69.201 1.00 32.25 727 THR A O 1
ATOM 5695 N N . PRO A 1 728 ? -53.245 27.679 68.687 1.00 49.91 728 PRO A N 1
ATOM 5696 C CA . PRO A 1 728 ? -52.372 28.691 67.993 1.00 49.91 728 PRO A CA 1
ATOM 5697 C C . PRO A 1 728 ? -51.343 29.393 68.968 1.00 49.91 728 PRO A C 1
ATOM 5699 O O . PRO A 1 728 ? -50.926 28.687 69.885 1.00 49.91 728 PRO A O 1
ATOM 5702 N N . PRO A 1 729 ? -50.955 30.715 68.946 1.00 52.56 729 PRO A N 1
ATOM 5703 C CA . PRO A 1 729 ? -50.842 31.809 67.933 1.00 52.56 729 PRO A CA 1
ATOM 5704 C C . PRO A 1 729 ? -49.429 32.523 67.885 1.00 52.56 729 PRO A C 1
ATOM 5706 O O . PRO A 1 729 ? -48.458 32.000 68.419 1.00 52.56 729 PRO A O 1
ATOM 5709 N N . ALA A 1 730 ? -49.300 33.722 67.265 1.00 37.53 730 ALA A N 1
ATOM 5710 C CA . ALA A 1 730 ? -48.057 34.535 67.074 1.00 37.53 730 ALA A CA 1
ATOM 5711 C C . ALA A 1 730 ? -48.132 35.987 67.652 1.00 37.53 730 ALA A C 1
ATOM 5713 O O . ALA A 1 730 ? -49.199 36.353 68.149 1.00 37.53 730 ALA A O 1
ATOM 5714 N N . PRO A 1 731 ? -47.047 36.818 67.617 1.00 49.38 731 PRO A N 1
ATOM 5715 C CA . PRO A 1 731 ? -47.139 38.204 67.061 1.00 49.38 731 PRO A CA 1
ATOM 5716 C C . PRO A 1 731 ? -45.822 38.846 66.477 1.00 49.38 731 PRO A C 1
ATOM 5718 O O . PRO A 1 731 ? -44.779 38.204 66.411 1.00 49.38 731 PRO A O 1
ATOM 5721 N N . THR A 1 732 ? -45.880 40.141 66.085 1.00 36.31 732 THR A N 1
ATOM 5722 C CA . THR A 1 732 ? -44.818 41.058 65.528 1.00 36.31 732 THR A CA 1
ATOM 5723 C C . THR A 1 732 ? -45.183 42.540 65.843 1.00 36.31 732 THR A C 1
ATOM 5725 O O . THR A 1 732 ? -46.371 42.728 66.125 1.00 36.31 732 THR A O 1
ATOM 5728 N N . PRO A 1 733 ? -44.307 43.600 65.842 1.00 54.16 733 PRO A N 1
ATOM 5729 C CA . PRO A 1 733 ? -43.404 44.103 64.760 1.00 54.16 733 PRO A CA 1
ATOM 5730 C C . PRO A 1 733 ? -41.960 44.469 65.280 1.00 54.16 733 PRO A C 1
ATOM 5732 O O . PRO A 1 733 ? -41.456 43.645 66.031 1.00 54.16 733 PRO A O 1
ATOM 5735 N N . ALA A 1 734 ? -41.159 45.533 64.986 1.00 31.67 734 ALA A N 1
ATOM 5736 C CA . ALA A 1 734 ? -41.260 46.858 64.305 1.00 31.67 734 ALA A CA 1
ATOM 5737 C C . ALA A 1 734 ? -39.865 47.492 63.930 1.00 31.67 734 ALA A C 1
ATOM 5739 O O . ALA A 1 734 ? -38.840 46.836 64.085 1.00 31.67 734 ALA A O 1
ATOM 5740 N N . ALA A 1 735 ? -39.821 48.764 63.466 1.00 36.47 735 ALA A N 1
ATOM 5741 C CA . ALA A 1 735 ? -38.622 49.608 63.168 1.00 36.47 735 ALA A CA 1
ATOM 5742 C C . ALA A 1 735 ? -38.864 51.094 63.589 1.00 36.47 735 ALA A C 1
ATOM 5744 O O . ALA A 1 735 ? -40.047 51.404 63.783 1.00 36.47 735 ALA A O 1
ATOM 5745 N N . PRO A 1 736 ? -37.861 52.018 63.759 1.00 49.25 736 PRO A N 1
ATOM 5746 C CA . PRO A 1 736 ? -37.328 52.849 62.630 1.00 49.25 736 PRO A CA 1
ATOM 5747 C C . PRO A 1 736 ? -35.927 53.576 62.780 1.00 49.25 736 PRO A C 1
ATOM 5749 O O . PRO A 1 736 ? -35.342 53.589 63.856 1.00 49.25 736 PRO A O 1
ATOM 5752 N N . VAL A 1 737 ? -35.484 54.295 61.711 1.00 32.00 737 VAL A N 1
ATOM 5753 C CA . VAL A 1 737 ? -34.461 55.412 61.602 1.00 32.00 737 VAL A CA 1
ATOM 5754 C C . VAL A 1 737 ? -32.975 55.156 62.021 1.00 32.00 737 VAL A C 1
ATOM 5756 O O . VAL A 1 737 ? -32.683 54.068 62.494 1.00 32.00 737 VAL A O 1
ATOM 5759 N N . LEU A 1 738 ? -31.932 56.012 61.819 1.00 31.23 738 LEU A N 1
ATOM 5760 C CA . LEU A 1 738 ? -31.725 57.406 61.293 1.00 31.23 738 LEU A CA 1
ATOM 5761 C C . LEU A 1 738 ? -30.333 57.556 60.562 1.00 31.23 738 LEU A C 1
ATOM 5763 O O . LEU A 1 738 ? -29.766 56.555 60.138 1.00 31.23 738 LEU A O 1
ATOM 5767 N N . THR A 1 739 ? -29.778 58.777 60.388 1.00 33.62 739 THR A N 1
ATOM 5768 C CA . THR A 1 739 ? -28.542 59.143 59.617 1.00 33.62 739 THR A CA 1
ATOM 5769 C C . THR A 1 739 ? -27.792 60.361 60.227 1.00 33.62 739 THR A C 1
ATOM 5771 O O . THR A 1 739 ? -28.450 61.115 60.946 1.00 33.62 739 THR A O 1
ATOM 5774 N N . PRO A 1 740 ? -26.488 60.631 59.937 1.00 41.69 740 PRO A N 1
ATOM 5775 C CA . PRO A 1 740 ? -26.114 61.466 58.766 1.00 41.69 740 PRO A CA 1
ATOM 5776 C C . PRO A 1 740 ? -24.793 61.093 58.021 1.00 41.69 740 PRO A C 1
ATOM 5778 O O . PRO A 1 740 ? -24.022 60.244 58.454 1.00 41.69 740 PRO A O 1
ATOM 5781 N N . SER A 1 741 ? -24.566 61.751 56.871 1.00 37.03 741 SER A N 1
ATOM 5782 C CA . SER A 1 741 ? -23.451 61.635 55.887 1.00 37.03 741 SER A CA 1
ATOM 5783 C C . SER A 1 741 ? -22.342 62.715 56.124 1.00 37.03 741 SER A C 1
ATOM 5785 O O . SER A 1 741 ? -22.402 63.271 57.223 1.00 37.03 741 SER A O 1
ATOM 5787 N N . PRO A 1 742 ? -21.393 63.137 55.216 1.00 50.88 742 PRO A N 1
ATOM 5788 C CA . PRO A 1 742 ? -21.179 62.961 53.739 1.00 50.88 742 PRO A CA 1
ATOM 5789 C C . PRO A 1 742 ? -19.715 62.536 53.330 1.00 50.88 742 PRO A C 1
ATOM 5791 O O . PRO A 1 742 ? -18.932 62.242 54.222 1.00 50.88 742 PRO A O 1
ATOM 5794 N N . TRP A 1 743 ? -19.250 62.362 52.066 1.00 34.97 743 TRP A N 1
ATOM 5795 C CA . TRP A 1 743 ? -19.277 63.194 50.824 1.00 34.97 743 TRP A CA 1
ATOM 5796 C C . TRP A 1 743 ? -19.168 62.394 49.480 1.00 34.97 743 TRP A C 1
ATOM 5798 O O . TRP A 1 743 ? -18.388 61.456 49.397 1.00 34.97 743 TRP A O 1
ATOM 5808 N N . LEU A 1 744 ? -19.882 62.873 48.435 1.00 35.94 744 LEU A N 1
ATOM 5809 C CA . LEU A 1 744 ? -19.595 62.911 46.962 1.00 35.94 744 LEU A CA 1
ATOM 5810 C C . LEU A 1 744 ? -19.137 61.631 46.179 1.00 35.94 744 LEU A C 1
ATOM 5812 O O . LEU A 1 744 ? -18.040 61.145 46.407 1.00 35.94 744 LEU A O 1
ATOM 5816 N N . THR A 1 745 ? -19.939 60.977 45.296 1.00 35.53 745 THR A N 1
ATOM 5817 C CA . THR A 1 745 ? -20.417 61.282 43.886 1.00 35.53 745 THR A CA 1
ATOM 5818 C C . THR A 1 745 ? -19.384 61.023 42.760 1.00 35.53 745 THR A C 1
ATOM 5820 O O . THR A 1 745 ? -18.226 61.342 42.975 1.00 35.53 745 THR A O 1
ATOM 5823 N N . MET A 1 746 ? -19.670 60.566 41.518 1.00 35.41 746 MET A N 1
ATOM 5824 C CA . MET A 1 746 ? -20.867 60.167 40.708 1.00 35.41 746 MET A CA 1
ATOM 5825 C C . MET A 1 746 ? -20.366 59.401 39.425 1.00 35.41 746 MET A C 1
ATOM 5827 O O . MET A 1 746 ? -19.145 59.273 39.321 1.00 35.41 746 MET A O 1
ATOM 5831 N N . PRO A 1 747 ? -21.161 58.972 38.396 1.00 45.50 747 PRO A N 1
ATOM 5832 C CA . PRO A 1 747 ? -22.625 58.868 38.207 1.00 45.50 747 PRO A CA 1
ATOM 5833 C C . PRO A 1 747 ? -23.106 57.451 37.745 1.00 45.50 747 PRO A C 1
ATOM 5835 O O . PRO A 1 747 ? -22.340 56.494 37.732 1.00 45.50 747 PRO A O 1
ATOM 5838 N N . SER A 1 748 ? -24.374 57.315 37.319 1.00 37.50 748 SER A N 1
ATOM 5839 C CA . SER A 1 748 ? -24.930 56.132 36.620 1.00 37.50 748 SER A CA 1
ATOM 5840 C C . SER A 1 748 ? -26.057 56.538 35.645 1.00 37.50 748 SER A C 1
ATOM 5842 O O . SER A 1 748 ? -26.649 57.601 35.823 1.00 37.50 748 SER A O 1
ATOM 5844 N N . PHE A 1 749 ? -26.361 55.715 34.629 1.00 39.19 749 PHE A N 1
ATOM 5845 C CA . PHE A 1 749 ? -27.396 55.965 33.604 1.00 39.19 749 PHE A CA 1
ATOM 5846 C C . PHE A 1 749 ? -28.484 54.872 33.574 1.00 39.19 749 PHE A C 1
ATOM 5848 O O . PHE A 1 749 ? -28.249 53.725 33.952 1.00 39.19 749 PHE A O 1
ATOM 5855 N N . THR A 1 750 ? -29.696 55.236 33.143 1.00 46.25 750 THR A N 1
ATOM 5856 C CA . THR A 1 750 ? -30.939 54.468 33.359 1.00 46.25 750 THR A CA 1
ATOM 5857 C C . THR A 1 750 ? -31.558 53.865 32.084 1.00 46.25 750 THR A C 1
ATOM 5859 O O . THR A 1 750 ? -31.161 54.169 30.962 1.00 46.25 750 THR A O 1
ATOM 5862 N N . LYS A 1 751 ? -32.534 52.959 32.268 1.00 42.94 751 LYS A N 1
ATOM 5863 C CA . LYS A 1 751 ? -33.229 52.200 31.205 1.00 42.94 751 LYS A CA 1
ATOM 5864 C C . LYS A 1 751 ? -34.381 52.985 30.556 1.00 42.94 751 LYS A C 1
ATOM 5866 O O . LYS A 1 751 ? -35.033 53.785 31.220 1.00 42.94 751 LYS A O 1
ATOM 5871 N N . THR A 1 752 ? -34.717 52.639 29.311 1.00 46.12 752 THR A N 1
ATOM 5872 C CA . THR A 1 752 ? -35.925 53.083 28.581 1.00 46.12 752 THR A CA 1
ATOM 5873 C C . THR A 1 752 ? -36.858 51.904 28.212 1.00 46.12 752 THR A C 1
ATOM 5875 O O . THR A 1 752 ? -36.426 50.751 28.288 1.00 46.12 752 THR A O 1
ATOM 5878 N N . PRO A 1 753 ? -38.149 52.142 27.871 1.00 55.22 753 PRO A N 1
ATOM 5879 C CA . PRO A 1 753 ? -39.159 51.081 27.701 1.00 55.22 753 PRO A CA 1
ATOM 5880 C C . PRO A 1 753 ? -39.217 50.462 26.279 1.00 55.22 753 PRO A C 1
ATOM 5882 O O . PRO A 1 753 ? -38.710 51.064 25.333 1.00 55.22 753 PRO A O 1
ATOM 5885 N N . PRO A 1 754 ? -39.868 49.292 26.077 1.00 54.00 754 PRO A N 1
ATOM 5886 C CA . PRO A 1 754 ? -39.509 48.390 24.965 1.00 54.00 754 PRO A CA 1
ATOM 5887 C C . PRO A 1 754 ? -40.051 48.700 23.553 1.00 54.00 754 PRO A C 1
ATOM 5889 O O . PRO A 1 754 ? -39.543 48.148 22.578 1.00 54.00 754 PRO A O 1
ATOM 5892 N N . ASN A 1 755 ? -41.103 49.513 23.404 1.00 61.03 755 ASN A N 1
ATOM 5893 C CA . ASN A 1 755 ? -41.994 49.375 22.235 1.00 61.03 755 ASN A CA 1
ATOM 5894 C C . ASN A 1 755 ? -41.612 50.163 20.962 1.00 61.03 755 ASN A C 1
ATOM 5896 O O . ASN A 1 755 ? -42.098 49.808 19.888 1.00 61.03 755 ASN A O 1
ATOM 5900 N N . ASP A 1 756 ? -40.766 51.201 21.020 1.00 57.59 756 ASP A N 1
ATOM 5901 C CA . ASP A 1 756 ? -40.469 52.013 19.817 1.00 57.59 756 ASP A CA 1
ATOM 5902 C C . ASP A 1 756 ? -39.449 51.346 18.871 1.00 57.59 756 ASP A C 1
ATOM 5904 O O . ASP A 1 756 ? -39.527 51.497 17.651 1.00 57.59 756 ASP A O 1
ATOM 5908 N N . LEU A 1 757 ? -38.534 50.531 19.412 1.00 62.62 757 LEU A N 1
ATOM 5909 C CA . LEU A 1 757 ? -37.519 49.815 18.628 1.00 62.62 757 LEU A CA 1
ATOM 5910 C C . LEU A 1 757 ? -38.159 48.817 17.646 1.00 62.62 757 LEU A C 1
ATOM 5912 O O . LEU A 1 757 ? -37.810 48.784 16.465 1.00 62.62 757 LEU A O 1
ATOM 5916 N N . TYR A 1 758 ? -39.153 48.059 18.118 1.00 60.00 758 TYR A N 1
ATOM 5917 C CA . TYR A 1 758 ? -39.888 47.074 17.316 1.00 60.00 758 TYR A CA 1
ATOM 5918 C C . TYR A 1 758 ? -40.558 47.705 16.088 1.00 60.00 758 TYR A C 1
ATOM 5920 O O . TYR A 1 758 ? -40.545 47.133 14.998 1.00 60.00 758 TYR A O 1
ATOM 5928 N N . ARG A 1 759 ? -41.105 48.919 16.245 1.00 66.81 759 ARG A N 1
ATOM 5929 C CA . ARG A 1 759 ? -41.842 49.620 15.186 1.00 66.81 759 ARG A CA 1
ATOM 5930 C C . ARG A 1 759 ? -40.939 50.114 14.051 1.00 66.81 759 ARG A C 1
ATOM 5932 O O . ARG A 1 759 ? -41.410 50.241 12.925 1.00 66.81 759 ARG A O 1
ATOM 5939 N N . ARG A 1 760 ? -39.654 50.360 14.336 1.00 68.44 760 ARG A N 1
ATOM 5940 C CA . ARG A 1 760 ? -38.644 50.783 13.349 1.00 68.44 760 ARG A CA 1
ATOM 5941 C C . ARG A 1 760 ? -37.989 49.605 12.621 1.00 68.44 760 ARG A C 1
ATOM 5943 O O . ARG A 1 760 ? -37.620 49.751 11.462 1.00 68.44 760 ARG A O 1
ATOM 5950 N N . LEU A 1 761 ? -37.859 48.449 13.278 1.00 69.62 761 LEU A N 1
ATOM 5951 C CA . LEU A 1 761 ? -37.187 47.268 12.714 1.00 69.62 761 LEU A CA 1
ATOM 5952 C C . LEU A 1 761 ? -38.106 46.351 11.889 1.00 69.62 761 LEU A C 1
ATOM 5954 O O . LEU A 1 761 ? -37.608 45.632 11.023 1.00 69.62 761 LEU A O 1
ATOM 5958 N N . LEU A 1 762 ? -39.428 46.389 12.105 1.00 77.62 762 LEU A N 1
ATOM 5959 C CA . LEU A 1 762 ? -40.393 45.501 11.436 1.00 77.62 762 LEU A CA 1
ATOM 5960 C C . LEU A 1 762 ? -40.229 45.401 9.897 1.00 77.62 762 LEU A C 1
ATOM 5962 O O . LEU A 1 762 ? -40.242 44.276 9.393 1.00 77.62 762 LEU A O 1
ATOM 5966 N N . PRO A 1 763 ? -40.019 46.498 9.131 1.00 76.44 763 PRO A N 1
ATOM 5967 C CA . PRO A 1 763 ? -39.866 46.407 7.674 1.00 76.44 763 PRO A CA 1
ATOM 5968 C C . PRO A 1 763 ? -38.584 45.675 7.251 1.00 76.44 763 PRO A C 1
ATOM 5970 O O . PRO A 1 763 ? -38.596 44.918 6.283 1.00 76.44 763 PRO A O 1
ATOM 5973 N N . ALA A 1 764 ? -37.489 45.862 7.995 1.00 73.69 764 ALA A N 1
ATOM 5974 C CA . ALA A 1 764 ? -36.215 45.201 7.725 1.00 73.69 764 ALA A CA 1
ATOM 5975 C C . ALA A 1 764 ? -36.280 43.700 8.051 1.00 73.69 764 ALA A C 1
ATOM 5977 O O . ALA A 1 764 ? -35.792 42.882 7.275 1.00 73.69 764 ALA A O 1
ATOM 5978 N N . VAL A 1 765 ? -36.945 43.329 9.152 1.00 80.12 765 VAL A N 1
ATOM 5979 C CA . VAL A 1 765 ? -37.167 41.922 9.530 1.00 80.12 765 VAL A CA 1
ATOM 5980 C C . VAL A 1 765 ? -38.021 41.197 8.484 1.00 80.12 765 VAL A C 1
ATOM 5982 O O . VAL A 1 765 ? -37.684 40.080 8.095 1.00 80.12 765 VAL A O 1
ATOM 5985 N N . LEU A 1 766 ? -39.079 41.838 7.971 1.00 84.12 766 LEU A N 1
ATOM 5986 C CA . LEU A 1 766 ? -39.897 41.281 6.888 1.00 84.12 766 LEU A CA 1
ATOM 5987 C C . LEU A 1 766 ? -39.094 41.100 5.591 1.00 84.12 766 LEU A C 1
ATOM 5989 O O . LEU A 1 766 ? -39.179 40.036 4.981 1.00 84.12 766 LEU A O 1
ATOM 5993 N N . PHE A 1 767 ? -38.269 42.082 5.207 1.00 83.75 767 PHE A N 1
ATOM 5994 C CA . PHE A 1 767 ? -37.395 41.960 4.037 1.00 83.75 767 PHE A CA 1
ATOM 5995 C C . PHE A 1 767 ? -36.410 40.788 4.176 1.00 83.75 767 PHE A C 1
ATOM 5997 O O . PHE A 1 767 ? -36.329 39.948 3.278 1.00 83.75 767 PHE A O 1
ATOM 6004 N N . VAL A 1 768 ? -35.726 40.669 5.322 1.00 80.69 768 VAL A N 1
ATOM 6005 C CA . VAL A 1 768 ? -34.794 39.560 5.596 1.00 80.69 768 VAL A CA 1
ATOM 6006 C C . VAL A 1 768 ? -35.511 38.207 5.574 1.00 80.69 768 VAL A C 1
ATOM 6008 O O . VAL A 1 768 ? -35.008 37.281 4.945 1.00 80.69 768 VAL A O 1
ATOM 6011 N N . LEU A 1 769 ? -36.706 38.083 6.165 1.00 84.31 769 LEU A N 1
ATOM 6012 C CA . LEU A 1 769 ? -37.496 36.845 6.105 1.00 84.31 769 LEU A CA 1
ATOM 6013 C C . LEU A 1 769 ? -37.884 36.464 4.668 1.00 84.31 769 LEU A C 1
ATOM 6015 O O . LEU A 1 769 ? -37.763 35.295 4.295 1.00 84.31 769 LEU A O 1
ATOM 6019 N N . THR A 1 770 ? -38.300 37.426 3.837 1.00 85.25 770 THR A N 1
ATOM 6020 C CA . THR A 1 770 ? -38.611 37.152 2.421 1.00 85.25 770 THR A CA 1
ATOM 6021 C C . THR A 1 770 ? -37.371 36.800 1.597 1.00 85.25 770 THR A C 1
ATOM 6023 O O . THR A 1 770 ? -37.431 35.906 0.758 1.00 85.25 770 THR A O 1
ATOM 6026 N N . PHE A 1 771 ? -36.222 37.425 1.868 1.00 85.44 771 PHE A N 1
ATOM 6027 C CA . PHE A 1 771 ? -34.964 37.094 1.197 1.00 85.44 771 PHE A CA 1
ATOM 6028 C C . PHE A 1 771 ? -34.459 35.695 1.584 1.00 85.44 771 PHE A C 1
ATOM 6030 O O . PHE A 1 771 ? -34.128 34.895 0.711 1.00 85.44 771 PHE A O 1
ATOM 6037 N N . VAL A 1 772 ? -34.460 35.371 2.883 1.00 83.38 772 VAL A N 1
ATOM 6038 C CA . VAL A 1 772 ? -34.034 34.061 3.398 1.00 83.38 772 VAL A CA 1
ATOM 6039 C C . VAL A 1 772 ? -34.933 32.945 2.872 1.00 83.38 772 VAL A C 1
ATOM 6041 O O . VAL A 1 772 ? -34.408 31.931 2.430 1.00 83.38 772 VAL A O 1
ATOM 6044 N N . THR A 1 773 ? -36.258 33.124 2.847 1.00 85.38 773 THR A N 1
ATOM 6045 C CA . THR A 1 773 ? -37.176 32.089 2.328 1.00 85.38 773 THR A CA 1
ATOM 6046 C C . THR A 1 773 ? -37.042 31.864 0.821 1.00 85.38 773 THR A C 1
ATOM 6048 O O . THR A 1 773 ? -37.068 30.718 0.381 1.00 85.38 773 THR A O 1
ATOM 6051 N N . VAL A 1 774 ? -36.825 32.912 0.017 1.00 84.75 774 VAL A N 1
ATOM 6052 C CA . VAL A 1 774 ? -36.542 32.742 -1.420 1.00 84.75 774 VAL A CA 1
ATOM 6053 C C . VAL A 1 774 ? -35.192 32.051 -1.640 1.00 84.75 774 VAL A C 1
ATOM 6055 O O . VAL A 1 774 ? -35.106 31.146 -2.470 1.00 84.75 774 VAL A O 1
ATOM 6058 N N . MET A 1 775 ? -34.151 32.416 -0.883 1.00 82.25 775 MET A N 1
ATOM 6059 C CA . MET A 1 775 ? -32.830 31.786 -0.994 1.00 82.25 775 MET A CA 1
ATOM 6060 C C . MET A 1 775 ? -32.810 30.331 -0.517 1.00 82.25 775 MET A C 1
ATOM 6062 O O . MET A 1 775 ? -32.205 29.504 -1.194 1.00 82.25 775 MET A O 1
ATOM 6066 N N . THR A 1 776 ? -33.492 29.969 0.575 1.00 76.81 776 THR A N 1
ATOM 6067 C CA . THR A 1 776 ? -33.562 28.560 0.999 1.00 76.81 776 THR A CA 1
ATOM 6068 C C . THR A 1 776 ? -34.331 27.707 -0.002 1.00 76.81 776 THR A C 1
ATOM 6070 O O . THR A 1 776 ? -33.871 26.614 -0.313 1.00 76.81 776 THR A O 1
ATOM 6073 N N . ILE A 1 777 ? -35.425 28.204 -0.593 1.00 78.12 777 ILE A N 1
ATOM 6074 C CA . ILE A 1 777 ? -36.138 27.494 -1.672 1.00 78.12 777 ILE A CA 1
ATOM 6075 C C . ILE A 1 777 ? -35.225 27.275 -2.893 1.00 78.12 777 ILE A C 1
ATOM 6077 O O . ILE A 1 777 ? -35.203 26.177 -3.448 1.00 78.12 777 ILE A O 1
ATOM 6081 N N . LEU A 1 778 ? -34.438 28.282 -3.292 1.00 60.22 778 LEU A N 1
ATOM 6082 C CA . LEU A 1 778 ? -33.503 28.180 -4.421 1.00 60.22 778 LEU A CA 1
ATOM 6083 C C . LEU A 1 778 ? -32.337 27.214 -4.149 1.00 60.22 778 LEU A C 1
ATOM 6085 O O . LEU A 1 778 ? -31.978 26.432 -5.030 1.00 60.22 778 LEU A O 1
ATOM 6089 N N . LEU A 1 779 ? -31.785 27.228 -2.933 1.00 63.09 779 LEU A N 1
ATOM 6090 C CA . LEU A 1 779 ? -30.731 26.304 -2.504 1.00 63.09 779 LEU A CA 1
ATOM 6091 C C . LEU A 1 779 ? -31.245 24.860 -2.432 1.00 63.09 779 LEU A C 1
ATOM 6093 O O . LEU A 1 779 ? -30.634 23.976 -3.025 1.00 63.09 779 LEU A O 1
ATOM 6097 N N . ILE A 1 780 ? -32.405 24.629 -1.805 1.00 62.56 780 ILE A N 1
ATOM 6098 C CA . ILE A 1 780 ? -33.056 23.309 -1.747 1.00 62.56 780 ILE A CA 1
ATOM 6099 C C . ILE A 1 780 ? -33.328 22.781 -3.163 1.00 62.56 780 ILE A C 1
ATOM 6101 O O . ILE A 1 780 ? -33.093 21.604 -3.433 1.00 62.56 780 ILE A O 1
ATOM 6105 N N . TYR A 1 781 ? -33.782 23.633 -4.088 1.00 52.53 781 TYR A N 1
ATOM 6106 C CA . TYR A 1 781 ? -34.030 23.236 -5.476 1.00 52.53 781 TYR A CA 1
ATOM 6107 C C . TYR A 1 781 ? -32.745 22.843 -6.226 1.00 52.53 781 TYR A C 1
ATOM 6109 O O . TYR A 1 781 ? -32.741 21.843 -6.940 1.00 52.53 781 TYR A O 1
ATOM 6117 N N . MET A 1 782 ? -31.646 23.585 -6.053 1.00 53.25 782 MET A N 1
ATOM 6118 C CA . MET A 1 782 ? -30.356 23.239 -6.666 1.00 53.25 782 MET A CA 1
ATOM 6119 C C . MET A 1 782 ? -29.781 21.934 -6.105 1.00 53.25 782 MET A C 1
ATOM 6121 O O . MET A 1 782 ? -29.414 21.047 -6.875 1.00 53.25 782 MET A O 1
ATOM 6125 N N . ASP A 1 783 ? -29.750 21.797 -4.781 1.00 52.56 783 ASP A N 1
ATOM 6126 C CA . ASP A 1 783 ? -29.099 20.678 -4.099 1.00 52.56 783 ASP A CA 1
ATOM 6127 C C . ASP A 1 783 ? -29.857 19.353 -4.321 1.00 52.56 783 ASP A C 1
ATOM 6129 O O . ASP A 1 783 ? -29.293 18.355 -4.781 1.00 52.56 783 ASP A O 1
ATOM 6133 N N . THR A 1 784 ? -31.183 19.363 -4.126 1.00 45.16 784 THR A N 1
ATOM 6134 C CA . THR A 1 784 ? -32.007 18.148 -4.265 1.00 45.16 784 THR A CA 1
ATOM 6135 C C . THR A 1 784 ? -32.153 17.664 -5.706 1.00 45.16 784 THR A C 1
ATOM 6137 O O . THR A 1 784 ? -32.195 16.453 -5.930 1.00 45.16 784 THR A O 1
ATOM 6140 N N . VAL A 1 785 ? -32.224 18.560 -6.700 1.00 45.16 785 VAL A N 1
ATOM 6141 C CA . VAL A 1 785 ? -32.430 18.156 -8.102 1.00 45.16 785 VAL A CA 1
ATOM 6142 C C . VAL A 1 785 ? -31.120 17.711 -8.747 1.00 45.16 785 VAL A C 1
ATOM 6144 O O . VAL A 1 785 ? -31.091 16.642 -9.359 1.00 45.16 785 VAL A O 1
ATOM 6147 N N . VAL A 1 786 ? -30.033 18.476 -8.596 1.00 47.50 786 VAL A N 1
ATOM 6148 C CA . VAL A 1 786 ? -28.758 18.168 -9.266 1.00 47.50 786 VAL A CA 1
ATOM 6149 C C . VAL A 1 786 ? -28.100 16.936 -8.641 1.00 47.50 786 VAL A C 1
ATOM 6151 O O . VAL A 1 786 ? -27.726 16.019 -9.371 1.00 47.50 786 VAL A O 1
ATOM 6154 N N . GLY A 1 787 ? -28.043 16.840 -7.306 1.00 47.47 787 GLY A N 1
ATOM 6155 C CA . GLY A 1 787 ? -27.482 15.671 -6.617 1.00 47.47 787 GLY A CA 1
ATOM 6156 C C . GLY A 1 787 ? -28.237 14.375 -6.937 1.00 47.47 787 GLY A C 1
ATOM 6157 O O . GLY A 1 787 ? -27.629 13.360 -7.292 1.00 47.47 787 GLY A O 1
ATOM 6158 N N . ALA A 1 788 ? -29.576 14.411 -6.912 1.00 40.88 788 ALA A N 1
ATOM 6159 C CA . ALA A 1 788 ? -30.396 13.247 -7.248 1.00 40.88 788 ALA A CA 1
ATOM 6160 C C . ALA A 1 788 ? -30.330 12.873 -8.740 1.00 40.88 788 ALA A C 1
ATOM 6162 O O . ALA A 1 788 ? -30.427 11.687 -9.066 1.00 40.88 788 ALA A O 1
ATOM 6163 N N . GLN A 1 789 ? -30.145 13.839 -9.649 1.00 40.06 789 GLN A N 1
ATOM 6164 C CA . GLN A 1 789 ? -29.859 13.557 -11.058 1.00 40.06 789 GLN A CA 1
ATOM 6165 C C . GLN A 1 789 ? -28.492 12.884 -11.219 1.00 40.06 789 GLN A C 1
ATOM 6167 O O . GLN A 1 789 ? -28.426 11.832 -11.851 1.00 40.06 789 GLN A O 1
ATOM 6172 N N . GLN A 1 790 ? -27.434 13.406 -10.590 1.00 44.00 790 GLN A N 1
ATOM 6173 C CA . GLN A 1 790 ? -26.085 12.827 -10.635 1.00 44.00 790 GLN A CA 1
ATOM 6174 C C . GLN A 1 790 ? -26.080 11.369 -10.135 1.00 44.00 790 GLN A C 1
ATOM 6176 O O . GLN A 1 790 ? -25.572 10.472 -10.810 1.00 44.00 790 GLN A O 1
ATOM 6181 N N . PHE A 1 791 ? -26.720 11.109 -8.988 1.00 40.16 791 PHE A N 1
ATOM 6182 C CA . PHE A 1 791 ? -26.836 9.766 -8.412 1.00 40.16 791 PHE A CA 1
ATOM 6183 C C . PHE A 1 791 ? -27.665 8.823 -9.297 1.00 40.16 791 PHE A C 1
ATOM 6185 O O . PHE A 1 791 ? -27.244 7.696 -9.560 1.00 40.16 791 PHE A O 1
ATOM 6192 N N . ARG A 1 792 ? -28.809 9.277 -9.833 1.00 39.81 792 ARG A N 1
ATOM 6193 C CA . ARG A 1 792 ? -29.633 8.469 -10.753 1.00 39.81 792 ARG A CA 1
ATOM 6194 C C . ARG A 1 792 ? -28.932 8.195 -12.085 1.00 39.81 792 ARG A C 1
ATOM 6196 O O . ARG A 1 792 ? -29.085 7.095 -12.607 1.00 39.81 792 ARG A O 1
ATOM 6203 N N . LEU A 1 793 ? -28.129 9.123 -12.606 1.00 43.62 793 LEU A N 1
ATOM 6204 C CA . LEU A 1 793 ? -27.303 8.919 -13.804 1.00 43.62 793 LEU A CA 1
ATOM 6205 C C . LEU A 1 793 ? -26.191 7.881 -13.571 1.00 43.62 793 LEU A C 1
ATOM 6207 O O . LEU A 1 793 ? -25.915 7.074 -14.455 1.00 43.62 793 LEU A O 1
ATOM 6211 N N . ASN A 1 794 ? -25.591 7.842 -12.377 1.00 42.91 794 ASN A N 1
ATOM 6212 C CA . ASN A 1 794 ? -24.563 6.847 -12.047 1.00 42.91 794 ASN A CA 1
ATOM 6213 C C . ASN A 1 794 ? -25.165 5.462 -11.702 1.00 42.91 794 ASN A C 1
ATOM 6215 O O . ASN A 1 794 ? -24.576 4.423 -11.993 1.00 42.91 794 ASN A O 1
ATOM 6219 N N . MET A 1 795 ? -26.383 5.429 -11.150 1.00 41.22 795 MET A N 1
ATOM 6220 C CA . MET A 1 795 ? -27.145 4.203 -10.851 1.00 41.22 795 MET A CA 1
ATOM 6221 C C . MET A 1 795 ? -27.905 3.608 -12.053 1.00 41.22 795 MET A C 1
ATOM 6223 O O . MET A 1 795 ? -28.511 2.548 -11.916 1.00 41.22 795 MET A O 1
ATOM 6227 N N . THR A 1 796 ? -27.893 4.257 -13.223 1.00 50.31 796 THR A N 1
ATOM 6228 C CA . THR A 1 796 ? -28.548 3.762 -14.457 1.00 50.31 796 THR A CA 1
ATOM 6229 C C . THR A 1 796 ? -27.570 3.305 -15.540 1.00 50.31 796 THR A C 1
ATOM 6231 O O . THR A 1 796 ? -28.005 2.864 -16.602 1.00 50.31 796 THR A O 1
ATOM 6234 N N . ARG A 1 797 ? -26.257 3.391 -15.293 1.00 55.16 797 ARG A N 1
ATOM 6235 C CA . ARG A 1 797 ? -25.226 3.055 -16.280 1.00 55.16 797 ARG A CA 1
ATOM 6236 C C . ARG A 1 797 ? -24.572 1.710 -15.972 1.00 55.16 797 ARG A C 1
ATOM 6238 O O . ARG A 1 797 ? -23.890 1.568 -14.958 1.00 55.16 797 ARG A O 1
ATOM 6245 N N . ASP A 1 798 ? -24.749 0.742 -16.861 1.00 71.88 798 ASP A N 1
ATOM 6246 C CA . ASP A 1 798 ? -23.956 -0.489 -16.858 1.00 71.88 798 ASP A CA 1
ATOM 6247 C C . ASP A 1 798 ? -22.510 -0.179 -17.296 1.00 71.88 798 ASP A C 1
ATOM 6249 O O . ASP A 1 798 ? -22.282 0.681 -18.156 1.00 71.88 798 ASP A O 1
ATOM 6253 N N . TYR A 1 799 ? -21.526 -0.855 -16.698 1.00 75.38 799 TYR A N 1
ATOM 6254 C CA . TYR A 1 799 ? -20.103 -0.628 -16.971 1.00 75.38 799 TYR A CA 1
ATOM 6255 C C . TYR A 1 799 ? -19.502 -1.805 -17.747 1.00 75.38 799 TYR A C 1
ATOM 6257 O O . TYR A 1 799 ? -19.220 -2.859 -17.180 1.00 75.38 799 TYR A O 1
ATOM 6265 N N . GLU A 1 800 ? -19.271 -1.619 -19.047 1.00 81.31 800 GLU A N 1
ATOM 6266 C CA . GLU A 1 800 ? -18.579 -2.591 -19.903 1.00 81.31 800 GLU A CA 1
ATOM 6267 C C . GLU A 1 800 ? -17.054 -2.496 -19.694 1.00 81.31 800 GLU A C 1
ATOM 6269 O O . GLU A 1 800 ? -16.422 -1.502 -20.061 1.00 81.31 800 GLU A O 1
ATOM 6274 N N . LEU A 1 801 ? -16.431 -3.525 -19.107 1.00 83.62 801 LEU A N 1
ATOM 6275 C CA . LEU A 1 801 ? -15.009 -3.519 -18.720 1.00 83.62 801 LEU A CA 1
ATOM 6276 C C . LEU A 1 801 ? -14.101 -4.005 -19.866 1.00 83.62 801 LEU A C 1
ATOM 6278 O O . LEU A 1 801 ? -13.155 -4.764 -19.656 1.00 83.62 801 LEU A O 1
ATOM 6282 N N . ALA A 1 802 ? -14.365 -3.532 -21.088 1.00 79.44 802 ALA A N 1
ATOM 6283 C CA . ALA A 1 802 ? -13.817 -4.037 -22.356 1.00 79.44 802 ALA A CA 1
ATOM 6284 C C . ALA A 1 802 ? -12.280 -3.984 -22.523 1.00 79.44 802 ALA A C 1
ATOM 6286 O O . ALA A 1 802 ? -11.745 -4.460 -23.520 1.00 79.44 802 ALA A O 1
ATOM 6287 N N . ARG A 1 803 ? -11.542 -3.425 -21.556 1.00 75.88 803 ARG A N 1
ATOM 6288 C CA . ARG A 1 803 ? -10.067 -3.479 -21.503 1.00 75.88 803 ARG A CA 1
ATOM 6289 C C . ARG A 1 803 ? -9.525 -4.705 -20.751 1.00 75.88 803 ARG A C 1
ATOM 6291 O O . ARG A 1 803 ? -8.311 -4.881 -20.693 1.00 75.88 803 ARG A O 1
ATOM 6298 N N . ILE A 1 804 ? -10.394 -5.541 -20.177 1.00 81.81 804 ILE A N 1
ATOM 6299 C CA . ILE A 1 804 ? -10.035 -6.764 -19.451 1.00 81.81 804 ILE A CA 1
ATOM 6300 C C . ILE A 1 804 ? -10.505 -7.976 -20.267 1.00 81.81 804 ILE A C 1
ATOM 6302 O O . ILE A 1 804 ? -11.648 -8.405 -20.149 1.00 81.81 804 ILE A O 1
ATOM 6306 N N . GLY A 1 805 ? -9.629 -8.540 -21.101 1.00 82.50 805 GLY A N 1
ATOM 6307 C CA . GLY A 1 805 ? -9.962 -9.739 -21.881 1.00 82.50 805 GLY A CA 1
ATOM 6308 C C . GLY A 1 805 ? -10.175 -10.982 -21.006 1.00 82.50 805 GLY A C 1
ATOM 6309 O O . GLY A 1 805 ? -9.532 -11.136 -19.964 1.00 82.50 805 GLY A O 1
ATOM 6310 N N . GLN A 1 806 ? -11.039 -11.896 -21.450 1.00 89.25 806 GLN A N 1
ATOM 6311 C CA . GLN A 1 806 ? -11.476 -13.086 -20.705 1.00 89.25 806 GLN A CA 1
ATOM 6312 C C . GLN A 1 806 ? -10.362 -14.003 -20.166 1.00 89.25 806 GLN A C 1
ATOM 6314 O O . GLN A 1 806 ? -10.549 -14.633 -19.125 1.00 89.25 806 GLN A O 1
ATOM 6319 N N . ALA A 1 807 ? -9.203 -14.057 -20.827 1.00 87.38 807 ALA A N 1
ATOM 6320 C CA . ALA A 1 807 ? -8.041 -14.844 -20.399 1.00 87.38 807 ALA A CA 1
ATOM 6321 C C . ALA A 1 807 ? -7.078 -14.083 -19.455 1.00 87.38 807 ALA A C 1
ATOM 6323 O O . ALA A 1 807 ? -5.992 -14.571 -19.152 1.00 87.38 807 ALA A O 1
ATOM 6324 N N . SER A 1 808 ? -7.436 -12.876 -18.996 1.00 90.94 808 SER A N 1
ATOM 6325 C CA . SER A 1 808 ? -6.588 -12.058 -18.118 1.00 90.94 808 SER A CA 1
ATOM 6326 C C . SER A 1 808 ? -6.246 -12.790 -16.818 1.00 90.94 808 SER A C 1
ATOM 6328 O O . SER A 1 808 ? -7.125 -13.060 -15.998 1.00 90.94 808 SER A O 1
ATOM 6330 N N . ALA A 1 809 ? -4.955 -13.048 -16.591 1.00 83.62 809 ALA A N 1
ATOM 6331 C CA . ALA A 1 809 ? -4.465 -13.738 -15.397 1.00 83.62 809 ALA A CA 1
ATOM 6332 C C . ALA A 1 809 ? -4.905 -13.052 -14.089 1.00 83.62 809 ALA A C 1
ATOM 6334 O O . ALA A 1 809 ? -5.227 -13.735 -13.121 1.00 83.62 809 ALA A O 1
ATOM 6335 N N . ALA A 1 810 ? -4.999 -11.716 -14.073 1.00 81.75 810 ALA A N 1
ATOM 6336 C CA . ALA A 1 810 ? -5.499 -10.961 -12.924 1.00 81.75 810 ALA A CA 1
ATOM 6337 C C . ALA A 1 810 ? -7.001 -11.196 -12.672 1.00 81.75 810 ALA A C 1
ATOM 6339 O O . ALA A 1 810 ? -7.410 -11.367 -11.526 1.00 81.75 810 ALA A O 1
ATOM 6340 N N . LEU A 1 811 ? -7.818 -11.266 -13.731 1.00 85.12 811 LEU A N 1
ATOM 6341 C CA . LEU A 1 811 ? -9.255 -11.548 -13.624 1.00 85.12 811 LEU A CA 1
ATOM 6342 C C . LEU A 1 811 ? -9.505 -13.004 -13.195 1.00 85.12 811 LEU A C 1
ATOM 6344 O O . LEU A 1 811 ? -10.303 -13.260 -12.296 1.00 85.12 811 LEU A O 1
ATOM 6348 N N . VAL A 1 812 ? -8.778 -13.953 -13.790 1.00 86.62 812 VAL A N 1
ATOM 6349 C CA . VAL A 1 812 ? -8.837 -15.380 -13.436 1.00 86.62 812 VAL A CA 1
ATOM 6350 C C . VAL A 1 812 ? -8.396 -15.602 -11.984 1.00 86.62 812 VAL A C 1
ATOM 6352 O O . VAL A 1 812 ? -9.067 -16.327 -11.248 1.00 86.62 812 VAL A O 1
ATOM 6355 N N . ALA A 1 813 ? -7.321 -14.941 -11.536 1.00 79.12 813 ALA A N 1
ATOM 6356 C CA . ALA A 1 813 ? -6.879 -14.982 -10.144 1.00 79.12 813 ALA A CA 1
ATOM 6357 C C . ALA A 1 813 ? -7.917 -14.370 -9.190 1.00 79.12 813 ALA A C 1
ATOM 6359 O O . ALA A 1 813 ? -8.233 -14.994 -8.181 1.00 79.12 813 ALA A O 1
ATOM 6360 N N . TYR A 1 814 ? -8.500 -13.214 -9.527 1.00 82.81 814 TYR A N 1
ATOM 6361 C CA . TYR A 1 814 ? -9.557 -12.565 -8.742 1.00 82.81 814 TYR A CA 1
ATOM 6362 C C . TYR A 1 814 ? -10.772 -13.485 -8.530 1.00 82.81 814 TYR A C 1
ATOM 6364 O O . TYR A 1 814 ? -11.193 -13.705 -7.392 1.00 82.81 814 TYR A O 1
ATOM 6372 N N . VAL A 1 815 ? -11.304 -14.087 -9.601 1.00 83.75 815 VAL A N 1
ATOM 6373 C CA . VAL A 1 815 ? -12.447 -15.016 -9.509 1.00 83.75 815 VAL A CA 1
ATOM 6374 C C . VAL A 1 815 ? -12.066 -16.266 -8.704 1.00 83.75 815 VAL A C 1
ATOM 6376 O O . VAL A 1 815 ? -12.809 -16.676 -7.810 1.00 83.75 815 VAL A O 1
ATOM 6379 N N . ARG A 1 816 ? -10.880 -16.844 -8.952 1.00 82.00 816 ARG A N 1
ATOM 6380 C CA . ARG A 1 816 ? -10.412 -18.048 -8.248 1.00 82.00 816 ARG A CA 1
ATOM 6381 C C . ARG A 1 816 ? -10.189 -17.814 -6.747 1.00 82.00 816 ARG A C 1
ATOM 6383 O O . ARG A 1 816 ? -10.573 -18.662 -5.950 1.00 82.00 816 ARG A O 1
ATOM 6390 N N . GLN A 1 817 ? -9.581 -16.692 -6.360 1.00 68.00 817 GLN A N 1
ATOM 6391 C CA . GLN A 1 817 ? -9.163 -16.422 -4.976 1.00 68.00 817 GLN A CA 1
ATOM 6392 C C . GLN A 1 817 ? -10.293 -15.893 -4.085 1.00 68.00 817 GLN A C 1
ATOM 6394 O O . GLN A 1 817 ? -10.379 -16.295 -2.928 1.00 68.00 817 GLN A O 1
ATOM 6399 N N . LEU A 1 818 ? -11.152 -15.003 -4.597 1.00 58.75 818 LEU A N 1
ATOM 6400 C CA . LEU A 1 818 ? -12.187 -14.346 -3.785 1.00 58.75 818 LEU A CA 1
ATOM 6401 C C . LEU A 1 818 ? -13.537 -15.076 -3.791 1.00 58.75 818 LEU A C 1
ATOM 6403 O O . LEU A 1 818 ? -14.334 -14.852 -2.883 1.00 58.75 818 LEU A O 1
ATOM 6407 N N . HIS A 1 819 ? -13.793 -15.943 -4.779 1.00 60.75 819 HIS A N 1
ATOM 6408 C CA . HIS A 1 819 ? -15.118 -16.546 -4.973 1.00 60.75 819 HIS A CA 1
ATOM 6409 C C . HIS A 1 819 ? -15.118 -18.082 -5.086 1.00 60.75 819 HIS A C 1
ATOM 6411 O O . HIS A 1 819 ? -16.063 -18.707 -4.624 1.00 60.75 819 HIS A O 1
ATOM 6417 N N . LEU A 1 820 ? -14.073 -18.716 -5.638 1.00 66.00 820 LEU A N 1
ATOM 6418 C CA . LEU A 1 820 ? -14.024 -20.179 -5.856 1.00 66.00 820 LEU A CA 1
ATOM 6419 C C . LEU A 1 820 ? -13.084 -20.933 -4.891 1.00 66.00 820 LEU A C 1
ATOM 6421 O O . LEU A 1 820 ? -12.574 -22.006 -5.227 1.00 66.00 820 LEU A O 1
ATOM 6425 N N . ALA A 1 821 ? -12.844 -20.378 -3.699 1.00 53.53 821 ALA A N 1
ATOM 6426 C CA . ALA A 1 821 ? -11.986 -20.985 -2.682 1.00 53.53 821 ALA A CA 1
ATOM 6427 C C . ALA A 1 821 ? -12.536 -22.353 -2.201 1.00 53.53 821 ALA A C 1
ATOM 6429 O O . ALA A 1 821 ? -13.740 -22.458 -1.944 1.00 53.53 821 ALA A O 1
ATOM 6430 N N . PRO A 1 822 ? -11.688 -23.391 -2.032 1.00 51.41 822 PRO A N 1
ATOM 6431 C CA . PRO A 1 822 ? -12.128 -24.691 -1.533 1.00 51.41 822 PRO A CA 1
ATOM 6432 C C . PRO A 1 822 ? -12.766 -24.604 -0.142 1.00 51.41 822 PRO A C 1
ATOM 6434 O O . PRO A 1 822 ? -12.274 -23.906 0.746 1.00 51.41 822 PRO A O 1
ATOM 6437 N N . ARG A 1 823 ? -13.845 -25.362 0.058 1.00 52.47 823 ARG A N 1
ATOM 6438 C CA . ARG A 1 823 ? -14.485 -25.605 1.357 1.00 52.47 823 ARG A CA 1
ATOM 6439 C C . ARG A 1 823 ? -14.759 -27.098 1.481 1.00 52.47 823 ARG A C 1
ATOM 6441 O O . ARG A 1 823 ? -14.996 -27.753 0.470 1.00 52.47 823 ARG A O 1
ATOM 6448 N N . ALA A 1 824 ? -14.720 -27.627 2.701 1.00 45.59 824 ALA A N 1
ATOM 6449 C CA . ALA A 1 824 ? -15.119 -29.009 2.942 1.00 45.59 824 ALA A CA 1
ATOM 6450 C C . ALA A 1 824 ? -16.621 -29.175 2.625 1.00 45.59 824 ALA A C 1
ATOM 6452 O O . ALA A 1 824 ? -17.406 -28.329 3.065 1.00 45.59 824 ALA A O 1
ATOM 6453 N N . PRO A 1 825 ? -17.027 -30.217 1.876 1.00 48.00 825 PRO A N 1
ATOM 6454 C CA . PRO A 1 825 ? -18.431 -30.447 1.564 1.00 48.00 825 PRO A CA 1
ATOM 6455 C C . PRO A 1 825 ? -19.218 -30.850 2.827 1.00 48.00 825 PRO A C 1
ATOM 6457 O O . PRO A 1 825 ? -18.672 -31.545 3.694 1.00 48.00 825 PRO A O 1
ATOM 6460 N N . PRO A 1 826 ? -20.499 -30.458 2.948 1.00 49.59 826 PRO A N 1
ATOM 6461 C CA . PRO A 1 826 ? -21.395 -30.993 3.966 1.00 49.59 826 PRO A CA 1
ATOM 6462 C C . PRO A 1 826 ? -21.591 -32.508 3.812 1.00 49.59 826 PRO A C 1
ATOM 6464 O O . PRO A 1 826 ? -21.503 -33.061 2.716 1.00 49.59 826 PRO A O 1
ATOM 6467 N N . ARG A 1 827 ? -21.926 -33.189 4.915 1.00 49.38 827 ARG A N 1
ATOM 6468 C CA . ARG A 1 827 ? -22.453 -34.563 4.880 1.00 49.38 827 ARG A CA 1
ATOM 6469 C C . ARG A 1 827 ? -23.959 -34.535 4.611 1.00 49.38 827 ARG A C 1
ATOM 6471 O O . ARG A 1 827 ? -24.759 -34.768 5.514 1.00 49.38 827 ARG A O 1
ATOM 6478 N N . ASP A 1 828 ? -24.316 -34.243 3.368 1.00 50.47 828 ASP A N 1
ATOM 6479 C CA . ASP A 1 828 ? -25.692 -34.346 2.886 1.00 50.47 828 ASP A CA 1
ATOM 6480 C C . ASP A 1 828 ? -26.052 -35.805 2.509 1.00 50.47 828 ASP A C 1
ATOM 6482 O O . ASP A 1 828 ? -25.158 -36.624 2.266 1.00 50.47 828 ASP A O 1
ATOM 6486 N N . PRO A 1 829 ? -27.347 -36.186 2.542 1.00 55.88 829 PRO A N 1
ATOM 6487 C CA . PRO A 1 829 ? -27.784 -37.576 2.377 1.00 55.88 829 PRO A CA 1
ATOM 6488 C C . PRO A 1 829 ? -27.536 -38.139 0.963 1.00 55.88 829 PRO A C 1
ATOM 6490 O O . PRO A 1 829 ? -27.449 -37.377 -0.001 1.00 55.88 829 PRO A O 1
ATOM 6493 N N . PRO A 1 830 ? -27.465 -39.480 0.810 1.00 52.50 830 PRO A N 1
ATOM 6494 C CA . PRO A 1 830 ? -27.227 -40.113 -0.485 1.00 52.50 830 PRO A CA 1
ATOM 6495 C C . PRO A 1 830 ? -28.329 -39.753 -1.498 1.00 52.50 830 PRO A C 1
ATOM 6497 O O . PRO A 1 830 ? -29.513 -39.782 -1.144 1.00 52.50 830 PRO A O 1
ATOM 6500 N N . PRO A 1 831 ? -27.974 -39.430 -2.756 1.00 53.69 831 PRO A N 1
ATOM 6501 C CA . PRO A 1 831 ? -28.952 -39.067 -3.772 1.00 53.69 831 PRO A CA 1
ATOM 6502 C C . PRO A 1 831 ? -29.793 -40.277 -4.208 1.00 53.69 831 PRO A C 1
ATOM 6504 O O . PRO A 1 831 ? -29.368 -41.430 -4.117 1.00 53.69 831 PRO A O 1
ATOM 6507 N N . ALA A 1 832 ? -30.997 -39.992 -4.708 1.00 68.00 832 ALA A N 1
ATOM 6508 C CA . ALA A 1 832 ? -31.902 -40.981 -5.292 1.00 68.00 832 ALA A CA 1
ATOM 6509 C C . ALA A 1 832 ? -31.410 -41.480 -6.673 1.00 68.00 832 ALA A C 1
ATOM 6511 O O . ALA A 1 832 ? -30.296 -41.172 -7.092 1.00 68.00 832 ALA A O 1
ATOM 6512 N N . GLU A 1 833 ? -32.241 -42.255 -7.382 1.00 77.19 833 GLU A N 1
ATOM 6513 C CA . GLU A 1 833 ? -31.928 -42.815 -8.707 1.00 77.19 833 GLU A CA 1
ATOM 6514 C C . GLU A 1 833 ? -31.285 -41.807 -9.690 1.00 77.19 833 GLU A C 1
ATOM 6516 O O . GLU A 1 833 ? -31.682 -40.637 -9.715 1.00 77.19 833 GLU A O 1
ATOM 6521 N N . PRO A 1 834 ? -30.368 -42.259 -10.575 1.00 84.25 834 PRO A N 1
ATOM 6522 C CA . PRO A 1 834 ? -29.756 -41.397 -11.585 1.00 84.25 834 PRO A CA 1
ATOM 6523 C C . PRO A 1 834 ? -30.824 -40.730 -12.458 1.00 84.25 834 PRO A C 1
ATOM 6525 O O . PRO A 1 834 ? -31.761 -41.383 -12.934 1.00 84.25 834 PRO A O 1
ATOM 6528 N N . THR A 1 835 ? -30.683 -39.422 -12.681 1.00 90.00 835 THR A N 1
ATOM 6529 C CA . THR A 1 835 ? -31.639 -38.630 -13.472 1.00 90.00 835 THR A CA 1
ATOM 6530 C C . THR A 1 835 ? -31.586 -39.014 -14.959 1.00 90.00 835 THR A C 1
ATOM 6532 O O . THR A 1 835 ? -30.597 -39.605 -15.397 1.00 90.00 835 THR A O 1
ATOM 6535 N N . PRO A 1 836 ? -32.590 -38.659 -15.786 1.00 90.62 836 PRO A N 1
ATOM 6536 C CA . PRO A 1 836 ? -32.539 -38.907 -17.230 1.00 90.62 836 PRO A CA 1
ATOM 6537 C C . PRO A 1 836 ? -31.282 -38.341 -17.913 1.00 90.62 836 PRO A C 1
ATOM 6539 O O . PRO A 1 836 ? -30.730 -38.990 -18.794 1.00 90.62 836 PRO A O 1
ATOM 6542 N N . GLN A 1 837 ? -30.784 -37.181 -17.466 1.00 91.25 837 GLN A N 1
ATOM 6543 C CA . GLN A 1 837 ? -29.518 -36.596 -17.928 1.00 91.25 837 GLN A CA 1
ATOM 6544 C C . GLN A 1 837 ? -28.320 -37.495 -17.595 1.00 91.25 837 GLN A C 1
ATOM 6546 O O . GLN A 1 837 ? -27.486 -37.752 -18.457 1.00 91.25 837 GLN A O 1
ATOM 6551 N N . VAL A 1 838 ? -28.251 -38.008 -16.361 1.00 91.25 838 VAL A N 1
ATOM 6552 C CA . VAL A 1 838 ? -27.173 -38.913 -15.931 1.00 91.25 838 VAL A CA 1
ATOM 6553 C C . VAL A 1 838 ? -27.237 -40.235 -16.698 1.00 91.25 838 VAL A C 1
ATOM 6555 O O . VAL A 1 838 ? -26.215 -40.678 -17.203 1.00 91.25 838 VAL A O 1
ATOM 6558 N N . ARG A 1 839 ? -28.433 -40.809 -16.898 1.00 91.44 839 ARG A N 1
ATOM 6559 C CA . ARG A 1 839 ? -28.617 -42.035 -17.702 1.00 91.44 839 ARG A CA 1
ATOM 6560 C C . ARG A 1 839 ? -28.161 -41.863 -19.156 1.00 91.44 839 ARG A C 1
ATOM 6562 O O . ARG A 1 839 ? -27.698 -42.829 -19.749 1.00 91.44 839 ARG A O 1
ATOM 6569 N N . VAL A 1 840 ? -28.261 -40.658 -19.728 1.00 91.75 840 VAL A N 1
ATOM 6570 C CA . VAL A 1 840 ? -27.707 -40.349 -21.060 1.00 91.75 840 VAL A CA 1
ATOM 6571 C C . VAL A 1 840 ? -26.178 -40.277 -21.022 1.00 91.75 840 VAL A C 1
ATOM 6573 O O . VAL A 1 840 ? -25.537 -40.877 -21.877 1.00 91.75 840 VAL A O 1
ATOM 6576 N N . LEU A 1 841 ? -25.578 -39.615 -20.027 1.00 91.06 841 LEU A N 1
ATOM 6577 C CA . LEU A 1 841 ? -24.115 -39.577 -19.873 1.00 91.06 841 LEU A CA 1
ATOM 6578 C C . LEU A 1 841 ? -23.525 -40.985 -19.668 1.00 91.06 841 LEU A C 1
ATOM 6580 O O . LEU A 1 841 ? -22.576 -41.353 -20.361 1.00 91.06 841 LEU A O 1
ATOM 6584 N N . ASP A 1 842 ? -24.134 -41.786 -18.788 1.00 90.25 842 ASP A N 1
ATOM 6585 C CA . ASP A 1 842 ? -23.743 -43.175 -18.525 1.00 90.25 842 ASP A CA 1
ATOM 6586 C C . ASP A 1 842 ? -23.925 -44.062 -19.782 1.00 90.25 842 ASP A C 1
ATOM 6588 O O . ASP A 1 842 ? -23.116 -44.955 -20.028 1.00 90.25 842 ASP A O 1
ATOM 6592 N N . ALA A 1 843 ? -24.930 -43.799 -20.631 1.00 89.25 843 ALA A N 1
ATOM 6593 C CA . ALA A 1 843 ? -25.139 -44.528 -21.889 1.00 89.25 843 ALA A CA 1
ATOM 6594 C C . ALA A 1 843 ? -24.150 -44.149 -23.010 1.00 89.25 843 ALA A C 1
ATOM 6596 O O . ALA A 1 843 ? -23.843 -44.987 -23.855 1.00 89.25 843 ALA A O 1
ATOM 6597 N N . LEU A 1 844 ? -23.652 -42.907 -23.035 1.00 87.06 844 LEU A N 1
ATOM 6598 C CA . LEU A 1 844 ? -22.680 -42.441 -24.034 1.00 87.06 844 LEU A CA 1
ATOM 6599 C C . LEU A 1 844 ? -21.238 -42.841 -23.698 1.00 87.06 844 LEU A C 1
ATOM 6601 O O . LEU A 1 844 ? -20.427 -43.033 -24.604 1.00 87.06 844 LEU A O 1
ATOM 6605 N N . TYR A 1 845 ? -20.903 -42.919 -22.407 1.00 87.88 845 TYR A N 1
ATOM 6606 C CA . TYR A 1 845 ? -19.512 -42.989 -21.952 1.00 87.88 845 TYR A CA 1
ATOM 6607 C C . TYR A 1 845 ? -19.227 -44.035 -20.864 1.00 87.88 845 TYR A C 1
ATOM 6609 O O . TYR A 1 845 ? -18.074 -44.166 -20.450 1.00 87.88 845 TYR A O 1
ATOM 6617 N N . GLY A 1 846 ? -20.242 -44.766 -20.398 1.00 86.81 846 GLY A N 1
ATOM 6618 C CA . GLY A 1 846 ? -20.154 -45.588 -19.194 1.00 86.81 846 GLY A CA 1
ATOM 6619 C C . GLY A 1 846 ? -20.189 -44.756 -17.907 1.00 86.81 846 GLY A C 1
ATOM 6620 O O . GLY A 1 846 ? -20.201 -43.525 -17.931 1.00 86.81 846 GLY A O 1
ATOM 6621 N N . GLU A 1 847 ? -20.194 -45.444 -16.765 1.00 88.38 847 GLU A N 1
ATOM 6622 C CA . GLU A 1 847 ? -20.220 -44.799 -15.451 1.00 88.38 847 GLU A CA 1
ATOM 6623 C C . GLU A 1 847 ? -18.882 -44.113 -15.142 1.00 88.38 847 GLU A C 1
ATOM 6625 O O . GLU A 1 847 ? -17.855 -44.774 -14.970 1.00 88.38 847 GLU A O 1
ATOM 6630 N N . ILE A 1 848 ? -18.881 -42.780 -15.051 1.00 86.81 848 ILE A N 1
ATOM 6631 C CA . ILE A 1 848 ? -17.654 -41.993 -14.859 1.00 86.81 848 ILE A CA 1
ATOM 6632 C C . ILE A 1 848 ? -17.622 -41.336 -13.482 1.00 86.81 848 ILE A C 1
ATOM 6634 O O . ILE A 1 848 ? -18.587 -40.714 -13.042 1.00 86.81 848 ILE A O 1
ATOM 6638 N N . TYR A 1 849 ? -16.464 -41.442 -12.833 1.00 88.25 849 TYR A N 1
ATOM 6639 C CA . TYR A 1 849 ? -16.172 -40.934 -11.495 1.00 88.25 849 TYR A CA 1
ATOM 6640 C C . TYR A 1 849 ? -15.108 -39.833 -11.540 1.00 88.25 849 TYR A C 1
ATOM 6642 O O . TYR A 1 849 ? -14.276 -39.814 -12.447 1.00 88.25 849 TYR A O 1
ATOM 6650 N N . ASN A 1 850 ? -15.110 -38.943 -10.543 1.00 86.25 850 ASN A N 1
ATOM 6651 C CA . ASN A 1 850 ? -14.086 -37.910 -10.322 1.00 86.25 850 ASN A CA 1
ATOM 6652 C C . ASN A 1 850 ? -13.813 -36.974 -11.526 1.00 86.25 850 ASN A C 1
ATOM 6654 O O . ASN A 1 850 ? -12.711 -36.440 -11.661 1.00 86.25 850 ASN A O 1
ATOM 6658 N N . ALA A 1 851 ? -14.792 -36.774 -12.416 1.00 89.81 851 ALA A N 1
ATOM 6659 C CA . ALA A 1 851 ? -14.696 -35.795 -13.502 1.00 89.81 851 ALA A CA 1
ATOM 6660 C C . ALA A 1 851 ? -15.088 -34.384 -13.018 1.00 89.81 851 ALA A C 1
ATOM 6662 O O . ALA A 1 851 ? -15.407 -34.190 -11.845 1.00 89.81 851 ALA A O 1
ATOM 6663 N N . THR A 1 852 ? -15.061 -33.387 -13.910 1.00 92.00 852 THR A N 1
ATOM 6664 C CA . THR A 1 852 ? -15.427 -32.002 -13.568 1.00 92.00 852 THR A CA 1
ATOM 6665 C C . THR A 1 852 ? -16.668 -31.499 -14.301 1.00 92.00 852 THR A C 1
ATOM 6667 O O . THR A 1 852 ? -16.889 -31.824 -15.474 1.00 92.00 852 THR A O 1
ATOM 6670 N N . PHE A 1 853 ? -17.463 -30.665 -13.623 1.00 92.75 853 PHE A N 1
ATOM 6671 C CA . PHE A 1 853 ? -18.588 -29.939 -14.220 1.00 92.75 853 PHE A CA 1
ATOM 6672 C C . PHE A 1 853 ? -18.555 -28.433 -13.923 1.00 92.75 853 PHE A C 1
ATOM 6674 O O . PHE A 1 853 ? -17.933 -27.971 -12.967 1.00 92.75 853 PHE A O 1
ATOM 6681 N N . VAL A 1 854 ? -19.275 -27.650 -14.726 1.00 94.12 854 VAL A N 1
ATOM 6682 C CA . VAL A 1 854 ? -19.597 -26.248 -14.413 1.00 94.12 854 VAL A CA 1
ATOM 6683 C C . VAL A 1 854 ? -21.081 -26.014 -14.664 1.00 94.12 854 VAL A C 1
ATOM 6685 O O . VAL A 1 854 ? -21.602 -26.369 -15.718 1.00 94.12 854 VAL A O 1
ATOM 6688 N N . GLU A 1 855 ? -21.761 -25.407 -13.696 1.00 93.38 855 GLU A N 1
ATOM 6689 C CA . GLU A 1 855 ? -23.179 -25.060 -13.760 1.00 93.38 855 GLU A CA 1
ATOM 6690 C C . GLU A 1 855 ? -23.341 -23.541 -13.713 1.00 93.38 855 GLU A C 1
ATOM 6692 O O . GLU A 1 855 ? -23.073 -22.922 -12.688 1.00 93.38 855 GLU A O 1
ATOM 6697 N N . PHE A 1 856 ? -23.807 -22.928 -14.800 1.00 93.44 856 PHE A N 1
ATOM 6698 C CA . PHE A 1 856 ? -23.980 -21.482 -14.920 1.00 93.44 856 PHE A CA 1
ATOM 6699 C C . PHE A 1 856 ? -25.431 -21.144 -15.275 1.00 93.44 856 PHE A C 1
ATOM 6701 O O . PHE A 1 856 ? -25.805 -21.044 -16.446 1.00 93.44 856 PHE A O 1
ATOM 6708 N N . LEU A 1 857 ? -26.255 -20.951 -14.243 1.00 91.62 857 LEU A N 1
ATOM 6709 C CA . LEU A 1 857 ? -27.669 -20.588 -14.375 1.00 91.62 857 LEU A CA 1
ATOM 6710 C C . LEU A 1 857 ? -27.905 -19.167 -13.834 1.00 91.62 857 LEU A C 1
ATOM 6712 O O . LEU A 1 857 ? -27.229 -18.752 -12.894 1.00 91.62 857 LEU A O 1
ATOM 6716 N N . PRO A 1 858 ? -28.862 -18.393 -14.377 1.00 88.31 858 PRO A N 1
ATOM 6717 C CA . PRO A 1 858 ? -29.143 -17.052 -13.867 1.00 88.31 858 PRO A CA 1
ATOM 6718 C C . PRO A 1 858 ? -29.793 -17.090 -12.474 1.00 88.31 858 PRO A C 1
ATOM 6720 O O . PRO A 1 858 ? -29.450 -16.278 -11.620 1.00 88.31 858 PRO A O 1
ATOM 6723 N N . ALA A 1 859 ? -30.695 -18.045 -12.240 1.00 87.75 859 ALA A N 1
ATOM 6724 C CA . ALA A 1 859 ? -31.531 -18.164 -11.047 1.00 87.75 859 ALA A CA 1
ATOM 6725 C C . ALA A 1 859 ? -31.949 -19.632 -10.815 1.00 87.75 859 ALA A C 1
ATOM 6727 O O . ALA A 1 859 ? -31.715 -20.489 -11.673 1.00 87.75 859 ALA A O 1
ATOM 6728 N N . GLY A 1 860 ? -32.603 -19.895 -9.684 1.00 84.69 860 GLY A N 1
ATOM 6729 C CA . GLY A 1 860 ? -33.160 -21.181 -9.266 1.00 84.69 860 GLY A CA 1
ATOM 6730 C C . GLY A 1 860 ? -32.205 -22.074 -8.465 1.00 84.69 860 GLY A C 1
ATOM 6731 O O . GLY A 1 860 ? -30.990 -21.872 -8.437 1.00 84.69 860 GLY A O 1
ATOM 6732 N N . ALA A 1 861 ? -32.764 -23.116 -7.844 1.00 84.25 861 ALA A N 1
ATOM 6733 C CA . ALA A 1 861 ? -32.019 -24.150 -7.119 1.00 84.25 861 ALA A CA 1
ATOM 6734 C C . ALA A 1 861 ? -31.006 -24.902 -8.011 1.00 84.25 861 ALA A C 1
ATOM 6736 O O . ALA A 1 861 ? -31.030 -24.788 -9.239 1.00 84.25 861 ALA A O 1
ATOM 6737 N N . ARG A 1 862 ? -30.090 -25.662 -7.395 1.00 85.44 862 ARG A N 1
ATOM 6738 C CA . ARG A 1 862 ? -29.061 -26.443 -8.103 1.00 85.44 862 ARG A CA 1
ATOM 6739 C C . ARG A 1 862 ? -29.664 -27.586 -8.928 1.00 85.44 862 ARG A C 1
ATOM 6741 O O . ARG A 1 862 ? -30.671 -28.174 -8.534 1.00 85.44 862 ARG A O 1
ATOM 6748 N N . ALA A 1 863 ? -29.048 -27.906 -10.066 1.00 87.75 863 ALA A N 1
ATOM 6749 C CA . ALA A 1 863 ? -29.538 -28.958 -10.950 1.00 87.75 863 ALA A CA 1
ATOM 6750 C C . ALA A 1 863 ? -29.472 -30.360 -10.291 1.00 87.75 863 ALA A C 1
ATOM 6752 O O . ALA A 1 863 ? -28.422 -30.742 -9.769 1.00 87.75 863 ALA A O 1
ATOM 6753 N N . PRO A 1 864 ? -30.541 -31.182 -10.361 1.00 88.50 864 PRO A N 1
ATOM 6754 C CA . PRO A 1 864 ? -30.529 -32.544 -9.815 1.00 88.50 864 PRO A CA 1
ATOM 6755 C C . PRO A 1 864 ? -29.439 -33.451 -10.407 1.00 88.50 864 PRO A C 1
ATOM 6757 O O . PRO A 1 864 ? -28.921 -34.321 -9.711 1.00 88.50 864 PRO A O 1
ATOM 6760 N N . SER A 1 865 ? -29.052 -33.228 -11.668 1.00 88.31 865 SER A N 1
ATOM 6761 C CA . SER A 1 865 ? -27.952 -33.943 -12.322 1.00 88.31 865 SER A CA 1
ATOM 6762 C C . SER A 1 865 ? -26.592 -33.614 -11.698 1.00 88.31 865 SER A C 1
ATOM 6764 O O . SER A 1 865 ? -25.842 -34.529 -11.375 1.00 88.31 865 SER A O 1
ATOM 6766 N N . THR A 1 866 ? -26.274 -32.338 -11.455 1.00 89.81 866 THR A N 1
ATOM 6767 C CA . THR A 1 866 ? -24.984 -31.946 -10.853 1.00 89.81 866 THR A CA 1
ATOM 6768 C C . THR A 1 866 ? -24.909 -32.287 -9.367 1.00 89.81 866 THR A C 1
ATOM 6770 O O . THR A 1 866 ? -23.820 -32.555 -8.865 1.00 89.81 866 THR A O 1
ATOM 6773 N N . LEU A 1 867 ? -26.046 -32.314 -8.661 1.00 86.56 867 LEU A N 1
ATOM 6774 C CA . LEU A 1 867 ? -26.148 -32.847 -7.297 1.00 86.56 867 LEU A CA 1
ATOM 6775 C C . LEU A 1 867 ? -25.843 -34.351 -7.260 1.00 86.56 867 LEU A C 1
ATOM 6777 O O . LEU A 1 867 ? -25.028 -34.787 -6.450 1.00 86.56 867 LEU A O 1
ATOM 6781 N N . TYR A 1 868 ? -26.439 -35.138 -8.165 1.00 87.94 868 TYR A N 1
ATOM 6782 C CA . TYR A 1 868 ? -26.154 -36.571 -8.272 1.00 87.94 868 TYR A CA 1
ATOM 6783 C C . TYR A 1 868 ? -24.679 -36.837 -8.618 1.00 87.94 868 TYR A C 1
ATOM 6785 O O . TYR A 1 868 ? -24.046 -37.685 -7.994 1.00 87.94 868 TYR A O 1
ATOM 6793 N N . LEU A 1 869 ? -24.108 -36.110 -9.584 1.00 88.62 869 LEU A N 1
ATOM 6794 C CA . LEU A 1 869 ? -22.730 -36.334 -10.040 1.00 88.62 869 LEU A CA 1
ATOM 6795 C C . LEU A 1 869 ? -21.676 -35.993 -8.968 1.00 88.62 869 LEU A C 1
ATOM 6797 O O . LEU A 1 869 ? -20.707 -36.736 -8.822 1.00 88.62 869 LEU A O 1
ATOM 6801 N N . GLU A 1 870 ? -21.875 -34.943 -8.166 1.00 86.12 870 GLU A N 1
ATOM 6802 C CA . GLU A 1 870 ? -21.014 -34.682 -7.001 1.00 86.12 870 GLU A CA 1
ATOM 6803 C C . GLU A 1 870 ? -21.182 -35.786 -5.940 1.00 86.12 870 GLU A C 1
ATOM 6805 O O . GLU A 1 870 ? -20.207 -36.433 -5.562 1.00 86.12 870 GLU A O 1
ATOM 6810 N N . ALA A 1 871 ? -22.416 -36.065 -5.503 1.00 81.81 871 ALA A N 1
ATOM 6811 C CA . ALA A 1 871 ? -22.664 -36.911 -4.332 1.00 81.81 871 ALA A CA 1
ATOM 6812 C C . ALA A 1 871 ? -22.526 -38.431 -4.575 1.00 81.81 871 ALA A C 1
ATOM 6814 O O . ALA A 1 871 ? -22.151 -39.155 -3.655 1.00 81.81 871 ALA A O 1
ATOM 6815 N N . ALA A 1 872 ? -22.817 -38.934 -5.783 1.00 84.12 872 ALA A N 1
ATOM 6816 C CA . ALA A 1 872 ? -22.733 -40.364 -6.123 1.00 84.12 872 ALA A CA 1
ATOM 6817 C C . ALA A 1 872 ? -21.507 -40.740 -6.971 1.00 84.12 872 ALA A C 1
ATOM 6819 O O . ALA A 1 872 ? -21.068 -41.891 -6.927 1.00 84.12 872 ALA A O 1
ATOM 6820 N N . ARG A 1 873 ? -20.958 -39.801 -7.755 1.00 85.31 873 ARG A N 1
ATOM 6821 C CA . ARG A 1 873 ? -19.813 -40.050 -8.653 1.00 85.31 873 ARG A CA 1
ATOM 6822 C C . ARG A 1 873 ? -18.544 -39.270 -8.266 1.00 85.31 873 ARG A C 1
ATOM 6824 O O . ARG A 1 873 ? -17.511 -39.462 -8.906 1.00 85.31 873 ARG A O 1
ATOM 6831 N N . GLY A 1 874 ? -18.584 -38.413 -7.242 1.00 85.00 874 GLY A N 1
ATOM 6832 C CA . GLY A 1 874 ? -17.415 -37.673 -6.747 1.00 85.00 874 GLY A CA 1
ATOM 6833 C C . GLY A 1 874 ? -16.916 -36.561 -7.676 1.00 85.00 874 GLY A C 1
ATOM 6834 O O . GLY A 1 874 ? -15.732 -36.235 -7.644 1.00 85.00 874 GLY A O 1
ATOM 6835 N N . TRP A 1 875 ? -17.769 -36.015 -8.550 1.00 89.12 875 TRP A N 1
ATOM 6836 C CA . TRP A 1 875 ? -17.358 -34.962 -9.486 1.00 89.12 875 TRP A CA 1
ATOM 6837 C C . TRP A 1 875 ? -17.169 -33.613 -8.774 1.00 89.12 875 TRP A C 1
ATOM 6839 O O . TRP A 1 875 ? -18.064 -33.159 -8.064 1.00 89.12 875 TRP A O 1
ATOM 6849 N N . ASP A 1 876 ? -16.045 -32.937 -9.027 1.00 86.81 876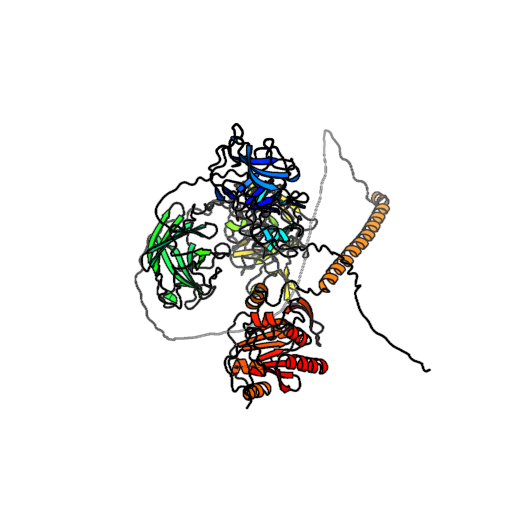 ASP A N 1
ATOM 6850 C CA . ASP A 1 876 ? -15.814 -31.548 -8.598 1.00 86.81 876 ASP A CA 1
ATOM 6851 C C . ASP A 1 876 ? -16.464 -30.570 -9.591 1.00 86.81 876 ASP A C 1
ATOM 6853 O O . ASP A 1 876 ? -16.531 -30.825 -10.796 1.00 86.81 876 ASP A O 1
ATOM 6857 N N . GLY A 1 877 ? -16.933 -29.418 -9.121 1.00 83.69 877 GLY A N 1
ATOM 6858 C CA . GLY A 1 877 ? -17.511 -28.433 -10.021 1.00 83.69 877 GLY A CA 1
ATOM 6859 C C . GLY A 1 877 ? -17.794 -27.078 -9.403 1.00 83.69 877 GLY A C 1
ATOM 6860 O O . GLY A 1 877 ? -17.803 -26.906 -8.188 1.00 83.69 877 GLY A O 1
ATOM 6861 N N . ALA A 1 878 ? -18.009 -26.096 -10.277 1.00 90.38 878 ALA A N 1
ATOM 6862 C CA . ALA A 1 878 ? -18.332 -24.723 -9.901 1.00 90.38 878 ALA A CA 1
ATOM 6863 C C . ALA A 1 878 ? -19.795 -24.402 -10.232 1.00 90.38 878 ALA A C 1
ATOM 6865 O O . ALA A 1 878 ? -20.250 -24.659 -11.350 1.00 90.38 878 ALA A O 1
ATOM 6866 N N . VAL A 1 879 ? -20.519 -23.810 -9.277 1.00 90.50 879 VAL A N 1
ATOM 6867 C CA . VAL A 1 879 ? -21.951 -23.490 -9.409 1.00 90.50 879 VAL A CA 1
ATOM 6868 C C . VAL A 1 879 ? -22.153 -21.978 -9.356 1.00 90.50 879 VAL A C 1
ATOM 6870 O O . VAL A 1 879 ? -21.872 -21.335 -8.349 1.00 90.50 879 VAL A O 1
ATOM 6873 N N . VAL A 1 880 ? -22.653 -21.389 -10.435 1.00 91.62 880 VAL A N 1
ATOM 6874 C CA . VAL A 1 880 ? -22.781 -19.938 -10.606 1.00 91.62 880 VAL A CA 1
ATOM 6875 C C . VAL A 1 880 ? -24.248 -19.513 -10.578 1.00 91.62 880 VAL A C 1
ATOM 6877 O O . VAL A 1 880 ? -25.103 -20.206 -11.141 1.00 91.62 880 VAL A O 1
ATOM 6880 N N . ARG A 1 881 ? -24.534 -18.375 -9.930 1.00 90.69 881 ARG A N 1
ATOM 6881 C CA . ARG A 1 881 ? -25.851 -17.716 -9.895 1.00 90.69 881 ARG A CA 1
ATOM 6882 C C . ARG A 1 881 ? -25.737 -16.199 -10.011 1.00 90.69 881 ARG A C 1
ATOM 6884 O O . ARG A 1 881 ? -24.862 -15.597 -9.393 1.00 90.69 881 ARG A O 1
ATOM 6891 N N . ALA A 1 882 ? -26.666 -15.595 -10.753 1.00 88.56 882 ALA A N 1
ATOM 6892 C CA . ALA A 1 882 ? -26.804 -14.143 -10.882 1.00 88.56 882 ALA A CA 1
ATOM 6893 C C . ALA A 1 882 ? -27.848 -13.561 -9.915 1.00 88.56 882 ALA A C 1
ATOM 6895 O O . ALA A 1 882 ? -27.707 -12.428 -9.469 1.00 88.56 882 ALA A O 1
ATOM 6896 N N . ALA A 1 883 ? -28.887 -14.334 -9.590 1.00 85.31 883 ALA A N 1
ATOM 6897 C CA . ALA A 1 883 ? -29.872 -13.999 -8.572 1.00 85.31 883 ALA A CA 1
ATOM 6898 C C . ALA A 1 883 ? -29.235 -14.046 -7.166 1.00 85.31 883 ALA A C 1
ATOM 6900 O O . ALA A 1 883 ? -28.754 -15.111 -6.753 1.00 85.31 883 ALA A O 1
ATOM 6901 N N . PRO A 1 884 ? -29.234 -12.934 -6.403 1.00 80.94 884 PRO A N 1
ATOM 6902 C CA . PRO A 1 884 ? -28.579 -12.887 -5.098 1.00 80.94 884 PRO A CA 1
ATOM 6903 C C . PRO A 1 884 ? -29.198 -13.844 -4.080 1.00 80.94 884 PRO A C 1
ATOM 6905 O O . PRO A 1 884 ? -28.471 -14.411 -3.265 1.00 80.94 884 PRO A O 1
ATOM 6908 N N . ARG A 1 885 ? -30.522 -14.062 -4.124 1.00 80.75 885 ARG A N 1
ATOM 6909 C CA . ARG A 1 885 ? -31.211 -14.977 -3.199 1.00 80.75 885 ARG A CA 1
ATOM 6910 C C . ARG A 1 885 ? -30.802 -16.427 -3.437 1.00 80.75 885 ARG A C 1
ATOM 6912 O O . ARG A 1 885 ? -30.431 -17.111 -2.487 1.00 80.75 885 ARG A O 1
ATOM 6919 N N . ASP A 1 886 ? -30.787 -16.861 -4.696 1.00 82.25 886 ASP A N 1
ATOM 6920 C CA . ASP A 1 886 ? -30.359 -18.213 -5.071 1.00 82.25 886 ASP A CA 1
ATOM 6921 C C . ASP A 1 886 ? -28.877 -18.445 -4.755 1.00 82.25 886 ASP A C 1
ATOM 6923 O O . ASP A 1 886 ? -28.518 -19.486 -4.212 1.00 82.25 886 ASP A O 1
ATOM 6927 N N . TYR A 1 887 ? -28.008 -17.460 -5.013 1.00 84.44 887 TYR A N 1
ATOM 6928 C CA . TYR A 1 887 ? -26.605 -17.540 -4.598 1.00 84.44 887 TYR A CA 1
ATOM 6929 C C . TYR A 1 887 ? -26.456 -17.686 -3.074 1.00 84.44 887 TYR A C 1
ATOM 6931 O O . TYR A 1 887 ? -25.669 -18.507 -2.600 1.00 84.44 887 TYR A O 1
ATOM 6939 N N . LEU A 1 888 ? -27.226 -16.927 -2.288 1.00 77.25 888 LEU A N 1
ATOM 6940 C CA . LEU A 1 888 ? -27.216 -17.041 -0.828 1.00 77.25 888 LEU A CA 1
ATOM 6941 C C . LEU A 1 888 ? -27.772 -18.390 -0.340 1.00 77.25 888 LEU A C 1
ATOM 6943 O O . LEU A 1 888 ? -27.306 -18.883 0.687 1.00 77.25 888 LEU A O 1
ATOM 6947 N N . ALA A 1 889 ? -28.689 -19.017 -1.082 1.00 75.06 889 ALA A N 1
ATOM 6948 C CA . ALA A 1 889 ? -29.171 -20.373 -0.814 1.00 75.06 889 ALA A CA 1
ATOM 6949 C C . ALA A 1 889 ? -28.129 -21.469 -1.132 1.00 75.06 889 ALA A C 1
ATOM 6951 O O . ALA A 1 889 ? -28.186 -22.547 -0.548 1.00 75.06 889 ALA A O 1
ATOM 6952 N N . LEU A 1 890 ? -27.128 -21.194 -1.980 1.00 72.25 890 LEU A N 1
ATOM 6953 C CA . LEU A 1 890 ? -25.993 -22.098 -2.236 1.00 72.25 890 LEU A CA 1
ATOM 6954 C C . LEU A 1 890 ? -24.901 -22.056 -1.142 1.00 72.25 890 LEU A C 1
ATOM 6956 O O . LEU A 1 890 ? -23.854 -22.688 -1.298 1.00 72.25 890 LEU A O 1
ATOM 6960 N N . ARG A 1 891 ? -25.111 -21.340 -0.023 1.00 58.12 891 ARG A N 1
ATOM 6961 C CA . ARG A 1 891 ? -24.184 -21.287 1.127 1.00 58.12 891 ARG A CA 1
ATOM 6962 C C . ARG A 1 891 ? -24.026 -22.656 1.808 1.00 58.12 891 ARG A C 1
ATOM 6964 O O . ARG A 1 891 ? -24.668 -22.945 2.810 1.00 58.12 891 ARG A O 1
ATOM 6971 N N . GLY A 1 892 ? -23.104 -23.458 1.290 1.00 53.84 892 GLY A N 1
ATOM 6972 C CA . GLY A 1 892 ? -22.760 -24.786 1.804 1.00 53.84 892 GLY A CA 1
ATOM 6973 C C . GLY A 1 892 ? -22.206 -25.694 0.709 1.00 53.84 892 GLY A C 1
ATOM 6974 O O . GLY A 1 892 ? -21.287 -26.460 0.968 1.00 53.84 892 GLY A O 1
ATOM 6975 N N . ALA A 1 893 ? -22.692 -25.534 -0.525 1.00 56.69 893 ALA A N 1
ATOM 6976 C CA . ALA A 1 893 ? -22.182 -26.250 -1.688 1.00 56.69 893 ALA A CA 1
ATOM 6977 C C . ALA A 1 893 ? -20.720 -25.878 -1.998 1.00 56.69 893 ALA A C 1
ATOM 6979 O O . ALA A 1 893 ? -20.270 -24.754 -1.736 1.00 56.69 893 ALA A O 1
ATOM 6980 N N . ALA A 1 894 ? -19.986 -26.815 -2.601 1.00 56.94 894 ALA A N 1
ATOM 6981 C CA . ALA A 1 894 ? -18.638 -26.561 -3.080 1.00 56.94 894 ALA A CA 1
ATOM 6982 C C . ALA A 1 894 ? -18.634 -25.464 -4.168 1.00 56.94 894 ALA A C 1
ATOM 6984 O O . ALA A 1 894 ? -19.479 -25.438 -5.061 1.00 56.94 894 ALA A O 1
ATOM 6985 N N . ARG A 1 895 ? -17.654 -24.551 -4.076 1.00 79.00 895 ARG A N 1
ATOM 6986 C CA . ARG A 1 895 ? -17.218 -23.643 -5.159 1.00 79.00 895 ARG A CA 1
ATOM 6987 C C . ARG A 1 895 ? -18.356 -22.845 -5.838 1.00 79.00 895 ARG A C 1
ATOM 6989 O O . ARG A 1 895 ? -18.404 -22.724 -7.064 1.00 79.00 895 ARG A O 1
ATOM 6996 N N . ALA A 1 896 ? -19.260 -22.277 -5.036 1.00 83.62 896 ALA A N 1
ATOM 6997 C CA . ALA A 1 896 ? -20.355 -21.428 -5.514 1.00 83.62 896 ALA A CA 1
ATOM 6998 C C . ALA A 1 896 ? -19.914 -19.974 -5.819 1.00 83.62 896 ALA A C 1
ATOM 7000 O O . ALA A 1 896 ? -19.161 -19.380 -5.050 1.00 83.62 896 ALA A O 1
ATOM 7001 N N . LEU A 1 897 ? -20.423 -19.372 -6.902 1.00 88.50 897 LEU A N 1
ATOM 7002 C CA . LEU A 1 897 ? -20.035 -18.045 -7.417 1.00 88.50 897 LEU A CA 1
ATOM 7003 C C . LEU A 1 897 ? -21.252 -17.132 -7.665 1.00 88.50 897 LEU A C 1
ATOM 7005 O O . LEU A 1 897 ? -22.214 -17.532 -8.319 1.00 88.50 897 LEU A O 1
ATOM 7009 N N . HIS A 1 898 ? -21.174 -15.879 -7.207 1.00 90.25 898 HIS A N 1
ATOM 7010 C CA . HIS A 1 898 ? -22.156 -14.831 -7.506 1.00 90.25 898 HIS A CA 1
ATOM 7011 C C . HIS A 1 898 ? -21.731 -14.042 -8.750 1.00 90.25 898 HIS A C 1
ATOM 7013 O O . HIS A 1 898 ? -20.887 -13.149 -8.662 1.00 90.25 898 HIS A O 1
ATOM 7019 N N . ALA A 1 899 ? -22.273 -14.395 -9.912 1.00 91.38 899 ALA A N 1
ATOM 7020 C CA . ALA A 1 899 ? -21.969 -13.736 -11.178 1.00 91.38 899 ALA A CA 1
ATOM 7021 C C . ALA A 1 899 ? -23.078 -13.954 -12.214 1.00 91.38 899 ALA A C 1
ATOM 7023 O O . ALA A 1 899 ? -23.745 -14.988 -12.233 1.00 91.38 899 ALA A O 1
ATOM 7024 N N . CYS A 1 900 ? -23.223 -13.004 -13.136 1.00 92.12 900 CYS A N 1
ATOM 7025 C CA . CYS A 1 900 ? -23.990 -13.207 -14.364 1.00 92.12 900 CYS A CA 1
ATOM 7026 C C . CYS A 1 900 ? -23.089 -13.672 -15.514 1.00 92.12 900 CYS A C 1
ATOM 7028 O O . CYS A 1 900 ? -21.865 -13.547 -15.474 1.00 92.12 900 CYS A O 1
ATOM 7030 N N . LEU A 1 901 ? -23.687 -14.245 -16.554 1.00 93.12 901 LEU A N 1
ATOM 7031 C CA . LEU A 1 901 ? -22.946 -14.665 -17.737 1.00 93.12 901 LEU A CA 1
ATOM 7032 C C . LEU A 1 901 ? -22.749 -13.452 -18.657 1.00 93.12 901 LEU A C 1
ATOM 7034 O O . LEU A 1 901 ? -23.727 -12.816 -19.060 1.00 93.12 901 LEU A O 1
ATOM 7038 N N . SER A 1 902 ? -21.498 -13.092 -18.960 1.00 93.88 902 SER A N 1
ATOM 7039 C CA . SER A 1 902 ? -21.225 -12.022 -19.927 1.00 93.88 902 SER A CA 1
ATOM 7040 C C . SER A 1 902 ? -21.586 -12.490 -21.333 1.00 93.88 902 SER A C 1
ATOM 7042 O O . SER A 1 902 ? -21.310 -13.627 -21.708 1.00 93.88 902 SER A O 1
ATOM 7044 N N . ALA A 1 903 ? -22.195 -11.599 -22.113 1.00 91.44 903 ALA A N 1
ATOM 7045 C CA . ALA A 1 903 ? -22.500 -11.845 -23.520 1.00 91.44 903 ALA A CA 1
ATOM 7046 C C . ALA A 1 903 ? -21.314 -11.517 -24.452 1.00 91.44 903 ALA A C 1
ATOM 7048 O O . ALA A 1 903 ? -21.454 -11.662 -25.660 1.00 91.44 903 ALA A O 1
ATOM 7049 N N . ALA A 1 904 ? -20.187 -11.065 -23.888 1.00 91.44 904 ALA A N 1
ATOM 7050 C CA . ALA A 1 904 ? -18.969 -10.651 -24.579 1.00 91.44 904 ALA A CA 1
ATOM 7051 C C . ALA A 1 904 ? -17.724 -11.346 -23.987 1.00 91.44 904 ALA A C 1
ATOM 7053 O O . ALA A 1 904 ? -17.784 -11.963 -22.920 1.00 91.44 904 ALA A O 1
ATOM 7054 N N . ASP A 1 905 ? -16.576 -11.191 -24.647 1.00 89.44 905 ASP A N 1
ATOM 7055 C CA . ASP A 1 905 ? -15.258 -11.701 -24.232 1.00 89.44 905 ASP A CA 1
ATOM 7056 C C . ASP A 1 905 ? -14.577 -10.873 -23.120 1.00 89.44 905 ASP A C 1
ATOM 7058 O O . ASP A 1 905 ? -13.411 -11.100 -22.787 1.00 89.44 905 ASP A O 1
ATOM 7062 N N . HIS A 1 906 ? -15.307 -9.939 -22.513 1.00 90.06 906 HIS A N 1
ATOM 7063 C CA . HIS A 1 906 ? -14.882 -9.111 -21.388 1.00 90.06 906 HIS A CA 1
ATOM 7064 C C . HIS A 1 906 ? -15.942 -9.094 -20.271 1.00 90.06 906 HIS A C 1
ATOM 7066 O O . HIS A 1 906 ? -17.135 -9.307 -20.532 1.00 90.06 906 HIS A O 1
ATOM 7072 N N . PRO A 1 907 ? -15.546 -8.869 -19.003 1.00 92.50 907 PRO A N 1
ATOM 7073 C CA . PRO A 1 907 ? -16.497 -8.722 -17.917 1.00 92.50 907 PRO A CA 1
ATOM 7074 C C . PRO A 1 907 ? -17.241 -7.387 -18.015 1.00 92.50 907 PRO A C 1
ATOM 7076 O O . PRO A 1 907 ? -16.855 -6.477 -18.756 1.00 92.50 907 PRO A O 1
ATOM 7079 N N . ARG A 1 908 ? -18.324 -7.272 -17.250 1.00 90.50 908 ARG A N 1
ATOM 7080 C CA . ARG A 1 908 ? -19.127 -6.049 -17.149 1.00 90.50 908 ARG A CA 1
ATOM 7081 C C .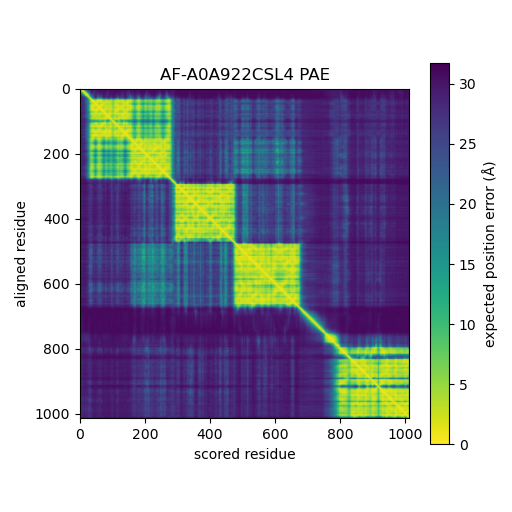 ARG A 1 908 ? -19.943 -6.023 -15.873 1.00 90.50 908 ARG A C 1
ATOM 7083 O O . ARG A 1 908 ? -20.356 -7.074 -15.400 1.00 90.50 908 ARG A O 1
ATOM 7090 N N . GLU A 1 909 ? -20.208 -4.848 -15.331 1.00 87.25 909 GLU A N 1
ATOM 7091 C CA . GLU A 1 909 ? -21.031 -4.695 -14.133 1.00 87.25 909 GLU A CA 1
ATOM 7092 C C . GLU A 1 909 ? -22.402 -4.129 -14.507 1.00 87.25 909 GLU A C 1
ATOM 7094 O O . GLU A 1 909 ? -22.508 -2.979 -14.943 1.00 87.25 909 GLU A O 1
ATOM 7099 N N . VAL A 1 910 ? -23.446 -4.944 -14.334 1.00 85.69 910 VAL A N 1
ATOM 7100 C CA . VAL A 1 910 ? -24.817 -4.617 -14.756 1.00 85.69 910 VAL A CA 1
ATOM 7101 C C . VAL A 1 910 ? -25.775 -4.535 -13.576 1.00 85.69 910 VAL A C 1
ATOM 7103 O O . VAL A 1 910 ? -25.589 -5.217 -12.565 1.00 85.69 910 VAL A O 1
ATOM 7106 N N . MET A 1 911 ? -26.842 -3.751 -13.718 1.00 79.62 911 MET A N 1
ATOM 7107 C CA . MET A 1 911 ? -27.984 -3.802 -12.801 1.00 79.62 911 MET A CA 1
ATOM 7108 C C . MET A 1 911 ? -28.823 -5.067 -13.041 1.00 79.62 911 MET A C 1
ATOM 7110 O O . MET A 1 911 ? -29.681 -5.103 -13.923 1.00 79.62 911 MET A O 1
ATOM 7114 N N . TYR A 1 912 ? -28.620 -6.103 -12.225 1.00 76.81 912 TYR A N 1
ATOM 7115 C CA . TYR A 1 912 ? -29.497 -7.273 -12.205 1.00 76.81 912 TYR A CA 1
ATOM 7116 C C . TYR A 1 912 ? -30.793 -6.936 -11.455 1.00 76.81 912 TYR A C 1
ATOM 7118 O O . TYR A 1 912 ? -30.757 -6.381 -10.351 1.00 76.81 912 TYR A O 1
ATOM 7126 N N . GLN A 1 913 ? -31.941 -7.270 -12.050 1.00 68.62 913 GLN A N 1
ATOM 7127 C CA . GLN A 1 913 ? -33.252 -7.136 -11.417 1.00 68.62 913 GLN A CA 1
ATOM 7128 C C . GLN A 1 913 ? -33.892 -8.516 -11.264 1.00 68.62 913 GLN A C 1
ATOM 7130 O O . GLN A 1 913 ? -34.194 -9.189 -12.248 1.00 68.62 913 GLN A O 1
ATOM 7135 N N . GLU A 1 914 ? -34.125 -8.907 -10.018 1.00 66.50 914 GLU A N 1
ATOM 7136 C CA . GLU A 1 914 ? -34.836 -10.125 -9.645 1.00 66.50 914 GLU A CA 1
ATOM 7137 C C . GLU A 1 914 ? -36.345 -9.864 -9.798 1.00 66.50 914 GLU A C 1
ATOM 7139 O O . GLU A 1 914 ? -36.885 -8.915 -9.223 1.00 66.50 914 GLU A O 1
ATOM 7144 N N . GLY A 1 915 ? -37.018 -10.645 -10.646 1.00 55.94 915 GLY A N 1
ATOM 7145 C CA . GLY A 1 915 ? -38.435 -10.464 -10.970 1.00 55.94 915 GLY A CA 1
ATOM 7146 C C . GLY A 1 915 ? -39.299 -11.532 -10.317 1.00 55.94 915 GLY A C 1
ATOM 7147 O O . GLY A 1 915 ? -39.519 -12.571 -10.931 1.00 55.94 915 GLY A O 1
ATOM 7148 N N . ASP A 1 916 ? -39.794 -11.271 -9.106 1.00 50.91 916 ASP A N 1
ATOM 7149 C CA . ASP A 1 916 ? -40.665 -12.202 -8.381 1.00 50.91 916 ASP A CA 1
ATOM 7150 C C . ASP A 1 916 ? -41.696 -11.476 -7.486 1.00 50.91 916 ASP A C 1
ATOM 7152 O O . ASP A 1 916 ? -41.620 -10.263 -7.265 1.00 50.91 916 ASP A O 1
ATOM 7156 N N . ALA A 1 917 ? -42.680 -12.217 -6.971 1.00 44.44 917 ALA A N 1
ATOM 7157 C CA . ALA A 1 917 ? -43.909 -11.716 -6.346 1.00 44.44 917 ALA A CA 1
ATOM 7158 C C . ALA A 1 917 ? -43.717 -10.865 -5.071 1.00 44.44 917 ALA A C 1
ATOM 7160 O O . ALA A 1 917 ? -44.648 -10.181 -4.649 1.00 44.44 917 ALA A O 1
ATOM 7161 N N . ALA A 1 918 ? -42.523 -10.869 -4.470 1.00 46.97 918 ALA A N 1
ATOM 7162 C CA . ALA A 1 918 ? -42.173 -10.042 -3.309 1.00 46.97 918 ALA A CA 1
ATOM 7163 C C . ALA A 1 918 ? -41.719 -8.607 -3.670 1.00 46.97 918 ALA A C 1
ATOM 7165 O O . ALA A 1 918 ? -41.389 -7.828 -2.777 1.00 46.97 918 ALA A O 1
ATOM 7166 N N . GLY A 1 919 ? -41.686 -8.255 -4.960 1.00 49.31 919 GLY A N 1
ATOM 7167 C CA . GLY A 1 919 ? -41.242 -6.951 -5.459 1.00 49.31 919 GLY A CA 1
ATOM 7168 C C . GLY A 1 919 ? -39.816 -6.969 -6.036 1.00 49.31 919 GLY A C 1
ATOM 7169 O O . GLY A 1 919 ? -39.030 -7.867 -5.729 1.00 49.31 919 GLY A O 1
ATOM 7170 N N . PRO A 1 920 ? -39.466 -5.994 -6.898 1.00 56.25 920 PRO A N 1
ATOM 7171 C CA . PRO A 1 920 ? -38.246 -6.040 -7.703 1.00 56.25 920 PRO A CA 1
ATOM 7172 C C . PRO A 1 920 ? -36.991 -5.736 -6.876 1.00 56.25 920 PRO A C 1
ATOM 7174 O O . PRO A 1 920 ? -36.642 -4.572 -6.661 1.00 56.25 920 PRO A O 1
ATOM 7177 N N . PHE A 1 921 ? -36.268 -6.777 -6.460 1.00 58.78 921 PHE A N 1
ATOM 7178 C CA . PHE A 1 921 ? -34.937 -6.608 -5.878 1.00 58.78 921 PHE A CA 1
ATOM 7179 C C . PHE A 1 921 ? -33.935 -6.217 -6.974 1.00 58.78 921 PHE A C 1
ATOM 7181 O O . PHE A 1 921 ? -33.979 -6.735 -8.093 1.00 58.78 921 PHE A O 1
ATOM 7188 N N . ARG A 1 922 ? -33.045 -5.267 -6.671 1.00 66.12 922 ARG A N 1
ATOM 7189 C CA . ARG A 1 922 ? -32.075 -4.702 -7.618 1.00 66.12 922 ARG A CA 1
ATOM 7190 C C . ARG A 1 922 ? -30.684 -4.694 -7.007 1.00 66.12 922 ARG A C 1
ATOM 7192 O O . ARG A 1 922 ? -30.477 -4.094 -5.957 1.00 66.12 922 ARG A O 1
ATOM 7199 N N . SER A 1 923 ? -29.731 -5.296 -7.704 1.00 69.94 923 SER A N 1
ATOM 7200 C CA . SER A 1 923 ? -28.335 -5.408 -7.275 1.00 69.94 923 SER A CA 1
ATOM 7201 C C . SER A 1 923 ? -27.404 -5.263 -8.470 1.00 69.94 923 SER A C 1
ATOM 7203 O O . SER A 1 923 ? -27.685 -5.826 -9.529 1.00 69.94 923 SER A O 1
ATOM 7205 N N . ARG A 1 924 ? -26.264 -4.582 -8.308 1.00 79.38 924 ARG A N 1
ATOM 7206 C CA . ARG A 1 924 ? -25.179 -4.733 -9.284 1.00 79.38 924 ARG A CA 1
ATOM 7207 C C . ARG A 1 924 ? -24.598 -6.141 -9.179 1.00 79.38 924 ARG A C 1
ATOM 7209 O O . ARG A 1 924 ? -24.376 -6.641 -8.077 1.00 79.38 924 ARG A O 1
ATOM 7216 N N . VAL A 1 925 ? -24.392 -6.779 -10.326 1.00 85.62 925 VAL A N 1
ATOM 7217 C CA . VAL A 1 925 ? -23.778 -8.106 -10.436 1.00 85.62 925 VAL A CA 1
ATOM 7218 C C . VAL A 1 925 ? -22.694 -8.034 -11.503 1.00 85.62 925 VAL A C 1
ATOM 7220 O O . VAL A 1 925 ? -22.903 -7.488 -12.590 1.00 85.62 925 VAL A O 1
ATOM 7223 N N . LEU A 1 926 ? -21.522 -8.585 -11.189 1.00 91.19 926 LEU A N 1
ATOM 7224 C CA . LEU A 1 926 ? -20.437 -8.725 -12.149 1.00 91.19 926 LEU A CA 1
ATOM 7225 C C . LEU A 1 926 ? -20.782 -9.864 -13.112 1.00 91.19 926 LEU A C 1
ATOM 7227 O O . LEU A 1 926 ? -20.870 -11.026 -12.712 1.00 91.19 926 LEU A O 1
ATOM 7231 N N . CYS A 1 927 ? -20.973 -9.541 -14.387 1.00 92.62 927 CYS A N 1
ATOM 7232 C CA . CYS A 1 927 ? -21.029 -10.546 -15.429 1.00 92.62 927 CYS A CA 1
ATOM 7233 C C . CYS A 1 927 ? -19.611 -10.927 -15.850 1.00 92.62 927 CYS A C 1
ATOM 7235 O O . CYS A 1 927 ? -18.798 -10.058 -16.173 1.00 92.62 927 CYS A O 1
ATOM 7237 N N . LEU A 1 928 ? -19.330 -12.227 -15.888 1.00 94.81 928 LEU A N 1
ATOM 7238 C CA . LEU A 1 928 ? -18.028 -12.787 -16.239 1.00 94.81 928 LEU A CA 1
ATOM 7239 C C . LEU A 1 928 ? -18.107 -13.530 -17.582 1.00 94.81 928 LEU A C 1
ATOM 7241 O O . LEU A 1 928 ? -19.104 -14.216 -17.831 1.00 94.81 928 LEU A O 1
ATOM 7245 N N . PRO A 1 929 ? -17.083 -13.437 -18.450 1.00 96.00 929 PRO A N 1
ATOM 7246 C CA . PRO A 1 929 ? -16.985 -14.286 -19.631 1.00 96.00 929 PRO A CA 1
ATOM 7247 C C . PRO A 1 929 ? -16.906 -15.761 -19.245 1.00 96.00 929 PRO A C 1
ATOM 7249 O O . PRO A 1 929 ? -16.282 -16.129 -18.245 1.00 96.00 929 PRO A O 1
ATOM 7252 N N . LEU A 1 930 ? -17.491 -16.622 -20.075 1.00 95.19 930 LEU A N 1
ATOM 7253 C CA . LEU A 1 930 ? -17.531 -18.060 -19.820 1.00 95.19 930 LEU A CA 1
ATOM 7254 C C . LEU A 1 930 ? -16.122 -18.660 -19.702 1.00 95.19 930 LEU A C 1
ATOM 7256 O O . LEU A 1 930 ? -15.854 -19.417 -18.770 1.00 95.19 930 LEU A O 1
ATOM 7260 N N . TYR A 1 931 ? -15.194 -18.253 -20.576 1.00 95.06 931 TYR A N 1
ATOM 7261 C CA . TYR A 1 931 ? -13.811 -18.734 -20.538 1.00 95.06 931 TYR A CA 1
ATOM 7262 C C . TYR A 1 931 ? -13.076 -18.321 -19.254 1.00 95.06 931 TYR A C 1
ATOM 7264 O O . TYR A 1 931 ? -12.334 -19.122 -18.692 1.00 95.06 931 TYR A O 1
ATOM 7272 N N . THR A 1 932 ? -13.347 -17.124 -18.717 1.00 94.75 932 THR A N 1
ATOM 7273 C CA . THR A 1 932 ? -12.807 -16.684 -17.419 1.00 94.75 932 THR A CA 1
ATOM 7274 C C . THR A 1 932 ? -13.228 -17.619 -16.289 1.00 94.75 932 THR A C 1
ATOM 7276 O O . THR A 1 932 ? -12.403 -17.961 -15.445 1.00 94.75 932 THR A O 1
ATOM 7279 N N . VAL A 1 933 ? -14.495 -18.048 -16.266 1.00 93.19 933 VAL A N 1
ATOM 7280 C CA . VAL A 1 933 ? -15.008 -18.949 -15.224 1.00 93.19 933 VAL A CA 1
ATOM 7281 C C . VAL A 1 933 ? -14.467 -20.368 -15.403 1.00 93.19 933 VAL A C 1
ATOM 7283 O O . VAL A 1 933 ? -14.039 -20.960 -14.416 1.00 93.19 933 VAL A O 1
ATOM 7286 N N . LEU A 1 934 ? -14.378 -20.881 -16.637 1.00 93.38 934 LEU A N 1
ATOM 7287 C CA . LEU A 1 934 ? -13.735 -22.172 -16.927 1.00 93.38 934 LEU A CA 1
ATOM 7288 C C . LEU A 1 934 ? -12.263 -22.182 -16.473 1.00 93.38 934 LEU A C 1
ATOM 7290 O O . LEU A 1 934 ? -11.838 -23.101 -15.773 1.00 93.38 934 LEU A O 1
ATOM 7294 N N . LEU A 1 935 ? -11.498 -21.129 -16.783 1.00 92.62 935 LEU A N 1
ATOM 7295 C CA . LEU A 1 935 ? -10.118 -20.959 -16.316 1.00 92.62 935 LEU A CA 1
ATOM 7296 C C . LEU A 1 935 ? -10.042 -20.841 -14.785 1.00 92.62 935 LEU A C 1
ATOM 7298 O O . LEU A 1 935 ? -9.248 -21.535 -14.150 1.00 92.62 935 LEU A O 1
ATOM 7302 N N . ALA A 1 936 ? -10.874 -20.003 -14.159 1.00 90.81 936 ALA A N 1
ATOM 7303 C CA . ALA A 1 936 ? -10.862 -19.801 -12.709 1.00 90.81 936 ALA A CA 1
ATOM 7304 C C . ALA A 1 936 ? -11.221 -21.084 -11.941 1.00 90.81 936 ALA A C 1
ATOM 7306 O O . ALA A 1 936 ? -10.550 -21.406 -10.957 1.00 90.81 936 ALA A O 1
ATOM 7307 N N . ALA A 1 937 ? -12.192 -21.855 -12.438 1.00 88.44 937 ALA A N 1
ATOM 7308 C CA . ALA A 1 937 ? -12.584 -23.156 -11.905 1.00 88.44 937 ALA A CA 1
ATOM 7309 C C . ALA A 1 937 ? -11.556 -24.278 -12.170 1.00 88.44 937 ALA A C 1
ATOM 7311 O O . ALA A 1 937 ? -11.642 -25.318 -11.521 1.00 88.44 937 ALA A O 1
ATOM 7312 N N . ALA A 1 938 ? -10.574 -24.064 -13.058 1.00 89.75 938 ALA A N 1
ATOM 7313 C CA . ALA A 1 938 ? -9.689 -25.104 -13.607 1.00 89.75 938 ALA A CA 1
ATOM 7314 C C . ALA A 1 938 ? -10.457 -26.209 -14.369 1.00 89.75 938 ALA A C 1
ATOM 7316 O O . ALA A 1 938 ? -10.081 -27.376 -14.366 1.00 89.75 938 ALA A O 1
ATOM 7317 N N . ALA A 1 939 ? -11.539 -25.809 -15.040 1.00 91.25 939 ALA A N 1
ATOM 7318 C CA . ALA A 1 939 ? -12.520 -26.669 -15.691 1.00 91.25 939 ALA A CA 1
ATOM 7319 C C . ALA A 1 939 ? -12.600 -26.438 -17.216 1.00 91.25 939 ALA A C 1
ATOM 7321 O O . ALA A 1 939 ? -13.641 -26.661 -17.827 1.00 91.25 939 ALA A O 1
ATOM 7322 N N . THR A 1 940 ? -11.512 -26.009 -17.871 1.00 92.50 940 THR A N 1
ATOM 7323 C CA . THR A 1 940 ? -11.468 -25.916 -19.350 1.00 92.50 940 THR A CA 1
ATOM 7324 C C . THR A 1 940 ? -11.572 -27.282 -20.039 1.00 92.50 940 THR A C 1
ATOM 7326 O O . THR A 1 940 ? -11.840 -27.344 -21.235 1.00 92.50 940 THR A O 1
ATOM 7329 N N . ARG A 1 941 ? -11.417 -28.376 -19.281 1.00 91.69 941 ARG A N 1
ATOM 7330 C CA . ARG A 1 941 ? -11.651 -29.763 -19.710 1.00 91.69 941 ARG A CA 1
ATOM 7331 C C . ARG A 1 941 ? -12.863 -30.406 -19.011 1.00 91.69 941 ARG A C 1
ATOM 7333 O O . ARG A 1 941 ? -12.810 -31.567 -18.615 1.00 91.69 941 ARG A O 1
ATOM 7340 N N . ALA A 1 942 ? -13.924 -29.624 -18.781 1.00 92.12 942 ALA A N 1
ATOM 7341 C CA . ALA A 1 942 ? -15.141 -30.092 -18.117 1.00 92.12 942 ALA A CA 1
ATOM 7342 C C . ALA A 1 942 ? -15.881 -31.161 -18.936 1.00 92.12 942 ALA A C 1
ATOM 7344 O O . ALA A 1 942 ? -16.121 -31.008 -20.139 1.00 92.12 942 ALA A O 1
ATOM 7345 N N . ARG A 1 943 ? -16.325 -32.221 -18.252 1.00 92.38 943 ARG A N 1
ATOM 7346 C CA . ARG A 1 943 ? -17.087 -33.315 -18.867 1.00 92.38 943 ARG A CA 1
ATOM 7347 C C . ARG A 1 943 ? -18.576 -32.994 -19.006 1.00 92.38 943 ARG A C 1
ATOM 7349 O O . ARG A 1 943 ? -19.223 -33.563 -19.882 1.00 92.38 943 ARG A O 1
ATOM 7356 N N . LEU A 1 944 ? -19.087 -32.055 -18.202 1.00 94.31 944 LEU A N 1
ATOM 7357 C CA . LEU A 1 944 ? -20.419 -31.454 -18.332 1.00 94.31 944 LEU A CA 1
ATOM 7358 C C . LEU A 1 944 ? -20.368 -29.934 -18.095 1.00 94.31 944 LEU A C 1
ATOM 7360 O O . LEU A 1 944 ? -19.970 -29.476 -17.025 1.00 94.31 944 LEU A O 1
ATOM 7364 N N . LEU A 1 945 ? -20.839 -29.154 -19.065 1.00 96.25 945 LEU A N 1
ATOM 7365 C CA . LEU A 1 945 ? -21.092 -27.721 -18.931 1.00 96.25 945 LEU A CA 1
ATOM 7366 C C . LEU A 1 945 ? -22.597 -27.450 -19.046 1.00 96.25 945 LEU A C 1
ATOM 7368 O O . LEU A 1 945 ? -23.166 -27.581 -20.127 1.00 96.25 945 LEU A O 1
ATOM 7372 N N . LEU A 1 946 ? -23.234 -27.052 -17.948 1.00 95.25 946 LEU A N 1
ATOM 7373 C CA . LEU A 1 946 ? -24.663 -26.745 -17.880 1.00 95.25 946 LEU A CA 1
ATOM 7374 C C . LEU A 1 946 ? -24.871 -25.222 -17.919 1.00 95.25 946 LEU A C 1
ATOM 7376 O O . LEU A 1 946 ? -24.493 -24.534 -16.973 1.00 95.25 946 LEU A O 1
ATOM 7380 N N . LEU A 1 947 ? -25.464 -24.683 -18.989 1.00 95.00 947 LEU A N 1
ATOM 7381 C CA . LEU A 1 947 ? -25.721 -23.242 -19.154 1.00 95.00 947 LEU A CA 1
ATOM 7382 C C . LEU A 1 947 ? -27.217 -22.923 -19.202 1.00 95.00 947 LEU A C 1
ATOM 7384 O O . LEU A 1 947 ? -28.017 -23.691 -19.737 1.00 95.00 947 LEU A O 1
ATOM 7388 N N . GLY A 1 948 ? -27.589 -21.730 -18.739 1.00 90.69 948 GLY A N 1
ATOM 7389 C CA . GLY A 1 948 ? -28.938 -21.192 -18.900 1.00 90.69 948 GLY A CA 1
ATOM 7390 C C . GLY A 1 948 ? -28.983 -19.668 -19.019 1.00 90.69 948 GLY A C 1
ATOM 7391 O O . GLY A 1 948 ? -28.030 -18.959 -18.701 1.00 90.69 948 GLY A O 1
ATOM 7392 N N . GLY A 1 949 ? -30.139 -19.155 -19.442 1.00 88.69 949 GLY A N 1
ATOM 7393 C CA . GLY A 1 949 ? -30.394 -17.719 -19.578 1.00 88.69 949 GLY A CA 1
ATOM 7394 C C . GLY A 1 949 ? -29.969 -17.117 -20.930 1.00 88.69 949 GLY A C 1
ATOM 7395 O O . GLY A 1 949 ? -29.317 -17.771 -21.745 1.00 88.69 949 GLY A O 1
ATOM 7396 N N . PRO A 1 950 ? -30.344 -15.851 -21.198 1.00 86.75 950 PRO A N 1
ATOM 7397 C CA . PRO A 1 950 ? -30.276 -15.255 -22.538 1.00 86.75 950 PRO A CA 1
ATOM 7398 C C . PRO A 1 950 ? -28.850 -15.025 -23.065 1.00 86.75 950 PRO A C 1
ATOM 7400 O O . PRO A 1 950 ? -28.656 -14.922 -24.273 1.00 86.75 950 PRO A O 1
ATOM 7403 N N . ALA A 1 951 ? -27.847 -14.964 -22.184 1.00 90.62 951 ALA A N 1
ATOM 7404 C CA . ALA A 1 951 ? -26.447 -14.778 -22.566 1.00 90.62 951 ALA A CA 1
ATOM 7405 C C . ALA A 1 951 ? -25.730 -16.083 -22.971 1.00 90.62 951 ALA A C 1
ATOM 7407 O O . ALA A 1 951 ? -24.599 -16.009 -23.443 1.00 90.62 951 ALA A O 1
ATOM 7408 N N . ALA A 1 952 ? -26.361 -17.259 -22.827 1.00 91.69 952 ALA A N 1
ATOM 7409 C CA . ALA A 1 952 ? -25.713 -18.554 -23.063 1.00 91.69 952 ALA A CA 1
ATOM 7410 C C . ALA A 1 952 ? -25.142 -18.700 -24.485 1.00 91.69 952 ALA A C 1
ATOM 7412 O O . ALA A 1 952 ? -23.971 -19.038 -24.640 1.00 91.69 952 ALA A O 1
ATOM 7413 N N . LEU A 1 953 ? -25.930 -18.388 -25.522 1.00 92.44 953 LEU A N 1
ATOM 7414 C CA . LEU A 1 953 ? -25.465 -18.473 -26.910 1.00 92.44 953 LEU A CA 1
ATOM 7415 C C . LEU A 1 953 ? -24.346 -17.453 -27.223 1.00 92.44 953 LEU A C 1
ATOM 7417 O O . LEU A 1 953 ? -23.293 -17.896 -27.677 1.00 92.44 953 LEU A O 1
ATOM 7421 N N . PRO A 1 954 ? -24.481 -16.138 -26.942 1.00 93.06 954 PRO A N 1
ATOM 7422 C CA . PRO A 1 954 ? -23.371 -15.192 -27.098 1.00 93.06 954 PRO A CA 1
ATOM 7423 C C . PRO A 1 954 ? -22.086 -15.623 -26.375 1.00 93.06 954 PRO A C 1
ATOM 7425 O O . PRO A 1 954 ? -21.020 -15.646 -26.986 1.00 93.06 954 PRO A O 1
ATOM 7428 N N . ALA A 1 955 ? -22.182 -16.059 -25.116 1.00 93.94 955 ALA A N 1
ATOM 7429 C CA . ALA A 1 955 ? -21.025 -16.492 -24.334 1.00 93.94 955 ALA A CA 1
ATOM 7430 C C . ALA A 1 955 ? -20.305 -17.709 -24.944 1.00 93.94 955 ALA A C 1
ATOM 7432 O O . ALA A 1 955 ? -19.076 -17.766 -24.921 1.00 93.94 955 ALA A O 1
ATOM 7433 N N . LEU A 1 956 ? -21.050 -18.650 -25.540 1.00 94.38 956 LEU A N 1
ATOM 7434 C CA . LEU A 1 956 ? -20.473 -19.748 -26.319 1.00 94.38 956 LEU A CA 1
ATOM 7435 C C . LEU A 1 956 ? -19.730 -19.236 -27.563 1.00 94.38 956 LEU A C 1
ATOM 7437 O O . LEU A 1 956 ? -18.652 -19.740 -27.859 1.00 94.38 956 LEU A O 1
ATOM 7441 N N . THR A 1 957 ? -20.240 -18.222 -28.276 1.00 93.62 957 THR A N 1
ATOM 7442 C CA . THR A 1 957 ? -19.560 -17.706 -29.487 1.00 93.62 957 THR A CA 1
ATOM 7443 C C . THR A 1 957 ? -18.174 -17.108 -29.223 1.00 93.62 957 THR A C 1
ATOM 7445 O O . THR A 1 957 ? -17.353 -17.080 -30.137 1.00 93.62 957 THR A O 1
ATOM 7448 N N . HIS A 1 958 ? -17.888 -16.703 -27.980 1.00 93.38 958 HIS A N 1
ATOM 7449 C CA . HIS A 1 958 ? -16.588 -16.180 -27.551 1.00 93.38 958 HIS A CA 1
ATOM 7450 C C . HIS A 1 958 ? -15.621 -17.246 -27.000 1.00 93.38 958 HIS A C 1
ATOM 7452 O O . HIS A 1 958 ? -14.497 -16.902 -26.632 1.00 93.38 958 HIS A O 1
ATOM 7458 N N . LEU A 1 959 ? -16.001 -18.530 -26.945 1.00 93.56 959 LEU A N 1
ATOM 7459 C CA . LEU A 1 959 ? -15.082 -19.602 -26.547 1.00 93.56 959 LEU A CA 1
ATOM 7460 C C . LEU A 1 959 ? -14.074 -19.948 -27.666 1.00 93.56 959 LEU A C 1
ATOM 7462 O O . LEU A 1 959 ? -14.479 -20.072 -28.827 1.00 93.56 959 LEU A O 1
ATOM 7466 N N . PRO A 1 960 ? -12.788 -20.195 -27.337 1.00 92.06 960 PRO A N 1
ATOM 7467 C CA . PRO A 1 960 ? -11.765 -20.628 -28.294 1.00 92.06 960 PRO A CA 1
ATOM 7468 C C . PRO A 1 960 ? -11.923 -22.112 -28.689 1.00 92.06 960 PRO A C 1
ATOM 7470 O O . PRO A 1 960 ? -11.078 -22.955 -28.406 1.00 92.06 960 PRO A O 1
ATOM 7473 N N . PHE A 1 961 ? -13.032 -22.459 -29.350 1.00 88.44 961 PHE A N 1
ATOM 7474 C CA . PHE A 1 961 ? -13.243 -23.801 -29.906 1.00 88.44 961 PHE A CA 1
ATOM 7475 C C . PHE A 1 961 ? -12.166 -24.146 -30.946 1.00 88.44 961 PHE A C 1
ATOM 7477 O O . PHE A 1 961 ? -12.065 -23.460 -31.966 1.00 88.44 961 PHE A O 1
ATOM 7484 N N . GLY A 1 962 ? -11.436 -25.241 -30.715 1.00 74.44 962 GLY A N 1
ATOM 7485 C CA . GLY A 1 962 ? -10.313 -25.686 -31.549 1.00 74.44 962 GLY A CA 1
ATOM 7486 C C . GLY A 1 962 ? -8.931 -25.327 -30.989 1.00 74.44 962 GLY A C 1
ATOM 7487 O O . GLY A 1 962 ? -7.929 -25.682 -31.603 1.00 74.44 962 GLY A O 1
ATOM 7488 N N . ASP A 1 963 ? -8.868 -24.653 -29.838 1.00 76.12 963 ASP A N 1
ATOM 7489 C CA . ASP A 1 963 ? -7.645 -24.486 -29.050 1.00 76.12 963 ASP A CA 1
ATOM 7490 C C . ASP A 1 963 ? -7.433 -25.702 -28.122 1.00 76.12 963 ASP A C 1
ATOM 7492 O O . ASP A 1 963 ? -8.384 -26.203 -27.520 1.00 76.12 963 ASP A O 1
ATOM 7496 N N . GLY A 1 964 ? -6.194 -26.186 -27.992 1.00 75.19 964 GLY A N 1
ATOM 7497 C CA . GLY A 1 964 ? -5.862 -27.429 -27.273 1.00 75.19 964 GLY A CA 1
ATOM 7498 C C . GLY A 1 964 ? -6.064 -27.367 -25.751 1.00 75.19 964 GLY A C 1
ATOM 7499 O O . GLY A 1 964 ? -6.104 -28.401 -25.071 1.00 75.19 964 GLY A O 1
ATOM 7500 N N . ASP A 1 965 ? -6.225 -26.159 -25.214 1.00 80.00 965 ASP A N 1
ATOM 7501 C CA . ASP A 1 965 ? -6.484 -25.910 -23.795 1.00 80.00 965 ASP A CA 1
ATOM 7502 C C . ASP A 1 965 ? -7.979 -25.995 -23.417 1.00 80.00 965 ASP A C 1
ATOM 7504 O O . ASP A 1 965 ? -8.296 -26.075 -22.223 1.00 80.00 965 ASP A O 1
ATOM 7508 N N . LEU A 1 966 ? -8.901 -26.047 -24.394 1.00 91.12 966 LEU A N 1
ATOM 7509 C CA . LEU A 1 966 ? -10.356 -26.112 -24.187 1.00 91.12 966 LEU A CA 1
ATOM 7510 C C . LEU A 1 966 ? -10.972 -27.398 -24.777 1.00 91.12 966 LEU A C 1
ATOM 7512 O O . LEU A 1 966 ? -11.131 -27.520 -25.988 1.00 91.12 966 LEU A O 1
ATOM 7516 N N . HIS A 1 967 ? -11.416 -28.318 -23.913 1.00 92.06 967 HIS A N 1
ATOM 7517 C CA . HIS A 1 967 ? -12.036 -29.598 -24.298 1.00 92.06 967 HIS A CA 1
ATOM 7518 C C . HIS A 1 967 ? -13.336 -29.843 -23.518 1.00 92.06 967 HIS A C 1
ATOM 7520 O O . HIS A 1 967 ? -13.328 -30.444 -22.445 1.00 92.06 967 HIS A O 1
ATOM 7526 N N . LEU A 1 968 ? -14.459 -29.334 -24.027 1.00 93.69 968 LEU A N 1
ATOM 7527 C CA . LEU A 1 968 ? -15.773 -29.466 -23.387 1.00 93.69 968 LEU A CA 1
ATOM 7528 C C . LEU A 1 968 ? -16.534 -30.641 -24.006 1.00 93.69 968 LEU A C 1
ATOM 7530 O O . LEU A 1 968 ? -16.850 -30.622 -25.190 1.00 93.69 968 LEU A O 1
ATOM 7534 N N . GLN A 1 969 ? -16.825 -31.669 -23.214 1.00 92.12 969 GLN A N 1
ATOM 7535 C CA . GLN A 1 969 ? -17.247 -32.961 -23.778 1.00 92.12 969 GLN A CA 1
ATOM 7536 C C . GLN A 1 969 ? -18.767 -33.074 -23.923 1.00 92.12 969 GLN A C 1
ATOM 7538 O O . GLN A 1 969 ? -19.267 -33.538 -24.947 1.00 92.12 969 GLN A O 1
ATOM 7543 N N . ASN A 1 970 ? -19.505 -32.577 -22.924 1.00 94.50 970 ASN A N 1
ATOM 7544 C CA . ASN A 1 970 ? -20.952 -32.387 -22.990 1.00 94.50 970 ASN A CA 1
ATOM 7545 C C . ASN A 1 970 ? -21.302 -30.951 -22.620 1.00 94.50 970 ASN A C 1
ATOM 7547 O O . ASN A 1 970 ? -20.834 -30.430 -21.607 1.00 94.50 970 ASN A O 1
ATOM 7551 N N . ILE A 1 971 ? -22.176 -30.336 -23.410 1.00 96.38 971 ILE A N 1
ATOM 7552 C CA . ILE A 1 971 ? -22.766 -29.031 -23.127 1.00 96.38 971 ILE A CA 1
ATOM 7553 C C . ILE A 1 971 ? -24.281 -29.233 -23.043 1.00 96.38 971 ILE A C 1
ATOM 7555 O O . ILE A 1 971 ? -24.898 -29.666 -24.010 1.00 96.38 971 ILE A O 1
ATOM 7559 N N . GLU A 1 972 ? -24.896 -28.932 -21.903 1.00 95.50 972 GLU A N 1
ATOM 7560 C CA . GLU A 1 972 ? -26.352 -28.943 -21.732 1.00 95.50 972 GLU A CA 1
ATOM 7561 C C . GLU A 1 972 ? -26.865 -27.502 -21.621 1.00 95.50 972 GLU A C 1
ATOM 7563 O O . GLU A 1 972 ? -26.383 -26.710 -20.812 1.00 95.50 972 GLU A O 1
ATOM 7568 N N . ILE A 1 973 ? -27.841 -27.148 -22.459 1.00 94.12 973 ILE A N 1
ATOM 7569 C CA . ILE A 1 973 ? -28.396 -25.793 -22.546 1.00 94.12 973 ILE A CA 1
ATOM 7570 C C . ILE A 1 973 ? -29.854 -25.809 -22.103 1.00 94.12 973 ILE A C 1
ATOM 7572 O O . ILE A 1 973 ? -30.695 -26.402 -22.785 1.00 94.12 973 ILE A O 1
ATOM 7576 N N . LEU A 1 974 ? -30.169 -25.110 -21.010 1.00 91.94 974 LEU A N 1
ATOM 7577 C CA . LEU A 1 974 ? -31.546 -24.797 -20.629 1.00 91.94 974 LEU A CA 1
ATOM 7578 C C . LEU A 1 974 ? -32.111 -23.732 -21.573 1.00 91.94 974 LEU A C 1
ATOM 7580 O O . LEU A 1 974 ? -31.511 -22.669 -21.752 1.00 91.94 974 LEU A O 1
ATOM 7584 N N . PHE A 1 975 ? -33.294 -23.985 -22.131 1.00 85.69 975 PHE A N 1
ATOM 7585 C CA . PHE A 1 975 ? -33.970 -23.064 -23.043 1.00 85.69 975 PHE A CA 1
ATOM 7586 C C . PHE A 1 975 ? -35.344 -22.637 -22.514 1.00 85.69 975 PHE A C 1
ATOM 7588 O O . PHE A 1 975 ? -36.123 -23.441 -22.009 1.00 85.69 975 PHE A O 1
ATOM 7595 N N . THR A 1 976 ? -35.661 -21.354 -22.682 1.00 77.94 976 THR A N 1
ATOM 7596 C CA . THR A 1 976 ? -37.009 -20.789 -22.483 1.00 77.94 976 THR A CA 1
ATOM 7597 C C . THR A 1 976 ? -37.670 -20.375 -23.801 1.00 77.94 976 THR A C 1
ATOM 7599 O O . THR A 1 976 ? -38.888 -20.246 -23.856 1.00 77.94 976 THR A O 1
ATOM 7602 N N . ASP A 1 977 ? -36.881 -20.209 -24.868 1.00 84.31 977 ASP A N 1
ATOM 7603 C CA . ASP A 1 977 ? -37.322 -19.837 -26.214 1.00 84.31 977 ASP A CA 1
ATOM 7604 C C . ASP A 1 977 ? -36.840 -20.895 -27.236 1.00 84.31 977 ASP A C 1
ATOM 7606 O O . ASP A 1 977 ? -35.627 -21.128 -27.347 1.00 84.31 977 ASP A O 1
ATOM 7610 N N . PRO A 1 978 ? -37.743 -21.544 -28.003 1.00 86.06 978 PRO A N 1
ATOM 7611 C CA . PRO A 1 978 ? -37.363 -22.510 -29.033 1.00 86.06 978 PRO A CA 1
ATOM 7612 C C . PRO A 1 978 ? -36.555 -21.896 -30.191 1.00 86.06 978 PRO A C 1
ATOM 7614 O O . PRO A 1 978 ? -35.804 -22.621 -30.843 1.00 86.06 978 PRO A O 1
ATOM 7617 N N . VAL A 1 979 ? -36.646 -20.585 -30.445 1.00 87.12 979 VAL A N 1
ATOM 7618 C CA . VAL A 1 979 ? -35.839 -19.894 -31.466 1.00 87.12 979 VAL A CA 1
ATOM 7619 C C . VAL A 1 979 ? -34.378 -19.802 -31.021 1.00 87.12 979 VAL A C 1
ATOM 7621 O O . VAL A 1 979 ? -33.475 -20.108 -31.803 1.00 87.12 979 VAL A O 1
ATOM 7624 N N . VAL A 1 980 ? -34.130 -19.441 -29.757 1.00 84.31 980 VAL A N 1
ATOM 7625 C CA . VAL A 1 980 ? -32.779 -19.438 -29.165 1.00 84.31 980 VAL A CA 1
ATOM 7626 C C . VAL A 1 980 ? -32.218 -20.857 -29.102 1.00 84.31 980 VAL A C 1
ATOM 7628 O O . VAL A 1 980 ? -31.061 -21.065 -29.473 1.00 84.31 980 VAL A O 1
ATOM 7631 N N . ARG A 1 981 ? -33.039 -21.848 -28.721 1.00 89.12 981 ARG A N 1
ATOM 7632 C CA . ARG A 1 981 ? -32.659 -23.269 -28.748 1.00 89.12 981 ARG A CA 1
ATOM 7633 C C . ARG A 1 981 ? -32.160 -23.683 -30.134 1.00 89.12 981 ARG A C 1
ATOM 7635 O O . ARG A 1 981 ? -31.029 -24.143 -30.236 1.00 89.12 981 ARG A O 1
ATOM 7642 N N . ASN A 1 982 ? -32.954 -23.467 -31.187 1.00 91.62 982 ASN A N 1
ATOM 7643 C CA . ASN A 1 982 ? -32.603 -23.886 -32.549 1.00 91.62 982 ASN A CA 1
ATOM 7644 C C . ASN A 1 982 ? -31.302 -23.220 -33.046 1.00 91.62 982 ASN A C 1
ATOM 7646 O O . ASN A 1 982 ? -30.419 -23.913 -33.543 1.00 91.62 982 ASN A O 1
ATOM 7650 N N . LYS A 1 983 ? -31.124 -21.909 -32.824 1.00 92.06 983 LYS A N 1
ATOM 7651 C CA . LYS A 1 983 ? -29.867 -21.201 -33.154 1.00 92.06 983 LYS A CA 1
ATOM 7652 C C . LYS A 1 983 ? -28.658 -21.739 -32.383 1.00 92.06 983 LYS A C 1
ATOM 7654 O O . LYS A 1 983 ? -27.543 -21.754 -32.899 1.00 92.06 983 LYS A O 1
ATOM 7659 N N . THR A 1 984 ? -28.870 -22.192 -31.148 1.00 92.69 984 THR A N 1
ATOM 7660 C CA . THR A 1 984 ? -27.815 -22.805 -30.327 1.00 92.69 984 THR A CA 1
ATOM 7661 C C . THR A 1 984 ? -27.471 -24.209 -30.823 1.00 92.69 984 THR A C 1
ATOM 7663 O O . THR A 1 984 ? -26.297 -24.569 -30.848 1.00 92.69 984 THR A O 1
ATOM 7666 N N . THR A 1 985 ? -28.466 -24.969 -31.298 1.00 93.94 985 THR A N 1
ATOM 7667 C CA . THR A 1 985 ? -28.252 -26.236 -32.010 1.00 93.94 985 THR A CA 1
ATOM 7668 C C . THR A 1 985 ? -27.403 -26.022 -33.262 1.00 93.94 985 THR A C 1
ATOM 7670 O O . THR A 1 985 ? -26.361 -26.655 -33.395 1.00 93.94 985 THR A O 1
ATOM 7673 N N . GLU A 1 986 ? -27.788 -25.094 -34.143 1.00 94.12 986 GLU A N 1
ATOM 7674 C CA . GLU A 1 986 ? -27.037 -24.759 -35.365 1.00 94.12 986 GLU A CA 1
ATOM 7675 C C . GLU A 1 986 ? -25.582 -24.364 -35.058 1.00 94.12 986 GLU A C 1
ATOM 7677 O O . GLU A 1 986 ? -24.651 -24.876 -35.686 1.00 94.12 986 GLU A O 1
ATOM 7682 N N . PHE A 1 987 ? -25.366 -23.515 -34.045 1.00 95.56 987 PHE A N 1
ATOM 7683 C CA . PHE A 1 987 ? -24.024 -23.118 -33.624 1.00 95.56 987 PHE A CA 1
ATOM 7684 C C . PHE A 1 987 ? -23.189 -24.301 -33.108 1.00 95.56 987 PHE A C 1
ATOM 7686 O O . PHE A 1 987 ? -22.066 -24.493 -33.574 1.00 95.56 987 PHE A O 1
ATOM 7693 N N . LEU A 1 988 ? -23.707 -25.125 -32.192 1.00 94.88 988 LEU A N 1
ATOM 7694 C CA . LEU A 1 988 ? -22.940 -26.243 -31.624 1.00 94.88 988 LEU A CA 1
ATOM 7695 C C . LEU A 1 988 ? -22.676 -27.357 -32.652 1.00 94.88 988 LEU A C 1
ATOM 7697 O O . LEU A 1 988 ? -21.574 -27.907 -32.682 1.00 94.88 988 LEU A O 1
ATOM 7701 N N . LEU A 1 989 ? -23.608 -27.618 -33.576 1.00 94.00 989 LEU A N 1
ATOM 7702 C CA . LEU A 1 989 ? -23.365 -28.509 -34.720 1.00 94.00 989 LEU A CA 1
ATOM 7703 C C . LEU A 1 989 ? -22.196 -28.012 -35.598 1.00 94.00 989 LEU A C 1
ATOM 7705 O O . LEU A 1 989 ? -21.398 -28.825 -36.068 1.00 94.00 989 LEU A O 1
ATOM 7709 N N . SER A 1 990 ? -22.038 -26.688 -35.760 1.00 93.88 990 SER A N 1
ATOM 7710 C CA . SER A 1 990 ? -20.892 -26.081 -36.466 1.00 93.88 990 SER A CA 1
ATOM 7711 C C . SER A 1 990 ? -19.557 -26.172 -35.704 1.00 93.88 990 SER A C 1
ATOM 7713 O O . SER A 1 990 ? -18.497 -25.980 -36.297 1.00 93.88 990 SER A O 1
ATOM 7715 N N . LYS A 1 991 ? -19.589 -26.496 -34.403 1.00 93.25 991 LYS A N 1
ATOM 7716 C CA . LYS A 1 991 ? -18.419 -26.670 -33.519 1.00 93.25 991 LYS A CA 1
ATOM 7717 C C . LYS A 1 991 ? -18.115 -28.141 -33.201 1.00 93.25 991 LYS A C 1
ATOM 7719 O O . LYS A 1 991 ? -17.527 -28.447 -32.174 1.00 93.25 991 LYS A O 1
ATOM 7724 N N . ASN A 1 992 ? -18.508 -29.035 -34.107 1.00 92.00 992 ASN A N 1
ATOM 7725 C CA . ASN A 1 992 ? -18.327 -30.488 -34.047 1.00 92.00 992 ASN A CA 1
ATOM 7726 C C . ASN A 1 992 ? -19.067 -31.242 -32.920 1.00 92.00 992 ASN A C 1
ATOM 7728 O O . ASN A 1 992 ? -18.699 -32.367 -32.586 1.00 92.00 992 ASN A O 1
ATOM 7732 N N . TYR A 1 993 ? -20.162 -30.689 -32.394 1.00 94.38 993 TYR A N 1
ATOM 7733 C CA . TYR A 1 993 ? -21.067 -31.418 -31.497 1.00 94.38 993 TYR A CA 1
ATOM 7734 C C . TYR A 1 993 ? -22.190 -32.128 -32.273 1.00 94.38 993 TYR A C 1
ATOM 7736 O O . TYR A 1 993 ? -22.425 -31.871 -33.457 1.00 94.38 993 TYR A O 1
ATOM 7744 N N . THR A 1 994 ? -22.916 -33.000 -31.580 1.00 94.12 994 THR A N 1
ATOM 7745 C CA . THR A 1 994 ? -24.200 -33.608 -31.971 1.00 94.12 994 THR A CA 1
ATOM 7746 C C . THR A 1 994 ? -25.205 -33.463 -30.836 1.00 94.12 994 THR A C 1
ATOM 7748 O O . THR A 1 994 ? -24.812 -33.440 -29.673 1.00 94.12 994 THR A O 1
ATOM 7751 N N . VAL A 1 995 ? -26.504 -33.406 -31.148 1.00 94.94 995 VAL A N 1
ATOM 7752 C CA . VAL A 1 995 ? -27.554 -33.553 -30.124 1.00 94.94 995 VAL A CA 1
ATOM 7753 C C . VAL A 1 995 ? -27.480 -34.975 -29.568 1.00 94.94 995 VAL A C 1
ATOM 7755 O O . VAL A 1 995 ? -27.675 -35.930 -30.312 1.00 94.94 995 VAL A O 1
ATOM 7758 N N . ALA A 1 996 ? -27.200 -35.096 -28.273 1.00 92.31 996 ALA A N 1
ATOM 7759 C CA . ALA A 1 996 ? -27.181 -36.361 -27.547 1.00 92.31 996 ALA A CA 1
ATOM 7760 C C . ALA A 1 996 ? -28.579 -36.729 -27.033 1.00 92.31 996 ALA A C 1
ATOM 7762 O O . ALA A 1 996 ? -29.048 -37.848 -27.219 1.00 92.31 996 ALA A O 1
ATOM 7763 N N . ALA A 1 997 ? -29.262 -35.764 -26.410 1.00 93.69 997 ALA A N 1
ATOM 7764 C CA . ALA A 1 997 ? -30.617 -35.929 -25.901 1.00 93.69 997 ALA A CA 1
ATOM 7765 C C . ALA A 1 997 ? -31.365 -34.591 -25.859 1.00 93.69 997 ALA A C 1
ATOM 7767 O O . ALA A 1 997 ? -30.769 -33.519 -25.744 1.00 93.69 997 ALA A O 1
ATOM 7768 N N . THR A 1 998 ? -32.693 -34.665 -25.928 1.00 92.69 998 THR A N 1
ATOM 7769 C CA . THR A 1 998 ? -33.599 -33.531 -25.713 1.00 92.69 998 THR A CA 1
ATOM 7770 C C . THR A 1 998 ? -34.514 -33.853 -24.539 1.00 92.69 998 THR A C 1
ATOM 7772 O O . THR A 1 998 ? -35.142 -34.908 -24.520 1.00 92.69 998 THR A O 1
ATOM 7775 N N . PHE A 1 999 ? -34.590 -32.932 -23.586 1.00 91.19 999 PHE A N 1
ATOM 7776 C CA . PHE A 1 999 ? -35.454 -32.980 -22.410 1.00 91.19 999 PHE A CA 1
ATOM 7777 C C . PHE A 1 999 ? -36.455 -31.813 -22.464 1.00 91.19 999 PHE A C 1
ATOM 7779 O O . PHE A 1 999 ? -36.286 -30.873 -23.243 1.00 91.19 999 PHE A O 1
ATOM 7786 N N . ASP A 1 1000 ? -37.473 -31.827 -21.600 1.00 86.75 1000 ASP A N 1
ATOM 7787 C CA . ASP A 1 1000 ? -38.589 -30.861 -21.617 1.00 86.75 1000 ASP A CA 1
ATOM 7788 C C . ASP A 1 1000 ? -38.165 -29.379 -21.591 1.00 86.75 1000 ASP A C 1
ATOM 7790 O O . ASP A 1 1000 ? -38.899 -28.510 -22.064 1.00 86.75 1000 ASP A O 1
ATOM 7794 N N . LYS A 1 1001 ? -36.997 -29.079 -21.002 1.00 86.81 1001 LYS A N 1
ATOM 7795 C CA . LYS A 1 1001 ? -36.473 -27.715 -20.795 1.00 86.81 1001 LYS A CA 1
ATOM 7796 C C . LYS A 1 1001 ? -34.987 -27.549 -21.138 1.00 86.81 1001 LYS A C 1
ATOM 7798 O O . LYS A 1 1001 ? -34.449 -26.455 -20.961 1.00 86.81 1001 LYS A O 1
ATOM 7803 N N . SER A 1 1002 ? -34.312 -28.601 -21.604 1.00 93.19 1002 SER A N 1
ATOM 7804 C CA . SER A 1 1002 ? -32.886 -28.559 -21.950 1.00 93.19 1002 SER A CA 1
ATOM 7805 C C . SER A 1 1002 ? -32.533 -29.468 -23.128 1.00 93.19 1002 SER A C 1
ATOM 7807 O O . SER A 1 1002 ? -33.213 -30.454 -23.404 1.00 93.19 1002 SER A O 1
ATOM 7809 N N . VAL A 1 1003 ? -31.471 -29.121 -23.858 1.00 94.94 1003 VAL A N 1
ATOM 7810 C CA . VAL A 1 1003 ? -30.867 -29.989 -24.884 1.00 94.94 1003 VAL A CA 1
ATOM 7811 C C . VAL A 1 1003 ? -29.425 -30.259 -24.485 1.00 94.94 1003 VAL A C 1
ATOM 7813 O O . VAL A 1 1003 ? -28.690 -29.315 -24.192 1.00 94.94 1003 VAL A O 1
ATOM 7816 N N . MET A 1 1004 ? -29.031 -31.530 -24.487 1.00 95.44 1004 MET A N 1
ATOM 7817 C CA . MET A 1 1004 ? -27.659 -31.964 -24.245 1.00 95.44 1004 MET A CA 1
ATOM 7818 C C . MET A 1 1004 ? -26.967 -32.244 -25.579 1.00 95.44 1004 MET A C 1
ATOM 7820 O O . MET A 1 1004 ? -27.505 -32.947 -26.438 1.00 95.44 1004 MET A O 1
ATOM 7824 N N . TYR A 1 1005 ? -25.769 -31.693 -25.737 1.00 96.00 1005 TYR A N 1
ATOM 7825 C CA . TYR A 1 1005 ? -24.924 -31.817 -26.916 1.00 96.00 1005 TYR A CA 1
ATOM 7826 C C . TYR A 1 1005 ? -23.606 -32.487 -26.528 1.00 96.00 1005 TYR A C 1
ATOM 7828 O O . TYR A 1 1005 ? -22.938 -32.016 -25.611 1.00 96.00 1005 TYR A O 1
ATOM 7836 N N . ALA A 1 1006 ? -23.223 -33.543 -27.241 1.00 94.25 1006 ALA A N 1
ATOM 7837 C CA . ALA A 1 1006 ? -21.969 -34.270 -27.041 1.00 94.25 1006 ALA A CA 1
ATOM 7838 C C . ALA A 1 1006 ? -20.975 -33.956 -28.168 1.00 94.25 1006 ALA A C 1
ATOM 7840 O O . ALA A 1 1006 ? -21.381 -33.825 -29.328 1.00 94.25 1006 ALA A O 1
ATOM 7841 N N . LEU A 1 1007 ? -19.688 -33.832 -27.841 1.00 92.62 1007 LEU A N 1
ATOM 7842 C CA . LEU A 1 1007 ? -18.606 -33.632 -28.808 1.00 92.62 1007 LEU A CA 1
ATOM 7843 C C . LEU A 1 1007 ? -18.385 -34.918 -29.626 1.00 92.62 1007 LEU A C 1
ATOM 7845 O O . LEU A 1 1007 ? -18.159 -35.978 -29.046 1.00 92.62 1007 LEU A O 1
ATOM 7849 N N . LYS A 1 1008 ? -18.428 -34.844 -30.966 1.00 88.69 1008 LYS A N 1
ATOM 7850 C CA . LYS A 1 1008 ? -18.387 -36.046 -31.828 1.00 88.69 1008 LYS A CA 1
ATOM 7851 C C . LYS A 1 1008 ? -17.104 -36.866 -31.700 1.00 88.69 1008 LYS A C 1
ATOM 7853 O O . LYS A 1 1008 ? -17.151 -38.073 -31.890 1.00 88.69 1008 LYS A O 1
ATOM 7858 N N . GLU A 1 1009 ? -15.980 -36.220 -31.405 1.00 82.81 1009 GLU A N 1
ATOM 7859 C CA . GLU A 1 1009 ? -14.670 -36.874 -31.267 1.00 82.81 1009 GLU A CA 1
ATOM 7860 C C . GLU A 1 1009 ? -14.585 -37.781 -30.029 1.00 82.81 1009 GLU A C 1
ATOM 7862 O O . GLU A 1 1009 ? -13.841 -38.756 -30.044 1.00 82.81 1009 GLU A O 1
ATOM 7867 N N . ASP A 1 1010 ? -15.386 -37.507 -28.992 1.00 78.94 1010 ASP A N 1
ATOM 7868 C CA . ASP A 1 1010 ? -15.466 -38.335 -27.783 1.00 78.94 1010 ASP A CA 1
ATOM 7869 C C . ASP A 1 1010 ? -16.500 -39.477 -27.904 1.00 78.94 1010 ASP A C 1
ATOM 7871 O O . ASP A 1 1010 ? -16.604 -40.310 -27.000 1.00 78.94 1010 ASP A O 1
ATOM 7875 N N . LEU A 1 1011 ? -17.310 -39.510 -28.971 1.00 80.00 1011 LEU A N 1
ATOM 7876 C CA . LEU A 1 1011 ? -18.331 -40.541 -29.167 1.00 80.00 1011 LEU A CA 1
ATOM 7877 C C . LEU A 1 1011 ? -17.712 -41.803 -29.776 1.00 80.00 1011 LEU A C 1
ATOM 7879 O O . LEU A 1 1011 ? -17.306 -41.815 -30.938 1.00 80.00 1011 LEU A O 1
ATOM 7883 N N . ASN A 1 1012 ? -17.721 -42.896 -29.010 1.00 59.31 1012 ASN A N 1
ATOM 7884 C CA . ASN A 1 1012 ? -17.401 -44.232 -29.511 1.00 59.31 1012 ASN A CA 1
ATOM 7885 C C . ASN A 1 1012 ? -18.476 -44.689 -30.514 1.00 59.31 1012 ASN A C 1
ATOM 7887 O O . ASN A 1 1012 ? -19.474 -45.299 -30.134 1.00 59.31 1012 ASN A O 1
ATOM 7891 N N . LEU A 1 1013 ? -18.267 -44.382 -31.795 1.00 44.75 1013 LEU A N 1
ATOM 7892 C CA . LEU A 1 1013 ? -19.115 -44.821 -32.904 1.00 44.75 1013 LEU A CA 1
ATOM 7893 C C . LEU A 1 1013 ? -18.928 -46.323 -33.182 1.00 44.75 1013 LEU A C 1
ATOM 7895 O O . LEU A 1 1013 ? -18.094 -46.707 -34.002 1.00 44.75 1013 LEU A O 1
ATOM 7899 N N . ASN A 1 1014 ? -19.745 -47.139 -32.510 1.00 32.25 1014 ASN A N 1
ATOM 7900 C CA . ASN A 1 1014 ? -20.125 -48.501 -32.905 1.00 32.25 1014 ASN A CA 1
ATOM 7901 C C . ASN A 1 1014 ? -21.612 -48.511 -33.287 1.00 32.25 1014 ASN A C 1
ATOM 7903 O O . ASN A 1 1014 ? -22.409 -47.999 -32.469 1.00 32.25 1014 ASN A O 1
#

Nearest PDB structures (foldseek):
  4zel-assembly1_A  TM=3.671E-01  e=8.132E-05  Homo sapiens
  1e9q-assembly1_A  TM=3.573E-01  e=2.347E-01  Bos taurus
  8k2m-assembly1_A  TM=1.953E-01  e=3.413E-01  Paenibacillus sp. TS12
  1yqf-assembly1_C  TM=4.007E-01  e=7.587E+00  Leishmania major

Organism: Manduca sexta (NCBI:txid7130)

Secondary structure (DSSP, 8-state):
-------------------------------PPSSP-SEEEEEPP-SSTT-EEEEEE-SSSEEEEEEEEE-S--TTEEEEEESSSS--TTPEEE-SSTTS-TTSPPPPP--EEEEEEEEE-GGG--GGG-SEEEEEEGGGTEEEEEEEPPTT-PPP--EE--PPP--STT-B-S--EE-SSSEEEEEEEEE-S--TTEEEEEESSSS--TT-EEEP-TTS--SPPPPEEEEEEEEE--TT--TTS-SEEEEEETTTTEEEEEEEPPSS--PPP-SS-S--------------S--EEEEETTTTEEEEEEEETTEEEEEEEEE--TTEEEEEEE-SSTTS---TTEEEEEEEEETTTTEEEEEEEEE-SSSB--SSSSEEEGGGTT-----EEEEEEEETTEEEEEEEEESS-SSTTT-----SSS-EEEEEEEEEB-TTS-B-PPPTTSB--S-EEE-TT-SS-B--S------TT-PPPPPPPEE-S-SEEEEEEEE--GGGSHHHHHSS---SEEEEETTEESPEEEEETT-EEEEEEEB---TT-GGG---EEEES-TTB-GGGS-HHHHTTS-EEESEEE-TT--EEESB---BEEEEESSS--TTT-SSHHHHHHTEEEEE-SS--EEEEEE--TTS-SEEEEEESSSBSS--EEEEE-TT--PPPTT-TTTTS------PPPP---------------------------------------------------------------SHHHHHHHHHHHHHHHHHHHHHHHHHHHHHHHHHHHHHHHHTT--EE-TTS-TT-HHHHHHHHHHTS---PPP-PPPP-S--HHHHHHHHHH-S--S-EEEEEESSSSPPHHHHHHHHHH--EEEEEESSHHHHHHTBTBTTEEE-EEPSSSS-EEEEEEE-STT--EEEEEEEE-HHHHHHHHT-TT-SEEEE-STTHHHHHHTS-TT-TT----EEEEE-S-HHHHHHHHHHHHHTTEEEEEE-SSEEEEEEGGGS---

pLDDT: mean 77.75, std 20.3, range [22.81, 97.81]

InterPro domains:
  IPR005018 DOMON domain [PF03351] (302-435)
  IPR005018 DOMON domain [PS50836] (303-435)
  IPR005018 DOMON domain [SM00664] (329-435)
  IPR019545 DM13 domain [PF10517] (44-148)
  IPR019545 DM13 domain [PF10517] (163-265)
  IPR019545 DM13 domain [PS51549] (38-150)
  IPR019545 DM13 domain [PS51549] (162-266)
  IPR019545 DM13 domain [SM00686] (46-156)
  IPR019545 DM13 domain [SM00686] (166-272)
  IPR045266 Copper-dependent monooxygenases, DOMON domain [cd09631] (301-451)
  IPR052126 Spindle_Organization_and_Thrombomodulin [PTHR24036] (17-670)
  IPR057443 At5g54830-like domain [PF25489] (624-665)

Radius of gyration: 40.8 Å; Cα contacts (8 Å, |Δi|>4): 2032; chains: 1; bounding box: 105×112×146 Å